Protein 4KX7 (pdb70)

Foldseek 3Di:
DQAEADQDCPDPLVALADDPFKAWAEKEKEKEDPQVVQKIKIKIKTWIFGAAKDQKDKFAADQKDFDDDKWKADLVGDTFAWDGWHAHPVNRMIMTGTPPIDGGDDDPGTMMIMTMIMHGQDLDQAAKHKDWDADPRDIDIKIKHAQPQHRLNHNDTDRRFFQSWYKYKYKYKYFPLKDKDWLADWDDWDDPDVGIIITIGDMGFTGHSRLTMMMIDNFDWDWDAEPVRAIEIETHHPVLHVQQVLLRLLLRQLLNVVCVLLVHDQDHRYAYEYEDQFHADAWALNNRYIYGHQLQRGHDPQFAALVSSLSNNLVSNLSSQCSQQPTQENANGLLQLLSNALRSLQCSLVSSCRSPVPQVSLLCLCVPAQLVVLVVLQALLHWFLRDDDRGLLSSLLSVDSSSHRLSNQVLLLVCVLQPVVLSSQLSSQLSVPQGSGYDHPVSSQVSSCVSRVPNSCQQCCLRGQGTFAWEWEDDDQWWTDTDTRHLALVDDRCPPPDPLRNFGQWFKWKDQPNDIDTDGWDSVPNRTDGDDNPDPHMGICALVSTNYHYDYDLVNLLVLLVCCQVPVVVHDLSSLLRSLSRQLSCCSSVNHFVLSSVSNLVNQLPDQFQSNVSSVLVSLVLVLLLCVVPPQQNLLSLVVVLNRLVNNQVVLDQADDDDSRSLVRNLVSLLSNVVSPPPVSLVVLLVVLVVVLVPDDNGHNSCLLVSLQSNQQPPNDPVSLVVLLVVLVPDPRPSSVLSSLLSNLRHPDPVSVVVVLVCLVPCVRAPPSCSLVSLLSNCVHPVSVVVSVVSCLVCVVVVCVSHNLSRQSNLQSNLSLLSAADPVSLVVLVVSCVVVVSSRSNPSNSVSSSSNNVSNNVSCVPPVVSSSVSSVVVD

Structure (mmCIF, N/CA/C/O backbone):
data_4KX7
#
_entry.id   4KX7
#
_cell.length_a   142.340
_cell.length_b   142.340
_cell.length_c   237.446
_cell.angle_alpha   90.00
_cell.angle_beta   90.00
_cell.angle_gamma   120.00
#
_symmetry.space_group_name_H-M   'P 64 2 2'
#
loop_
_entity.id
_entity.type
_entity.pdbx_description
1 polymer 'Glutamyl aminopeptidase'
2 branched 2-acetamido-2-deoxy-beta-D-glucopyranose-(1-4)-2-acetamido-2-deoxy-beta-D-glucopyranose
3 branched 2-acetamido-2-deoxy-beta-D-glucopyranose-(1-4)-2-acetamido-2-deoxy-beta-D-glucopyranose-(1-4)-2-acetamido-2-deoxy-beta-D-glucopyranose
4 non-polymer 'ZINC ION'
5 non-polymer 2-acetamido-2-deoxy-beta-D-glucopyranose
6 water water
#
loop_
_atom_site.group_PDB
_atom_site.id
_atom_site.type_symbol
_atom_site.label_atom_id
_atom_site.label_alt_id
_atom_site.label_comp_id
_atom_site.label_asym_id
_atom_site.label_entity_id
_atom_site.label_seq_id
_atom_site.pdbx_PDB_ins_code
_atom_site.Cartn_x
_atom_site.Cartn_y
_atom_site.Cartn_z
_atom_site.occupancy
_atom_site.B_iso_or_equiv
_atom_site.auth_seq_id
_atom_site.auth_comp_id
_atom_site.auth_asym_id
_atom_site.auth_atom_id
_atom_site.pdbx_PDB_model_num
ATOM 1 N N . ASP A 1 1 ? -24.302 49.347 73.219 1.00 83.96 76 ASP A N 1
ATOM 2 C CA . ASP A 1 1 ? -24.545 49.318 74.692 1.00 88.22 76 ASP A CA 1
ATOM 3 C C . ASP A 1 1 ? -23.305 48.942 75.507 1.00 81.08 76 ASP A C 1
ATOM 4 O O . ASP A 1 1 ? -22.901 49.689 76.397 1.00 86.93 76 ASP A O 1
ATOM 9 N N . ILE A 1 2 ? -22.717 47.787 75.205 1.00 74.24 77 ILE A N 1
ATOM 10 C CA . ILE A 1 2 ? -21.542 47.292 75.931 1.00 77.56 77 ILE A CA 1
ATOM 11 C C . ILE A 1 2 ? -20.255 48.030 75.536 1.00 82.60 77 ILE A C 1
ATOM 12 O O . ILE A 1 2 ? -19.471 48.416 76.405 1.00 89.20 77 ILE A O 1
ATOM 17 N N . CYS A 1 3 ? -20.051 48.224 74.233 1.00 79.10 78 CYS A N 1
ATOM 18 C CA . CYS A 1 3 ? -19.033 49.141 73.726 1.00 74.76 78 CYS A CA 1
ATOM 19 C C . CYS A 1 3 ? -19.747 50.259 72.988 1.00 72.63 78 CYS A C 1
ATOM 20 O O . CYS A 1 3 ? -19.820 50.232 71.759 1.00 72.96 78 CYS A O 1
ATOM 23 N N . PRO A 1 4 ? -20.281 51.249 73.731 1.00 75.09 79 PRO A N 1
ATOM 24 C CA . PRO A 1 4 ? -21.053 52.300 73.073 1.00 73.18 79 PRO A CA 1
ATOM 25 C C . PRO A 1 4 ? -20.182 53.116 72.128 1.00 74.83 79 PRO A C 1
ATOM 26 O O . PRO A 1 4 ? -18.968 53.213 72.328 1.00 74.56 79 PRO A O 1
ATOM 30 N N . ALA A 1 5 ? -20.804 53.676 71.096 1.00 74.94 80 ALA A N 1
ATOM 31 C CA . ALA A 1 5 ? -20.124 54.587 70.190 1.00 73.15 80 ALA A CA 1
ATOM 32 C C . ALA A 1 5 ? -19.694 55.836 70.956 1.00 77.88 80 ALA A C 1
ATOM 33 O O . ALA A 1 5 ? -20.446 56.351 71.791 1.00 79.43 80 ALA A O 1
ATOM 35 N N . SER A 1 6 ? -18.472 56.294 70.696 1.00 81.13 81 SER A N 1
ATOM 36 C CA . SER A 1 6 ? -17.976 57.555 71.248 1.00 80.76 81 SER A CA 1
ATOM 37 C C . SER A 1 6 ? -17.274 58.342 70.155 1.00 72.44 81 SER A C 1
ATOM 38 O O . SER A 1 6 ? -16.604 57.763 69.300 1.00 66.34 81 SER A O 1
ATOM 41 N N . GLU A 1 7 ? -17.426 59.660 70.200 1.00 79.47 82 GLU A N 1
ATOM 42 C CA . GLU A 1 7 ? -16.787 60.545 69.232 1.00 77.30 82 GLU A CA 1
ATOM 43 C C . GLU A 1 7 ? -15.433 61.067 69.727 1.00 79.79 82 GLU A C 1
ATOM 44 O O . GLU A 1 7 ? -14.948 62.096 69.250 1.00 77.87 82 GLU A O 1
ATOM 50 N N . ASP A 1 8 ? -14.829 60.358 70.680 1.00 81.98 83 ASP A N 1
ATOM 51 C CA . ASP A 1 8 ? -13.519 60.725 71.209 1.00 88.90 83 ASP A CA 1
ATOM 52 C C . ASP A 1 8 ? -12.446 60.528 70.139 1.00 90.52 83 ASP A C 1
ATOM 53 O O . ASP A 1 8 ? -12.156 59.396 69.738 1.00 87.91 83 ASP A O 1
ATOM 58 N N . GLU A 1 9 ? -11.879 61.641 69.672 1.00 97.41 84 GLU A N 1
ATOM 59 C CA . GLU A 1 9 ? -10.857 61.632 68.618 1.00 99.08 84 GLU A CA 1
ATOM 60 C C . GLU A 1 9 ? -9.426 61.611 69.152 1.00 99.36 84 GLU A C 1
ATOM 61 O O . GLU A 1 9 ? -8.492 61.282 68.417 1.00 99.88 84 GLU A O 1
ATOM 67 N N . SER A 1 10 ? -9.259 61.965 70.423 1.00 98.98 85 SER A N 1
ATOM 68 C CA . SER A 1 10 ? -7.933 62.106 71.024 1.00 91.14 85 SER A CA 1
ATOM 69 C C . SER A 1 10 ? -7.264 60.760 71.318 1.00 87.07 85 SER A C 1
ATOM 70 O O . SER A 1 10 ? -7.078 60.386 72.470 1.00 90.96 85 SER A O 1
ATOM 73 N N . GLY A 1 11 ? -6.915 60.041 70.256 1.00 79.30 86 GLY A N 1
ATOM 74 C CA . GLY A 1 11 ? -6.185 58.779 70.350 1.00 71.84 86 GLY A CA 1
ATOM 75 C C . GLY A 1 11 ? -5.667 58.346 68.989 1.00 68.39 86 GLY A C 1
ATOM 76 O O . GLY A 1 11 ? -6.064 58.900 67.959 1.00 70.16 86 GLY A O 1
ATOM 77 N N . GLN A 1 12 ? -4.786 57.348 68.985 1.00 70.52 87 GLN A N 1
ATOM 78 C CA . GLN A 1 12 ? -4.212 56.804 67.754 1.00 74.20 87 GLN A CA 1
ATOM 79 C C . GLN A 1 12 ? -5.269 56.099 66.897 1.00 72.09 87 GLN A C 1
ATOM 80 O O . GLN A 1 12 ? -5.063 55.865 65.700 1.00 72.20 87 GLN A O 1
ATOM 86 N N . TRP A 1 13 ? -6.403 55.779 67.519 1.00 69.89 88 TRP A N 1
ATOM 87 C CA . TRP A 1 13 ? -7.528 55.154 66.828 1.00 68.50 88 TRP A CA 1
ATOM 88 C C . TRP A 1 13 ? -8.240 56.114 65.862 1.00 67.51 88 TRP A C 1
ATOM 89 O O . TRP A 1 13 ? -9.130 55.699 65.123 1.00 66.89 88 TRP A O 1
ATOM 100 N N . LYS A 1 14 ? -7.859 57.392 65.883 1.00 70.01 89 LYS A N 1
ATOM 101 C CA . LYS A 1 14 ? -8.377 58.365 64.922 1.00 70.27 89 LYS A CA 1
ATOM 102 C C . LYS A 1 14 ? -7.720 58.160 63.560 1.00 70.79 89 LYS A C 1
ATOM 103 O O . LYS A 1 14 ? -8.213 58.650 62.547 1.00 70.28 89 LYS A O 1
ATOM 109 N N . ASN A 1 15 ? -6.590 57.455 63.557 1.00 70.34 90 ASN A N 1
ATOM 110 C CA . ASN A 1 15 ? -5.859 57.159 62.336 1.00 64.67 90 ASN A CA 1
ATOM 111 C C . ASN A 1 15 ? -6.543 56.052 61.575 1.00 63.37 90 ASN A C 1
ATOM 112 O O . ASN A 1 15 ? -6.961 55.051 62.159 1.00 62.72 90 ASN A O 1
ATOM 117 N N . PHE A 1 16 ? -6.635 56.250 60.265 1.00 62.09 91 PHE A N 1
ATOM 118 C CA . PHE A 1 16 ? -7.199 55.286 59.340 1.00 58.81 91 PHE A CA 1
ATOM 119 C C . PHE A 1 16 ? -6.410 53.976 59.360 1.00 60.04 91 PHE A C 1
ATOM 120 O O . PHE A 1 16 ? -6.988 52.894 59.375 1.00 62.77 91 PHE A O 1
ATOM 128 N N . ARG A 1 17 ? -5.089 54.077 59.377 1.00 61.05 92 ARG A N 1
ATOM 129 C CA . ARG A 1 17 ? -4.249 52.891 59.414 1.00 63.21 92 ARG A CA 1
ATOM 130 C C . ARG A 1 17 ? -4.067 52.409 60.842 1.00 65.26 92 ARG A C 1
ATOM 131 O O . ARG A 1 17 ? -3.963 53.221 61.766 1.00 71.88 92 ARG A O 1
ATOM 139 N N . LEU A 1 18 ? -4.029 51.086 61.012 1.00 66.45 93 LEU A N 1
ATOM 140 C CA . LEU A 1 18 ? -3.681 50.461 62.287 1.00 69.32 93 LEU A CA 1
ATOM 141 C C . LEU A 1 18 ? -2.262 50.884 62.667 1.00 73.04 93 LEU A C 1
ATOM 142 O O . LEU A 1 18 ? -1.455 51.188 61.779 1.00 72.69 93 LEU A O 1
ATOM 147 N N . PRO A 1 19 ? -1.950 50.913 63.977 1.00 76.60 94 PRO A N 1
ATOM 148 C CA . PRO A 1 19 ? -0.592 51.229 64.411 1.00 79.29 94 PRO A CA 1
ATOM 149 C C . PRO A 1 19 ? 0.404 50.115 64.093 1.00 81.37 94 PRO A C 1
ATOM 150 O O . PRO A 1 19 ? 0.027 48.944 63.976 1.00 85.43 94 PRO A O 1
ATOM 154 N N . ASP A 1 20 ? 1.667 50.507 63.969 1.00 83.07 95 ASP A N 1
ATOM 155 C CA . ASP A 1 20 ? 2.773 49.619 63.632 1.00 87.41 95 ASP A CA 1
ATOM 156 C C . ASP A 1 20 ? 3.146 48.664 64.777 1.00 82.65 95 ASP A C 1
ATOM 157 O O . ASP A 1 20 ? 3.643 47.556 64.539 1.00 78.24 95 ASP A O 1
ATOM 162 N N . PHE A 1 21 ? 2.899 49.098 66.012 1.00 81.88 96 PHE A N 1
ATOM 163 C CA . PHE A 1 21 ? 3.413 48.407 67.203 1.00 82.10 96 PHE A CA 1
ATOM 164 C C . PHE A 1 21 ? 2.534 47.273 67.766 1.00 80.11 96 PHE A C 1
ATOM 165 O O . PHE A 1 21 ? 2.968 46.513 68.659 1.00 76.80 96 PHE A O 1
ATOM 173 N N . VAL A 1 22 ? 1.329 47.133 67.217 1.00 79.16 97 VAL A N 1
ATOM 174 C CA . VAL A 1 22 ? 0.445 46.031 67.575 1.00 79.51 97 VAL A CA 1
ATOM 175 C C . VAL A 1 22 ? 0.372 45.039 66.421 1.00 81.31 97 VAL A C 1
ATOM 176 O O . VAL A 1 22 ? -0.059 45.375 65.318 1.00 82.09 97 VAL A O 1
ATOM 180 N N . ASN A 1 23 ? 0.799 43.816 66.693 1.00 81.58 98 ASN A N 1
ATOM 181 C CA . ASN A 1 23 ? 0.817 42.763 65.698 1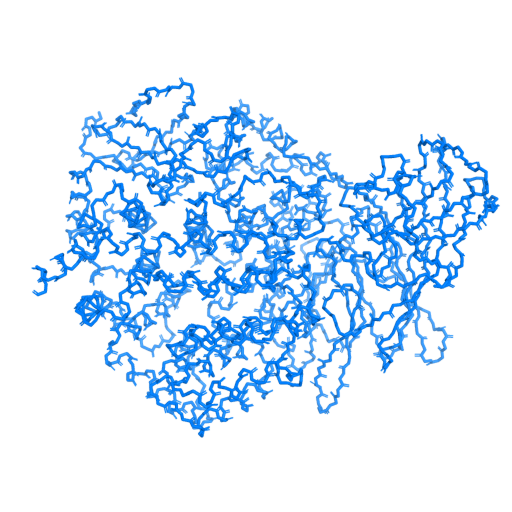.00 82.27 98 ASN A CA 1
ATOM 182 C C . ASN A 1 23 ? 0.177 41.499 66.234 1.00 80.82 98 ASN A C 1
ATOM 183 O O . ASN A 1 23 ? 0.464 41.094 67.363 1.00 81.03 98 ASN A O 1
ATOM 188 N N . PRO A 1 24 ? -0.704 40.876 65.416 1.00 75.76 99 PRO A N 1
ATOM 189 C CA . PRO A 1 24 ? -1.293 39.624 65.858 1.00 77.17 99 PRO A CA 1
ATOM 190 C C . PRO A 1 24 ? -0.423 38.456 65.426 1.00 79.88 99 PRO A C 1
ATOM 191 O O . PRO A 1 24 ? 0.364 38.574 64.486 1.00 87.96 99 PRO A O 1
ATOM 195 N N . VAL A 1 25 ? -0.538 37.345 66.139 1.00 81.82 100 VAL A N 1
ATOM 196 C CA . VAL A 1 25 ? 0.239 36.154 65.810 1.00 84.91 100 VAL A CA 1
ATOM 197 C C . VAL A 1 25 ? -0.722 35.011 65.503 1.00 86.29 100 VAL A C 1
ATOM 198 O O . VAL A 1 25 ? -0.589 34.346 64.472 1.00 87.27 100 VAL A O 1
ATOM 202 N N . HIS A 1 26 ? -1.706 34.818 66.381 1.00 89.17 101 HIS A N 1
ATOM 203 C CA . HIS A 1 26 ? -2.645 33.706 66.262 1.00 87.21 101 HIS A CA 1
ATOM 204 C C . HIS A 1 26 ? -4.075 34.075 66.643 1.00 85.98 101 HIS A C 1
ATOM 205 O O . HIS A 1 26 ? -4.313 34.711 67.677 1.00 81.19 101 HIS A O 1
ATOM 212 N N . TYR A 1 27 ? -5.014 33.650 65.797 1.00 81.50 102 TYR A N 1
ATOM 213 C CA . TYR A 1 27 ? -6.440 33.769 66.066 1.00 77.99 102 TYR A CA 1
ATOM 214 C C . TYR A 1 27 ? -7.053 32.421 66.456 1.00 80.42 102 TYR A C 1
ATOM 215 O O . TYR A 1 27 ? -6.924 31.426 65.732 1.00 77.66 102 TYR A O 1
ATOM 224 N N . ASP A 1 28 ? -7.731 32.399 67.592 1.00 82.27 103 ASP A N 1
ATOM 225 C CA . ASP A 1 28 ? -8.552 31.258 67.941 1.00 84.89 103 ASP A CA 1
ATOM 226 C C . ASP A 1 28 ? -9.996 31.703 67.748 1.00 76.68 103 ASP A C 1
ATOM 227 O O . ASP A 1 28 ? -10.539 32.441 68.572 1.00 77.49 103 ASP A O 1
ATOM 232 N N . LEU A 1 29 ? -10.592 31.273 66.634 1.00 74.97 104 LEU A N 1
ATOM 233 C CA . LEU A 1 29 ? -11.921 31.745 66.215 1.00 70.91 104 LEU A CA 1
ATOM 234 C C . LEU A 1 29 ? -13.027 30.685 66.269 1.00 71.98 104 LEU A C 1
ATOM 235 O O . LEU A 1 29 ? -12.962 29.659 65.578 1.00 68.74 104 LEU A O 1
ATOM 240 N N . HIS A 1 30 ? -14.055 30.960 67.070 1.00 74.45 105 HIS A N 1
ATOM 241 C CA . HIS A 1 30 ? -15.228 30.090 67.147 1.00 71.05 105 HIS A CA 1
ATOM 242 C C . HIS A 1 30 ? -16.533 30.831 66.843 1.00 68.96 105 HIS A C 1
ATOM 243 O O . HIS A 1 30 ? -16.827 31.863 67.457 1.00 72.12 105 HIS A O 1
ATOM 250 N N . VAL A 1 31 ? -17.310 30.287 65.902 1.00 65.04 106 VAL A N 1
ATOM 251 C CA . VAL A 1 31 ? -18.622 30.846 65.528 1.00 61.39 106 VAL A CA 1
ATOM 252 C C . VAL A 1 31 ? -19.732 29.795 65.619 1.00 57.04 106 VAL A C 1
ATOM 253 O O . VAL A 1 31 ? -19.507 28.612 65.342 1.00 54.44 106 VAL A O 1
ATOM 257 N N . LYS A 1 32 ? -20.926 30.235 66.005 1.00 53.89 107 LYS A N 1
ATOM 258 C CA . LYS A 1 32 ? -22.093 29.360 66.054 1.00 53.49 107 LYS A CA 1
ATOM 259 C C . LYS A 1 32 ? -23.271 30.078 65.396 1.00 51.06 107 LYS A C 1
ATOM 260 O O . LYS A 1 32 ? -23.836 30.998 65.988 1.00 52.38 107 LYS A O 1
ATOM 266 N N . PRO A 1 33 ? -23.614 29.695 64.148 1.00 48.03 108 PRO A N 1
ATOM 267 C CA . PRO A 1 33 ? -24.780 30.293 63.483 1.00 46.81 108 PRO A CA 1
ATOM 268 C C . PRO A 1 33 ? -26.092 29.687 63.948 1.00 46.39 108 PRO A C 1
ATOM 269 O O . PRO A 1 33 ? -26.162 28.485 64.183 1.00 49.82 108 PRO A O 1
ATOM 273 N N . LEU A 1 34 ? -27.112 30.524 64.091 1.00 48.19 109 LEU A N 1
ATOM 274 C CA . LEU A 1 34 ? -28.489 30.058 64.194 1.00 48.02 109 LEU A CA 1
ATOM 275 C C . LEU A 1 34 ? -29.139 30.238 62.818 1.00 45.69 109 LEU A C 1
ATOM 276 O O . LEU A 1 34 ? -29.792 31.255 62.556 1.00 42.92 109 LEU A O 1
ATOM 281 N N . LEU A 1 35 ? -28.951 29.258 61.936 1.00 46.61 110 LEU A N 1
ATOM 282 C CA . LEU A 1 35 ? -29.312 29.426 60.517 1.00 44.52 110 LEU A CA 1
ATOM 283 C C . LEU A 1 35 ? -30.740 29.913 60.306 1.00 45.79 110 LEU A C 1
ATOM 284 O O . LEU A 1 35 ? -30.962 30.890 59.588 1.00 46.87 110 LEU A O 1
ATOM 289 N N A GLU A 1 36 ? -31.700 29.261 60.957 0.50 47.50 111 GLU A N 1
ATOM 290 N N B GLU A 1 36 ? -31.697 29.234 60.937 0.50 48.00 111 GLU A N 1
ATOM 291 C CA A GLU A 1 36 ? -33.112 29.585 60.758 0.50 47.68 111 GLU A CA 1
ATOM 292 C CA B GLU A 1 36 ? -33.114 29.568 60.803 0.50 48.47 111 GLU A CA 1
ATOM 293 C C A GLU A 1 36 ? -33.517 30.923 61.392 0.50 46.67 111 GLU A C 1
ATOM 294 C C B GLU A 1 36 ? -33.389 31.017 61.217 0.50 46.79 111 GLU A C 1
ATOM 295 O O A GLU A 1 36 ? -34.618 31.417 61.151 0.50 52.14 111 GLU A O 1
ATOM 296 O O B GLU A 1 36 ? -34.252 31.682 60.640 0.50 47.58 111 GLU A O 1
ATOM 307 N N . GLU A 1 37 ? -32.622 31.502 62.192 1.00 44.29 112 GLU A N 1
ATOM 308 C CA . GLU A 1 37 ? -32.845 32.824 62.803 1.00 47.53 112 GLU A CA 1
ATOM 309 C C . GLU A 1 37 ? -32.069 33.962 62.125 1.00 43.79 112 GLU A C 1
ATOM 310 O O . GLU A 1 37 ? -32.295 35.135 62.436 1.00 45.85 112 GLU A O 1
ATOM 316 N N . ASP A 1 38 ? -31.160 33.614 61.212 1.00 42.81 113 ASP A N 1
ATOM 317 C CA . ASP A 1 38 ? -30.264 34.582 60.540 1.00 41.42 113 ASP A CA 1
ATOM 318 C C . ASP A 1 38 ? -29.396 35.366 61.517 1.00 44.31 113 ASP A C 1
ATOM 319 O O . ASP A 1 38 ? -29.209 36.573 61.358 1.00 45.24 113 ASP A O 1
ATOM 324 N N . THR A 1 39 ? -28.902 34.686 62.547 1.00 44.75 114 THR A N 1
ATOM 325 C CA . THR A 1 39 ? -27.979 35.286 63.505 1.00 43.54 114 THR A CA 1
ATOM 326 C C . THR A 1 39 ? -26.809 34.340 63.709 1.00 42.77 114 THR A C 1
ATOM 327 O O . THR A 1 39 ? -26.877 33.156 63.346 1.00 42.19 114 THR A O 1
ATOM 331 N N . TYR A 1 40 ? -25.729 34.870 64.274 1.00 44.02 115 TYR A N 1
ATOM 332 C CA . TYR A 1 40 ? -24.639 34.037 64.749 1.00 45.89 115 TYR A CA 1
ATOM 333 C C . TYR A 1 40 ? -24.020 34.711 65.951 1.00 49.87 115 TYR A C 1
ATOM 334 O O . TYR A 1 40 ? -24.218 35.915 66.171 1.00 52.89 115 TYR A O 1
ATOM 343 N N . THR A 1 41 ? -23.312 33.917 66.746 1.00 53.58 116 THR A N 1
ATOM 344 C CA . THR A 1 41 ? -22.499 34.417 67.844 1.00 55.85 116 THR A CA 1
ATOM 345 C C . THR A 1 41 ? -21.111 33.827 67.657 1.00 58.57 116 THR A C 1
ATOM 346 O O . THR A 1 41 ? -20.912 32.949 66.800 1.00 58.34 116 THR A O 1
ATOM 350 N N . GLY A 1 42 ? -20.159 34.310 68.452 1.00 59.42 117 GLY A N 1
ATOM 351 C CA . GLY A 1 42 ? -18.800 33.788 68.420 1.00 60.49 117 GLY A CA 1
ATOM 352 C C . GLY A 1 42 ? -17.881 34.422 69.442 1.00 61.22 117 GLY A C 1
ATOM 353 O O . GLY A 1 42 ? -18.174 35.491 69.986 1.00 60.02 117 GLY A O 1
ATOM 354 N N . THR A 1 43 ? -16.772 33.742 69.709 1.00 62.84 118 THR A N 1
ATOM 355 C CA . THR A 1 43 ? -15.700 34.281 70.532 1.00 68.53 118 THR A CA 1
ATOM 356 C C . THR A 1 43 ? -14.405 34.189 69.744 1.00 69.90 118 THR A C 1
ATOM 357 O O . THR A 1 43 ? -14.164 33.194 69.045 1.00 70.34 118 THR A O 1
ATOM 361 N N . VAL A 1 44 ? -13.577 35.224 69.855 1.00 69.26 119 VAL A N 1
ATOM 362 C CA . VAL A 1 44 ? -12.256 35.216 69.232 1.00 69.85 119 VAL A CA 1
ATOM 363 C C . VAL A 1 44 ? -11.169 35.542 70.260 1.00 71.63 119 VAL A C 1
ATOM 364 O O . VAL A 1 44 ? -11.286 36.507 71.022 1.00 72.50 119 VAL A O 1
ATOM 368 N N . SER A 1 45 ? -10.137 34.701 70.292 1.00 74.61 120 SER A N 1
ATOM 369 C CA . SER A 1 45 ? -8.957 34.921 71.121 1.00 78.08 120 SER A CA 1
ATOM 370 C C . SER A 1 45 ? -7.770 35.202 70.219 1.00 75.66 120 SER A C 1
ATOM 371 O O . SER A 1 45 ? -7.423 34.375 69.373 1.00 85.67 120 SER A O 1
ATOM 374 N N . ILE A 1 46 ? -7.155 36.370 70.393 1.00 76.66 121 ILE A N 1
ATOM 375 C CA . ILE A 1 46 ? -6.049 36.799 69.530 1.00 77.91 121 ILE A CA 1
ATOM 376 C C . ILE A 1 46 ? -4.758 37.016 70.320 1.00 81.32 121 ILE A C 1
ATOM 377 O O . ILE A 1 46 ? -4.714 37.845 71.238 1.00 79.94 121 ILE A O 1
ATOM 382 N N . SER A 1 47 ? -3.713 36.271 69.960 1.00 86.14 122 SER A N 1
ATOM 383 C CA . SER A 1 47 ? -2.388 36.483 70.541 1.00 89.31 122 SER A CA 1
ATOM 384 C C . SER A 1 47 ? -1.726 37.689 69.868 1.00 89.61 122 SER A C 1
ATOM 385 O O . SER A 1 47 ? -1.677 37.785 68.634 1.00 87.57 122 SER A O 1
ATOM 388 N N . ILE A 1 48 ? -1.241 38.611 70.699 1.00 87.90 123 ILE A N 1
ATOM 389 C CA . ILE A 1 48 ? -0.829 39.937 70.250 1.00 93.08 123 ILE A CA 1
ATOM 390 C C . ILE A 1 48 ? 0.605 40.276 70.663 1.00 96.79 123 ILE A C 1
ATOM 391 O O . ILE A 1 48 ? 0.951 40.228 71.847 1.00 102.34 123 ILE A O 1
ATOM 396 N N . ASN A 1 49 ? 1.427 40.615 69.671 1.00 98.12 124 ASN A N 1
ATOM 397 C CA . ASN A 1 49 ? 2.771 41.144 69.896 1.00 100.17 124 ASN A CA 1
ATOM 398 C C . ASN A 1 49 ? 2.741 42.675 69.980 1.00 101.17 124 ASN A C 1
ATOM 399 O O . ASN A 1 49 ? 2.506 43.370 68.977 1.00 105.58 124 ASN A O 1
ATOM 404 N N . LEU A 1 50 ? 2.970 43.186 71.189 1.00 97.96 125 LEU A N 1
ATOM 405 C CA . LEU A 1 50 ? 2.961 44.622 71.459 1.00 99.16 125 LEU A CA 1
ATOM 406 C C . LEU A 1 50 ? 4.392 45.158 71.453 1.00 101.89 125 LEU A C 1
ATOM 407 O O . LEU A 1 50 ? 5.293 44.540 72.025 1.00 111.99 125 LEU A O 1
ATOM 412 N N . SER A 1 51 ? 4.594 46.304 70.804 1.00 99.19 126 SER A N 1
ATOM 413 C CA . SER A 1 51 ? 5.935 46.869 70.627 1.00 98.66 126 SER A CA 1
ATOM 414 C C . SER A 1 51 ? 6.131 48.235 71.278 1.00 95.35 126 SER A C 1
ATOM 415 O O . SER A 1 51 ? 7.244 48.749 71.297 1.00 95.79 126 SER A O 1
ATOM 418 N N . ALA A 1 52 ? 5.060 48.823 71.800 1.00 94.80 127 ALA A N 1
ATOM 419 C CA . ALA A 1 52 ? 5.130 50.161 72.384 1.00 98.17 127 ALA A CA 1
ATOM 420 C C . ALA A 1 52 ? 4.093 50.347 73.487 1.00 103.33 127 ALA A C 1
ATOM 421 O O . ALA A 1 52 ? 2.974 49.847 73.370 1.00 104.03 127 ALA A O 1
ATOM 423 N N . PRO A 1 53 ? 4.461 51.075 74.560 1.00 107.58 128 PRO A N 1
ATOM 424 C CA . PRO A 1 53 ? 3.520 51.365 75.643 1.00 112.50 128 PRO A CA 1
ATOM 425 C C . PRO A 1 53 ? 2.232 52.011 75.134 1.00 104.65 128 PRO A C 1
ATOM 426 O O . PRO A 1 53 ? 2.269 52.996 74.393 1.00 104.85 128 PRO A O 1
ATOM 430 N N . THR A 1 54 ? 1.103 51.433 75.520 1.00 104.90 129 THR A N 1
ATOM 431 C CA . THR A 1 54 ? -0.201 51.930 75.104 1.00 101.70 129 THR A CA 1
ATOM 432 C C . THR A 1 54 ? -1.233 51.639 76.185 1.00 93.95 129 THR A C 1
ATOM 433 O O . THR A 1 54 ? -1.184 50.594 76.840 1.00 100.41 129 THR A O 1
ATOM 437 N N . ARG A 1 55 ? -2.146 52.582 76.383 1.00 93.25 130 ARG A N 1
ATOM 438 C CA . ARG A 1 55 ? -3.264 52.366 77.278 1.00 90.47 130 ARG A CA 1
ATOM 439 C C . ARG A 1 55 ? -4.481 51.823 76.514 1.00 89.60 130 ARG A C 1
ATOM 440 O O . ARG A 1 55 ? -5.451 51.378 77.125 1.00 88.03 130 ARG A O 1
ATOM 448 N N . TYR A 1 56 ? -4.417 51.845 75.183 1.00 87.43 131 TYR A N 1
ATOM 449 C CA . TYR A 1 56 ? -5.532 51.379 74.349 1.00 83.52 131 TYR A CA 1
ATOM 450 C C . TYR A 1 56 ? -5.119 50.261 73.389 1.00 83.50 131 TYR A C 1
ATOM 451 O O . TYR A 1 56 ? -3.990 50.244 72.894 1.00 87.22 131 TYR A O 1
ATOM 460 N N . LEU A 1 57 ? -6.038 49.328 73.144 1.00 84.17 132 LEU A N 1
ATOM 461 C CA . LEU A 1 57 ? -5.894 48.330 72.080 1.00 79.18 132 LEU A CA 1
ATOM 462 C C . LEU A 1 57 ? -7.118 48.379 71.171 1.00 77.28 132 LEU A C 1
ATOM 463 O O . LEU A 1 57 ? -8.247 48.274 71.651 1.00 76.73 132 LEU A O 1
ATOM 468 N N . TRP A 1 58 ? -6.898 48.554 69.867 1.00 72.84 133 TRP A N 1
ATOM 469 C CA . TRP A 1 58 ? -8.013 48.664 68.915 1.00 70.13 133 TRP A CA 1
ATOM 470 C C . TRP A 1 58 ? -7.838 47.843 67.642 1.00 69.88 133 TRP A C 1
ATOM 471 O O . TRP A 1 58 ? -6.712 47.589 67.200 1.00 69.18 133 TRP A O 1
ATOM 482 N N . LEU A 1 59 ? -8.973 47.444 67.065 1.00 63.62 134 LEU A N 1
ATOM 483 C CA . LEU A 1 59 ? -9.015 46.634 65.852 1.00 59.08 134 LEU A CA 1
ATOM 484 C C . LEU A 1 59 ? -10.360 46.808 65.133 1.00 58.65 134 LEU A C 1
ATOM 485 O O . LEU A 1 59 ? -11.288 47.425 65.669 1.00 58.45 134 LEU A O 1
ATOM 490 N N . HIS A 1 60 ? -10.456 46.268 63.921 1.00 55.84 135 HIS A N 1
ATOM 491 C CA . HIS A 1 60 ? -11.612 46.521 63.067 1.00 55.55 135 HIS A CA 1
ATOM 492 C C . HIS A 1 60 ? -12.837 45.699 63.461 1.00 55.64 135 HIS A C 1
ATOM 493 O O . HIS A 1 60 ? -12.737 44.512 63.798 1.00 57.50 135 HIS A O 1
ATOM 500 N N . LEU A 1 61 ? -13.981 46.374 63.461 1.00 57.75 136 LEU A N 1
ATOM 501 C CA . LEU A 1 61 ? -15.275 45.755 63.664 1.00 53.36 136 LEU A CA 1
ATOM 502 C C . LEU A 1 61 ? -16.299 46.619 62.942 1.00 53.98 136 LEU A C 1
ATOM 503 O O . LEU A 1 61 ? -16.310 47.835 63.128 1.00 57.20 136 LEU A O 1
ATOM 508 N N . ARG A 1 62 ? -17.141 46.006 62.106 1.00 49.50 137 ARG A N 1
ATOM 509 C CA . ARG A 1 62 ? -18.266 46.719 61.485 1.00 48.63 137 ARG A CA 1
ATOM 510 C C . ARG A 1 62 ? -19.570 45.923 61.554 1.00 51.24 137 ARG A C 1
ATOM 511 O O . ARG A 1 62 ? -19.616 44.754 61.170 1.00 48.88 137 ARG A O 1
ATOM 519 N N . GLU A 1 63 ? -20.616 46.578 62.051 1.00 51.40 138 GLU A N 1
ATOM 520 C CA . GLU A 1 63 ? -21.979 46.026 62.129 1.00 51.54 138 GLU A CA 1
ATOM 521 C C . GLU A 1 63 ? -22.199 44.974 63.215 1.00 48.94 138 GLU A C 1
ATOM 522 O O . GLU A 1 63 ? -23.002 45.182 64.117 1.00 50.93 138 GLU A O 1
ATOM 528 N N . THR A 1 64 ? -21.494 43.852 63.119 1.00 47.79 139 THR A N 1
ATOM 529 C CA . THR A 1 64 ? -21.413 42.880 64.200 1.00 50.43 139 THR A CA 1
ATOM 530 C C . THR A 1 64 ? -21.021 43.604 65.490 1.00 56.08 139 THR A C 1
ATOM 531 O O . THR A 1 64 ? -20.206 44.520 65.450 1.00 51.83 139 THR A O 1
ATOM 535 N N . ARG A 1 65 ? -21.618 43.207 66.619 1.00 57.20 140 ARG A N 1
ATOM 536 C CA . ARG A 1 65 ? -21.391 43.880 67.903 1.00 59.14 140 ARG A CA 1
ATOM 537 C C . ARG A 1 65 ? -20.646 43.007 68.905 1.00 61.50 140 ARG A C 1
ATOM 538 O O . ARG A 1 65 ? -20.749 41.776 68.873 1.00 58.54 140 ARG A O 1
ATOM 546 N N . ILE A 1 66 ? -19.920 43.671 69.805 1.00 60.54 141 ILE A N 1
ATOM 547 C CA . ILE A 1 66 ? -19.328 43.030 70.975 1.00 62.76 141 ILE A CA 1
ATOM 548 C C . ILE A 1 66 ? -20.429 42.805 72.024 1.00 64.01 141 ILE A C 1
ATOM 549 O O . ILE A 1 66 ? -21.256 43.691 72.273 1.00 68.15 141 ILE A O 1
ATOM 554 N N . THR A 1 67 ? -20.454 41.606 72.596 1.00 67.31 142 THR A N 1
ATOM 555 C CA . THR A 1 67 ? -21.498 41.232 73.555 1.00 74.88 142 THR A CA 1
ATOM 556 C C . THR A 1 67 ? -20.965 41.124 74.980 1.00 82.10 142 THR A C 1
ATOM 557 O O . THR A 1 67 ? -21.652 41.513 75.923 1.00 96.57 142 THR A O 1
ATOM 561 N N . ARG A 1 68 ? -19.743 40.601 75.121 1.00 85.21 143 ARG A N 1
ATOM 562 C CA . ARG A 1 68 ? -19.056 40.522 76.415 1.00 84.97 143 ARG A CA 1
ATOM 563 C C . ARG A 1 68 ? -17.880 41.495 76.473 1.00 83.26 143 ARG A C 1
ATOM 564 O O . ARG A 1 68 ? -17.120 41.648 75.507 1.00 71.68 143 ARG A O 1
ATOM 572 N N . LEU A 1 69 ? -17.716 42.136 77.626 1.00 82.04 144 LEU A N 1
ATOM 573 C CA . LEU A 1 69 ? -16.590 43.036 77.803 1.00 82.52 144 LEU A CA 1
ATOM 574 C C . LEU A 1 69 ? -15.322 42.251 77.508 1.00 77.92 144 LEU A C 1
ATOM 575 O O . LEU A 1 69 ? -15.151 41.143 77.999 1.00 82.29 144 LEU A O 1
ATOM 580 N N . PRO A 1 70 ? -14.472 42.791 76.626 1.00 75.76 145 PRO A N 1
ATOM 581 C CA . PRO A 1 70 ? -13.264 42.073 76.221 1.00 77.82 145 PRO A CA 1
ATOM 582 C C . PRO A 1 70 ? -12.353 41.791 77.413 1.00 84.91 145 PRO A C 1
ATOM 583 O O . PRO A 1 70 ? -12.391 42.521 78.398 1.00 86.83 145 PRO A O 1
ATOM 587 N N . GLU A 1 71 ? -11.567 40.723 77.333 1.00 87.80 146 GLU A N 1
ATOM 588 C CA . GLU A 1 71 ? -10.611 40.435 78.388 1.00 98.03 146 GLU A CA 1
ATOM 589 C C . GLU A 1 71 ? -9.193 40.225 77.869 1.00 102.12 146 GLU A C 1
ATOM 590 O O . GLU A 1 71 ? -8.960 39.456 76.933 1.00 114.78 146 GLU A O 1
ATOM 596 N N . LEU A 1 72 ? -8.259 40.945 78.489 1.00 103.24 147 LEU A N 1
ATOM 597 C CA . LEU A 1 72 ? -6.862 40.929 78.089 1.00 99.33 147 LEU A CA 1
ATOM 598 C C . LEU A 1 72 ? -6.001 40.142 79.081 1.00 101.04 147 LEU A C 1
ATOM 599 O O . LEU A 1 72 ? -6.248 40.150 80.292 1.00 102.61 147 LEU A O 1
ATOM 604 N N . LYS A 1 73 ? -4.992 39.468 78.532 1.00 108.77 148 LYS A N 1
ATOM 605 C CA . LYS A 1 73 ? -4.083 38.600 79.270 1.00 112.12 148 LYS A CA 1
ATOM 606 C C . LYS A 1 73 ? -2.671 39.134 79.059 1.00 118.34 148 LYS A C 1
ATOM 607 O O . LYS A 1 73 ? -2.282 39.403 77.917 1.00 113.75 148 LYS A O 1
ATOM 613 N N . ARG A 1 74 ? -1.907 39.293 80.143 1.00 115.44 149 ARG A N 1
ATOM 614 C CA . ARG A 1 74 ? -0.482 39.620 80.029 1.00 119.08 149 ARG A CA 1
ATOM 615 C C . ARG A 1 74 ? 0.273 38.433 79.424 1.00 118.19 149 ARG A C 1
ATOM 616 O O . ARG A 1 74 ? -0.214 37.302 79.493 1.00 117.14 149 ARG A O 1
ATOM 624 N N . PRO A 1 75 ? 1.450 38.684 78.805 1.00 120.98 150 PRO A N 1
ATOM 625 C CA . PRO A 1 75 ? 2.277 37.569 78.328 1.00 121.92 150 PRO A CA 1
ATOM 626 C C . PRO A 1 75 ? 2.633 36.582 79.439 1.00 122.05 150 PRO A C 1
ATOM 627 O O . PRO A 1 75 ? 2.855 35.402 79.161 1.00 128.55 150 PRO A O 1
ATOM 631 N N . SER A 1 76 ? 2.677 37.068 80.679 1.00 125.50 151 SER A N 1
ATOM 632 C CA . SER A 1 76 ? 2.882 36.218 81.852 1.00 125.30 151 SER A CA 1
ATOM 633 C C . SER A 1 76 ? 1.667 35.325 82.100 1.00 125.47 151 SER A C 1
ATOM 634 O O . SER A 1 76 ? 1.812 34.183 82.539 1.00 123.24 151 SER A O 1
ATOM 637 N N . GLY A 1 77 ? 0.476 35.853 81.813 1.00 123.55 152 GLY A N 1
ATOM 638 C CA . GLY A 1 77 ? -0.769 35.101 81.957 1.00 116.33 152 GLY A CA 1
ATOM 639 C C . GLY A 1 77 ? -1.830 35.773 82.813 1.00 112.86 152 GLY A C 1
ATOM 640 O O . GLY A 1 77 ? -2.979 35.332 82.834 1.00 110.87 152 GLY A O 1
ATOM 641 N N . ASP A 1 78 ? -1.447 36.838 83.517 1.00 116.36 153 ASP A N 1
ATOM 642 C CA . ASP A 1 78 ? -2.350 37.544 84.432 1.00 112.89 153 ASP A CA 1
ATOM 643 C C . ASP A 1 78 ? -3.418 38.329 83.680 1.00 111.21 153 ASP A C 1
ATOM 644 O O . ASP A 1 78 ? -3.164 38.846 82.592 1.00 111.97 153 ASP A O 1
ATOM 649 N N . GLN A 1 79 ? -4.605 38.418 84.275 1.00 108.15 154 GLN A N 1
ATOM 650 C CA . GLN A 1 79 ? -5.715 39.177 83.702 1.00 112.21 154 GLN A CA 1
ATOM 651 C C . GLN A 1 79 ? -5.467 40.678 83.806 1.00 112.68 154 GLN A C 1
ATOM 652 O O . GLN A 1 79 ? -5.372 41.224 84.908 1.00 112.47 154 GLN A O 1
ATOM 658 N N . VAL A 1 80 ? -5.357 41.333 82.653 1.00 111.99 155 VAL A N 1
ATOM 659 C CA . VAL A 1 80 ? -5.193 42.783 82.591 1.00 112.17 155 VAL A CA 1
ATOM 660 C C . VAL A 1 80 ? -6.567 43.433 82.770 1.00 116.37 155 VAL A C 1
ATOM 661 O O . VAL A 1 80 ? -7.510 43.116 82.028 1.00 111.01 155 VAL A O 1
ATOM 665 N N . GLN A 1 81 ? -6.683 44.333 83.748 1.00 110.57 156 GLN A N 1
ATOM 666 C CA . GLN A 1 81 ? -7.975 44.952 84.047 1.00 110.28 156 GLN A CA 1
ATOM 667 C C . GLN A 1 81 ? -8.365 46.023 83.030 1.00 102.67 156 GLN A C 1
ATOM 668 O O . GLN A 1 81 ? -7.534 46.830 82.599 1.00 95.04 156 GLN A O 1
ATOM 674 N N . VAL A 1 82 ? -9.643 46.013 82.658 1.00 100.74 157 VAL A N 1
ATOM 675 C CA . VAL A 1 82 ? -10.158 46.850 81.584 1.00 92.91 157 VAL A CA 1
ATOM 676 C C . VAL A 1 82 ? -11.120 47.909 82.131 1.00 93.35 157 VAL A C 1
ATOM 677 O O . VAL A 1 82 ? -12.091 47.580 82.817 1.00 96.68 157 VAL A O 1
ATOM 681 N N . ARG A 1 83 ? -10.839 49.175 81.824 1.00 92.14 158 ARG A N 1
ATOM 682 C CA . ARG A 1 83 ? -11.680 50.298 82.246 1.00 95.61 158 ARG A CA 1
ATOM 683 C C . ARG A 1 83 ? -12.953 50.411 81.401 1.00 96.78 158 ARG A C 1
ATOM 684 O O . ARG A 1 83 ? -14.066 50.388 81.927 1.00 96.34 158 ARG A O 1
ATOM 692 N N . ARG A 1 84 ? -12.768 50.542 80.092 1.00 95.15 159 ARG A N 1
ATOM 693 C CA . ARG A 1 84 ? -13.866 50.734 79.149 1.00 96.77 159 ARG A CA 1
ATOM 694 C C . ARG A 1 84 ? -13.587 49.997 77.857 1.00 94.20 159 ARG A C 1
ATOM 695 O O . ARG A 1 84 ? -12.447 49.629 77.579 1.00 96.96 159 ARG A O 1
ATOM 703 N N . CYS A 1 85 ? -14.645 49.777 77.080 1.00 89.85 160 CYS A N 1
ATOM 704 C CA . CYS A 1 85 ? -14.536 49.586 75.634 1.00 79.07 160 CYS A CA 1
ATOM 705 C C . CYS A 1 85 ? -15.473 50.582 74.968 1.00 76.36 160 CYS A C 1
ATOM 706 O O . CYS A 1 85 ? -16.464 51.005 75.573 1.00 74.49 160 CYS A O 1
ATOM 709 N N . PHE A 1 86 ? -15.139 50.964 73.735 1.00 71.33 161 PHE A N 1
ATOM 710 C CA . PHE A 1 86 ? -15.942 51.890 72.943 1.00 73.75 161 PHE A CA 1
ATOM 711 C C . PHE A 1 86 ? -15.745 51.641 71.452 1.00 70.86 161 PHE A C 1
ATOM 712 O O . PHE A 1 86 ? -14.694 51.152 71.026 1.00 68.55 161 PHE A O 1
ATOM 720 N N . GLU A 1 87 ? -16.769 51.965 70.667 1.00 68.95 162 GLU A N 1
ATOM 721 C CA . GLU A 1 87 ? -16.662 51.887 69.215 1.00 65.84 162 GLU A CA 1
ATOM 722 C C . GLU A 1 87 ? -16.340 53.242 68.632 1.00 61.57 162 GLU A C 1
ATOM 723 O O . GLU A 1 87 ? -16.879 54.260 69.067 1.00 62.67 162 GLU A O 1
ATOM 729 N N . TYR A 1 88 ? -15.457 53.240 67.642 1.00 58.75 163 TYR A N 1
ATOM 730 C CA . TYR A 1 88 ? -15.096 54.457 66.929 1.00 60.29 163 TYR A CA 1
ATOM 731 C C . TYR A 1 88 ? -15.496 54.307 65.458 1.00 56.61 163 TYR A C 1
ATOM 732 O O . TYR A 1 88 ? -14.752 53.726 64.669 1.00 55.38 163 TYR A O 1
ATOM 741 N N . LYS A 1 89 ? -16.676 54.829 65.114 1.00 55.65 164 LYS A N 1
ATOM 742 C CA . LYS A 1 89 ? -17.316 54.580 63.814 1.00 53.99 164 LYS A CA 1
ATOM 743 C C . LYS A 1 89 ? -16.502 55.091 62.633 1.00 53.54 164 LYS A C 1
ATOM 744 O O . LYS A 1 89 ? -16.335 54.383 61.638 1.00 51.70 164 LYS A O 1
ATOM 750 N N . LYS A 1 90 ? -15.995 56.317 62.756 1.00 55.46 165 LYS A N 1
ATOM 751 C CA . LYS A 1 90 ? -15.339 56.997 61.643 1.00 51.86 165 LYS A CA 1
ATOM 752 C C . LYS A 1 90 ? -14.266 56.115 60.998 1.00 52.26 165 LYS A C 1
ATOM 753 O O . LYS A 1 90 ? -14.100 56.139 59.787 1.00 57.83 165 LYS A O 1
ATOM 759 N N . GLN A 1 91 ? -13.576 55.305 61.795 1.00 52.61 166 GLN A N 1
ATOM 760 C CA . GLN A 1 91 ? -12.526 54.438 61.255 1.00 51.70 166 GLN A CA 1
ATOM 761 C C . GLN A 1 91 ? -12.776 52.940 61.488 1.00 50.96 166 GLN A C 1
ATOM 762 O O . GLN A 1 91 ? -11.853 52.125 61.367 1.00 50.15 166 GLN A O 1
ATOM 768 N N . GLU A 1 92 ? -14.027 52.587 61.810 1.00 50.57 167 GLU A N 1
ATOM 769 C CA . GLU A 1 92 ? -14.468 51.184 61.937 1.00 49.82 167 GLU A CA 1
ATOM 770 C C . GLU A 1 92 ? -13.636 50.385 62.960 1.00 50.71 167 GLU A C 1
ATOM 771 O O . GLU A 1 92 ? -13.207 49.247 62.713 1.00 50.37 167 GLU A O 1
ATOM 777 N N . TYR A 1 93 ? -13.420 51.014 64.114 1.00 50.90 168 TYR A N 1
ATOM 778 C CA . TYR A 1 93 ? -12.663 50.425 65.202 1.00 54.07 168 TYR A CA 1
ATOM 779 C C . TYR A 1 93 ? -13.553 50.125 66.395 1.00 55.16 168 TYR A C 1
ATOM 780 O O . TYR A 1 93 ? -14.511 50.857 66.667 1.00 55.79 168 TYR A O 1
ATOM 789 N N . VAL A 1 94 ? -13.228 49.049 67.104 1.00 56.61 169 VAL A N 1
ATOM 790 C CA . VAL A 1 94 ? -13.641 48.905 68.501 1.00 60.28 169 VAL A CA 1
ATOM 791 C C . VAL A 1 94 ? -12.383 49.048 69.358 1.00 64.95 169 VAL A C 1
ATOM 792 O O . VAL A 1 94 ? -11.365 48.409 69.081 1.00 63.45 169 VAL A O 1
ATOM 796 N N . VAL A 1 95 ? -12.452 49.901 70.377 1.00 69.61 170 VAL A N 1
ATOM 797 C CA . VAL A 1 95 ? -11.288 50.197 71.214 1.00 74.53 170 VAL A CA 1
ATOM 798 C C . VAL A 1 95 ? -11.532 49.825 72.681 1.00 78.81 170 VAL A C 1
ATOM 799 O O . VAL A 1 95 ? -12.600 50.090 73.240 1.00 79.69 170 VAL A O 1
ATOM 803 N N . VAL A 1 96 ? -10.536 49.203 73.295 1.00 85.91 171 VAL A N 1
ATOM 804 C CA . VAL A 1 96 ? -10.593 48.911 74.720 1.00 89.39 171 VAL A CA 1
ATOM 805 C C . VAL A 1 96 ? -9.446 49.600 75.468 1.00 90.47 171 VAL A C 1
ATOM 806 O O . VAL A 1 96 ? -8.279 49.444 75.100 1.00 94.84 171 VAL A O 1
ATOM 810 N N . GLU A 1 97 ? -9.781 50.380 76.497 1.00 94.93 172 GLU A N 1
ATOM 811 C CA . GLU A 1 97 ? -8.747 50.990 77.338 1.00 96.18 172 GLU A CA 1
ATOM 812 C C . GLU A 1 97 ? -8.484 50.251 78.649 1.00 101.72 172 GLU A C 1
ATOM 813 O O . GLU A 1 97 ? -9.393 50.046 79.459 1.00 103.85 172 GLU A O 1
ATOM 819 N N . ALA A 1 98 ? -7.227 49.849 78.833 1.00 100.69 173 ALA A N 1
ATOM 820 C CA . ALA A 1 98 ? -6.748 49.264 80.082 1.00 106.15 173 ALA A CA 1
ATOM 821 C C . ALA A 1 98 ? -6.763 50.340 81.155 1.00 103.44 173 ALA A C 1
ATOM 822 O O . ALA A 1 98 ? -6.681 51.535 80.848 1.00 103.00 173 ALA A O 1
ATOM 824 N N . GLU A 1 99 ? -6.887 49.916 82.410 1.00 106.74 174 GLU A N 1
ATOM 825 C CA . GLU A 1 99 ? -6.885 50.851 83.521 1.00 115.21 174 GLU A CA 1
ATOM 826 C C . GLU A 1 99 ? -5.638 51.723 83.542 1.00 115.50 174 GLU A C 1
ATOM 827 O O . GLU A 1 99 ? -5.748 52.937 83.709 1.00 118.46 174 GLU A O 1
ATOM 833 N N . GLU A 1 100 ? -4.467 51.117 83.344 1.00 120.59 175 GLU A N 1
ATOM 834 C CA . GLU A 1 100 ? -3.200 51.850 83.501 1.00 127.28 175 GLU A CA 1
ATOM 835 C C . GLU A 1 100 ? -2.263 51.906 82.280 1.00 123.71 175 GLU A C 1
ATOM 836 O O . GLU A 1 100 ? -1.562 52.906 82.108 1.00 128.60 175 GLU A O 1
ATOM 842 N N . GLU A 1 101 ? -2.253 50.859 81.449 1.00 116.37 176 GLU A N 1
ATOM 843 C CA . GLU A 1 101 ? -1.330 50.742 80.294 1.00 113.39 176 GLU A CA 1
ATOM 844 C C . GLU A 1 101 ? -0.308 49.657 80.572 1.00 110.91 176 GLU A C 1
ATOM 845 O O . GLU A 1 101 ? 0.070 49.451 81.723 1.00 110.62 176 GLU A O 1
ATOM 851 N N . LEU A 1 102 ? 0.141 48.964 79.528 1.00 107.78 177 LEU A N 1
ATOM 852 C CA . LEU A 1 102 ? 1.192 47.964 79.710 1.00 116.90 177 LEU A CA 1
ATOM 853 C C . LEU A 1 102 ? 2.245 47.982 78.596 1.00 111.75 177 LEU A C 1
ATOM 854 O O . LEU A 1 102 ? 2.027 48.546 77.521 1.00 111.72 177 LEU A O 1
ATOM 859 N N . THR A 1 103 ? 3.381 47.351 78.885 1.00 117.34 178 THR A N 1
ATOM 860 C CA . THR A 1 103 ? 4.614 47.458 78.103 1.00 119.02 178 THR A CA 1
ATOM 861 C C . THR A 1 103 ? 4.774 46.335 77.063 1.00 111.53 178 THR A C 1
ATOM 862 O O . THR A 1 103 ? 4.035 45.350 77.100 1.00 106.37 178 THR A O 1
ATOM 866 N N . PRO A 1 104 ? 5.732 46.493 76.120 1.00 113.56 179 PRO A N 1
ATOM 867 C CA . PRO A 1 104 ? 6.026 45.516 75.058 1.00 114.20 179 PRO A CA 1
ATOM 868 C C . PRO A 1 104 ? 6.162 44.040 75.470 1.00 108.57 179 PRO A C 1
ATOM 869 O O . PRO A 1 104 ? 6.452 43.732 76.627 1.00 103.37 179 PRO A O 1
ATOM 873 N N . SER A 1 105 ? 5.932 43.151 74.502 1.00 112.17 180 SER A N 1
ATOM 874 C CA . SER A 1 105 ? 6.149 41.710 74.659 1.00 112.79 180 SER A CA 1
ATOM 875 C C . SER A 1 105 ? 7.541 41.351 74.140 1.00 114.46 180 SER A C 1
ATOM 876 O O . SER A 1 105 ? 7.765 41.235 72.931 1.00 111.16 180 SER A O 1
ATOM 879 N N . SER A 1 106 ? 8.467 41.164 75.075 1.00 119.15 181 SER A N 1
ATOM 880 C CA . SER A 1 106 ? 9.900 41.162 74.775 1.00 116.79 181 SER A CA 1
ATOM 881 C C . SER A 1 106 ? 10.492 39.837 74.279 1.00 120.15 181 SER A C 1
ATOM 882 O O . SER A 1 106 ? 11.502 39.842 73.571 1.00 129.69 181 SER A O 1
ATOM 885 N N . GLY A 1 107 ? 9.877 38.716 74.649 1.00 123.14 182 GLY A N 1
ATOM 886 C CA . GLY A 1 107 ? 10.412 37.400 74.296 1.00 125.88 182 GLY A CA 1
ATOM 887 C C . GLY A 1 107 ? 9.539 36.619 73.333 1.00 125.71 182 GLY A C 1
ATOM 888 O O . GLY A 1 107 ? 9.190 37.111 72.256 1.00 124.01 182 GLY A O 1
ATOM 889 N N . ASP A 1 108 ? 9.204 35.390 73.724 1.00 132.08 183 ASP A N 1
ATOM 890 C CA . ASP A 1 108 ? 8.291 34.531 72.961 1.00 132.99 183 ASP A CA 1
ATOM 891 C C . ASP A 1 108 ? 6.866 34.534 73.541 1.00 131.59 183 ASP A C 1
ATOM 892 O O . ASP A 1 108 ? 5.967 33.875 73.009 1.00 134.26 183 ASP A O 1
ATOM 897 N N . GLY A 1 109 ? 6.671 35.287 74.624 1.00 127.77 184 GLY A N 1
ATOM 898 C CA . GLY A 1 109 ? 5.357 35.458 75.249 1.00 122.99 184 GLY A CA 1
ATOM 899 C C . GLY A 1 109 ? 4.566 36.570 74.584 1.00 121.47 184 GLY A C 1
ATOM 900 O O . GLY A 1 109 ? 5.144 37.542 74.088 1.00 122.80 184 GLY A O 1
ATOM 901 N N . LEU A 1 110 ? 3.242 36.424 74.572 1.00 116.71 185 LEU A N 1
ATOM 902 C CA . LEU A 1 110 ? 2.358 37.355 73.865 1.00 108.34 185 LEU A CA 1
ATOM 903 C C . LEU A 1 110 ? 1.116 37.696 74.689 1.00 99.86 185 LEU A C 1
ATOM 904 O O . LEU A 1 110 ? 0.667 36.890 75.503 1.00 103.71 185 LEU A O 1
ATOM 909 N N . TYR A 1 111 ? 0.567 38.891 74.473 1.00 93.71 186 TYR A N 1
ATOM 910 C CA . TYR A 1 111 ? -0.731 39.266 75.039 1.00 97.63 186 TYR A CA 1
ATOM 911 C C . TYR A 1 111 ? -1.833 38.414 74.417 1.00 95.22 186 TYR A C 1
ATOM 912 O O . TYR A 1 111 ? -1.683 37.933 73.295 1.00 97.94 186 TYR A O 1
ATOM 921 N N . LEU A 1 112 ? -2.934 38.223 75.138 1.00 92.37 187 LEU A N 1
ATOM 922 C CA . LEU A 1 112 ? -4.083 37.510 74.575 1.00 88.44 187 LEU A CA 1
ATOM 923 C C . LEU A 1 112 ? -5.373 38.295 74.810 1.00 82.16 187 LEU A C 1
ATOM 924 O O . LEU A 1 112 ? -5.770 38.536 75.956 1.00 83.54 187 LEU A O 1
ATOM 929 N N . LEU A 1 113 ? -5.997 38.714 73.710 1.00 78.83 188 LEU A N 1
ATOM 930 C CA . LEU A 1 113 ? -7.251 39.458 73.751 1.00 78.01 188 LEU A CA 1
ATOM 931 C C . LEU A 1 113 ? -8.401 38.591 73.253 1.00 77.84 188 LEU A C 1
ATOM 932 O O . LEU A 1 113 ? -8.368 38.066 72.134 1.00 78.58 188 LEU A O 1
ATOM 937 N N . THR A 1 114 ? -9.419 38.444 74.091 1.00 82.54 189 THR A N 1
ATOM 938 C CA . THR A 1 114 ? -10.598 37.687 73.708 1.00 77.11 189 THR A CA 1
ATOM 939 C C . THR A 1 114 ? -11.844 38.553 73.807 1.00 76.08 189 THR A C 1
ATOM 940 O O . THR A 1 114 ? -12.005 39.331 74.755 1.00 74.72 189 THR A O 1
ATOM 944 N N . MET A 1 115 ? -12.726 38.407 72.824 1.00 75.48 190 MET A N 1
ATOM 945 C CA . MET A 1 115 ? -13.972 39.150 72.814 1.00 72.73 190 MET A CA 1
ATOM 946 C C . MET A 1 115 ? -15.126 38.285 72.297 1.00 72.05 190 MET A C 1
ATOM 947 O O . MET A 1 115 ? -14.949 37.423 71.425 1.00 68.42 190 MET A O 1
ATOM 952 N N . GLU A 1 116 ? -16.298 38.490 72.884 1.00 72.35 191 GLU A N 1
ATOM 953 C CA . GLU A 1 116 ? -17.500 37.803 72.449 1.00 69.29 191 GLU A CA 1
ATOM 954 C C . GLU A 1 116 ? -18.303 38.747 71.573 1.00 63.92 191 GLU A C 1
ATOM 955 O O . GLU A 1 116 ? -18.406 39.949 71.856 1.00 62.59 191 GLU A O 1
ATOM 961 N N . PHE A 1 117 ? -18.871 38.198 70.506 1.00 60.49 192 PHE A N 1
ATOM 962 C CA . PHE A 1 117 ? -19.557 39.012 69.516 1.00 59.25 192 PHE A CA 1
ATOM 963 C C . PHE A 1 117 ? -20.784 38.312 68.942 1.00 59.49 192 PHE A C 1
ATOM 964 O O . PHE A 1 117 ? -20.905 37.083 69.036 1.00 55.67 192 PHE A O 1
ATOM 972 N N . ALA A 1 118 ? -21.684 39.113 68.362 1.00 59.46 193 ALA A N 1
ATOM 973 C CA . ALA A 1 118 ? -22.899 38.625 67.722 1.00 57.33 193 ALA A CA 1
ATOM 974 C C . ALA A 1 118 ? -23.197 39.430 66.451 1.00 56.10 193 ALA A C 1
ATOM 975 O O . ALA A 1 118 ? -23.076 40.665 66.431 1.00 53.14 193 ALA A O 1
ATOM 977 N N . GLY A 1 119 ? -23.588 38.721 65.395 1.00 53.09 194 GLY A N 1
ATOM 978 C CA . GLY A 1 119 ? -23.875 39.355 64.122 1.00 52.92 194 GLY A CA 1
ATOM 979 C C . GLY A 1 119 ? -25.085 38.791 63.407 1.00 52.81 194 GLY A C 1
ATOM 980 O O . GLY A 1 119 ? -25.744 37.863 63.906 1.00 54.03 194 GLY A O 1
ATOM 981 N N . TRP A 1 120 ? -25.361 39.360 62.232 1.00 50.95 195 TRP A N 1
ATOM 982 C CA . TRP A 1 120 ? -26.495 38.981 61.405 1.00 47.45 195 TRP A CA 1
ATOM 983 C C . TRP A 1 120 ? -26.063 38.230 60.138 1.00 47.72 195 TRP A C 1
ATOM 984 O O . TRP A 1 120 ? -25.014 38.534 59.550 1.00 46.17 195 TRP A O 1
ATOM 995 N N . LEU A 1 121 ? -26.880 37.257 59.726 1.00 41.09 196 LEU A N 1
ATOM 996 C CA . LEU A 1 121 ? -26.644 36.487 58.499 1.00 39.80 196 LEU A CA 1
ATOM 997 C C . LEU A 1 121 ? -27.481 36.976 57.303 1.00 38.96 196 LEU A C 1
ATOM 998 O O . LEU A 1 121 ? -27.376 36.434 56.201 1.00 37.42 196 LEU A O 1
ATOM 1003 N N . ASN A 1 122 ? -28.303 37.998 57.525 1.00 40.75 197 ASN A N 1
ATOM 1004 C CA . ASN A 1 122 ? -29.304 38.428 56.545 1.00 42.19 197 ASN A CA 1
ATOM 1005 C C . ASN A 1 122 ? -29.017 39.780 55.926 1.00 40.09 197 ASN A C 1
ATOM 1006 O O . ASN A 1 122 ? -28.253 40.571 56.475 1.00 45.14 197 ASN A O 1
ATOM 1011 N N . GLY A 1 123 ? -29.664 40.035 54.793 1.00 37.64 198 GLY A N 1
ATOM 1012 C CA . GLY A 1 123 ? -29.601 41.323 54.102 1.00 39.04 198 GLY A CA 1
ATOM 1013 C C . GLY A 1 123 ? -28.242 41.739 53.566 1.00 36.91 198 GLY A C 1
ATOM 1014 O O . GLY A 1 123 ? -27.980 42.937 53.404 1.00 38.95 198 GLY A O 1
ATOM 1015 N N . SER A 1 124 ? -27.376 40.770 53.279 1.00 34.60 199 SER A N 1
ATOM 1016 C CA . SER A 1 124 ? -26.008 41.094 52.843 1.00 36.28 199 SER A CA 1
ATOM 1017 C C . SER A 1 124 ? -25.290 39.950 52.141 1.00 37.27 199 SER A C 1
ATOM 1018 O O . SER A 1 124 ? -25.554 38.780 52.414 1.00 40.31 199 SER A O 1
ATOM 1021 N N . LEU A 1 125 ? -24.371 40.298 51.245 1.00 36.87 200 LEU A N 1
ATOM 1022 C CA . LEU A 1 125 ? -23.538 39.300 50.577 1.00 36.38 200 LEU A CA 1
ATOM 1023 C C . LEU A 1 125 ? -22.065 39.364 51.035 1.00 36.55 200 LEU A C 1
ATOM 1024 O O . LEU A 1 125 ? -21.183 38.736 50.449 1.00 37.50 200 LEU A O 1
ATOM 1029 N N . VAL A 1 126 ? -21.809 40.121 52.099 1.00 35.68 201 VAL A N 1
ATOM 1030 C CA . VAL A 1 126 ? -20.460 40.248 52.657 1.00 37.80 201 VAL A CA 1
ATOM 1031 C C . VAL A 1 126 ? -20.441 39.876 54.131 1.00 37.93 201 VAL A C 1
ATOM 1032 O O . VAL A 1 126 ? -21.486 39.829 54.784 1.00 40.13 201 VAL A O 1
ATOM 1036 N N . GLY A 1 127 ? -19.240 39.649 54.660 1.00 39.24 202 GLY A N 1
ATOM 1037 C CA . GLY A 1 127 ? -19.096 39.127 56.006 1.00 38.81 202 GLY A CA 1
ATOM 1038 C C . GLY A 1 127 ? -19.538 37.683 55.981 1.00 40.54 202 GLY A C 1
ATOM 1039 O O . GLY A 1 127 ? -19.242 36.955 55.035 1.00 40.12 202 GLY A O 1
ATOM 1040 N N . PHE A 1 128 ? -20.263 37.288 57.021 1.00 41.85 203 PHE A N 1
ATOM 1041 C CA . PHE A 1 128 ? -20.768 35.935 57.196 1.00 40.71 203 PHE A CA 1
ATOM 1042 C C . PHE A 1 128 ? -22.277 35.999 56.973 1.00 40.23 203 PHE A C 1
ATOM 1043 O O . PHE A 1 128 ? -22.979 36.730 57.677 1.00 41.70 203 PHE A O 1
ATOM 1051 N N . TYR A 1 129 ? -22.771 35.257 55.983 1.00 36.88 204 TYR A N 1
ATOM 1052 C CA . TYR A 1 129 ? -24.179 35.343 55.595 1.00 35.35 204 TYR A CA 1
ATOM 1053 C C . TYR A 1 129 ? -24.759 33.997 55.193 1.00 34.43 204 TYR A C 1
ATOM 1054 O O . TYR A 1 129 ? -24.024 33.038 54.946 1.00 37.15 204 TYR A O 1
ATOM 1063 N N . ARG A 1 130 ? -26.088 33.952 55.130 1.00 33.26 205 ARG A N 1
ATOM 1064 C CA . ARG A 1 130 ? -26.833 32.759 54.759 1.00 33.44 205 ARG A CA 1
ATOM 1065 C C . ARG A 1 130 ? -27.641 33.076 53.513 1.00 33.10 205 ARG A C 1
ATOM 1066 O O . ARG A 1 130 ? -28.173 34.181 53.371 1.00 33.49 205 ARG A O 1
ATOM 1074 N N . THR A 1 131 ? -27.716 32.108 52.606 1.00 31.93 206 THR A N 1
ATOM 1075 C CA . THR A 1 131 ? -28.594 32.206 51.445 1.00 32.25 206 THR A CA 1
ATOM 1076 C C . THR A 1 131 ? -29.283 30.860 51.240 1.00 31.90 206 THR A C 1
ATOM 1077 O O . THR A 1 131 ? -28.936 29.874 51.906 1.00 33.66 206 THR A O 1
ATOM 1081 N N . THR A 1 132 ? -30.276 30.816 50.359 1.00 30.33 207 THR A N 1
ATOM 1082 C CA . THR A 1 132 ? -31.055 29.592 50.193 1.00 33.36 207 THR A CA 1
ATOM 1083 C C . THR A 1 132 ? -31.109 29.075 48.764 1.00 33.21 207 THR A C 1
ATOM 1084 O O . THR A 1 132 ? -30.757 29.774 47.805 1.00 33.54 207 THR A O 1
ATOM 1088 N N . TYR A 1 133 ? -31.556 27.833 48.638 1.00 33.14 208 TYR A N 1
ATOM 1089 C CA . TYR A 1 133 ? -31.815 27.230 47.342 1.00 32.47 208 TYR A CA 1
ATOM 1090 C C . TYR A 1 133 ? -32.843 26.140 47.544 1.00 32.48 208 TYR A C 1
ATOM 1091 O O . TYR A 1 133 ? -33.144 25.782 48.676 1.00 33.80 208 TYR A O 1
ATOM 1100 N N . THR A 1 134 ? -33.380 25.620 46.445 1.00 33.84 209 THR A N 1
ATOM 1101 C CA . THR A 1 134 ? -34.433 24.616 46.503 1.00 32.71 209 THR A CA 1
ATOM 1102 C C . THR A 1 134 ? -33.902 23.276 46.022 1.00 32.92 209 THR A C 1
ATOM 1103 O O . THR A 1 134 ? -33.230 23.194 44.995 1.00 37.32 209 THR A O 1
ATOM 1107 N N . GLU A 1 135 ? -34.188 22.233 46.788 1.00 30.48 210 GLU A N 1
ATOM 1108 C CA . GLU A 1 135 ? -33.772 20.887 46.437 1.00 33.77 210 GLU A CA 1
ATOM 1109 C C . GLU A 1 135 ? -34.939 19.945 46.688 1.00 33.80 210 GLU A C 1
ATOM 1110 O O . GLU A 1 135 ? -35.452 19.873 47.806 1.00 35.41 210 GLU A O 1
ATOM 1116 N N . ASN A 1 136 ? -35.364 19.237 45.646 1.00 33.90 211 ASN A N 1
ATOM 1117 C CA . ASN A 1 136 ? -36.542 18.371 45.723 1.00 35.08 211 ASN A CA 1
ATOM 1118 C C . ASN A 1 136 ? -37.743 19.030 46.404 1.00 33.51 211 ASN A C 1
ATOM 1119 O O . ASN A 1 136 ? -38.480 18.376 47.146 1.00 35.82 211 ASN A O 1
ATOM 1124 N N . GLY A 1 137 ? -37.917 20.327 46.152 1.00 31.56 212 GLY A N 1
ATOM 1125 C CA . GLY A 1 137 ? -39.066 21.072 46.644 1.00 33.75 212 GLY A CA 1
ATOM 1126 C C . GLY A 1 137 ? -38.875 21.699 48.012 1.00 34.67 212 GLY A C 1
ATOM 1127 O O . GLY A 1 137 ? -39.713 22.471 48.458 1.00 38.19 212 GLY A O 1
ATOM 1128 N N . ARG A 1 138 ? -37.775 21.368 48.681 1.00 37.00 213 ARG A N 1
ATOM 1129 C CA . ARG A 1 138 ? -37.496 21.889 50.014 1.00 37.89 213 ARG A CA 1
ATOM 1130 C C . ARG A 1 138 ? -36.538 23.075 49.949 1.00 35.21 213 ARG A C 1
ATOM 1131 O O . ARG A 1 138 ? -35.611 23.094 49.132 1.00 33.59 213 ARG A O 1
ATOM 1139 N N . VAL A 1 139 ? -36.753 24.057 50.815 1.00 32.12 214 VAL A N 1
ATOM 1140 C CA . VAL A 1 139 ? -35.833 25.180 50.907 1.00 34.25 214 VAL A CA 1
ATOM 1141 C C . VAL A 1 139 ? -34.650 24.793 51.794 1.00 36.30 214 VAL A C 1
ATOM 1142 O O . VAL A 1 139 ? -34.829 24.416 52.949 1.00 39.25 214 VAL A O 1
ATOM 1146 N N . LYS A 1 140 ? -33.447 24.880 51.240 1.00 34.82 215 LYS A N 1
ATOM 1147 C CA . LYS A 1 140 ? -32.247 24.533 51.966 1.00 35.38 215 LYS A CA 1
ATOM 1148 C C . LYS A 1 140 ? -31.394 25.764 52.193 1.00 35.59 215 LYS A C 1
ATOM 1149 O O . LYS A 1 140 ? -31.540 26.767 51.487 1.00 35.28 215 LYS A O 1
ATOM 1155 N N . SER A 1 141 ? -30.518 25.691 53.186 1.00 36.97 216 SER A N 1
ATOM 1156 C CA . SER A 1 141 ? -29.662 26.813 53.563 1.00 37.73 216 SER A CA 1
ATOM 1157 C C . SER A 1 141 ? -28.186 26.507 53.378 1.00 39.14 216 SER A C 1
ATOM 1158 O O . SER A 1 141 ? -27.755 25.361 53.479 1.00 38.92 216 SER A O 1
ATOM 1161 N N . ILE A 1 142 ? -27.422 27.553 53.099 1.00 37.76 217 ILE A N 1
ATOM 1162 C CA . ILE A 1 142 ? -25.968 27.492 53.114 1.00 37.80 217 ILE A CA 1
ATOM 1163 C C . ILE A 1 142 ? -25.463 28.827 53.626 1.00 37.04 217 ILE A C 1
ATOM 1164 O O . ILE A 1 142 ? -26.006 29.880 53.276 1.00 34.61 217 ILE A O 1
ATOM 1169 N N . ALA A 1 143 ? -24.447 28.775 54.477 1.00 37.36 218 ALA A N 1
ATOM 1170 C CA . ALA A 1 143 ? -23.860 29.971 55.044 1.00 39.37 218 ALA A CA 1
ATOM 1171 C C . ALA A 1 143 ? -22.409 29.998 54.650 1.00 39.39 218 ALA A C 1
ATOM 1172 O O . ALA A 1 143 ? -21.770 28.956 54.588 1.00 40.21 218 ALA A O 1
ATOM 1174 N N . ALA A 1 144 ? -21.904 31.187 54.351 1.00 38.13 219 ALA A N 1
ATOM 1175 C CA . ALA A 1 144 ? -20.525 31.340 53.930 1.00 36.89 219 ALA A CA 1
ATOM 1176 C C . ALA A 1 144 ? -20.036 32.752 54.207 1.00 38.95 219 ALA A C 1
ATOM 1177 O O . ALA A 1 144 ? -20.816 33.621 54.577 1.00 36.94 219 ALA A O 1
ATOM 1179 N N . THR A 1 145 ? -18.737 32.961 54.040 1.00 42.09 220 THR A N 1
ATOM 1180 C CA . THR A 1 145 ? -18.129 34.274 54.235 1.00 42.54 220 THR A CA 1
ATOM 1181 C C . THR A 1 145 ? -17.573 34.869 52.936 1.00 41.26 220 THR A C 1
ATOM 1182 O O . THR A 1 145 ? -17.198 34.144 52.015 1.00 44.54 220 THR A O 1
ATOM 1186 N N . ASP A 1 146 ? -17.520 36.197 52.881 1.00 38.44 221 ASP A N 1
ATOM 1187 C CA . ASP A 1 146 ? -16.814 36.908 51.825 1.00 41.75 221 ASP A CA 1
ATOM 1188 C C . ASP A 1 146 ? -16.248 38.204 52.408 1.00 41.68 221 ASP A C 1
ATOM 1189 O O . ASP A 1 146 ? -17.004 39.054 52.903 1.00 41.07 221 ASP A O 1
ATOM 1194 N N . HIS A 1 147 ? -14.924 38.360 52.342 1.00 42.90 222 HIS A N 1
ATOM 1195 C CA . HIS A 1 147 ? -14.244 39.422 53.079 1.00 42.69 222 HIS A CA 1
ATOM 1196 C C . HIS A 1 147 ? -13.532 40.505 52.268 1.00 45.05 222 HIS A C 1
ATOM 1197 O O . HIS A 1 147 ? -13.429 41.641 52.735 1.00 47.06 222 HIS A O 1
ATOM 1204 N N . GLU A 1 148 ? -13.041 40.182 51.072 1.00 45.47 223 GLU A N 1
ATOM 1205 C CA . GLU A 1 148 ? -12.159 41.113 50.350 1.00 42.74 223 GLU A CA 1
ATOM 1206 C C . GLU A 1 148 ? -12.901 42.335 49.804 1.00 41.84 223 GLU A C 1
ATOM 1207 O O . GLU A 1 148 ? -13.902 42.187 49.110 1.00 43.43 223 GLU A O 1
ATOM 1213 N N . PRO A 1 149 ? -12.399 43.551 50.092 1.00 44.52 224 PRO A N 1
ATOM 1214 C CA . PRO A 1 149 ? -11.187 43.848 50.864 1.00 44.82 224 PRO A CA 1
ATOM 1215 C C . PRO A 1 149 ? -11.361 44.072 52.370 1.00 46.01 224 PRO A C 1
ATOM 1216 O O . PRO A 1 149 ? -10.529 43.607 53.141 1.00 51.02 224 PRO A O 1
ATOM 1220 N N . THR A 1 150 ? -12.405 44.778 52.792 1.00 44.48 225 THR A N 1
ATOM 1221 C CA . THR A 1 150 ? -12.519 45.169 54.202 1.00 45.46 225 THR A CA 1
ATOM 1222 C C . THR A 1 150 ? -13.786 44.635 54.899 1.00 45.15 225 THR A C 1
ATOM 1223 O O . THR A 1 150 ? -14.446 45.362 55.647 1.00 43.98 225 THR A O 1
ATOM 1227 N N . ASP A 1 151 ? -14.115 43.365 54.663 1.00 47.06 226 ASP A N 1
ATOM 1228 C CA . ASP A 1 151 ? -15.331 42.769 55.235 1.00 44.21 226 ASP A CA 1
ATOM 1229 C C . ASP A 1 151 ? -15.100 41.632 56.253 1.00 45.73 226 ASP A C 1
ATOM 1230 O O . ASP A 1 151 ? -16.063 41.116 56.837 1.00 46.81 226 ASP A O 1
ATOM 1235 N N . ALA A 1 152 ? -13.843 41.249 56.485 1.00 46.75 227 ALA A N 1
ATOM 1236 C CA . ALA A 1 152 ? -13.537 40.303 57.570 1.00 49.58 227 ALA A CA 1
ATOM 1237 C C . ALA A 1 152 ? -14.011 40.890 58.889 1.00 48.80 227 ALA A C 1
ATOM 1238 O O . ALA A 1 152 ? -14.554 40.185 59.741 1.00 50.48 227 ALA A O 1
ATOM 1240 N N . ARG A 1 153 ? -13.815 42.198 59.028 1.00 49.42 228 ARG A N 1
ATOM 1241 C CA . ARG A 1 153 ? -14.240 42.958 60.203 1.00 47.20 228 ARG A CA 1
ATOM 1242 C C . ARG A 1 153 ? -15.757 42.922 60.462 1.00 47.67 228 ARG A C 1
ATOM 1243 O O . ARG A 1 153 ? -16.198 43.311 61.542 1.00 44.24 228 ARG A O 1
ATOM 1251 N N . LYS A 1 154 ? -16.548 42.499 59.466 1.00 47.56 229 LYS A N 1
ATOM 1252 C CA . LYS A 1 154 ? -17.991 42.280 59.657 1.00 45.65 229 LYS A CA 1
ATOM 1253 C C . LYS A 1 154 ? -18.252 40.885 60.205 1.00 44.66 229 LYS A C 1
ATOM 1254 O O . LYS A 1 154 ? -19.133 40.698 61.041 1.00 47.85 229 LYS A O 1
ATOM 1260 N N . SER A 1 155 ? -17.493 39.903 59.731 1.00 44.60 230 SER A N 1
ATOM 1261 C CA . SER A 1 155 ? -17.629 38.536 60.220 1.00 48.05 230 SER A CA 1
ATOM 1262 C C . SER A 1 155 ? -17.230 38.430 61.695 1.00 49.86 230 SER A C 1
ATOM 1263 O O . SER A 1 155 ? -17.987 37.899 62.511 1.00 50.59 230 SER A O 1
ATOM 1266 N N . PHE A 1 156 ? -16.044 38.944 62.027 1.00 50.00 231 PHE A N 1
ATOM 1267 C CA . PHE A 1 156 ? -15.509 38.871 63.384 1.00 53.35 231 PHE A CA 1
ATOM 1268 C C . PHE A 1 156 ? -14.508 40.005 63.639 1.00 56.03 231 PHE A C 1
ATOM 1269 O O . PHE A 1 156 ? -13.910 40.528 62.695 1.00 55.02 231 PHE A O 1
ATOM 1277 N N . PRO A 1 157 ? -14.322 40.396 64.913 1.00 57.34 232 PRO A N 1
ATOM 1278 C CA . PRO A 1 157 ? -13.345 41.454 65.188 1.00 56.57 232 PRO A CA 1
ATOM 1279 C C . PRO A 1 157 ? -11.940 40.989 64.801 1.00 56.73 232 PRO A C 1
ATOM 1280 O O . PRO A 1 157 ? -11.546 39.879 65.165 1.00 59.05 232 PRO A O 1
ATOM 1284 N N . CYS A 1 158 ? -11.210 41.804 64.037 1.00 58.08 233 CYS A N 1
ATOM 1285 C CA . CYS A 1 158 ? -9.859 41.430 63.601 1.00 58.89 233 CYS A CA 1
ATOM 1286 C C . CYS A 1 158 ? -8.988 42.628 63.191 1.00 59.01 233 CYS A C 1
ATOM 1287 O O . CYS A 1 158 ? -9.479 43.749 63.022 1.00 55.90 233 CYS A O 1
ATOM 1290 N N . PHE A 1 159 ? -7.689 42.377 63.046 1.00 61.53 234 PHE A N 1
ATOM 1291 C CA . PHE A 1 159 ? -6.761 43.376 62.524 1.00 62.71 234 PHE A CA 1
ATOM 1292 C C . PHE A 1 159 ? -6.809 43.316 61.000 1.00 59.07 234 PHE A C 1
ATOM 1293 O O . PHE A 1 159 ? -5.981 42.668 60.355 1.00 65.24 234 PHE A O 1
ATOM 1301 N N . ASP A 1 160 ? -7.793 44.010 60.435 1.00 54.31 235 ASP A N 1
ATOM 1302 C CA . ASP A 1 160 ? -8.256 43.760 59.079 1.00 56.18 235 ASP A CA 1
ATOM 1303 C C . ASP A 1 160 ? -7.462 44.534 58.005 1.00 56.43 235 ASP A C 1
ATOM 1304 O O . ASP A 1 160 ? -8.032 45.259 57.176 1.00 56.01 235 ASP A O 1
ATOM 1309 N N . GLU A 1 161 ? -6.141 44.370 58.037 1.00 58.30 236 GLU A N 1
ATOM 1310 C CA . GLU A 1 161 ? -5.256 44.878 56.988 1.00 57.87 236 GLU A CA 1
ATOM 1311 C C . GLU A 1 161 ? -4.438 43.712 56.444 1.00 59.24 236 GLU A C 1
ATOM 1312 O O . GLU A 1 161 ? -4.039 42.837 57.208 1.00 65.56 236 GLU A O 1
ATOM 1318 N N . PRO A 1 162 ? -4.187 43.694 55.125 1.00 59.38 237 PRO A N 1
ATOM 1319 C CA . PRO A 1 162 ? -3.504 42.590 54.437 1.00 59.27 237 PRO A CA 1
ATOM 1320 C C . PRO A 1 162 ? -2.104 42.252 54.953 1.00 65.55 237 PRO A C 1
ATOM 1321 O O . PRO A 1 162 ? -1.674 41.097 54.824 1.00 68.54 237 PRO A O 1
ATOM 1325 N N . ASN A 1 163 ? -1.392 43.232 55.515 1.00 70.06 238 ASN A N 1
ATOM 1326 C CA . ASN A 1 163 ? -0.069 42.948 56.068 1.00 69.26 238 ASN A CA 1
ATOM 1327 C C . ASN A 1 163 ? -0.082 42.396 57.493 1.00 71.66 238 ASN A C 1
ATOM 1328 O O . ASN A 1 163 ? 0.931 41.917 57.955 1.00 76.99 238 ASN A O 1
ATOM 1333 N N . LYS A 1 164 ? -1.230 42.436 58.170 1.00 72.63 239 LYS A N 1
ATOM 1334 C CA . LYS A 1 164 ? -1.325 41.896 59.533 1.00 71.19 239 LYS A CA 1
ATOM 1335 C C . LYS A 1 164 ? -1.564 40.383 59.528 1.00 68.41 239 LYS A C 1
ATOM 1336 O O . LYS A 1 164 ? -2.497 39.890 60.160 1.00 70.48 239 LYS A O 1
ATOM 1342 N N . LYS A 1 165 ? -0.706 39.655 58.813 1.00 68.26 240 LYS A N 1
ATOM 1343 C CA . LYS A 1 165 ? -0.818 38.205 58.700 1.00 71.32 240 LYS A CA 1
ATOM 1344 C C . LYS A 1 165 ? -0.695 37.530 60.056 1.00 76.65 240 LYS A C 1
ATOM 1345 O O . LYS A 1 165 ? 0.165 37.875 60.872 1.00 84.12 240 LYS A O 1
ATOM 1351 N N . ALA A 1 166 ? -1.581 36.573 60.286 1.00 79.94 241 ALA A N 1
ATOM 1352 C CA . ALA A 1 166 ? -1.584 35.783 61.501 1.00 79.99 241 ALA A CA 1
ATOM 1353 C C . ALA A 1 166 ? -2.000 34.364 61.154 1.00 80.75 241 ALA A C 1
ATOM 1354 O O . ALA A 1 166 ? -2.448 34.085 60.042 1.00 78.67 241 ALA A O 1
ATOM 1356 N N . THR A 1 167 ? -1.837 33.467 62.113 1.00 83.80 242 THR A N 1
ATOM 1357 C CA . THR A 1 167 ? -2.210 32.073 61.929 1.00 83.55 242 THR A CA 1
ATOM 1358 C C . THR A 1 167 ? -3.631 31.850 62.495 1.00 80.97 242 THR A C 1
ATOM 1359 O O . THR A 1 167 ? -4.084 32.600 63.371 1.00 84.00 242 THR A O 1
ATOM 1363 N N . TYR A 1 168 ? -4.340 30.852 61.969 1.00 79.22 243 TYR A N 1
ATOM 1364 C CA . TYR A 1 168 ? -5.757 30.664 62.301 1.00 73.57 243 TYR A CA 1
ATOM 1365 C C . TYR A 1 168 ? -6.119 29.243 62.667 1.00 73.57 243 TYR A C 1
ATOM 1366 O O . TYR A 1 168 ? -5.845 28.310 61.908 1.00 77.06 243 TYR A O 1
ATOM 1375 N N . THR A 1 169 ? -6.742 29.092 63.833 1.00 74.54 244 THR A N 1
ATOM 1376 C CA . THR A 1 169 ? -7.419 27.847 64.183 1.00 79.14 244 THR A CA 1
ATOM 1377 C C . THR A 1 169 ? -8.908 28.116 64.374 1.00 75.25 244 THR A C 1
ATOM 1378 O O . THR A 1 169 ? -9.324 28.743 65.359 1.00 73.73 244 THR A O 1
ATOM 1382 N N . ILE A 1 170 ? -9.694 27.639 63.408 1.00 71.57 245 ILE A N 1
ATOM 1383 C CA . ILE A 1 170 ? -11.124 27.919 63.332 1.00 69.01 245 ILE A CA 1
ATOM 1384 C C . ILE A 1 170 ? -11.951 26.710 63.791 1.00 70.43 245 ILE A C 1
ATOM 1385 O O . ILE A 1 170 ? -11.624 25.561 63.470 1.00 73.45 245 ILE A O 1
ATOM 1390 N N . SER A 1 171 ? -12.999 26.983 64.567 1.00 65.83 246 SER A N 1
ATOM 1391 C CA . SER A 1 171 ? -14.007 25.981 64.902 1.00 67.69 246 SER A CA 1
ATOM 1392 C C . SER A 1 171 ? -15.421 26.540 64.691 1.00 65.57 246 SER A C 1
ATOM 1393 O O . SER A 1 171 ? -15.667 27.737 64.869 1.00 64.27 246 SER A O 1
ATOM 1396 N N . ILE A 1 172 ? -16.343 25.669 64.293 1.00 64.16 247 ILE A N 1
ATOM 1397 C CA . ILE A 1 172 ? -17.732 26.065 64.065 1.00 59.81 247 ILE A CA 1
ATOM 1398 C C . ILE A 1 172 ? -18.676 25.079 64.741 1.00 59.71 247 ILE A C 1
ATOM 1399 O O . ILE A 1 172 ? -18.512 23.866 64.604 1.00 60.12 247 ILE A O 1
ATOM 1404 N N . THR A 1 173 ? -19.650 25.613 65.475 1.00 57.62 248 THR A N 1
ATOM 1405 C CA . THR A 1 173 ? -20.739 24.818 66.043 1.00 58.58 248 THR A CA 1
ATOM 1406 C C . THR A 1 173 ? -21.997 24.992 65.181 1.00 55.58 248 THR A C 1
ATOM 1407 O O . THR A 1 173 ? -22.577 26.083 65.110 1.00 55.74 248 THR A O 1
ATOM 1411 N N . HIS A 1 174 ? -22.389 23.901 64.518 1.00 53.70 249 HIS A N 1
ATOM 1412 C CA . HIS A 1 174 ? -23.461 23.894 63.511 1.00 52.77 249 HIS A CA 1
ATOM 1413 C C . HIS A 1 174 ? -24.412 22.724 63.769 1.00 53.30 249 HIS A C 1
ATOM 1414 O O . HIS A 1 174 ? -24.043 21.786 64.480 1.00 56.97 249 HIS A O 1
ATOM 1421 N N . PRO A 1 175 ? -25.643 22.764 63.206 1.00 52.13 250 PRO A N 1
ATOM 1422 C CA . PRO A 1 175 ? -26.481 21.562 63.332 1.00 50.09 250 PRO A CA 1
ATOM 1423 C C . PRO A 1 175 ? -25.830 20.379 62.607 1.00 51.89 250 PRO A C 1
ATOM 1424 O O . PRO A 1 175 ? -25.144 20.574 61.595 1.00 55.79 250 PRO A O 1
ATOM 1428 N N . LYS A 1 176 ? -26.024 19.173 63.133 1.00 51.70 251 LYS A N 1
ATOM 1429 C CA . LYS A 1 176 ? -25.347 17.978 62.621 1.00 55.40 251 LYS A CA 1
ATOM 1430 C C . LYS A 1 176 ? -25.699 17.585 61.171 1.00 55.20 251 LYS A C 1
ATOM 1431 O O . LYS A 1 176 ? -24.892 16.931 60.502 1.00 60.48 251 LYS A O 1
ATOM 1437 N N . GLU A 1 177 ? -26.881 17.980 60.685 1.00 53.51 252 GLU A N 1
ATOM 1438 C CA . GLU A 1 177 ? -27.269 17.715 59.291 1.00 55.34 252 GLU A CA 1
ATOM 1439 C C . GLU A 1 177 ? -26.359 18.455 58.310 1.00 54.55 252 GLU A C 1
ATOM 1440 O O . GLU A 1 177 ? -26.413 18.193 57.106 1.00 52.85 252 GLU A O 1
ATOM 1446 N N . TYR A 1 178 ? -25.556 19.391 58.820 1.00 53.79 253 TYR A N 1
ATOM 1447 C CA . TYR A 1 178 ? -24.666 20.204 57.982 1.00 50.79 253 TYR A CA 1
ATOM 1448 C C . TYR A 1 178 ? -23.211 19.763 58.061 1.00 55.22 253 TYR A C 1
ATOM 1449 O O . TYR A 1 178 ? -22.763 19.254 59.081 1.00 58.35 253 TYR A O 1
ATOM 1458 N N . GLY A 1 179 ? -22.480 19.963 56.969 1.00 57.53 254 GLY A N 1
ATOM 1459 C CA . GLY A 1 179 ? -21.029 19.862 56.992 1.00 56.90 254 GLY A CA 1
ATOM 1460 C C . GLY A 1 179 ? -20.462 21.252 57.198 1.00 56.62 254 GLY A C 1
ATOM 1461 O O . GLY A 1 179 ? -21.152 22.250 56.972 1.00 56.08 254 GLY A O 1
ATOM 1462 N N . ALA A 1 180 ? -19.211 21.318 57.640 1.00 56.54 255 ALA A N 1
ATOM 1463 C CA . ALA A 1 180 ? -18.502 22.584 57.786 1.00 56.23 255 ALA A CA 1
ATOM 1464 C C . ALA A 1 180 ? -17.175 22.557 57.032 1.00 57.31 255 ALA A C 1
ATOM 1465 O O . ALA A 1 180 ? -16.389 21.597 57.150 1.00 57.70 255 ALA A O 1
ATOM 1467 N N . LEU A 1 181 ? -16.948 23.622 56.264 1.00 55.45 256 LEU A N 1
ATOM 1468 C CA . LEU A 1 181 ? -15.725 23.814 55.497 1.00 60.29 256 LEU A CA 1
ATOM 1469 C C . LEU A 1 181 ? -14.967 25.057 55.956 1.00 60.82 256 LEU A C 1
ATOM 1470 O O . LEU A 1 181 ? -15.567 26.024 56.439 1.00 59.31 256 LEU A O 1
ATOM 1475 N N . SER A 1 182 ? -13.646 25.020 55.799 1.00 58.63 257 SER A N 1
ATOM 1476 C CA . SER A 1 182 ? -12.814 26.202 55.973 1.00 58.98 257 SER A CA 1
ATOM 1477 C C . SER A 1 182 ? -11.551 26.114 55.117 1.00 60.35 257 SER A C 1
ATOM 1478 O O . SER A 1 182 ? -11.419 25.218 54.274 1.00 57.91 257 SER A O 1
ATOM 1481 N N . ASN A 1 183 ? -10.633 27.052 55.337 1.00 59.90 258 ASN A N 1
ATOM 1482 C CA . ASN A 1 183 ? -9.348 27.077 54.647 1.00 62.34 258 ASN A CA 1
ATOM 1483 C C . ASN A 1 183 ? -8.584 25.756 54.764 1.00 66.96 258 ASN A C 1
ATOM 1484 O O . ASN A 1 183 ? -8.014 25.276 53.785 1.00 66.72 258 ASN A O 1
ATOM 1489 N N . MET A 1 184 ? -8.595 25.171 55.961 1.00 70.70 259 MET A N 1
ATOM 1490 C CA . MET A 1 184 ? -7.796 23.980 56.265 1.00 78.54 259 MET A CA 1
ATOM 1491 C C . MET A 1 184 ? -8.658 22.719 56.353 1.00 77.81 259 MET A C 1
ATOM 1492 O O . MET A 1 184 ? -9.882 22.827 56.453 1.00 80.07 259 MET A O 1
ATOM 1497 N N . PRO A 1 185 ? -8.030 21.518 56.311 1.00 79.47 260 PRO A N 1
ATOM 1498 C CA . PRO A 1 185 ? -8.796 20.286 56.521 1.00 78.51 260 PRO A CA 1
ATOM 1499 C C . PRO A 1 185 ? -9.458 20.275 57.893 1.00 78.80 260 PRO A C 1
ATOM 1500 O O . PRO A 1 185 ? -9.084 21.068 58.764 1.00 80.79 260 PRO A O 1
ATOM 1504 N N . VAL A 1 186 ? -10.441 19.393 58.068 1.00 75.54 261 VAL A N 1
ATOM 1505 C CA . VAL A 1 186 ? -11.039 19.138 59.372 1.00 73.05 261 VAL A CA 1
ATOM 1506 C C . VAL A 1 186 ? -10.013 18.439 60.269 1.00 78.27 261 VAL A C 1
ATOM 1507 O O . VAL A 1 186 ? -9.374 17.464 59.854 1.00 77.46 261 VAL A O 1
ATOM 1511 N N . ALA A 1 187 ? -9.849 18.947 61.490 1.00 84.22 262 ALA A N 1
ATOM 1512 C CA . ALA A 1 187 ? -9.012 18.290 62.489 1.00 85.99 262 ALA A CA 1
ATOM 1513 C C . ALA A 1 187 ? -9.837 17.332 63.345 1.00 88.85 262 ALA A C 1
ATOM 1514 O O . ALA A 1 187 ? -9.514 16.146 63.430 1.00 95.06 262 ALA A O 1
ATOM 1516 N N . LYS A 1 188 ? -10.899 17.846 63.971 1.00 88.47 263 LYS A N 1
ATOM 1517 C CA . LYS A 1 188 ? -11.790 17.019 64.794 1.00 88.27 263 LYS A CA 1
ATOM 1518 C C . LYS A 1 188 ? -13.247 17.493 64.827 1.00 87.25 263 LYS A C 1
ATOM 1519 O O . LYS A 1 188 ? -13.539 18.692 64.729 1.00 87.97 263 LYS A O 1
ATOM 1525 N N . GLU A 1 189 ? -14.149 16.524 64.957 1.00 86.27 264 GLU A N 1
ATOM 1526 C CA . GLU A 1 189 ? -15.584 16.768 65.073 1.00 86.96 264 GLU A CA 1
ATOM 1527 C C . GLU A 1 189 ? -16.093 16.148 66.368 1.00 87.48 264 GLU A C 1
ATOM 1528 O O . GLU A 1 189 ? -15.808 14.983 66.657 1.00 92.17 264 GLU A O 1
ATOM 1534 N N . GLU A 1 190 ? -16.841 16.927 67.145 1.00 84.38 265 GLU A N 1
ATOM 1535 C CA . GLU A 1 190 ? -17.368 16.462 68.431 1.00 88.00 265 GLU A CA 1
ATOM 1536 C C . GLU A 1 190 ? -18.823 16.890 68.635 1.00 86.13 265 GLU A C 1
ATOM 1537 O O . GLU A 1 190 ? -19.187 18.032 68.342 1.00 84.54 265 GLU A O 1
ATOM 1543 N N . SER A 1 191 ? -19.647 15.962 69.124 1.00 80.86 266 SER A N 1
ATOM 1544 C CA . SER A 1 191 ? -21.068 16.220 69.359 1.00 78.94 266 SER A CA 1
ATOM 1545 C C . SER A 1 191 ? -21.240 17.137 70.559 1.00 78.95 266 SER A C 1
ATOM 1546 O O . SER A 1 191 ? -20.801 16.802 71.662 1.00 82.64 266 SER A O 1
ATOM 1549 N N . VAL A 1 192 ? -21.867 18.290 70.349 1.00 74.27 267 VAL A N 1
ATOM 1550 C CA . VAL A 1 192 ? -22.211 19.182 71.455 1.00 77.59 267 VAL A CA 1
ATOM 1551 C C . VAL A 1 192 ? -23.476 18.634 72.116 1.00 81.00 267 VAL A C 1
ATOM 1552 O O . VAL A 1 192 ? -23.459 18.237 73.275 1.00 82.92 267 VAL A O 1
ATOM 1556 N N . ASP A 1 193 ? -24.565 18.622 71.355 1.00 85.17 268 ASP A N 1
ATOM 1557 C CA . ASP A 1 193 ? -25.803 17.952 71.725 1.00 86.27 268 ASP A CA 1
ATOM 1558 C C . ASP A 1 193 ? -25.915 16.707 70.859 1.00 85.36 268 ASP A C 1
ATOM 1559 O O . ASP A 1 193 ? -24.969 16.347 70.148 1.00 85.31 268 ASP A O 1
ATOM 1564 N N . ASP A 1 194 ? -27.074 16.059 70.903 1.00 73.30 269 ASP A N 1
ATOM 1565 C CA . ASP A 1 194 ? -27.423 15.104 69.861 1.00 77.14 269 ASP A CA 1
ATOM 1566 C C . ASP A 1 194 ? -27.930 15.828 68.598 1.00 70.43 269 ASP A C 1
ATOM 1567 O O . ASP A 1 194 ? -28.247 15.186 67.602 1.00 71.64 269 ASP A O 1
ATOM 1572 N N . LYS A 1 195 ? -27.988 17.161 68.652 1.00 65.64 270 LYS A N 1
ATOM 1573 C CA . LYS A 1 195 ? -28.413 17.986 67.521 1.00 64.79 270 LYS A CA 1
ATOM 1574 C C . LYS A 1 195 ? -27.280 18.803 66.900 1.00 65.94 270 LYS A C 1
ATOM 1575 O O . LYS A 1 195 ? -27.340 19.142 65.708 1.00 66.99 270 LYS A O 1
ATOM 1581 N N . TRP A 1 196 ? -26.266 19.128 67.702 1.00 64.65 271 TRP A N 1
ATOM 1582 C CA . TRP A 1 196 ? -25.188 20.023 67.265 1.00 65.51 271 TRP A CA 1
ATOM 1583 C C . TRP A 1 196 ? -23.813 19.354 67.212 1.00 69.97 271 TRP A C 1
ATOM 1584 O O . TRP A 1 196 ? -23.512 18.444 68.001 1.00 69.40 271 TRP A O 1
ATOM 1595 N N . THR A 1 197 ? -22.986 19.830 66.278 1.00 67.91 272 THR A N 1
ATOM 1596 C CA . THR A 1 197 ? -21.613 19.355 66.095 1.00 69.39 272 THR A CA 1
ATOM 1597 C C . THR A 1 197 ? -20.638 20.531 66.162 1.00 68.95 272 THR A C 1
ATOM 1598 O O . THR A 1 197 ? -20.947 21.618 65.678 1.00 67.42 272 THR A O 1
ATOM 1602 N N . ARG A 1 198 ? -19.476 20.308 66.777 1.00 71.27 273 ARG A N 1
ATOM 1603 C CA . ARG A 1 198 ? -18.385 21.283 66.769 1.00 73.85 273 ARG A CA 1
ATOM 1604 C C . ARG A 1 198 ? -17.273 20.790 65.850 1.00 74.20 273 ARG A C 1
ATOM 1605 O O . ARG A 1 198 ? -16.611 19.788 66.136 1.00 78.29 273 ARG A O 1
ATOM 1613 N N . THR A 1 199 ? -17.088 21.500 64.740 1.00 72.72 274 THR A N 1
ATOM 1614 C CA . THR A 1 199 ? -16.086 21.151 63.741 1.00 73.27 274 THR A CA 1
ATOM 1615 C C . THR A 1 199 ? -14.868 22.054 63.923 1.00 72.52 274 THR A C 1
ATOM 1616 O O . THR A 1 199 ? -14.963 23.265 63.765 1.00 74.04 274 THR A O 1
ATOM 1620 N N . THR A 1 200 ? -13.735 21.458 64.286 1.00 76.87 275 THR A N 1
ATOM 1621 C CA . THR A 1 200 ? -12.485 22.198 64.468 1.00 75.31 275 THR A CA 1
ATOM 1622 C C . THR A 1 200 ? -11.527 21.891 63.318 1.00 71.38 275 THR A C 1
ATOM 1623 O O . THR A 1 200 ? -11.303 20.729 62.980 1.00 75.48 275 THR A O 1
ATOM 1627 N N . PHE A 1 201 ? -10.966 22.936 62.718 1.00 70.28 276 PHE A N 1
ATOM 1628 C CA . PHE A 1 201 ? -10.039 22.780 61.594 1.00 71.37 276 PHE A CA 1
ATOM 1629 C C . PHE A 1 201 ? -8.595 22.893 62.068 1.00 73.74 276 PHE A C 1
ATOM 1630 O O . PHE A 1 201 ? -8.335 23.524 63.084 1.00 73.68 276 PHE A O 1
ATOM 1638 N N . GLU A 1 202 ? -7.657 22.280 61.350 1.00 75.79 277 GLU A N 1
ATOM 1639 C CA . GLU A 1 202 ? -6.250 22.362 61.763 1.00 80.85 277 GLU A CA 1
ATOM 1640 C C . GLU A 1 202 ? -5.649 23.749 61.559 1.00 81.22 277 GLU A C 1
ATOM 1641 O O . GLU A 1 202 ? -6.148 24.529 60.745 1.00 78.62 277 GLU A O 1
ATOM 1647 N N . LYS A 1 203 ? -4.600 24.058 62.326 1.00 83.06 278 LYS A N 1
ATOM 1648 C CA . LYS A 1 203 ? -3.981 25.388 62.323 1.00 86.30 278 LYS A CA 1
ATOM 1649 C C . LYS A 1 203 ? -3.648 25.833 60.901 1.00 83.59 278 LYS A C 1
ATOM 1650 O O . LYS A 1 203 ? -3.237 25.021 60.069 1.00 83.93 278 LYS A O 1
ATOM 1656 N N . SER A 1 204 ? -3.868 27.111 60.608 1.00 81.10 279 SER A N 1
ATOM 1657 C CA . SER A 1 204 ? -3.520 27.640 59.296 1.00 81.13 279 SER A CA 1
ATOM 1658 C C . SER A 1 204 ? -2.054 28.045 59.257 1.00 81.73 279 SER A C 1
ATOM 1659 O O . SER A 1 204 ? -1.402 28.166 60.292 1.00 87.04 279 SER A O 1
ATOM 1662 N N . VAL A 1 205 ? -1.539 28.223 58.047 1.00 85.14 280 VAL A N 1
ATOM 1663 C CA . VAL A 1 205 ? -0.296 28.940 57.841 1.00 84.64 280 VAL A CA 1
ATOM 1664 C C . VAL A 1 205 ? -0.596 30.427 58.088 1.00 83.40 280 VAL A C 1
ATOM 1665 O O . VAL A 1 205 ? -1.769 30.820 58.120 1.00 78.81 280 VAL A O 1
ATOM 1669 N N . PRO A 1 206 ? 0.447 31.256 58.301 1.00 82.95 281 PRO A N 1
ATOM 1670 C CA . PRO A 1 206 ? 0.189 32.696 58.378 1.00 78.68 281 PRO A CA 1
ATOM 1671 C C . PRO A 1 206 ? -0.536 33.207 57.122 1.00 73.66 281 PRO A C 1
ATOM 1672 O O . PRO A 1 206 ? -0.137 32.869 56.004 1.00 78.54 281 PRO A O 1
ATOM 1676 N N . MET A 1 207 ? -1.605 33.985 57.311 1.00 71.36 282 MET A N 1
ATOM 1677 C CA . MET A 1 207 ? -2.410 34.498 56.190 1.00 68.84 282 MET A CA 1
ATOM 1678 C C . MET A 1 207 ? -3.158 35.784 56.545 1.00 68.45 282 MET A C 1
ATOM 1679 O O . MET A 1 207 ? -3.326 36.107 57.724 1.00 73.24 282 MET A O 1
ATOM 1684 N N . SER A 1 208 ? -3.616 36.499 55.518 1.00 64.75 283 SER A N 1
ATOM 1685 C CA . SER A 1 208 ? -4.353 37.750 55.694 1.00 67.53 283 SER A CA 1
ATOM 1686 C C . SER A 1 208 ? -5.820 37.514 56.053 1.00 64.95 283 SER A C 1
ATOM 1687 O O . SER A 1 208 ? -6.418 36.513 55.644 1.00 66.53 283 SER A O 1
ATOM 1690 N N . THR A 1 209 ? -6.400 38.451 56.803 1.00 60.33 284 THR A N 1
ATOM 1691 C CA . THR A 1 209 ? -7.797 38.359 57.222 1.00 58.05 284 THR A CA 1
ATOM 1692 C C . THR A 1 209 ? -8.762 38.210 56.039 1.00 55.21 284 THR A C 1
ATOM 1693 O O . THR A 1 209 ? -9.701 37.426 56.104 1.00 56.73 284 THR A O 1
ATOM 1697 N N . TYR A 1 210 ? -8.526 38.940 54.955 1.00 52.51 285 TYR A N 1
ATOM 1698 C CA . TYR A 1 210 ? -9.432 38.885 53.803 1.00 53.38 285 TYR A CA 1
ATOM 1699 C C . TYR A 1 210 ? -9.511 37.487 53.160 1.00 53.38 285 TYR A C 1
ATOM 1700 O O . TYR A 1 210 ? -10.457 37.193 52.425 1.00 53.86 285 TYR A O 1
ATOM 1709 N N . LEU A 1 211 ? -8.536 36.628 53.460 1.00 53.08 286 LEU A N 1
ATOM 1710 C CA . LEU A 1 211 ? -8.519 35.261 52.925 1.00 55.11 286 LEU A CA 1
ATOM 1711 C C . LEU A 1 211 ? -9.213 34.227 53.817 1.00 55.35 286 LEU A C 1
ATOM 1712 O O . LEU A 1 211 ? -9.487 33.108 53.377 1.00 57.10 286 LEU A O 1
ATOM 1717 N N . VAL A 1 212 ? -9.491 34.596 55.063 1.00 56.47 287 VAL A N 1
ATOM 1718 C CA . VAL A 1 212 ? -10.169 33.700 56.012 1.00 56.25 287 VAL A CA 1
ATOM 1719 C C . VAL A 1 212 ? -11.591 33.380 55.554 1.00 54.78 287 VAL A C 1
ATOM 1720 O O . VAL A 1 212 ? -12.372 34.287 55.257 1.00 51.15 287 VAL A O 1
ATOM 1724 N N . CYS A 1 213 ? -11.912 32.088 55.492 1.00 54.96 288 CYS A N 1
ATOM 1725 C CA . CYS A 1 213 ? -13.208 31.638 54.990 1.00 54.05 288 CYS A CA 1
ATOM 1726 C C . CYS A 1 213 ? -13.726 30.413 55.720 1.00 52.55 288 CYS A C 1
ATOM 1727 O O . CYS A 1 213 ? -12.962 29.502 56.044 1.00 54.81 288 CYS A O 1
ATOM 1730 N N . PHE A 1 214 ? -15.032 30.403 55.963 1.00 51.33 289 PHE A N 1
ATOM 1731 C CA . PHE A 1 214 ? -15.728 29.212 56.448 1.00 49.25 289 PHE A CA 1
ATOM 1732 C C . PHE A 1 214 ? -17.119 29.126 55.832 1.00 48.57 289 PHE A C 1
ATOM 1733 O O . PHE A 1 214 ? -17.672 30.136 55.367 1.00 44.54 289 PHE A O 1
ATOM 1741 N N . ALA A 1 215 ? -17.661 27.911 55.797 1.00 50.14 290 ALA A N 1
ATOM 1742 C CA . ALA A 1 215 ? -18.986 27.669 55.222 1.00 49.21 290 ALA A CA 1
ATOM 1743 C C . ALA A 1 215 ? -19.701 26.516 55.910 1.00 49.26 290 ALA A C 1
ATOM 1744 O O . ALA A 1 215 ? -19.073 25.560 56.347 1.00 52.02 290 ALA A O 1
ATOM 1746 N N . VAL A 1 216 ? -21.023 26.616 55.980 1.00 49.27 291 VAL A N 1
ATOM 1747 C CA . VAL A 1 216 ? -21.863 25.562 56.517 1.00 49.50 291 VAL A CA 1
ATOM 1748 C C . VAL A 1 216 ? -22.817 25.168 55.396 1.00 47.47 291 VAL A C 1
ATOM 1749 O O . VAL A 1 216 ? -23.557 26.009 54.890 1.00 47.86 291 VAL A O 1
ATOM 1753 N N . HIS A 1 217 ? -22.787 23.898 54.996 1.00 48.98 292 HIS A N 1
ATOM 1754 C CA . HIS A 1 217 ? -23.441 23.482 53.753 1.00 45.97 292 HIS A CA 1
ATOM 1755 C C . HIS A 1 217 ? -23.948 22.049 53.793 1.00 47.19 292 HIS A C 1
ATOM 1756 O O . HIS A 1 217 ? -23.527 21.250 54.632 1.00 51.60 292 HIS A O 1
ATOM 1763 N N . GLN A 1 218 ? -24.820 21.728 52.842 1.00 44.14 293 GLN A N 1
ATOM 1764 C CA . GLN A 1 218 ? -25.275 20.362 52.597 1.00 45.90 293 GLN A CA 1
ATOM 1765 C C . GLN A 1 218 ? -25.046 19.952 51.133 1.00 45.65 293 GLN A C 1
ATOM 1766 O O . GLN A 1 218 ? -25.886 19.275 50.536 1.00 46.99 293 GLN A O 1
ATOM 1772 N N . PHE A 1 219 ? -23.905 20.358 50.571 1.00 43.94 294 PHE A N 1
ATOM 1773 C CA . PHE A 1 219 ? -23.556 20.098 49.165 1.00 43.07 294 PHE A CA 1
ATOM 1774 C C . PHE A 1 219 ? -22.932 18.720 48.955 1.00 44.55 294 PHE A C 1
ATOM 1775 O O . PHE A 1 219 ? -22.265 18.197 49.835 1.00 45.28 294 PHE A O 1
ATOM 1783 N N . ASP A 1 220 ? -23.161 18.146 47.777 1.00 46.51 295 ASP A N 1
ATOM 1784 C CA . ASP A 1 220 ? -22.451 16.955 47.319 1.00 48.96 295 ASP A CA 1
ATOM 1785 C C . ASP A 1 220 ? -21.061 17.399 46.836 1.00 50.94 295 ASP A C 1
ATOM 1786 O O . ASP A 1 220 ? -20.718 18.577 46.940 1.00 53.04 295 ASP A O 1
ATOM 1791 N N . SER A 1 221 ? -20.256 16.472 46.323 1.00 54.41 296 SER A N 1
ATOM 1792 C CA . SER A 1 221 ? -18.917 16.822 45.842 1.00 54.94 296 SER A CA 1
ATOM 1793 C C . SER A 1 221 ? -18.438 15.986 44.659 1.00 57.18 296 SER A C 1
ATOM 1794 O O . SER A 1 221 ? -18.837 14.836 44.482 1.00 57.90 296 SER A O 1
ATOM 1797 N N . VAL A 1 222 ? -17.575 16.600 43.858 1.00 59.38 297 VAL A N 1
ATOM 1798 C CA . VAL A 1 222 ? -16.881 15.953 42.753 1.00 60.58 297 VAL A CA 1
ATOM 1799 C C . VAL A 1 222 ? -15.406 16.084 43.104 1.00 60.23 297 VAL A C 1
ATOM 1800 O O . VAL A 1 222 ? -14.952 17.166 43.476 1.00 60.11 297 VAL A O 1
ATOM 1804 N N . LYS A 1 223 ? -14.672 14.978 42.996 1.00 64.78 298 LYS A N 1
ATOM 1805 C CA . LYS A 1 223 ? -13.341 14.865 43.593 1.00 66.03 298 LYS A CA 1
ATOM 1806 C C . LYS A 1 223 ? -12.243 14.644 42.558 1.00 68.91 298 LYS A C 1
ATOM 1807 O O . LYS A 1 223 ? -12.459 13.989 41.536 1.00 68.92 298 LYS A O 1
ATOM 1813 N N . ARG A 1 224 ? -11.067 15.202 42.835 1.00 70.40 299 ARG A N 1
ATOM 1814 C CA . ARG A 1 224 ? -9.861 14.923 42.055 1.00 69.86 299 ARG A CA 1
ATOM 1815 C C . ARG A 1 224 ? -8.607 14.949 42.916 1.00 71.20 299 ARG A C 1
ATOM 1816 O O . ARG A 1 224 ? -8.619 15.494 44.020 1.00 70.26 299 ARG A O 1
ATOM 1824 N N . ILE A 1 225 ? -7.536 14.338 42.413 1.00 71.15 300 ILE A N 1
ATOM 1825 C CA . ILE A 1 225 ? -6.277 14.274 43.149 1.00 76.09 300 ILE A CA 1
ATOM 1826 C C . ILE A 1 225 ? -5.151 14.881 42.310 1.00 75.82 300 ILE A C 1
ATOM 1827 O O . ILE A 1 225 ? -4.928 14.482 41.165 1.00 80.86 300 ILE A O 1
ATOM 1832 N N . SER A 1 226 ? -4.455 15.856 42.889 1.00 73.77 301 SER A N 1
ATOM 1833 C CA . SER A 1 226 ? -3.331 16.509 42.228 1.00 78.95 301 SER A CA 1
ATOM 1834 C C . SER A 1 226 ? -2.173 15.534 42.043 1.00 81.41 301 SER A C 1
ATOM 1835 O O . SER A 1 226 ? -2.186 14.436 42.600 1.00 79.79 301 SER A O 1
ATOM 1838 N N . ASN A 1 227 ? -1.177 15.933 41.254 1.00 86.27 302 ASN A N 1
ATOM 1839 C CA . ASN A 1 227 ? 0.070 15.173 41.156 1.00 89.50 302 ASN A CA 1
ATOM 1840 C C . ASN A 1 227 ? 0.779 15.112 42.513 1.00 88.70 302 ASN A C 1
ATOM 1841 O O . ASN A 1 227 ? 1.482 14.144 42.812 1.00 92.28 302 ASN A O 1
ATOM 1846 N N . SER A 1 228 ? 0.562 16.144 43.332 1.00 89.07 303 SER A N 1
ATOM 1847 C CA . SER A 1 228 ? 1.087 16.217 44.696 1.00 85.99 303 SER A CA 1
ATOM 1848 C C . SER A 1 228 ? 0.492 15.136 45.606 1.00 86.00 303 SER A C 1
ATOM 1849 O O . SER A 1 228 ? 1.042 14.849 46.667 1.00 88.33 303 SER A O 1
ATOM 1852 N N . GLY A 1 229 ? -0.634 14.557 45.196 1.00 83.51 304 GLY A N 1
ATOM 1853 C CA . GLY A 1 229 ? -1.362 13.595 46.026 1.00 87.43 304 GLY A CA 1
ATOM 1854 C C . GLY A 1 229 ? -2.388 14.246 46.943 1.00 85.80 304 GLY A C 1
ATOM 1855 O O . GLY A 1 229 ? -2.923 13.602 47.847 1.00 83.47 304 GLY A O 1
ATOM 1856 N N . LYS A 1 230 ? -2.669 15.523 46.701 1.00 81.67 305 LYS A N 1
ATOM 1857 C CA . LYS A 1 230 ? -3.578 16.299 47.538 1.00 78.44 305 LYS A CA 1
ATOM 1858 C C . LYS A 1 230 ? -4.979 16.360 46.924 1.00 75.23 305 LYS A C 1
ATOM 1859 O O . LYS A 1 230 ? -5.114 16.516 45.705 1.00 73.15 305 LYS A O 1
ATOM 1865 N N . PRO A 1 231 ? -6.029 16.223 47.765 1.00 75.79 306 PRO A N 1
ATOM 1866 C CA . PRO A 1 231 ? -7.403 16.231 47.248 1.00 72.03 306 PRO A CA 1
ATOM 1867 C C . PRO A 1 231 ? -7.872 17.613 46.787 1.00 69.00 306 PRO A C 1
ATOM 1868 O O . PRO A 1 231 ? -7.784 18.590 47.538 1.00 73.23 306 PRO A O 1
ATOM 1872 N N . LEU A 1 232 ? -8.343 17.679 45.545 1.00 66.55 307 LEU A N 1
ATOM 1873 C CA . LEU A 1 232 ? -8.973 18.877 44.999 1.00 64.27 307 LEU A CA 1
ATOM 1874 C C . LEU A 1 232 ? -10.436 18.535 44.763 1.00 62.63 307 LEU A C 1
ATOM 1875 O O . LEU A 1 232 ? -10.761 17.719 43.891 1.00 66.61 307 LEU A O 1
ATOM 1880 N N . THR A 1 233 ? -11.317 19.127 45.566 1.00 57.57 308 THR A N 1
ATOM 1881 C CA . THR A 1 233 ? -12.734 18.823 45.455 1.00 59.35 308 THR A CA 1
ATOM 1882 C C . THR A 1 233 ? -13.591 20.067 45.211 1.00 58.99 308 THR A C 1
ATOM 1883 O O . THR A 1 233 ? -13.327 21.160 45.727 1.00 55.8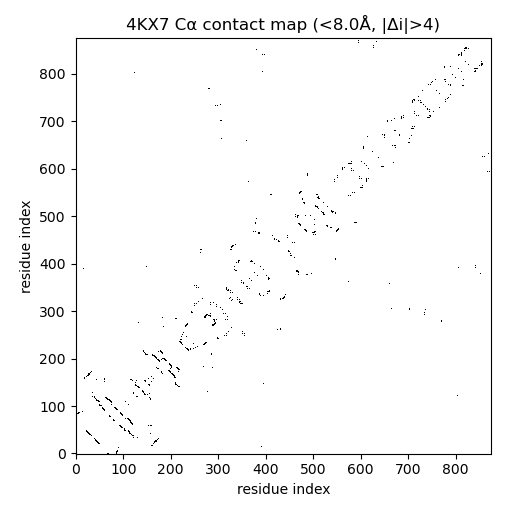5 308 THR A O 1
ATOM 1887 N N . ILE A 1 234 ? -14.616 19.878 44.394 1.00 55.44 309 ILE A N 1
ATOM 1888 C CA . ILE A 1 234 ? -15.559 20.925 44.102 1.00 50.90 309 ILE A CA 1
ATOM 1889 C C . ILE A 1 234 ? -16.901 20.544 44.713 1.00 51.31 309 ILE A C 1
ATOM 1890 O O . ILE A 1 234 ? -17.462 19.489 44.400 1.00 52.94 309 ILE A O 1
ATOM 1895 N N . TYR A 1 235 ? -17.378 21.386 45.627 1.00 47.65 310 TYR A N 1
ATOM 1896 C CA . TYR A 1 235 ? -18.661 21.171 46.284 1.00 48.73 310 TYR A CA 1
ATOM 1897 C C . TYR A 1 235 ? -19.753 21.808 45.444 1.00 45.90 310 TYR A C 1
ATOM 1898 O O . TYR A 1 235 ? -19.560 22.897 44.905 1.00 46.63 310 TYR A O 1
ATOM 1907 N N . VAL A 1 236 ? -20.886 21.114 45.334 1.00 46.20 311 VAL A N 1
ATOM 1908 C CA . VAL A 1 236 ? -21.936 21.441 44.365 1.00 43.02 311 VAL A CA 1
ATOM 1909 C C . VAL A 1 236 ? -23.271 20.823 44.810 1.00 42.29 311 VAL A C 1
ATOM 1910 O O . VAL A 1 236 ? -23.286 19.709 45.352 1.00 45.00 311 VAL A O 1
ATOM 1914 N N . GLN A 1 237 ? -24.381 21.534 44.577 1.00 38.01 312 GLN A N 1
ATOM 1915 C CA . GLN A 1 237 ? -25.710 20.988 44.864 1.00 35.33 312 GLN A CA 1
ATOM 1916 C C . GLN A 1 237 ? -25.877 19.656 44.154 1.00 36.99 312 GLN A C 1
ATOM 1917 O O . GLN A 1 237 ? -25.451 19.517 43.004 1.00 39.11 312 GLN A O 1
ATOM 1923 N N . PRO A 1 238 ? -26.481 18.667 44.834 1.00 38.44 313 PRO A N 1
ATOM 1924 C CA . PRO A 1 238 ? -26.717 17.365 44.209 1.00 39.42 313 PRO A CA 1
ATOM 1925 C C . PRO A 1 238 ? -27.345 17.439 42.805 1.00 40.48 313 PRO A C 1
ATOM 1926 O O . PRO A 1 238 ? -26.856 16.768 41.885 1.00 43.13 313 PRO A O 1
ATOM 1930 N N . GLU A 1 239 ? -28.386 18.250 42.626 1.00 36.86 314 GLU A N 1
ATOM 1931 C CA . GLU A 1 239 ? -29.053 18.306 41.324 1.00 38.17 314 GLU A CA 1
ATOM 1932 C C . GLU A 1 239 ? -28.175 18.932 40.235 1.00 37.19 314 GLU A C 1
ATOM 1933 O O . GLU A 1 239 ? -28.419 18.726 39.047 1.00 39.46 314 GLU A O 1
ATOM 1939 N N . GLN A 1 240 ? -27.148 19.672 40.652 1.00 36.83 315 GLN A N 1
ATOM 1940 C CA . GLN A 1 240 ? -26.200 20.300 39.730 1.00 37.40 315 GLN A CA 1
ATOM 1941 C C . GLN A 1 240 ? -24.869 19.546 39.656 1.00 40.17 315 GLN A C 1
ATOM 1942 O O . GLN A 1 240 ? -23.902 20.052 39.087 1.00 41.91 315 GLN A O 1
ATOM 1948 N N . LYS A 1 241 ? -24.806 18.345 40.227 1.00 43.75 316 LYS A N 1
ATOM 1949 C CA . LYS A 1 241 ? -23.514 17.662 40.411 1.00 43.46 316 LYS A CA 1
ATOM 1950 C C . LYS A 1 241 ? -22.770 17.442 39.091 1.00 45.64 316 LYS A C 1
ATOM 1951 O O . LYS A 1 241 ? -21.553 17.617 39.026 1.00 46.28 316 LYS A O 1
ATOM 1957 N N . HIS A 1 242 ? -23.510 17.075 38.048 1.00 46.55 317 HIS A N 1
ATOM 1958 C CA . HIS A 1 242 ? -22.936 16.831 36.724 1.00 49.72 317 HIS A CA 1
ATOM 1959 C C . HIS A 1 242 ? -22.241 18.053 36.117 1.00 50.04 317 HIS A C 1
ATOM 1960 O O . HIS A 1 242 ? -21.358 17.904 35.276 1.00 53.63 317 HIS A O 1
ATOM 1967 N N . THR A 1 243 ? -22.624 19.250 36.552 1.00 45.24 318 THR A N 1
ATOM 1968 C CA . THR A 1 243 ? -22.064 20.485 35.996 1.00 43.51 318 THR A CA 1
ATOM 1969 C C . THR A 1 243 ? -20.756 20.908 36.669 1.00 45.01 318 THR A C 1
ATOM 1970 O O . THR A 1 243 ? -20.190 21.949 36.338 1.00 48.14 318 THR A O 1
ATOM 1974 N N . ALA A 1 244 ? -20.275 20.099 37.607 1.00 45.89 319 ALA A N 1
ATOM 1975 C CA . ALA A 1 244 ? -19.019 20.388 38.301 1.00 47.63 319 ALA A CA 1
ATOM 1976 C C . ALA A 1 244 ? -17.820 19.689 37.651 1.00 49.52 319 ALA A C 1
ATOM 1977 O O . ALA A 1 244 ? -16.667 19.971 37.998 1.00 56.10 319 ALA A O 1
ATOM 1979 N N . GLU A 1 245 ? -18.102 18.791 36.707 1.00 48.88 320 GLU A N 1
ATOM 1980 C CA . GLU A 1 245 ? -17.079 17.973 36.049 1.00 50.59 320 GLU A CA 1
ATOM 1981 C C . GLU A 1 245 ? -15.985 18.793 35.365 1.00 52.49 320 GLU A C 1
ATOM 1982 O O . GLU A 1 245 ? -14.801 18.563 35.606 1.00 56.19 320 GLU A O 1
ATOM 1988 N N . TYR A 1 246 ? -16.379 19.745 34.521 1.00 50.35 321 TYR A N 1
ATOM 1989 C CA . TYR A 1 246 ? -15.410 20.535 33.764 1.00 54.54 321 TYR A CA 1
ATOM 1990 C C . TYR A 1 246 ? -14.499 21.340 34.685 1.00 54.90 321 TYR A C 1
ATOM 1991 O O . TYR A 1 246 ? -13.283 21.338 34.509 1.00 57.69 321 TYR A O 1
ATOM 2000 N N . ALA A 1 247 ? -15.087 22.011 35.670 1.00 54.56 322 ALA A N 1
ATOM 2001 C CA . ALA A 1 247 ? -14.313 22.775 36.646 1.00 52.46 322 ALA A CA 1
ATOM 2002 C C . ALA A 1 247 ? -13.307 21.876 37.356 1.00 55.77 322 ALA A C 1
ATOM 2003 O O . ALA A 1 247 ? -12.175 22.294 37.629 1.00 55.82 322 ALA A O 1
ATOM 2005 N N . ALA A 1 248 ? -13.726 20.641 37.641 1.00 56.03 323 ALA A N 1
ATOM 2006 C CA . ALA A 1 248 ? -12.881 19.672 38.329 1.00 57.88 323 ALA A CA 1
ATOM 2007 C C . ALA A 1 248 ? -11.674 19.327 37.468 1.00 60.70 323 ALA A C 1
ATOM 2008 O O . ALA A 1 248 ? -10.540 19.279 37.956 1.00 62.76 323 ALA A O 1
ATOM 2010 N N . ASN A 1 249 ? -11.930 19.108 36.183 1.00 61.95 324 ASN A N 1
ATOM 2011 C CA . ASN A 1 249 ? -10.877 18.854 35.216 1.00 64.45 324 ASN A CA 1
ATOM 2012 C C . ASN A 1 249 ? -9.866 19.986 35.152 1.00 63.47 324 ASN A C 1
ATOM 2013 O O . ASN A 1 249 ? -8.675 19.752 35.318 1.00 69.60 324 ASN A O 1
ATOM 2018 N N . ILE A 1 250 ? -10.349 21.210 34.934 1.00 61.04 325 ILE A N 1
ATOM 2019 C CA . ILE A 1 250 ? -9.473 22.379 34.812 1.00 61.04 325 ILE A CA 1
ATOM 2020 C C . ILE A 1 250 ? -8.688 22.647 36.099 1.00 61.61 325 ILE A C 1
ATOM 2021 O O . ILE A 1 250 ? -7.512 23.001 36.033 1.00 65.47 325 ILE A O 1
ATOM 2026 N N . THR A 1 251 ? -9.331 22.469 37.255 1.00 58.58 326 THR A N 1
ATOM 2027 C CA . THR A 1 251 ? -8.656 22.657 38.544 1.00 60.44 326 THR A CA 1
ATOM 2028 C C . THR A 1 251 ? -7.420 21.760 38.619 1.00 63.77 326 THR A C 1
ATOM 2029 O O . THR A 1 251 ? -6.319 22.241 38.881 1.00 65.49 326 THR A O 1
ATOM 2033 N N . LYS A 1 252 ? -7.621 20.468 38.366 1.00 62.63 327 LYS A N 1
ATOM 2034 C CA . LYS A 1 252 ? -6.543 19.487 38.282 1.00 67.83 327 LYS A CA 1
ATOM 2035 C C . LYS A 1 252 ? -5.412 19.954 37.353 1.00 70.04 327 LYS A C 1
ATOM 2036 O O . LYS A 1 252 ? -4.273 20.136 37.789 1.00 74.98 327 LYS A O 1
ATOM 2042 N N . SER A 1 253 ? -5.750 20.171 36.084 1.00 69.15 328 SER A N 1
ATOM 2043 C CA . SER A 1 253 ? -4.786 20.517 35.053 1.00 70.41 328 SER A CA 1
ATOM 2044 C C . SER A 1 253 ? -4.000 21.783 35.380 1.00 70.38 328 SER A C 1
ATOM 2045 O O . SER A 1 253 ? -2.783 21.831 35.207 1.00 74.50 328 SER A O 1
ATOM 2048 N N . VAL A 1 254 ? -4.701 22.806 35.854 1.00 68.38 329 VAL A N 1
ATOM 2049 C CA . VAL A 1 254 ? -4.081 24.110 36.092 1.00 64.80 329 VAL A CA 1
ATOM 2050 C C . VAL A 1 254 ? -3.328 24.135 37.428 1.00 65.98 329 VAL A C 1
ATOM 2051 O O . VAL A 1 254 ? -2.294 24.787 37.547 1.00 69.45 329 VAL A O 1
ATOM 2055 N N . PHE A 1 255 ? -3.840 23.411 38.419 1.00 61.98 330 PHE A N 1
ATOM 2056 C CA . PHE A 1 255 ? -3.138 23.220 39.690 1.00 66.53 330 PHE A CA 1
ATOM 2057 C C . PHE A 1 255 ? -1.769 22.564 39.462 1.00 71.87 330 PHE A C 1
ATOM 2058 O O . PHE A 1 255 ? -0.751 23.062 39.955 1.00 75.81 330 PHE A O 1
ATOM 2066 N N . ASP A 1 256 ? -1.756 21.455 38.717 1.00 72.63 331 ASP A N 1
ATOM 2067 C CA . ASP A 1 256 ? -0.519 20.739 38.372 1.00 75.82 331 ASP A CA 1
ATOM 2068 C C . ASP A 1 256 ? 0.445 21.607 37.561 1.00 78.12 331 ASP A C 1
ATOM 2069 O O . ASP A 1 256 ? 1.660 21.558 37.771 1.00 85.61 331 ASP A O 1
ATOM 2074 N N . TYR A 1 257 ? -0.102 22.391 36.632 1.00 76.02 332 TYR A N 1
ATOM 2075 C CA . TYR A 1 257 ? 0.705 23.267 35.788 1.00 77.93 332 TYR A CA 1
ATOM 2076 C C . TYR A 1 257 ? 1.387 24.366 36.601 1.00 82.07 332 TYR A C 1
ATOM 2077 O O . TYR A 1 257 ? 2.601 24.560 36.484 1.00 86.59 332 TYR A O 1
ATOM 2086 N N . PHE A 1 258 ? 0.613 25.073 37.425 1.00 77.52 333 PHE A N 1
ATOM 2087 C CA . PHE A 1 258 ? 1.150 26.198 38.194 1.00 78.34 333 PHE A CA 1
ATOM 2088 C C . PHE A 1 258 ? 2.208 25.793 39.217 1.00 83.49 333 PHE A C 1
ATOM 2089 O O . PHE A 1 258 ? 3.259 26.432 39.312 1.00 84.51 333 PHE A O 1
ATOM 2097 N N . GLU A 1 259 ? 1.933 24.725 39.963 1.00 81.90 334 GLU A N 1
ATOM 2098 C CA . GLU A 1 259 ? 2.848 24.236 40.992 1.00 87.64 334 GLU A CA 1
ATOM 2099 C C . GLU A 1 259 ? 4.252 24.024 40.418 1.00 88.67 334 GLU A C 1
ATOM 2100 O O . GLU A 1 259 ? 5.251 24.404 41.038 1.00 86.90 334 GLU A O 1
ATOM 2106 N N . GLU A 1 260 ? 4.307 23.440 39.222 1.00 90.20 335 GLU A N 1
ATOM 2107 C CA . GLU A 1 260 ? 5.553 23.244 38.494 1.00 90.56 335 GLU A CA 1
ATOM 2108 C C . GLU A 1 260 ? 6.098 24.574 37.962 1.00 86.63 335 GLU A C 1
ATOM 2109 O O . GLU A 1 260 ? 7.263 24.895 38.169 1.00 88.23 335 GLU A O 1
ATOM 2115 N N . TYR A 1 261 ? 5.253 25.344 37.284 1.00 86.09 336 TYR A N 1
ATOM 2116 C CA . TYR A 1 261 ? 5.677 26.623 36.706 1.00 86.48 336 TYR A CA 1
ATOM 2117 C C . TYR A 1 261 ? 6.294 27.589 37.723 1.00 89.19 336 TYR A C 1
ATOM 2118 O O . TYR A 1 261 ? 7.298 28.243 37.429 1.00 96.40 336 TYR A O 1
ATOM 2127 N N . PHE A 1 262 ? 5.691 27.685 38.904 1.00 81.39 337 PHE A N 1
ATOM 2128 C CA . PHE A 1 262 ? 6.177 28.605 39.926 1.00 80.66 337 PHE A CA 1
ATOM 2129 C C . PHE A 1 262 ? 7.276 27.968 40.773 1.00 85.21 337 PHE A C 1
ATOM 2130 O O . PHE A 1 262 ? 7.854 28.617 41.650 1.00 89.95 337 PHE A O 1
ATOM 2138 N N . ALA A 1 263 ? 7.562 26.697 40.486 1.00 87.58 338 ALA A N 1
ATOM 2139 C CA . ALA A 1 263 ? 8.554 25.904 41.217 1.00 91.39 338 ALA A CA 1
ATOM 2140 C C . ALA A 1 263 ? 8.322 25.924 42.732 1.00 92.52 338 ALA A C 1
ATOM 2141 O O . ALA A 1 263 ? 9.275 25.953 43.517 1.00 91.63 338 ALA A O 1
ATOM 2143 N N . MET A 1 264 ? 7.050 25.899 43.133 1.00 95.71 339 MET A N 1
ATOM 2144 C CA . MET A 1 264 ? 6.687 25.979 44.547 1.00 91.70 339 MET A CA 1
ATOM 2145 C C . MET A 1 264 ? 5.432 25.190 44.887 1.00 91.61 339 MET A C 1
ATOM 2146 O O . MET A 1 264 ? 4.414 25.289 44.199 1.00 90.07 339 MET A O 1
ATOM 2151 N N . ASN A 1 265 ? 5.518 24.437 45.978 1.00 87.77 340 ASN A N 1
ATOM 2152 C CA . ASN A 1 265 ? 4.407 23.663 46.510 1.00 90.06 340 ASN A CA 1
ATOM 2153 C C . ASN A 1 265 ? 3.273 24.551 47.013 1.00 85.21 340 ASN A C 1
ATOM 2154 O O . ASN A 1 265 ? 3.504 25.555 47.706 1.00 78.83 340 ASN A O 1
ATOM 2159 N N . TYR A 1 266 ? 2.054 24.166 46.641 1.00 84.12 341 TYR A N 1
ATOM 2160 C CA . TYR A 1 266 ? 0.831 24.706 47.221 1.00 78.14 341 TYR A CA 1
ATOM 2161 C C . TYR A 1 266 ? 0.888 24.469 48.726 1.00 78.24 341 TYR A C 1
ATOM 2162 O O . TYR A 1 266 ? 1.198 23.365 49.182 1.00 81.98 341 TYR A O 1
ATOM 2171 N N . SER A 1 267 ? 0.596 25.511 49.495 1.00 73.43 342 SER A N 1
ATOM 2172 C CA . SER A 1 267 ? 0.959 25.534 50.911 1.00 76.92 342 SER A CA 1
ATOM 2173 C C . SER A 1 267 ? 0.040 24.758 51.854 1.00 78.05 342 SER A C 1
ATOM 2174 O O . SER A 1 267 ? 0.383 24.562 53.021 1.00 80.66 342 SER A O 1
ATOM 2177 N N . LEU A 1 268 ? -1.111 24.311 51.359 1.00 78.49 343 LEU A N 1
ATOM 2178 C CA . LEU A 1 268 ? -2.111 23.664 52.215 1.00 75.49 343 LEU A CA 1
ATOM 2179 C C . LEU A 1 268 ? -2.313 22.187 51.840 1.00 76.46 343 LEU A C 1
ATOM 2180 O O . LEU A 1 268 ? -1.943 21.786 50.733 1.00 79.26 343 LEU A O 1
ATOM 2185 N N . PRO A 1 269 ? -2.876 21.366 52.762 1.00 73.67 344 PRO A N 1
ATOM 2186 C CA . PRO A 1 269 ? -3.058 19.938 52.452 1.00 76.55 344 PRO A CA 1
ATOM 2187 C C . PRO A 1 269 ? -4.200 19.636 51.479 1.00 74.54 344 PRO A C 1
ATOM 2188 O O . PRO A 1 269 ? -4.222 18.564 50.876 1.00 75.61 344 PRO A O 1
ATOM 2192 N N . LYS A 1 270 ? -5.143 20.562 51.332 1.00 70.98 345 LYS A N 1
ATOM 2193 C CA . LYS A 1 270 ? -6.238 20.381 50.381 1.00 68.89 345 LYS A CA 1
ATOM 2194 C C . LYS A 1 270 ? -6.677 21.696 49.752 1.00 68.03 345 LYS A C 1
ATOM 2195 O O . LYS A 1 270 ? -6.329 22.780 50.231 1.00 73.08 345 LYS A O 1
ATOM 2201 N N . LEU A 1 271 ? -7.436 21.587 48.667 1.00 66.68 346 LEU A N 1
ATOM 2202 C CA . LEU A 1 271 ? -8.041 22.741 48.029 1.00 62.00 346 LEU A CA 1
ATOM 2203 C C . LEU A 1 271 ? -9.486 22.413 47.675 1.00 63.08 346 LEU A C 1
ATOM 2204 O O . LEU A 1 271 ? -9.760 21.396 47.022 1.00 62.64 346 LEU A O 1
ATOM 2209 N N . ASP A 1 272 ? -10.396 23.280 48.121 1.00 59.15 347 ASP A N 1
ATOM 2210 C CA . ASP A 1 272 ? -11.826 23.141 47.866 1.00 55.91 347 ASP A CA 1
ATOM 2211 C C . ASP A 1 272 ? -12.337 24.309 47.023 1.00 52.46 347 ASP A C 1
ATOM 2212 O O . ASP A 1 272 ? -11.862 25.435 47.159 1.00 50.03 347 ASP A O 1
ATOM 2217 N N . LYS A 1 273 ? -13.289 24.024 46.140 1.00 52.24 348 LYS A N 1
ATOM 2218 C CA . LYS A 1 273 ? -14.036 25.067 45.435 1.00 50.05 348 LYS A CA 1
ATOM 2219 C C . LYS A 1 273 ? -15.530 24.891 45.704 1.00 48.32 348 LYS A C 1
ATOM 2220 O O . LYS A 1 273 ? -16.018 23.765 45.841 1.00 48.77 348 LYS A O 1
ATOM 2226 N N . ILE A 1 274 ? -16.250 26.005 45.802 1.00 45.30 349 ILE A N 1
ATOM 2227 C CA . ILE A 1 274 ? -17.687 25.956 46.057 1.00 43.38 349 ILE A CA 1
ATOM 2228 C C . ILE A 1 274 ? -18.380 27.198 45.502 1.00 41.37 349 ILE A C 1
ATOM 2229 O O . ILE A 1 274 ? -17.910 28.316 45.694 1.00 42.89 349 ILE A O 1
ATOM 2234 N N . ALA A 1 275 ? -19.492 26.995 44.806 1.00 40.20 350 ALA A N 1
ATOM 2235 C CA . ALA A 1 275 ? -20.288 28.116 44.329 1.00 38.64 350 ALA A CA 1
ATOM 2236 C C . ALA A 1 275 ? -21.422 28.371 45.306 1.00 35.91 350 ALA A C 1
ATOM 2237 O O . ALA A 1 275 ? -22.229 27.486 45.570 1.00 38.10 350 ALA A O 1
ATOM 2239 N N . ILE A 1 276 ? -21.457 29.577 45.865 1.00 35.93 351 ILE A N 1
ATOM 2240 C CA . ILE A 1 276 ? -22.542 29.991 46.764 1.00 35.36 351 ILE A CA 1
ATOM 2241 C C . ILE A 1 276 ? -23.707 30.444 45.874 1.00 32.93 351 ILE A C 1
ATOM 2242 O O . ILE A 1 276 ? -23.478 31.192 44.925 1.00 33.73 351 ILE A O 1
ATOM 2247 N N . PRO A 1 277 ? -24.949 29.985 46.168 1.00 32.12 352 PRO A N 1
ATOM 2248 C CA . PRO A 1 277 ? -26.099 30.260 45.293 1.00 29.70 352 PRO A CA 1
ATOM 2249 C C . PRO A 1 277 ? -26.402 31.741 45.073 1.00 30.56 352 PRO A C 1
ATOM 2250 O O . PRO A 1 277 ? -27.009 32.095 44.062 1.00 32.85 352 PRO A O 1
ATOM 2254 N N . ASP A 1 278 ? -25.992 32.587 46.012 1.00 33.27 353 ASP A N 1
ATOM 2255 C CA . ASP A 1 278 ? -26.064 34.037 45.860 1.00 33.47 353 ASP A CA 1
ATOM 2256 C C . ASP A 1 278 ? -24.707 34.554 46.329 1.00 33.87 353 ASP A C 1
ATOM 2257 O O . ASP A 1 278 ? -24.367 34.413 47.516 1.00 35.89 353 ASP A O 1
ATOM 2262 N N . PHE A 1 279 ? -23.924 35.111 45.401 1.00 33.62 354 PHE A N 1
ATOM 2263 C CA . PHE A 1 279 ? -22.532 35.498 45.691 1.00 33.28 354 PHE A CA 1
ATOM 2264 C C . PHE A 1 279 ? -22.188 36.836 45.025 1.00 31.95 354 PHE A C 1
ATOM 2265 O O . PHE A 1 279 ? -22.385 37.001 43.830 1.00 32.31 354 PHE A O 1
ATOM 2273 N N . GLY A 1 280 ? -21.655 37.771 45.811 1.00 32.96 355 GLY A N 1
ATOM 2274 C CA . GLY A 1 280 ? -21.519 39.170 45.409 1.00 36.18 355 GLY A CA 1
ATOM 2275 C C . GLY A 1 280 ? -20.431 39.575 44.424 1.00 39.15 355 GLY A C 1
ATOM 2276 O O . GLY A 1 280 ? -20.509 40.661 43.850 1.00 47.43 355 GLY A O 1
ATOM 2277 N N . THR A 1 281 ? -19.409 38.738 44.241 1.00 39.52 356 THR A N 1
ATOM 2278 C CA . THR A 1 281 ? -18.407 38.946 43.171 1.00 39.12 356 THR A CA 1
ATOM 2279 C C . THR A 1 281 ? -18.313 37.725 42.255 1.00 37.63 356 THR A C 1
ATOM 2280 O O . THR A 1 281 ? -19.150 36.819 42.321 1.00 40.71 356 THR A O 1
ATOM 2284 N N . GLY A 1 282 ? -17.307 37.701 41.389 1.00 38.03 357 GLY A N 1
ATOM 2285 C CA . GLY A 1 282 ? -17.178 36.608 40.436 1.00 38.67 357 GLY A CA 1
ATOM 2286 C C . GLY A 1 282 ? -16.740 35.343 41.136 1.00 40.80 357 GLY A C 1
ATOM 2287 O O . GLY A 1 282 ? -17.327 34.267 40.947 1.00 41.63 357 GLY A O 1
ATOM 2288 N N . ALA A 1 283 ? -15.708 35.501 41.960 1.00 44.34 358 ALA A N 1
ATOM 2289 C CA . ALA A 1 283 ? -15.090 34.421 42.712 1.00 44.39 358 ALA A CA 1
ATOM 2290 C C . ALA A 1 283 ? -14.112 35.039 43.702 1.00 46.13 358 ALA A C 1
ATOM 2291 O O . ALA A 1 283 ? -13.713 36.195 43.540 1.00 45.21 358 ALA A O 1
ATOM 2293 N N . MET A 1 284 ? -13.729 34.267 44.717 1.00 48.99 359 MET A N 1
ATOM 2294 C CA . MET A 1 284 ? -12.841 34.748 45.770 1.00 50.53 359 MET A CA 1
ATOM 2295 C C . MET A 1 284 ? -11.818 33.682 46.167 1.00 53.73 359 MET A C 1
ATOM 2296 O O . MET A 1 284 ? -12.188 32.559 46.502 1.00 53.70 359 MET A O 1
ATOM 2301 N N . GLU A 1 285 ? -10.539 34.055 46.155 1.00 52.13 360 GLU A N 1
ATOM 2302 C CA . GLU A 1 285 ? -9.433 33.104 46.283 1.00 53.52 360 GLU A CA 1
ATOM 2303 C C . GLU A 1 285 ? -9.116 32.634 47.705 1.00 56.73 360 GLU A C 1
ATOM 2304 O O . GLU A 1 285 ? -7.965 32.286 47.996 1.00 58.70 360 GLU A O 1
ATOM 2310 N N . ASN A 1 286 ? -10.110 32.622 48.589 1.00 53.79 361 ASN A N 1
ATOM 2311 C CA . ASN A 1 286 ? -9.882 32.154 49.955 1.00 56.37 361 ASN A CA 1
ATOM 2312 C C . ASN A 1 286 ? -9.023 30.887 49.923 1.00 58.93 361 ASN A C 1
ATOM 2313 O O . ASN A 1 286 ? -9.386 29.897 49.282 1.00 60.40 361 ASN A O 1
ATOM 2318 N N . TRP A 1 287 ? -7.869 30.953 50.589 1.00 61.07 362 TRP A N 1
ATOM 2319 C CA . TRP A 1 287 ? -6.860 29.890 50.573 1.00 63.24 362 TRP A CA 1
ATOM 2320 C C . TRP A 1 287 ? -7.485 28.548 50.947 1.00 62.19 362 TRP A C 1
ATOM 2321 O O . TRP A 1 287 ? -8.010 28.393 52.048 1.00 65.26 362 TRP A O 1
ATOM 2332 N N . GLY A 1 288 ? -7.452 27.591 50.021 1.00 59.60 363 GLY A N 1
ATOM 2333 C CA . GLY A 1 288 ? -7.999 26.251 50.271 1.00 60.64 363 GLY A CA 1
ATOM 2334 C C . GLY A 1 288 ? -9.510 26.110 50.178 1.00 57.35 363 GLY A C 1
ATOM 2335 O O . GLY A 1 288 ? -10.032 24.998 50.259 1.00 61.06 363 GLY A O 1
ATOM 2336 N N . LEU A 1 289 ? -10.212 27.230 50.012 1.00 53.85 364 LEU A N 1
ATOM 2337 C CA . LEU A 1 289 ? -11.673 27.240 49.925 1.00 50.80 364 LEU A CA 1
ATOM 2338 C C . LEU A 1 289 ? -12.131 28.391 49.025 1.00 49.92 364 LEU A C 1
ATOM 2339 O O . LEU A 1 289 ? -12.568 29.446 49.495 1.00 48.68 364 LEU A O 1
ATOM 2344 N N . ILE A 1 290 ? -12.008 28.180 47.719 1.00 51.68 365 ILE A N 1
ATOM 2345 C CA . ILE A 1 290 ? -12.320 29.219 46.747 1.00 48.51 365 ILE A CA 1
ATOM 2346 C C . ILE A 1 290 ? -13.823 29.227 46.504 1.00 46.76 365 ILE A C 1
ATOM 2347 O O . ILE A 1 290 ? -14.421 28.194 46.184 1.00 46.15 365 ILE A O 1
ATOM 2352 N N . THR A 1 291 ? -14.427 30.397 46.689 1.00 40.77 366 THR A N 1
ATOM 2353 C CA . THR A 1 291 ? -15.864 30.567 46.512 1.00 42.18 366 THR A CA 1
ATOM 2354 C C . THR A 1 291 ? -16.161 31.152 45.130 1.00 42.47 366 THR A C 1
ATOM 2355 O O . THR A 1 291 ? -15.368 31.941 44.596 1.00 41.94 366 THR A O 1
ATOM 2359 N N . TYR A 1 292 ? -17.291 30.745 44.545 1.00 41.25 367 TYR A N 1
ATOM 2360 C CA . TYR A 1 292 ? -17.665 31.153 43.190 1.00 39.36 367 TYR A CA 1
ATOM 2361 C C . TYR A 1 292 ? -19.107 31.609 43.084 1.00 37.50 367 TYR A C 1
ATOM 2362 O O . TYR A 1 292 ? -19.971 31.223 43.879 1.00 36.26 367 TYR A O 1
ATOM 2371 N N . ARG A 1 293 ? -19.349 32.442 42.081 1.00 36.89 368 ARG A N 1
ATOM 2372 C CA . ARG A 1 293 ? -20.671 32.616 41.532 1.00 34.67 368 ARG A CA 1
ATOM 2373 C C . ARG A 1 293 ? -20.875 31.431 40.585 1.00 35.52 368 ARG A C 1
ATOM 2374 O O . ARG A 1 293 ? -19.953 31.063 39.826 1.00 35.50 368 ARG A O 1
ATOM 2382 N N . GLU A 1 294 ? -22.055 30.814 40.633 1.00 31.01 369 GLU A N 1
ATOM 2383 C CA . GLU A 1 294 ? -22.305 29.627 39.813 1.00 31.97 369 GLU A CA 1
ATOM 2384 C C . GLU A 1 294 ? -21.928 29.773 38.321 1.00 33.46 369 GLU A C 1
ATOM 2385 O O . GLU A 1 294 ? -21.377 28.826 37.730 1.00 35.55 369 GLU A O 1
ATOM 2391 N N . THR A 1 295 ? -22.199 30.939 37.719 1.00 31.24 370 THR A N 1
ATOM 2392 C CA . THR A 1 295 ? -21.838 31.165 36.299 1.00 32.89 370 THR A CA 1
ATOM 2393 C C . THR A 1 295 ? -20.340 31.004 35.970 1.00 36.98 370 THR A C 1
ATOM 2394 O O . THR A 1 295 ? -19.981 30.767 34.807 1.00 43.70 370 THR A O 1
ATOM 2398 N N . ASN A 1 296 ? -19.477 31.146 36.976 1.00 35.45 371 ASN A N 1
ATOM 2399 C CA . ASN A 1 296 ? -18.021 31.040 36.781 1.00 36.51 371 ASN A CA 1
ATOM 2400 C C . ASN A 1 296 ? -17.423 29.687 37.161 1.00 38.45 371 ASN A C 1
ATOM 2401 O O . ASN A 1 296 ? -16.211 29.482 37.026 1.00 40.98 371 ASN A O 1
ATOM 2406 N N . LEU A 1 297 ? -18.265 28.770 37.637 1.00 38.56 372 LEU A N 1
ATOM 2407 C CA . LEU A 1 297 ? -17.804 27.461 38.084 1.00 39.48 372 LEU A CA 1
ATOM 2408 C C . LEU A 1 297 ? -18.519 26.311 37.392 1.00 40.53 372 LEU A C 1
ATOM 2409 O O . LEU A 1 297 ? -17.895 25.303 37.060 1.00 44.36 372 LEU A O 1
ATOM 2414 N N . LEU A 1 298 ? -19.823 26.470 37.179 1.00 38.95 373 LEU A N 1
ATOM 2415 C CA . LEU A 1 298 ? -20.684 25.361 36.793 1.00 37.61 373 LEU A CA 1
ATOM 2416 C C . LEU A 1 298 ? -21.065 25.417 35.323 1.00 37.33 373 LEU A C 1
ATOM 2417 O O . LEU A 1 298 ? -21.678 26.378 34.859 1.00 37.67 373 LEU A O 1
ATOM 2422 N N . TYR A 1 299 ? -20.704 24.358 34.605 1.00 41.94 374 TYR A N 1
ATOM 2423 C CA . TYR A 1 299 ? -20.757 24.341 33.153 1.00 40.05 374 TYR A CA 1
ATOM 2424 C C . TYR A 1 299 ? -21.356 23.022 32.672 1.00 39.57 374 TYR A C 1
ATOM 2425 O O . TYR A 1 299 ? -20.962 21.944 33.128 1.00 42.67 374 TYR A O 1
ATOM 2434 N N . ASP A 1 300 ? -22.320 23.118 31.762 1.00 37.99 375 ASP A N 1
ATOM 2435 C CA . ASP A 1 300 ? -22.945 21.941 31.170 1.00 41.61 375 ASP A CA 1
ATOM 2436 C C . ASP A 1 300 ? -22.644 21.875 29.666 1.00 42.32 375 ASP A C 1
ATOM 2437 O O . ASP A 1 300 ? -23.129 22.714 28.901 1.00 42.31 375 ASP A O 1
ATOM 2442 N N . PRO A 1 301 ? -21.863 20.867 29.226 1.00 44.78 376 PRO A N 1
ATOM 2443 C CA . PRO A 1 301 ? -21.522 20.813 27.796 1.00 46.33 376 PRO A CA 1
ATOM 2444 C C . PRO A 1 301 ? -22.762 20.736 26.893 1.00 47.99 376 PRO A C 1
ATOM 2445 O O . PRO A 1 301 ? -22.693 21.096 25.715 1.00 51.63 376 PRO A O 1
ATOM 2449 N N . LYS A 1 302 ? -23.882 20.285 27.454 1.00 46.14 377 LYS A N 1
ATOM 2450 C CA . LYS A 1 302 ? -25.114 20.100 26.693 1.00 46.03 377 LYS A CA 1
ATOM 2451 C C . LYS A 1 302 ? -25.964 21.360 26.622 1.00 43.28 377 LYS A C 1
ATOM 2452 O O . LYS A 1 302 ? -26.883 21.434 25.812 1.00 49.68 377 LYS A O 1
ATOM 2458 N N . GLU A 1 303 ? -25.660 22.345 27.463 1.00 39.52 378 GLU A N 1
ATOM 2459 C CA . GLU A 1 303 ? -26.483 23.552 27.552 1.00 40.28 378 GLU A CA 1
ATOM 2460 C C . GLU A 1 303 ? -25.664 24.837 27.575 1.00 37.84 378 GLU A C 1
ATOM 2461 O O . GLU A 1 303 ? -26.166 25.888 27.195 1.00 39.56 378 GLU A O 1
ATOM 2467 N N . SER A 1 304 ? -24.410 24.752 28.012 1.00 38.82 379 SER A N 1
ATOM 2468 C CA . SER A 1 304 ? -23.550 25.927 28.127 1.00 38.31 379 SER A CA 1
ATOM 2469 C C . SER A 1 304 ? -22.780 26.210 26.834 1.00 39.13 379 SER A C 1
ATOM 2470 O O . SER A 1 304 ? -22.501 25.295 26.057 1.00 46.00 379 SER A O 1
ATOM 2473 N N . ALA A 1 305 ? -22.429 27.476 26.619 1.00 37.81 380 ALA A N 1
ATOM 2474 C CA . ALA A 1 305 ? -21.725 27.899 25.406 1.00 37.69 380 ALA A CA 1
ATOM 2475 C C . ALA A 1 305 ? -20.204 27.808 25.553 1.00 39.67 380 ALA A C 1
ATOM 2476 O O . ALA A 1 305 ? -19.691 27.679 26.670 1.00 41.69 380 ALA A O 1
ATOM 2478 N N . SER A 1 306 ? -19.488 27.872 24.426 1.00 40.16 381 SER A N 1
ATOM 2479 C CA . SER A 1 306 ? -18.022 27.881 24.426 1.00 39.93 381 SER A CA 1
ATOM 2480 C C . SER A 1 306 ? -17.515 29.078 25.221 1.00 39.29 381 SER A C 1
ATOM 2481 O O . SER A 1 306 ? -16.520 28.984 25.940 1.00 46.84 381 SER A O 1
ATOM 2484 N N . SER A 1 307 ? -18.222 30.196 25.090 1.00 36.69 382 SER A N 1
ATOM 2485 C CA . SER A 1 307 ? -17.978 31.391 25.883 1.00 38.58 382 SER A CA 1
ATOM 2486 C C . SER A 1 307 ? -18.018 31.107 27.391 1.00 37.95 382 SER A C 1
ATOM 2487 O O . SER A 1 307 ? -17.162 31.582 28.145 1.00 38.82 382 SER A O 1
ATOM 2490 N N . ASN A 1 308 ? -19.031 30.356 27.817 1.00 35.57 383 ASN A N 1
ATOM 2491 C CA . ASN A 1 308 ? -19.163 29.898 29.198 1.00 36.98 383 ASN A CA 1
ATOM 2492 C C . ASN A 1 308 ? -17.999 28.999 29.627 1.00 38.61 383 ASN A C 1
ATOM 2493 O O . ASN A 1 308 ? -17.466 29.144 30.733 1.00 38.94 383 ASN A O 1
ATOM 2498 N N . GLN A 1 309 ? -17.628 28.063 28.750 1.00 40.54 384 GLN A N 1
ATOM 2499 C CA . GLN A 1 309 ? -16.520 27.136 29.000 1.00 41.91 384 GLN A CA 1
ATOM 2500 C C . GLN A 1 309 ? -15.236 27.902 29.280 1.00 42.05 384 GLN A C 1
ATOM 2501 O O . GLN A 1 309 ? -14.532 27.616 30.251 1.00 43.62 384 GLN A O 1
ATOM 2507 N N . GLN A 1 310 ? -14.951 28.884 28.425 1.00 41.11 385 GLN A N 1
ATOM 2508 C CA . GLN A 1 310 ? -13.744 29.686 28.541 1.00 42.95 385 GLN A CA 1
ATOM 2509 C C . GLN A 1 310 ? -13.762 30.504 29.819 1.00 44.09 385 GLN A C 1
ATOM 2510 O O . GLN A 1 310 ? -12.748 30.612 30.502 1.00 46.49 385 GLN A O 1
ATOM 2516 N N . ARG A 1 311 ? -14.925 31.065 30.140 1.00 44.80 386 ARG A N 1
ATOM 2517 C CA . ARG A 1 311 ? -15.105 31.838 31.361 1.00 43.10 386 ARG A CA 1
ATOM 2518 C C . ARG A 1 311 ? -14.811 30.995 32.601 1.00 42.34 386 ARG A C 1
ATOM 2519 O O . ARG A 1 311 ? -14.083 31.441 33.496 1.00 44.26 386 ARG A O 1
ATOM 2527 N N . VAL A 1 312 ? -15.364 29.779 32.642 1.00 41.02 387 VAL A N 1
ATOM 2528 C CA . VAL A 1 312 ? -15.155 28.853 33.769 1.00 39.17 387 VAL A CA 1
ATOM 2529 C C . VAL A 1 312 ? -13.664 28.543 33.908 1.00 41.24 387 VAL A C 1
ATOM 2530 O O . VAL A 1 312 ? -13.083 28.736 34.978 1.00 46.00 387 VAL A O 1
ATOM 2534 N N . ALA A 1 313 ? -13.046 28.092 32.819 1.00 41.46 388 ALA A N 1
ATOM 2535 C CA . ALA A 1 313 ? -11.627 27.757 32.816 1.00 42.60 388 ALA A CA 1
ATOM 2536 C C . ALA A 1 313 ? -10.735 28.922 33.264 1.00 44.21 388 ALA A C 1
ATOM 2537 O O . ALA A 1 313 ? -9.807 28.727 34.059 1.00 44.41 388 ALA A O 1
ATOM 2539 N N A THR A 1 314 ? -11.042 30.119 32.766 0.50 42.52 389 THR A N 1
ATOM 2540 N N B THR A 1 314 ? -11.012 30.126 32.764 0.50 42.59 389 THR A N 1
ATOM 2541 C CA A THR A 1 314 ? -10.264 31.324 33.050 0.50 41.86 389 THR A CA 1
ATOM 2542 C CA B THR A 1 314 ? -10.199 31.300 33.100 0.50 41.89 389 THR A CA 1
ATOM 2543 C C A THR A 1 314 ? -10.377 31.792 34.504 0.50 42.26 389 THR A C 1
ATOM 2544 C C B THR A 1 314 ? -10.360 31.768 34.544 0.50 42.06 389 THR A C 1
ATOM 2545 O O A THR A 1 314 ? -9.374 32.170 35.108 0.50 46.97 389 THR A O 1
ATOM 2546 O O B THR A 1 314 ? -9.373 32.126 35.184 0.50 46.36 389 THR A O 1
ATOM 2553 N N . VAL A 1 315 ? -11.591 31.769 35.057 1.00 40.64 390 VAL A N 1
ATOM 2554 C CA . VAL A 1 315 ? -11.817 32.184 36.444 1.00 40.40 390 VAL A CA 1
ATOM 2555 C C . VAL A 1 315 ? -11.198 31.148 37.386 1.00 42.67 390 VAL A C 1
ATOM 2556 O O . VAL A 1 315 ? -10.535 31.508 38.360 1.00 46.68 390 VAL A O 1
ATOM 2560 N N . VAL A 1 316 ? -11.371 29.866 37.075 1.00 43.14 391 VAL A N 1
ATOM 2561 C CA . VAL A 1 316 ? -10.709 28.823 37.852 1.00 47.06 391 VAL A CA 1
ATOM 2562 C C . VAL A 1 316 ? -9.190 29.025 37.831 1.00 50.07 391 VAL A C 1
ATOM 2563 O O . VAL A 1 316 ? -8.546 29.009 38.878 1.00 52.57 391 VAL A O 1
ATOM 2567 N N . ALA A 1 317 ? -8.629 29.251 36.645 1.00 51.83 392 ALA A N 1
ATOM 2568 C CA . ALA A 1 317 ? -7.191 29.472 36.520 1.00 54.34 392 ALA A CA 1
ATOM 2569 C C . ALA A 1 317 ? -6.780 30.688 37.344 1.00 53.36 392 ALA A C 1
ATOM 2570 O O . ALA A 1 317 ? -5.806 30.633 38.100 1.00 56.38 392 ALA A O 1
ATOM 2572 N N . HIS A 1 318 ? -7.558 31.763 37.205 1.00 51.03 393 HIS A N 1
ATOM 2573 C CA . HIS A 1 318 ? -7.363 33.020 37.930 1.00 48.58 393 HIS A CA 1
ATOM 2574 C C . HIS A 1 318 ? -7.251 32.771 39.426 1.00 51.32 393 HIS A C 1
ATOM 2575 O O . HIS A 1 318 ? -6.287 33.203 40.062 1.00 52.61 393 HIS A O 1
ATOM 2582 N N . GLU A 1 319 ? -8.245 32.068 39.972 1.00 51.99 394 GLU A N 1
ATOM 2583 C CA . GLU A 1 319 ? -8.320 31.781 41.396 1.00 52.55 394 GLU A CA 1
ATOM 2584 C C . GLU A 1 319 ? -7.149 30.920 41.848 1.00 52.49 394 GLU A C 1
ATOM 2585 O O . GLU A 1 319 ? -6.652 31.073 42.964 1.00 56.28 394 GLU A O 1
ATOM 2591 N N . LEU A 1 320 ? -6.705 30.025 40.971 1.00 55.80 395 LEU A N 1
ATOM 2592 C CA . LEU A 1 320 ? -5.554 29.181 41.267 1.00 57.72 395 LEU A CA 1
ATOM 2593 C C . LEU A 1 320 ? -4.248 29.975 41.321 1.00 60.56 395 LEU A C 1
ATOM 2594 O O . LEU A 1 320 ? -3.388 29.689 42.156 1.00 67.08 395 LEU A O 1
ATOM 2599 N N . VAL A 1 321 ? -4.109 30.988 40.466 1.00 59.85 396 VAL A N 1
ATOM 2600 C CA . VAL A 1 321 ? -2.904 31.835 40.486 1.00 59.87 396 VAL A CA 1
ATOM 2601 C C . VAL A 1 321 ? -2.733 32.469 41.858 1.00 59.51 396 VAL A C 1
ATOM 2602 O O . VAL A 1 321 ? -1.621 32.556 42.380 1.00 60.99 396 VAL A O 1
ATOM 2606 N N . HIS A 1 322 ? -3.848 32.896 42.440 1.00 56.16 397 HIS A N 1
ATOM 2607 C CA . HIS A 1 322 ? -3.835 33.566 43.730 1.00 55.74 397 HIS A CA 1
ATOM 2608 C C . HIS A 1 322 ? -3.285 32.718 44.867 1.00 58.40 397 HIS A C 1
ATOM 2609 O O . HIS A 1 322 ? -2.769 33.264 45.844 1.00 60.05 397 HIS A O 1
ATOM 2616 N N . GLN A 1 323 ? -3.394 31.393 44.745 1.00 60.25 398 GLN A N 1
ATOM 2617 C CA . GLN A 1 323 ? -2.840 30.494 45.760 1.00 63.99 398 GLN A CA 1
ATOM 2618 C C . GLN A 1 323 ? -1.328 30.699 45.869 1.00 66.08 398 GLN A C 1
ATOM 2619 O O . GLN A 1 323 ? -0.731 30.370 46.887 1.00 68.83 398 GLN A O 1
ATOM 2625 N N . TRP A 1 324 ? -0.726 31.261 44.821 1.00 67.94 399 TRP A N 1
ATOM 2626 C CA . TRP A 1 324 ? 0.665 31.712 44.881 1.00 71.09 399 TRP A CA 1
ATOM 2627 C C . TRP A 1 324 ? 0.743 33.239 44.989 1.00 68.79 399 TRP A C 1
ATOM 2628 O O . TRP A 1 324 ? 1.181 33.769 46.010 1.00 70.83 399 TRP A O 1
ATOM 2639 N N . PHE A 1 325 ? 0.299 33.942 43.951 1.00 68.08 400 PHE A N 1
ATOM 2640 C CA . PHE A 1 325 ? 0.335 35.402 43.960 1.00 63.71 400 PHE A CA 1
ATOM 2641 C C . PHE A 1 325 ? -0.910 35.994 44.603 1.00 64.20 400 PHE A C 1
ATOM 2642 O O . PHE A 1 325 ? -1.969 36.089 43.983 1.00 62.99 400 PHE A O 1
ATOM 2650 N N . GLY A 1 326 ? -0.762 36.383 45.863 1.00 60.61 401 GLY A N 1
ATOM 2651 C CA . GLY A 1 326 ? -1.871 36.878 46.655 1.00 62.41 401 GLY A CA 1
ATOM 2652 C C . GLY A 1 326 ? -1.929 36.187 48.001 1.00 63.25 401 GLY A C 1
ATOM 2653 O O . GLY A 1 326 ? -2.026 36.845 49.039 1.00 70.55 401 GLY A O 1
ATOM 2654 N N . ASN A 1 327 ? -1.862 34.858 47.984 1.00 62.61 402 ASN A N 1
ATOM 2655 C CA . ASN A 1 327 ? -2.006 34.069 49.205 1.00 65.46 402 ASN A CA 1
ATOM 2656 C C . ASN A 1 327 ? -0.671 33.796 49.902 1.00 69.30 402 ASN A C 1
ATOM 2657 O O . ASN A 1 327 ? -0.507 34.143 51.074 1.00 71.36 402 ASN A O 1
ATOM 2662 N N . ILE A 1 328 ? 0.272 33.181 49.184 1.00 70.03 403 ILE A N 1
ATOM 2663 C CA . ILE A 1 328 ? 1.627 32.954 49.708 1.00 73.07 403 ILE A CA 1
ATOM 2664 C C . ILE A 1 328 ? 2.351 34.291 49.877 1.00 73.00 403 ILE A C 1
ATOM 2665 O O . ILE A 1 328 ? 2.859 34.597 50.959 1.00 74.98 403 ILE A O 1
ATOM 2670 N N . VAL A 1 329 ? 2.398 35.071 48.797 1.00 68.70 404 VAL A N 1
ATOM 2671 C CA . VAL A 1 329 ? 2.904 36.439 48.836 1.00 69.87 404 VAL A CA 1
ATOM 2672 C C . VAL A 1 329 ? 1.726 37.389 48.630 1.00 69.71 404 VAL A C 1
ATOM 2673 O O . VAL A 1 329 ? 0.973 37.254 47.673 1.00 71.30 404 VAL A O 1
ATOM 2677 N N . THR A 1 330 ? 1.575 38.347 49.535 1.00 66.77 405 THR A N 1
ATOM 2678 C CA . THR A 1 330 ? 0.477 39.297 49.484 1.00 65.76 405 THR A CA 1
ATOM 2679 C C . THR A 1 330 ? 1.066 40.686 49.368 1.00 66.91 405 THR A C 1
ATOM 2680 O O . THR A 1 330 ? 2.156 40.930 49.871 1.00 72.92 405 THR A O 1
ATOM 2684 N N . MET A 1 331 ? 0.359 41.597 48.706 1.00 66.16 406 MET A N 1
ATOM 2685 C CA . MET A 1 331 ? 0.779 42.999 48.709 1.00 65.14 406 MET A CA 1
ATOM 2686 C C . MET A 1 331 ? 0.793 43.512 50.148 1.00 65.09 406 MET A C 1
ATOM 2687 O O . MET A 1 331 ? 0.017 43.044 50.987 1.00 67.09 406 MET A O 1
ATOM 2692 N N . ASP A 1 332 ? 1.697 44.446 50.429 1.00 61.56 407 ASP A N 1
ATOM 2693 C CA . ASP A 1 332 ? 1.812 45.045 51.756 1.00 63.86 407 ASP A CA 1
ATOM 2694 C C . ASP A 1 332 ? 0.619 45.949 52.069 1.00 61.41 407 ASP A C 1
ATOM 2695 O O . ASP A 1 332 ? 0.117 45.963 53.197 1.00 67.54 407 ASP A O 1
ATOM 2700 N N . TRP A 1 333 ? 0.175 46.701 51.067 1.00 58.25 408 TRP A N 1
ATOM 2701 C CA . TRP A 1 333 ? -0.977 47.573 51.212 1.00 56.16 408 TRP A CA 1
ATOM 2702 C C . TRP A 1 333 ? -1.756 47.624 49.893 1.00 53.74 408 TRP A C 1
ATOM 2703 O O . TRP A 1 333 ? -1.194 47.360 48.825 1.00 57.82 408 TRP A O 1
ATOM 2714 N N . TRP A 1 334 ? -3.044 47.957 49.972 1.00 50.13 409 TRP A N 1
ATOM 2715 C CA . TRP A 1 334 ? -3.946 47.934 48.811 1.00 49.78 409 TRP A CA 1
ATOM 2716 C C . TRP A 1 334 ? -3.476 48.749 47.610 1.00 50.64 409 TRP A C 1
ATOM 2717 O O . TRP A 1 334 ? -3.920 48.510 46.484 1.00 51.45 409 TRP A O 1
ATOM 2728 N N . GLU A 1 335 ? -2.579 49.702 47.850 1.00 51.78 410 GLU A N 1
ATOM 2729 C CA . GLU A 1 335 ? -1.966 50.476 46.767 1.00 52.08 410 GLU A CA 1
ATOM 2730 C C . GLU A 1 335 ? -1.241 49.575 45.773 1.00 53.29 410 GLU A C 1
ATOM 2731 O O . GLU A 1 335 ? -1.171 49.891 44.580 1.00 58.00 410 GLU A O 1
ATOM 2737 N N . ASP A 1 336 ? -0.727 48.449 46.268 1.00 53.92 411 ASP A N 1
ATOM 2738 C CA . ASP A 1 336 ? -0.049 47.464 45.430 1.00 54.07 411 ASP A CA 1
ATOM 2739 C C . ASP A 1 336 ? -0.949 46.286 45.031 1.00 53.13 411 ASP A C 1
ATOM 2740 O O . ASP A 1 336 ? -0.451 45.203 44.712 1.00 57.10 411 ASP A O 1
ATOM 2745 N N . LEU A 1 337 ? -2.264 46.508 45.030 1.00 50.42 412 LEU A N 1
ATOM 2746 C CA . LEU A 1 337 ? -3.245 45.464 44.683 1.00 47.64 412 LEU A CA 1
ATOM 2747 C C . LEU A 1 337 ? -2.930 44.725 43.377 1.00 51.25 412 LEU A C 1
ATOM 2748 O O . LEU A 1 337 ? -3.169 43.520 43.280 1.00 53.79 412 LEU A O 1
ATOM 2753 N N . TRP A 1 338 ? -2.399 45.441 42.384 1.00 46.02 413 TRP A N 1
ATOM 2754 C CA . TRP A 1 338 ? -2.018 44.833 41.109 1.00 47.32 413 TRP A CA 1
ATOM 2755 C C . TRP A 1 338 ? -1.041 43.651 41.258 1.00 51.27 413 TRP A C 1
ATOM 2756 O O . TRP A 1 338 ? -0.985 42.784 40.386 1.00 54.46 413 TRP A O 1
ATOM 2767 N N . LEU A 1 339 ? -0.273 43.618 42.348 1.00 53.50 414 LEU A N 1
ATOM 2768 C CA . LEU A 1 339 ? 0.626 42.489 42.619 1.00 56.50 414 LEU A CA 1
ATOM 2769 C C . LEU A 1 339 ? -0.175 41.204 42.813 1.00 56.87 414 LEU A C 1
ATOM 2770 O O . LEU A 1 339 ? 0.327 40.100 42.574 1.00 58.64 414 LEU A O 1
ATOM 2775 N N . ASN A 1 340 ? -1.420 41.361 43.252 1.00 57.91 415 ASN A N 1
ATOM 2776 C CA . ASN A 1 340 ? -2.357 40.250 43.341 1.00 57.35 415 ASN A CA 1
ATOM 2777 C C . ASN A 1 340 ? -3.103 40.111 42.024 1.00 55.61 415 ASN A C 1
ATOM 2778 O O . ASN A 1 340 ? -3.007 39.080 41.356 1.00 55.79 415 ASN A O 1
ATOM 2783 N N . GLU A 1 341 ? -3.817 41.174 41.648 1.00 53.27 416 GLU A N 1
ATOM 2784 C CA . GLU A 1 341 ? -4.808 41.105 40.567 1.00 53.11 416 GLU A CA 1
ATOM 2785 C C . GLU A 1 341 ? -4.238 41.031 39.159 1.00 51.73 416 GLU A C 1
ATOM 2786 O O . GLU A 1 341 ? -4.735 40.264 38.326 1.00 52.82 416 GLU A O 1
ATOM 2792 N N . GLY A 1 342 ? -3.215 41.842 38.895 1.00 50.55 417 GLY A N 1
ATOM 2793 C CA . GLY A 1 342 ? -2.563 41.863 37.589 1.00 51.67 417 GLY A CA 1
ATOM 2794 C C . GLY A 1 342 ? -1.880 40.541 37.303 1.00 53.94 417 GLY A C 1
ATOM 2795 O O . GLY A 1 342 ? -1.933 40.039 36.178 1.00 54.90 417 GLY A O 1
ATOM 2796 N N . PHE A 1 343 ? -1.254 39.973 38.334 1.00 54.92 418 PHE A N 1
ATOM 2797 C CA . PHE A 1 343 ? -0.588 38.677 38.230 1.00 57.72 418 PHE A CA 1
ATOM 2798 C C . PHE A 1 343 ? -1.561 37.543 37.940 1.00 58.96 418 PHE A C 1
ATOM 2799 O O . PHE A 1 343 ? -1.291 36.704 37.079 1.00 63.77 418 PHE A O 1
ATOM 2807 N N . ALA A 1 344 ? -2.690 37.523 38.650 1.00 59.49 419 ALA A N 1
ATOM 2808 C CA . ALA A 1 344 ? -3.745 36.553 38.373 1.00 54.41 419 ALA A CA 1
ATOM 2809 C C . ALA A 1 344 ? -4.325 36.752 36.970 1.00 54.48 419 ALA A C 1
ATOM 2810 O O . ALA A 1 344 ? -4.538 35.781 36.241 1.00 57.24 419 ALA A O 1
ATOM 2812 N N . SER A 1 345 ? -4.547 38.008 36.585 1.00 50.99 420 SER A N 1
ATOM 2813 C CA . SER A 1 345 ? -5.057 38.321 35.245 1.00 53.78 420 SER A CA 1
ATOM 2814 C C . SER A 1 345 ? -4.070 37.947 34.131 1.00 56.36 420 SER A C 1
ATOM 2815 O O . SER A 1 345 ? -4.488 37.686 33.004 1.00 59.41 420 SER A O 1
ATOM 2818 N N . PHE A 1 346 ? -2.773 37.930 34.443 1.00 54.67 421 PHE A N 1
ATOM 2819 C CA . PHE A 1 346 ? -1.760 37.504 33.471 1.00 56.46 421 PHE A CA 1
ATOM 2820 C C . PHE A 1 346 ? -1.655 35.986 33.374 1.00 57.65 421 PHE A C 1
ATOM 2821 O O . PHE A 1 346 ? -1.779 35.420 32.287 1.00 58.62 421 PHE A O 1
ATOM 2829 N N . PHE A 1 347 ? -1.419 35.339 34.513 1.00 56.25 422 PHE A N 1
ATOM 2830 C CA . PHE A 1 347 ? -1.146 33.907 34.553 1.00 59.01 422 PHE A CA 1
ATOM 2831 C C . PHE A 1 347 ? -2.374 33.045 34.259 1.00 59.46 422 PHE A C 1
ATOM 2832 O O . PHE A 1 347 ? -2.234 31.894 33.837 1.00 61.37 422 PHE A O 1
ATOM 2840 N N . GLU A 1 348 ? -3.570 33.600 34.462 1.00 57.26 423 GLU A N 1
ATOM 2841 C CA . GLU A 1 348 ? -4.802 32.888 34.120 1.00 53.63 423 GLU A CA 1
ATOM 2842 C C . GLU A 1 348 ? -4.760 32.403 32.672 1.00 53.60 423 GLU A C 1
ATOM 2843 O O . GLU A 1 348 ? -5.237 31.316 32.369 1.00 58.55 423 GLU A O 1
ATOM 2849 N N . PHE A 1 349 ? -4.160 33.207 31.797 1.00 53.36 424 PHE A N 1
ATOM 2850 C CA . PHE A 1 349 ? -4.031 32.866 30.383 1.00 56.09 424 PHE A CA 1
ATOM 2851 C C . PHE A 1 349 ? -3.043 31.731 30.121 1.00 60.32 424 PHE A C 1
ATOM 2852 O O . PHE A 1 349 ? -3.265 30.902 29.235 1.00 61.47 424 PHE A O 1
ATOM 2860 N N . LEU A 1 350 ? -1.959 31.707 30.891 1.00 58.47 425 LEU A N 1
ATOM 2861 C CA . LEU A 1 350 ? -0.952 30.656 30.805 1.00 60.43 425 LEU A CA 1
ATOM 2862 C C . LEU A 1 350 ? -1.522 29.329 31.306 1.00 63.22 425 LEU A C 1
ATOM 2863 O O . LEU A 1 350 ? -1.272 28.271 30.716 1.00 68.18 425 LEU A O 1
ATOM 2868 N N . GLY A 1 351 ? -2.292 29.398 32.391 1.00 61.84 426 GLY A N 1
ATOM 2869 C CA . GLY A 1 351 ? -2.954 28.230 32.953 1.00 61.93 426 GLY A CA 1
ATOM 2870 C C . GLY A 1 351 ? -3.921 27.602 31.970 1.00 63.84 426 GLY A C 1
ATOM 2871 O O . GLY A 1 351 ? -3.807 26.416 31.656 1.00 65.30 426 GLY A O 1
ATOM 2872 N N . VAL A 1 352 ? -4.865 28.397 31.466 1.00 57.99 427 VAL A N 1
ATOM 2873 C CA . VAL A 1 352 ? -5.885 27.871 30.551 1.00 61.63 427 VAL A CA 1
ATOM 2874 C C . VAL A 1 352 ? -5.295 27.403 29.201 1.00 65.13 427 VAL A C 1
ATOM 2875 O O . VAL A 1 352 ? -5.745 26.400 28.635 1.00 67.40 427 VAL A O 1
ATOM 2879 N N . ASN A 1 353 ? -4.268 28.106 28.716 1.00 61.42 428 ASN A N 1
ATOM 2880 C CA . ASN A 1 353 ? -3.545 27.705 27.507 1.00 66.71 428 ASN A CA 1
ATOM 2881 C C . ASN A 1 353 ? -2.913 26.309 27.629 1.00 71.73 428 ASN A C 1
ATOM 2882 O O . ASN A 1 353 ? -2.783 25.583 26.634 1.00 68.63 428 ASN A O 1
ATOM 2887 N N . HIS A 1 354 ? -2.516 25.948 28.849 1.00 69.98 429 HIS A N 1
ATOM 2888 C CA . HIS A 1 354 ? -2.013 24.609 29.130 1.00 74.32 429 HIS A CA 1
ATOM 2889 C C . HIS A 1 354 ? -3.138 23.574 29.091 1.00 73.30 429 HIS A C 1
ATOM 2890 O O . HIS A 1 354 ? -2.964 22.485 28.540 1.00 78.91 429 HIS A O 1
ATOM 2897 N N . ALA A 1 355 ? -4.287 23.912 29.672 1.00 69.65 430 ALA A N 1
ATOM 2898 C CA . ALA A 1 355 ? -5.407 22.975 29.725 1.00 65.57 430 ALA A CA 1
ATOM 2899 C C . ALA A 1 355 ? -6.071 22.813 28.363 1.00 67.13 430 ALA A C 1
ATOM 2900 O O . ALA A 1 355 ? -6.450 21.701 27.983 1.00 71.82 430 ALA A O 1
ATOM 2902 N N . GLU A 1 356 ? -6.189 23.923 27.633 1.00 63.25 431 GLU A N 1
ATOM 2903 C CA . GLU A 1 356 ? -6.906 23.958 26.360 1.00 63.33 431 GLU A CA 1
ATOM 2904 C C . GLU A 1 356 ? -6.012 24.528 25.258 1.00 67.97 431 GLU A C 1
ATOM 2905 O O . GLU A 1 356 ? -5.872 25.749 25.123 1.00 70.45 431 GLU A O 1
ATOM 2911 N N . THR A 1 357 ? -5.431 23.623 24.469 1.00 71.23 432 THR A N 1
ATOM 2912 C CA . THR A 1 357 ? -4.345 23.925 23.528 1.00 69.11 432 THR A CA 1
ATOM 2913 C C . THR A 1 357 ? -4.733 24.785 22.330 1.00 67.27 432 THR A C 1
ATOM 2914 O O . THR A 1 357 ? -3.974 25.675 21.947 1.00 76.13 432 THR A O 1
ATOM 2918 N N . ASP A 1 358 ? -5.891 24.514 21.731 1.00 66.62 433 ASP A N 1
ATOM 2919 C CA . ASP A 1 358 ? -6.300 25.238 20.521 1.00 68.10 433 ASP A CA 1
ATOM 2920 C C . ASP A 1 358 ? -7.248 26.421 20.786 1.00 66.53 433 ASP A C 1
ATOM 2921 O O . ASP A 1 358 ? -8.106 26.753 19.960 1.00 71.67 433 ASP A O 1
ATOM 2926 N N . TRP A 1 359 ? -7.079 27.064 21.936 1.00 61.19 434 TRP A N 1
ATOM 2927 C CA . TRP A 1 359 ? -7.935 28.193 22.298 1.00 60.01 434 TRP A CA 1
ATOM 2928 C C . TRP A 1 359 ? -7.303 29.537 21.944 1.00 58.04 434 TRP A C 1
ATOM 2929 O O . TRP A 1 359 ? -7.969 30.569 22.015 1.00 59.47 434 TRP A O 1
ATOM 2940 N N . GLN A 1 360 ? -6.026 29.511 21.552 1.00 61.48 435 GLN A N 1
ATOM 2941 C CA . GLN A 1 360 ? -5.272 30.722 21.197 1.00 60.72 435 GLN A CA 1
ATOM 2942 C C . GLN A 1 360 ? -5.317 31.755 22.323 1.00 59.25 435 GLN A C 1
ATOM 2943 O O . GLN A 1 360 ? -5.422 32.960 22.079 1.00 63.12 435 GLN A O 1
ATOM 2949 N N . MET A 1 361 ? -5.236 31.271 23.560 1.00 60.53 436 MET A N 1
ATOM 2950 C CA . MET A 1 361 ? -5.446 32.102 24.746 1.00 58.18 436 MET A CA 1
ATOM 2951 C C . MET A 1 361 ? -4.495 33.283 24.824 1.00 59.36 436 MET A C 1
ATOM 2952 O O . MET A 1 361 ? -4.906 34.383 25.187 1.00 63.73 436 MET A O 1
ATOM 2957 N N . ARG A 1 362 ? -3.233 33.060 24.472 1.00 61.23 437 ARG A N 1
ATOM 2958 C CA . ARG A 1 362 ? -2.232 34.123 24.484 1.00 63.29 437 ARG A CA 1
ATOM 2959 C C . ARG A 1 362 ? -2.660 35.306 23.636 1.00 59.39 437 ARG A C 1
ATOM 2960 O O . ARG A 1 362 ? -2.580 36.448 24.084 1.00 61.67 437 ARG A O 1
ATOM 2968 N N . ASP A 1 363 ? -3.128 35.027 22.421 1.00 60.85 438 ASP A N 1
ATOM 2969 C CA . ASP A 1 363 ? -3.667 36.064 21.548 1.00 59.76 438 ASP A CA 1
ATOM 2970 C C . ASP A 1 363 ? -4.939 36.693 22.126 1.00 57.44 438 ASP A C 1
ATOM 2971 O O . ASP A 1 363 ? -5.156 37.904 22.004 1.00 55.94 438 ASP A O 1
ATOM 2976 N N . GLN A 1 364 ? -5.773 35.879 22.765 1.00 57.23 439 GLN A N 1
ATOM 2977 C CA . GLN A 1 364 ? -7.020 36.384 23.352 1.00 52.43 439 GLN A CA 1
ATOM 2978 C C . GLN A 1 364 ? -6.807 37.402 24.482 1.00 53.12 439 GLN A C 1
ATOM 2979 O O . GLN A 1 364 ? -7.739 38.131 24.833 1.00 56.23 439 GLN A O 1
ATOM 2985 N N . MET A 1 365 ? -5.591 37.460 25.033 1.00 51.89 440 MET A N 1
ATOM 2986 C CA . MET A 1 365 ? -5.215 38.495 26.013 1.00 49.85 440 MET A CA 1
ATOM 2987 C C . MET A 1 365 ? -5.485 39.890 25.461 1.00 48.68 440 MET A C 1
ATOM 2988 O O . MET A 1 365 ? -5.926 40.775 26.197 1.00 47.56 440 MET A O 1
ATOM 2993 N N . LEU A 1 366 ? -5.220 40.072 24.167 1.00 47.65 441 LEU A N 1
ATOM 2994 C CA . LEU A 1 366 ? -5.464 41.344 23.485 1.00 49.11 441 LEU A CA 1
ATOM 2995 C C . LEU A 1 366 ? -6.930 41.732 23.534 1.00 48.01 441 LEU A C 1
ATOM 2996 O O . LEU A 1 366 ? -7.258 42.900 23.752 1.00 51.23 441 LEU A O 1
ATOM 3001 N N . LEU A 1 367 ? -7.803 40.749 23.326 1.00 47.97 442 LEU A N 1
ATOM 3002 C CA . LEU A 1 367 ? -9.245 40.975 23.330 1.00 46.34 442 LEU A CA 1
ATOM 3003 C C . LEU A 1 367 ? -9.802 41.155 24.737 1.00 44.92 442 LEU A C 1
ATOM 3004 O O . LEU A 1 367 ? -10.717 41.949 24.933 1.00 48.33 442 LEU A O 1
ATOM 3009 N N . GLU A 1 368 ? -9.247 40.420 25.703 1.00 45.49 443 GLU A N 1
ATOM 3010 C CA . GLU A 1 368 ? -9.789 40.389 27.064 1.00 45.64 443 GLU A CA 1
ATOM 3011 C C . GLU A 1 368 ? -9.307 41.539 27.939 1.00 45.39 443 GLU A C 1
ATOM 3012 O O . GLU A 1 368 ? -10.094 42.128 28.673 1.00 46.04 443 GLU A O 1
ATOM 3018 N N . ASP A 1 369 ? -8.018 41.856 27.860 1.00 44.95 444 ASP A N 1
ATOM 3019 C CA . ASP A 1 369 ? -7.424 42.833 28.763 1.00 44.68 444 ASP A CA 1
ATOM 3020 C C . ASP A 1 369 ? -6.748 44.012 28.076 1.00 42.17 444 ASP A C 1
ATOM 3021 O O . ASP A 1 369 ? -7.050 45.156 28.397 1.00 46.88 444 ASP A O 1
ATOM 3026 N N . VAL A 1 370 ? -5.844 43.736 27.135 1.00 43.02 445 VAL A N 1
ATOM 3027 C CA . VAL A 1 370 ? -4.967 44.770 26.573 1.00 41.57 445 VAL A CA 1
ATOM 3028 C C . VAL A 1 370 ? -5.728 45.909 25.907 1.00 40.81 445 VAL A C 1
ATOM 3029 O O . VAL A 1 370 ? -5.642 47.055 26.348 1.00 46.16 445 VAL A O 1
ATOM 3033 N N . LEU A 1 371 ? -6.470 45.592 24.851 1.00 41.69 446 LEU A N 1
ATOM 3034 C CA . LEU A 1 371 ? -7.165 46.617 24.074 1.00 40.33 446 LEU A CA 1
ATOM 3035 C C . LEU A 1 371 ? -8.329 47.290 24.832 1.00 38.05 446 LEU A C 1
ATOM 3036 O O . LEU A 1 371 ? -8.463 48.513 24.747 1.00 40.69 446 LEU A O 1
ATOM 3041 N N . PRO A 1 372 ? -9.146 46.516 25.599 1.00 36.44 447 PRO A N 1
ATOM 3042 C CA . PRO A 1 372 ? -10.163 47.195 26.411 1.00 36.61 447 PRO A CA 1
ATOM 3043 C C . PRO A 1 372 ? -9.590 48.199 27.413 1.00 35.73 447 PRO A C 1
ATOM 3044 O O . PRO A 1 372 ? -10.083 49.317 27.477 1.00 39.60 447 PRO A O 1
ATOM 3048 N N . VAL A 1 373 ? -8.556 47.835 28.165 1.00 35.03 448 VAL A N 1
ATOM 3049 C CA . VAL A 1 373 ? -7.981 48.778 29.133 1.00 37.73 448 VAL A CA 1
ATOM 3050 C C . VAL A 1 373 ? -7.200 49.956 28.509 1.00 40.15 448 VAL A C 1
ATOM 3051 O O . VAL A 1 373 ? -6.972 50.971 29.184 1.00 43.69 448 VAL A O 1
ATOM 3055 N N . GLN A 1 374 ? -6.792 49.844 27.242 1.00 39.74 449 GLN A N 1
ATOM 3056 C CA . GLN A 1 374 ? -6.176 51.000 26.573 1.00 40.22 449 GLN A CA 1
ATOM 3057 C C . GLN A 1 374 ? -7.199 52.094 26.312 1.00 40.65 449 GLN A C 1
ATOM 3058 O O . GLN A 1 374 ? -6.853 53.275 26.225 1.00 40.88 449 GLN A O 1
ATOM 3064 N N . GLU A 1 375 ? -8.462 51.693 26.207 1.00 42.54 450 GLU A N 1
ATOM 3065 C CA . GLU A 1 375 ? -9.570 52.638 26.194 1.00 43.09 450 GLU A CA 1
ATOM 3066 C C . GLU A 1 375 ? -9.683 53.331 27.566 1.00 42.45 450 GLU A C 1
ATOM 3067 O O . GLU A 1 375 ? -9.593 54.556 27.649 1.00 42.19 450 GLU A O 1
ATOM 3073 N N . ASP A 1 376 ? -9.851 52.541 28.632 1.00 42.39 451 ASP A N 1
ATOM 3074 C CA . ASP A 1 376 ? -9.930 53.056 30.011 1.00 38.68 451 ASP A CA 1
ATOM 3075 C C . ASP A 1 376 ? -8.802 54.036 30.335 1.00 38.79 451 ASP A C 1
ATOM 3076 O O . ASP A 1 376 ? -9.043 55.129 30.852 1.00 37.59 451 ASP A O 1
ATOM 3081 N N . ASP A 1 377 ? -7.571 53.626 30.030 1.00 40.89 452 ASP A N 1
ATOM 3082 C CA . ASP A 1 377 ? -6.374 54.350 30.463 1.00 40.05 452 ASP A CA 1
ATOM 3083 C C . ASP A 1 377 ? -6.014 55.522 29.535 1.00 38.32 452 ASP A C 1
ATOM 3084 O O . ASP A 1 377 ? -4.935 56.110 29.644 1.00 41.59 452 ASP A O 1
ATOM 3089 N N . SER A 1 378 ? -6.921 55.868 28.630 1.00 35.70 453 SER A N 1
ATOM 3090 C CA . SER A 1 378 ? -6.740 57.066 27.813 1.00 37.56 453 SER A CA 1
ATOM 3091 C C . SER A 1 378 ? -7.648 58.193 28.312 1.00 35.84 453 SER A C 1
ATOM 3092 O O . SER A 1 378 ? -7.785 59.221 27.656 1.00 37.67 453 SER A O 1
ATOM 3095 N N . LEU A 1 379 ? -8.263 57.993 29.478 1.00 34.67 454 LEU A N 1
ATOM 3096 C CA . LEU A 1 379 ? -9.063 59.044 30.105 1.00 33.18 454 LEU A CA 1
ATOM 3097 C C . LEU A 1 379 ? -8.226 59.769 31.148 1.00 34.39 454 LEU A C 1
ATOM 3098 O O . LEU A 1 379 ? -7.333 59.179 31.755 1.00 37.83 454 LEU A O 1
ATOM 3103 N N . MET A 1 380 ? -8.521 61.052 31.338 1.00 32.08 455 MET A N 1
ATOM 3104 C CA . MET A 1 380 ? -7.916 61.861 32.384 1.00 35.93 455 MET A CA 1
ATOM 3105 C C . MET A 1 380 ? -8.277 61.322 33.781 1.00 36.01 455 MET A C 1
ATOM 3106 O O . MET A 1 380 ? -7.520 61.467 34.736 1.00 39.74 455 MET A O 1
ATOM 3111 N N . SER A 1 381 ? -9.435 60.688 33.884 1.00 33.78 456 SER A N 1
ATOM 3112 C CA . SER A 1 381 ? -9.919 60.176 35.146 1.00 33.88 456 SER A CA 1
ATOM 3113 C C . SER A 1 381 ? -9.517 58.715 35.378 1.00 34.95 456 SER A C 1
ATOM 3114 O O . SER A 1 381 ? -10.166 57.999 36.147 1.00 33.09 456 SER A O 1
ATOM 3117 N N . SER A 1 382 ? -8.445 58.275 34.714 1.00 36.44 457 SER A N 1
ATOM 3118 C CA . SER A 1 382 ? -7.822 56.993 35.028 1.00 36.54 457 SER A CA 1
ATOM 3119 C C . SER A 1 382 ? -6.986 57.206 36.286 1.00 35.48 457 SER A C 1
ATOM 3120 O O . SER A 1 382 ? -7.096 58.246 36.930 1.00 34.36 457 SER A O 1
ATOM 3123 N N . HIS A 1 383 ? -6.172 56.224 36.652 1.00 34.05 458 HIS A N 1
ATOM 3124 C CA . HIS A 1 383 ? -5.258 56.373 37.785 1.00 36.80 458 HIS A CA 1
ATOM 3125 C C . HIS A 1 383 ? -4.030 55.485 37.600 1.00 38.33 458 HIS A C 1
ATOM 3126 O O . HIS A 1 383 ? -4.089 54.499 36.861 1.00 39.07 458 HIS A O 1
ATOM 3133 N N . PRO A 1 384 ? -2.910 55.832 38.260 1.00 39.96 459 PRO A N 1
ATOM 3134 C CA . PRO A 1 384 ? -1.724 54.985 38.117 1.00 41.37 459 PRO A CA 1
ATOM 3135 C C . PRO A 1 384 ? -1.949 53.602 38.713 1.00 43.91 459 PRO A C 1
ATOM 3136 O O . PRO A 1 384 ? -2.804 53.427 39.583 1.00 44.93 459 PRO A O 1
ATOM 3140 N N . ILE A 1 385 ? -1.195 52.626 38.224 1.00 47.70 460 ILE A N 1
ATOM 3141 C CA . ILE A 1 385 ? -1.256 51.267 38.743 1.00 49.17 460 ILE A CA 1
ATOM 3142 C C . ILE A 1 385 ? -1.046 51.229 40.263 1.00 50.07 460 ILE A C 1
ATOM 3143 O O . ILE A 1 385 ? -1.816 50.584 40.968 1.00 50.97 460 ILE A O 1
ATOM 3148 N N . ILE A 1 386 ? -0.029 51.935 40.764 1.00 51.07 461 ILE A N 1
ATOM 3149 C CA . ILE A 1 386 ? 0.135 52.119 42.209 1.00 51.64 461 ILE A CA 1
ATOM 3150 C C . ILE A 1 386 ? -0.708 53.310 42.677 1.00 51.38 461 ILE A C 1
ATOM 3151 O O . ILE A 1 386 ? -0.403 54.459 42.342 1.00 53.04 461 ILE A O 1
ATOM 3156 N N . VAL A 1 387 ? -1.754 53.019 43.460 1.00 51.12 462 VAL A N 1
ATOM 3157 C CA . VAL A 1 387 ? -2.838 53.968 43.772 1.00 50.99 462 VAL A CA 1
ATOM 3158 C C . VAL A 1 387 ? -2.944 54.291 45.251 1.00 52.27 462 VAL A C 1
ATOM 3159 O O . VAL A 1 387 ? -3.130 53.397 46.077 1.00 56.44 462 VAL A O 1
ATOM 3163 N N . THR A 1 388 ? -2.891 55.575 45.576 1.00 53.08 463 THR A N 1
ATOM 3164 C CA . THR A 1 388 ? -3.138 56.040 46.940 1.00 54.39 463 THR A CA 1
ATOM 3165 C C . THR A 1 388 ? -4.613 55.824 47.339 1.00 51.25 463 THR A C 1
ATOM 3166 O O . THR A 1 388 ? -5.532 56.326 46.688 1.00 51.49 463 THR A O 1
ATOM 3170 N N . VAL A 1 389 ? -4.828 55.045 48.395 1.00 49.20 464 VAL A N 1
ATOM 3171 C CA . VAL A 1 389 ? -6.180 54.777 48.892 1.00 48.00 464 VAL A CA 1
ATOM 3172 C C . VAL A 1 389 ? -6.247 55.032 50.400 1.00 51.21 464 VAL A C 1
ATOM 3173 O O . VAL A 1 389 ? -5.396 54.549 51.150 1.00 54.30 464 VAL A O 1
ATOM 3177 N N . THR A 1 390 ? -7.244 55.810 50.828 1.00 48.90 465 THR A N 1
ATOM 3178 C CA . THR A 1 390 ? -7.316 56.294 52.217 1.00 50.79 465 THR A CA 1
ATOM 3179 C C . THR A 1 390 ? -8.636 55.996 52.945 1.00 47.34 465 THR A C 1
ATOM 3180 O O . THR A 1 390 ? -8.797 56.388 54.098 1.00 52.08 465 THR A O 1
ATOM 3184 N N . THR A 1 391 ? -9.576 55.330 52.272 1.00 44.21 466 THR A N 1
ATOM 3185 C CA . THR A 1 391 ? -10.854 54.917 52.881 1.00 41.11 466 THR A CA 1
ATOM 3186 C C . THR A 1 391 ? -11.214 53.510 52.394 1.00 42.35 466 THR A C 1
ATOM 3187 O O . THR A 1 391 ? -10.709 53.077 51.353 1.00 45.85 466 THR A O 1
ATOM 3191 N N . PRO A 1 392 ? -12.096 52.789 53.128 1.00 41.89 467 PRO A N 1
ATOM 3192 C CA . PRO A 1 392 ? -12.575 51.510 52.591 1.00 41.08 467 PRO A CA 1
ATOM 3193 C C . PRO A 1 392 ? -13.189 51.635 51.186 1.00 38.69 467 PRO A C 1
ATOM 3194 O O . PRO A 1 392 ? -12.986 50.746 50.361 1.00 40.88 467 PRO A O 1
ATOM 3198 N N . ASP A 1 393 ? -13.913 52.727 50.922 1.00 37.91 468 ASP A N 1
ATOM 3199 C CA . ASP A 1 393 ? -14.528 52.965 49.604 1.00 37.33 468 ASP A CA 1
ATOM 3200 C C . ASP A 1 393 ? -13.480 53.125 48.507 1.00 36.32 468 ASP A C 1
ATOM 3201 O O . ASP A 1 393 ? -13.645 52.596 47.405 1.00 37.32 468 ASP A O 1
ATOM 3206 N N . GLU A 1 394 ? -12.395 53.830 48.818 1.00 35.64 469 GLU A N 1
ATOM 3207 C CA . GLU A 1 394 ? -11.296 53.986 47.865 1.00 36.12 469 GLU A CA 1
ATOM 3208 C C . GLU A 1 394 ? -10.596 52.664 47.593 1.00 37.76 469 GLU A C 1
ATOM 3209 O O . GLU A 1 394 ? -10.243 52.370 46.448 1.00 41.30 469 GLU A O 1
ATOM 3215 N N . ILE A 1 395 ? -10.414 51.871 48.649 1.00 38.22 470 ILE A N 1
ATOM 3216 C CA . ILE A 1 395 ? -9.778 50.566 48.541 1.00 38.82 470 ILE A CA 1
ATOM 3217 C C . ILE A 1 395 ? -10.565 49.685 47.574 1.00 37.97 470 ILE A C 1
ATOM 3218 O O . ILE A 1 395 ? -10.003 49.142 46.624 1.00 42.02 470 ILE A O 1
ATOM 3223 N N . THR A 1 396 ? -11.866 49.551 47.801 1.00 36.94 471 THR A N 1
ATOM 3224 C CA . THR A 1 396 ? -12.663 48.651 46.973 1.00 36.16 471 THR A CA 1
ATOM 3225 C C . THR A 1 396 ? -12.783 49.139 45.531 1.00 35.24 471 THR A C 1
ATOM 3226 O O . THR A 1 396 ? -12.950 48.322 44.619 1.00 36.53 471 THR A O 1
ATOM 3230 N N . SER A 1 397 ? -12.665 50.457 45.331 1.00 36.77 472 SER A N 1
ATOM 3231 C CA . SER A 1 397 ? -12.806 51.067 44.000 1.00 36.99 472 SER A CA 1
ATOM 3232 C C . SER A 1 397 ? -11.721 50.617 43.018 1.00 39.17 472 SER A C 1
ATOM 3233 O O . SER A 1 397 ? -11.968 50.547 41.810 1.00 40.72 472 SER A O 1
ATOM 3236 N N . VAL A 1 398 ? -10.531 50.312 43.539 1.00 39.16 473 VAL A N 1
ATOM 3237 C CA . VAL A 1 398 ? -9.371 50.002 42.699 1.00 39.34 473 VAL A CA 1
ATOM 3238 C C . VAL A 1 398 ? -9.305 48.537 42.240 1.00 40.80 473 VAL A C 1
ATOM 3239 O O . VAL A 1 398 ? -8.360 48.131 41.555 1.00 42.29 473 VAL A O 1
ATOM 3243 N N . PHE A 1 399 ? -10.314 47.750 42.605 1.00 39.02 474 PHE A N 1
ATOM 3244 C CA . PHE A 1 399 ? -10.522 46.454 41.972 1.00 39.53 474 PHE A CA 1
ATOM 3245 C C . PHE A 1 399 ? -11.166 46.739 40.615 1.00 38.70 474 PHE A C 1
ATOM 3246 O O . PHE A 1 399 ? -12.374 46.599 40.444 1.00 39.87 474 PHE A O 1
ATOM 3254 N N . ASP A 1 400 ? -10.349 47.160 39.654 1.00 39.14 475 ASP A N 1
ATOM 3255 C CA . ASP A 1 400 ? -10.852 47.717 38.400 1.00 39.43 475 ASP A CA 1
ATOM 3256 C C . ASP A 1 400 ? -9.980 47.339 37.191 1.00 39.58 475 ASP A C 1
ATOM 3257 O O . ASP A 1 400 ? -9.042 46.547 37.313 1.00 43.38 475 ASP A O 1
ATOM 3262 N N . GLY A 1 401 ? -10.286 47.930 36.035 1.00 37.56 476 GLY A N 1
ATOM 3263 C CA . GLY A 1 401 ? -9.570 47.644 34.812 1.00 37.97 476 GLY A CA 1
ATOM 3264 C C . GLY A 1 401 ? -8.081 47.883 34.950 1.00 41.58 476 GLY A C 1
ATOM 3265 O O . GLY A 1 401 ? -7.282 47.155 34.368 1.00 44.03 476 GLY A O 1
ATOM 3266 N N . ILE A 1 402 ? -7.703 48.894 35.730 1.00 42.13 477 ILE A N 1
ATOM 3267 C CA . ILE A 1 402 ? -6.294 49.252 35.875 1.00 39.87 477 ILE A CA 1
ATOM 3268 C C . ILE A 1 402 ? -5.515 48.173 36.629 1.00 40.60 477 ILE A C 1
ATOM 3269 O O . ILE A 1 402 ? -4.489 47.687 36.136 1.00 42.10 477 ILE A O 1
ATOM 3274 N N . SER A 1 403 ? -6.016 47.783 37.801 1.00 40.49 478 SER A N 1
ATOM 3275 C CA . SER A 1 403 ? -5.394 46.722 38.582 1.00 41.89 478 SER A CA 1
ATOM 3276 C C . SER A 1 403 ? -5.343 45.397 37.835 1.00 43.64 478 SER A C 1
ATOM 3277 O O . SER A 1 403 ? -4.311 44.738 37.831 1.00 48.82 478 SER A O 1
ATOM 3280 N N . TYR A 1 404 ? -6.451 45.015 37.205 1.00 43.44 479 TYR A N 1
ATOM 3281 C CA . TYR A 1 404 ? -6.541 43.738 36.488 1.00 44.24 479 TYR A CA 1
ATOM 3282 C C . TYR A 1 404 ? -5.925 43.797 35.084 1.00 44.76 479 TYR A C 1
ATOM 3283 O O . TYR A 1 404 ? -4.934 43.119 34.808 1.00 47.19 479 TYR A O 1
ATOM 3292 N N . SER A 1 405 ? -6.512 44.600 34.201 1.00 42.43 480 SER A N 1
ATOM 3293 C CA . SER A 1 405 ? -6.156 44.542 32.786 1.00 42.22 480 SER A CA 1
ATOM 3294 C C . SER A 1 405 ? -4.832 45.214 32.444 1.00 44.12 480 SER A C 1
ATOM 3295 O O . SER A 1 405 ? -4.006 44.620 31.751 1.00 49.68 480 SER A O 1
ATOM 3298 N N . LYS A 1 406 ? -4.623 46.438 32.929 1.00 44.40 481 LYS A N 1
ATOM 3299 C CA . LYS A 1 406 ? -3.349 47.124 32.705 1.00 44.93 481 LYS A CA 1
ATOM 3300 C C . LYS A 1 406 ? -2.227 46.409 33.453 1.00 46.32 481 LYS A C 1
ATOM 3301 O O . LYS A 1 406 ? -1.112 46.297 32.946 1.00 51.62 481 LYS A O 1
ATOM 3307 N N . GLY A 1 407 ? -2.531 45.921 34.653 1.00 48.54 482 GLY A N 1
ATOM 3308 C CA . GLY A 1 407 ? -1.607 45.059 35.389 1.00 51.76 482 GLY A CA 1
ATOM 3309 C C . GLY A 1 407 ? -1.162 43.895 34.522 1.00 53.81 482 GLY A C 1
ATOM 3310 O O . GLY A 1 407 ? 0.031 43.695 34.307 1.00 55.99 482 GLY A O 1
ATOM 3311 N N . SER A 1 408 ? -2.135 43.147 34.007 1.00 53.72 483 SER A N 1
ATOM 3312 C CA . SER A 1 408 ? -1.887 42.051 33.072 1.00 54.66 483 SER A CA 1
ATOM 3313 C C . SER A 1 408 ? -1.104 42.498 31.828 1.00 54.52 483 SER A C 1
ATOM 3314 O O . SER A 1 408 ? -0.221 41.790 31.347 1.00 56.06 483 SER A O 1
ATOM 3317 N N . SER A 1 409 ? -1.431 43.675 31.311 1.00 52.88 484 SER A N 1
ATOM 3318 C CA . SER A 1 409 ? -0.853 44.131 30.056 1.00 52.50 484 SER A CA 1
ATOM 3319 C C . SER A 1 409 ? 0.611 44.507 30.198 1.00 55.54 484 SER A C 1
ATOM 3320 O O . SER A 1 409 ? 1.425 44.155 29.344 1.00 58.35 484 SER A O 1
ATOM 3323 N N . ILE A 1 410 ? 0.950 45.211 31.275 1.00 53.94 485 ILE A N 1
ATOM 3324 C CA . ILE A 1 410 ? 2.345 45.597 31.483 1.00 57.97 485 ILE A CA 1
ATOM 3325 C C . ILE A 1 410 ? 3.236 44.417 31.886 1.00 60.60 485 ILE A C 1
ATOM 3326 O O . ILE A 1 410 ? 4.445 44.486 31.721 1.00 70.15 485 ILE A O 1
ATOM 3331 N N . LEU A 1 411 ? 2.641 43.337 32.390 1.00 59.38 486 LEU A N 1
ATOM 3332 C CA . LEU A 1 411 ? 3.399 42.101 32.664 1.00 62.54 486 LEU A CA 1
ATOM 3333 C C . LEU A 1 411 ? 3.668 41.343 31.373 1.00 62.89 486 LEU A C 1
ATOM 3334 O O . LEU A 1 411 ? 4.738 40.754 31.193 1.00 68.07 486 LEU A O 1
ATOM 3339 N N . ARG A 1 412 ? 2.673 41.362 30.490 1.00 58.27 487 ARG A N 1
ATOM 3340 C CA . ARG A 1 412 ? 2.771 40.780 29.162 1.00 60.53 487 ARG A CA 1
ATOM 3341 C C . ARG A 1 412 ? 3.904 41.448 28.382 1.00 64.40 487 ARG A C 1
ATOM 3342 O O . ARG A 1 412 ? 4.731 40.763 27.763 1.00 73.37 487 ARG A O 1
ATOM 3350 N N . MET A 1 413 ? 3.946 42.780 28.439 1.00 63.32 488 MET A N 1
ATOM 3351 C CA . MET A 1 413 ? 5.018 43.560 27.817 1.00 63.71 488 MET A CA 1
ATOM 3352 C C . MET A 1 413 ? 6.361 43.273 28.481 1.00 66.38 488 MET A C 1
ATOM 3353 O O . MET A 1 413 ? 7.380 43.141 27.799 1.00 65.24 488 MET A O 1
ATOM 3358 N N . LEU A 1 414 ? 6.349 43.179 29.810 1.00 67.93 489 LEU A N 1
ATOM 3359 C CA . LEU A 1 414 ? 7.559 42.922 30.584 1.00 68.18 489 LEU A CA 1
ATOM 3360 C C . LEU A 1 414 ? 8.155 41.561 30.248 1.00 71.04 489 LEU A C 1
ATOM 3361 O O . LEU A 1 414 ? 9.360 41.457 30.032 1.00 75.78 489 LEU A O 1
ATOM 3366 N N . GLU A 1 415 ? 7.307 40.534 30.189 1.00 70.81 490 GLU A N 1
ATOM 3367 C CA . GLU A 1 415 ? 7.741 39.175 29.853 1.00 71.65 490 GLU A CA 1
ATOM 3368 C C . GLU A 1 415 ? 8.439 39.129 28.490 1.00 73.38 490 GLU A C 1
ATOM 3369 O O . GLU A 1 415 ? 9.552 38.618 28.375 1.00 79.43 490 GLU A O 1
ATOM 3375 N N . ASP A 1 416 ? 7.780 39.673 27.471 1.00 72.19 491 ASP A N 1
ATOM 3376 C CA . ASP A 1 416 ? 8.303 39.673 26.107 1.00 73.23 491 ASP A CA 1
ATOM 3377 C C . ASP A 1 416 ? 9.647 40.388 26.012 1.00 75.29 491 ASP A C 1
ATOM 3378 O O . ASP A 1 416 ? 10.561 39.904 25.350 1.00 80.55 491 ASP A O 1
ATOM 3383 N N . TRP A 1 417 ? 9.755 41.533 26.680 1.00 76.50 492 TRP A N 1
ATOM 3384 C CA . TRP A 1 417 ? 10.980 42.332 26.685 1.00 79.92 492 TRP A CA 1
ATOM 3385 C C . TRP A 1 417 ? 12.114 41.622 27.418 1.00 81.37 492 TRP A C 1
ATOM 3386 O O . TRP A 1 417 ? 13.247 41.571 26.935 1.00 83.41 492 TRP A O 1
ATOM 3397 N N . ILE A 1 418 ? 11.792 41.083 28.588 1.00 84.36 493 ILE A N 1
ATOM 3398 C CA . ILE A 1 418 ? 12.774 40.501 29.496 1.00 85.60 493 ILE A CA 1
ATOM 3399 C C . ILE A 1 418 ? 13.017 39.018 29.191 1.00 88.13 493 ILE A C 1
ATOM 3400 O O . ILE A 1 418 ? 13.931 38.399 29.746 1.00 90.74 493 ILE A O 1
ATOM 3405 N N . LYS A 1 419 ? 12.190 38.474 28.295 1.00 82.75 494 LYS A N 1
ATOM 3406 C CA . LYS A 1 419 ? 12.203 37.064 27.889 1.00 83.81 494 LYS A CA 1
ATOM 3407 C C . LYS A 1 419 ? 11.485 36.157 28.901 1.00 82.37 494 LYS A C 1
ATOM 3408 O O . LYS A 1 419 ? 11.677 36.303 30.109 1.00 81.25 494 LYS A O 1
ATOM 3414 N N . PRO A 1 420 ? 10.633 35.224 28.395 1.00 78.51 495 PRO A N 1
ATOM 3415 C CA . PRO A 1 420 ? 9.806 34.364 29.258 1.00 81.61 495 PRO A CA 1
ATOM 3416 C C . PRO A 1 420 ? 10.585 33.602 30.317 1.00 84.99 495 PRO A C 1
ATOM 3417 O O . PRO A 1 420 ? 10.193 33.606 31.482 1.00 88.63 495 PRO A O 1
ATOM 3421 N N . GLU A 1 421 ? 11.687 32.975 29.910 1.00 88.73 496 GLU A N 1
ATOM 3422 C CA . GLU A 1 421 ? 12.538 32.196 30.813 1.00 94.20 496 GLU A CA 1
ATOM 3423 C C . GLU A 1 421 ? 12.994 33.000 32.033 1.00 90.19 496 GLU A C 1
ATOM 3424 O O . GLU A 1 421 ? 12.927 32.517 33.162 1.00 92.68 496 GLU A O 1
ATOM 3430 N N . ASN A 1 422 ? 13.446 34.227 31.797 1.00 90.79 497 ASN A N 1
ATOM 3431 C CA . ASN A 1 422 ? 13.917 35.093 32.873 1.00 87.49 497 ASN A CA 1
ATOM 3432 C C . ASN A 1 422 ? 12.773 35.619 33.722 1.00 83.76 497 ASN A C 1
ATOM 3433 O O . ASN A 1 422 ? 12.909 35.751 34.940 1.00 90.67 497 ASN A O 1
ATOM 3438 N N . PHE A 1 423 ? 11.649 35.910 33.072 1.00 81.01 498 PHE A N 1
ATOM 3439 C CA . PHE A 1 423 ? 10.436 36.316 33.771 1.00 80.43 498 PHE A CA 1
ATOM 3440 C C . PHE A 1 423 ? 9.995 35.212 34.728 1.00 80.09 498 PHE A C 1
ATOM 3441 O O . PHE A 1 423 ? 9.697 35.477 35.895 1.00 77.56 498 PHE A O 1
ATOM 3449 N N . GLN A 1 424 ? 9.981 33.976 34.226 1.00 79.90 499 GLN A N 1
ATOM 3450 C CA . GLN A 1 424 ? 9.586 32.800 35.004 1.00 80.48 499 GLN A CA 1
ATOM 3451 C C . GLN A 1 424 ? 10.500 32.602 36.210 1.00 85.03 499 GLN A C 1
ATOM 3452 O O . GLN A 1 424 ? 10.023 32.446 37.338 1.00 86.06 499 GLN A O 1
ATOM 3458 N N . LYS A 1 425 ? 11.809 32.621 35.961 1.00 85.49 500 LYS A N 1
ATOM 3459 C CA . LYS A 1 425 ? 12.809 32.498 37.016 1.00 90.93 500 LYS A CA 1
ATOM 3460 C C . LYS A 1 425 ? 12.675 33.611 38.050 1.00 87.75 500 LYS A C 1
ATOM 3461 O O . LYS A 1 425 ? 12.674 33.344 39.250 1.00 93.19 500 LYS A O 1
ATOM 3467 N N . GLY A 1 426 ? 12.531 34.848 37.580 1.00 82.67 501 GLY A N 1
ATOM 3468 C CA . GLY A 1 426 ? 12.352 35.994 38.473 1.00 87.32 501 GLY A CA 1
ATOM 3469 C C . GLY A 1 426 ? 11.110 35.915 39.351 1.00 86.12 501 GLY A C 1
ATOM 3470 O O . GLY A 1 426 ? 11.142 36.315 40.519 1.00 85.54 501 GLY A O 1
ATOM 3471 N N . CYS A 1 427 ? 10.016 35.397 38.790 1.00 85.56 502 CYS A N 1
ATOM 3472 C CA . CYS A 1 427 ? 8.778 35.196 39.546 1.00 84.23 502 CYS A CA 1
ATOM 3473 C C . CYS A 1 427 ? 8.983 34.196 40.680 1.00 84.96 502 CYS A C 1
ATOM 3474 O O . CYS A 1 427 ? 8.502 34.409 41.796 1.00 84.42 502 CYS A O 1
ATOM 3477 N N . GLN A 1 428 ? 9.708 33.119 40.386 1.00 86.66 503 GLN A N 1
ATOM 3478 C CA . GLN A 1 428 ? 9.995 32.066 41.362 1.00 85.10 503 GLN A CA 1
ATOM 3479 C C . GLN A 1 428 ? 10.784 32.595 42.557 1.00 88.47 503 GLN A C 1
ATOM 3480 O O . GLN A 1 428 ? 10.467 32.278 43.708 1.00 85.70 503 GLN A O 1
ATOM 3486 N N . MET A 1 429 ? 11.794 33.416 42.272 1.00 89.01 504 MET A N 1
ATOM 3487 C CA . MET A 1 429 ? 12.663 33.981 43.306 1.00 93.12 504 MET A CA 1
ATOM 3488 C C . MET A 1 429 ? 11.902 34.949 44.220 1.00 89.81 504 MET A C 1
ATOM 3489 O O . MET A 1 429 ? 12.109 34.956 45.436 1.00 93.44 504 MET A O 1
ATOM 3494 N N . TYR A 1 430 ? 11.017 35.746 43.624 1.00 84.06 505 TYR A N 1
ATOM 3495 C CA . TYR A 1 430 ? 10.094 36.616 44.352 1.00 84.20 505 TYR A CA 1
ATOM 3496 C C . TYR A 1 430 ? 9.234 35.791 45.312 1.00 83.77 505 TYR A C 1
ATOM 3497 O O . TYR A 1 430 ? 9.036 36.170 46.471 1.00 80.45 505 TYR A O 1
ATOM 3506 N N . LEU A 1 431 ? 8.753 34.653 44.813 1.00 87.45 506 LEU A N 1
ATOM 3507 C CA . LEU A 1 431 ? 7.877 33.748 45.555 1.00 87.39 506 LEU A CA 1
ATOM 3508 C C . LEU A 1 431 ? 8.632 33.007 46.658 1.00 90.60 506 LEU A C 1
ATOM 3509 O O . LEU A 1 431 ? 8.061 32.698 47.706 1.00 91.98 506 LEU A O 1
ATOM 3514 N N . GLU A 1 432 ? 9.910 32.724 46.410 1.00 94.73 507 GLU A N 1
ATOM 3515 C CA . GLU A 1 432 ? 10.798 32.141 47.417 1.00 100.74 507 GLU A CA 1
ATOM 3516 C C . GLU A 1 432 ? 11.083 33.140 48.536 1.00 95.62 507 GLU A C 1
ATOM 3517 O O . GLU A 1 432 ? 11.038 32.798 49.717 1.00 95.14 507 GLU A O 1
ATOM 3523 N N . LYS A 1 433 ? 11.361 34.379 48.141 1.00 95.30 508 LYS A N 1
ATOM 3524 C CA . LYS A 1 433 ? 11.837 35.416 49.049 1.00 93.60 508 LYS A CA 1
ATOM 3525 C C . LYS A 1 433 ? 10.769 35.885 50.034 1.00 89.02 508 LYS A C 1
ATOM 3526 O O . LYS A 1 433 ? 11.029 35.981 51.233 1.00 92.98 508 LYS A O 1
ATOM 3532 N N . TYR A 1 434 ? 9.571 36.162 49.524 1.00 86.74 509 TYR A N 1
ATOM 3533 C CA . TYR A 1 434 ? 8.515 36.776 50.330 1.00 86.97 509 TYR A CA 1
ATOM 3534 C C . TYR A 1 434 ? 7.411 35.806 50.770 1.00 87.15 509 TYR A C 1
ATOM 3535 O O . TYR A 1 434 ? 6.344 36.233 51.219 1.00 87.70 509 TYR A O 1
ATOM 3544 N N . GLN A 1 435 ? 7.679 34.505 50.659 1.00 84.77 510 GLN A N 1
ATOM 3545 C CA . GLN A 1 435 ? 6.719 33.479 51.069 1.00 85.23 510 GLN A CA 1
ATOM 3546 C C . GLN A 1 435 ? 6.211 33.725 52.492 1.00 86.75 510 GLN A C 1
ATOM 3547 O O . GLN A 1 435 ? 7.005 33.962 53.410 1.00 89.14 510 GLN A O 1
ATOM 3553 N N . PHE A 1 436 ? 4.886 33.685 52.650 1.00 82.91 511 PHE A N 1
ATOM 3554 C CA . PHE A 1 436 ? 4.208 33.944 53.930 1.00 81.68 511 PHE A CA 1
ATOM 3555 C C . PHE A 1 436 ? 4.461 35.343 54.487 1.00 84.17 511 PHE A C 1
ATOM 3556 O O . PHE A 1 436 ? 4.359 35.578 55.695 1.00 83.52 511 PHE A O 1
ATOM 3564 N N . LYS A 1 437 ? 4.787 36.269 53.595 1.00 83.84 512 LYS A N 1
ATOM 3565 C CA . LYS A 1 437 ? 5.020 37.653 53.969 1.00 85.42 512 LYS A CA 1
ATOM 3566 C C . LYS A 1 437 ? 4.386 38.573 52.941 1.00 85.05 512 LYS A C 1
ATOM 3567 O O . LYS A 1 437 ? 3.649 38.123 52.056 1.00 83.45 512 LYS A O 1
ATOM 3573 N N . ASN A 1 438 ? 4.674 39.863 53.071 1.00 84.79 513 ASN A N 1
ATOM 3574 C CA . ASN A 1 438 ? 4.139 40.866 52.172 1.00 77.62 513 ASN A CA 1
ATOM 3575 C C . ASN A 1 438 ? 5.233 41.556 51.372 1.00 77.55 513 ASN A C 1
ATOM 3576 O O . ASN A 1 438 ? 6.366 41.688 51.833 1.00 79.83 513 ASN A O 1
ATOM 3581 N N . ALA A 1 439 ? 4.883 41.986 50.165 1.00 76.09 514 ALA A N 1
ATOM 3582 C CA . ALA A 1 439 ? 5.831 42.644 49.285 1.00 79.24 514 ALA A CA 1
ATOM 3583 C C . ALA A 1 439 ? 5.255 43.953 48.765 1.00 76.69 514 ALA A C 1
ATOM 3584 O O . ALA A 1 439 ? 4.036 44.142 48.767 1.00 70.42 514 ALA A O 1
ATOM 3586 N N . LYS A 1 440 ? 6.148 44.853 48.354 1.00 74.22 515 LYS A N 1
ATOM 3587 C CA . LYS A 1 440 ? 5.789 46.077 47.641 1.00 70.68 515 LYS A CA 1
ATOM 3588 C C . LYS A 1 440 ? 6.171 45.904 46.178 1.00 69.11 515 LYS A C 1
ATOM 3589 O O . LYS A 1 440 ? 6.887 44.968 45.831 1.00 77.57 515 LYS A O 1
ATOM 3595 N N . THR A 1 441 ? 5.703 46.803 45.320 1.00 61.65 516 THR A N 1
ATOM 3596 C CA . THR A 1 441 ? 6.063 46.752 43.907 1.00 66.95 516 THR A CA 1
ATOM 3597 C C . THR A 1 441 ? 7.586 46.799 43.708 1.00 70.69 516 THR A C 1
ATOM 3598 O O . THR A 1 441 ? 8.130 46.016 42.925 1.00 71.20 516 THR A O 1
ATOM 3602 N N . SER A 1 442 ? 8.260 47.698 44.431 1.00 71.84 517 SER A N 1
ATOM 3603 C CA . SER A 1 442 ? 9.730 47.771 44.445 1.00 74.96 517 SER A CA 1
ATOM 3604 C C . SER A 1 442 ? 10.398 46.413 44.658 1.00 74.47 517 SER A C 1
ATOM 3605 O O . SER A 1 442 ? 11.443 46.126 44.080 1.00 75.98 517 SER A O 1
ATOM 3608 N N . ASP A 1 443 ? 9.791 45.582 45.498 1.00 77.49 518 ASP A N 1
ATOM 3609 C CA . ASP A 1 443 ? 10.335 44.257 45.790 1.00 80.16 518 ASP A CA 1
ATOM 3610 C C . ASP A 1 443 ? 10.288 43.340 44.570 1.00 77.45 518 ASP A C 1
ATOM 3611 O O . ASP A 1 443 ? 11.170 42.511 44.380 1.00 85.64 518 ASP A O 1
ATOM 3616 N N . PHE A 1 444 ? 9.264 43.498 43.738 1.00 73.04 519 PHE A N 1
ATOM 3617 C CA . PHE A 1 444 ? 9.123 42.652 42.560 1.00 73.30 519 PHE A CA 1
ATOM 3618 C C . PHE A 1 444 ? 10.101 43.018 41.443 1.00 77.97 519 PHE A C 1
ATOM 3619 O O . PHE A 1 444 ? 10.629 42.130 40.764 1.00 84.26 519 PHE A O 1
ATOM 3627 N N . TRP A 1 445 ? 10.339 44.318 41.252 1.00 74.66 520 TRP A N 1
ATOM 3628 C CA . TRP A 1 445 ? 11.286 44.774 40.239 1.00 73.81 520 TRP A CA 1
ATOM 3629 C C . TRP A 1 445 ? 12.665 44.209 40.540 1.00 75.65 520 TRP A C 1
ATOM 3630 O O . TRP A 1 445 ? 13.293 43.615 39.666 1.00 83.12 520 TRP A O 1
ATOM 3641 N N . ALA A 1 446 ? 13.115 44.385 41.784 1.00 78.15 521 ALA A N 1
ATOM 3642 C CA . ALA A 1 446 ? 14.423 43.895 42.232 1.00 83.48 521 ALA A CA 1
ATOM 3643 C C . ALA A 1 446 ? 14.594 42.399 41.985 1.00 84.53 521 ALA A C 1
ATOM 3644 O O . ALA A 1 446 ? 15.676 41.946 41.613 1.00 86.27 521 ALA A O 1
ATOM 3646 N N . ALA A 1 447 ? 13.518 41.643 42.191 1.00 87.07 522 ALA A N 1
ATOM 3647 C CA . ALA A 1 447 ? 13.522 40.202 41.957 1.00 84.74 522 ALA A CA 1
ATOM 3648 C C . ALA A 1 447 ? 13.814 39.879 40.488 1.00 85.59 522 ALA A C 1
ATOM 3649 O O . ALA A 1 447 ? 14.683 39.061 40.194 1.00 85.89 522 ALA A O 1
ATOM 3651 N N . LEU A 1 448 ? 13.107 40.541 39.574 1.00 83.15 523 LEU A N 1
ATOM 3652 C CA . LEU A 1 448 ? 13.330 40.341 38.141 1.00 86.23 523 LEU A CA 1
ATOM 3653 C C . LEU A 1 448 ? 14.648 40.956 37.668 1.00 90.64 523 LEU A C 1
ATOM 3654 O O . LEU A 1 448 ? 15.240 40.499 36.684 1.00 96.49 523 LEU A O 1
ATOM 3659 N N . GLU A 1 449 ? 15.094 41.992 38.376 1.00 95.74 524 GLU A N 1
ATOM 3660 C CA . GLU A 1 449 ? 16.352 42.667 38.077 1.00 100.11 524 GLU A CA 1
ATOM 3661 C C . GLU A 1 449 ? 17.526 41.742 38.377 1.00 102.32 524 GLU A C 1
ATOM 3662 O O . GLU A 1 449 ? 18.539 41.775 37.688 1.00 110.17 524 GLU A O 1
ATOM 3668 N N . GLU A 1 450 ? 17.376 40.908 39.403 1.00 106.61 525 GLU A N 1
ATOM 3669 C CA . GLU A 1 450 ? 18.346 39.853 39.690 1.00 106.65 525 GLU A CA 1
ATOM 3670 C C . GLU A 1 450 ? 18.361 38.775 38.610 1.00 105.75 525 GLU A C 1
ATOM 3671 O O . GLU A 1 450 ? 19.387 38.151 38.370 1.00 108.16 525 GLU A O 1
ATOM 3677 N N . ALA A 1 451 ? 17.216 38.556 37.968 1.00 99.70 526 ALA A N 1
ATOM 3678 C CA . ALA A 1 451 ? 17.088 37.515 36.950 1.00 99.65 526 ALA A CA 1
ATOM 3679 C C . ALA A 1 451 ? 17.444 37.989 35.536 1.00 101.95 526 ALA A C 1
ATOM 3680 O O . ALA A 1 451 ? 17.574 37.173 34.621 1.00 103.41 526 ALA A O 1
ATOM 3682 N N . SER A 1 452 ? 17.610 39.300 35.363 1.00 104.87 527 SER A N 1
ATOM 3683 C CA . SER A 1 452 ? 17.892 39.868 34.042 1.00 103.58 527 SER A CA 1
ATOM 3684 C C . SER A 1 452 ? 19.068 40.828 33.991 1.00 99.36 527 SER A C 1
ATOM 3685 O O . SER A 1 452 ? 19.724 40.948 32.955 1.00 106.19 527 SER A O 1
ATOM 3688 N N . ARG A 1 453 ? 19.316 41.513 35.107 1.00 106.93 528 ARG A N 1
ATOM 3689 C CA . ARG A 1 453 ? 20.244 42.658 35.183 1.00 107.45 528 ARG A CA 1
ATOM 3690 C C . ARG A 1 453 ? 19.906 43.754 34.169 1.00 106.08 528 ARG A C 1
ATOM 3691 O O . ARG A 1 453 ? 20.662 44.714 34.005 1.00 103.91 528 ARG A O 1
ATOM 3699 N N . LEU A 1 454 ? 18.767 43.589 33.492 1.00 103.59 529 LEU A N 1
ATOM 3700 C CA . LEU A 1 454 ? 18.151 44.653 32.704 1.00 91.41 529 LEU A CA 1
ATOM 3701 C C . LEU A 1 454 ? 17.560 45.654 33.694 1.00 88.13 529 LEU A C 1
ATOM 3702 O O . LEU A 1 454 ? 17.201 45.265 34.811 1.00 98.24 529 LEU A O 1
ATOM 3707 N N . PRO A 1 455 ? 17.470 46.943 33.307 1.00 82.80 530 PRO A N 1
ATOM 3708 C CA . PRO A 1 455 ? 16.959 47.955 34.245 1.00 80.96 530 PRO A CA 1
ATOM 3709 C C . PRO A 1 455 ? 15.434 47.883 34.464 1.00 78.11 530 PRO A C 1
ATOM 3710 O O . PRO A 1 455 ? 14.695 48.756 34.012 1.00 78.43 530 PRO A O 1
ATOM 3714 N N . VAL A 1 456 ? 14.984 46.848 35.171 1.00 74.37 531 VAL A N 1
ATOM 3715 C CA . VAL A 1 456 ? 13.556 46.610 35.400 1.00 71.10 531 VAL A CA 1
ATOM 3716 C C . VAL A 1 456 ? 12.905 47.759 36.164 1.00 68.21 531 VAL A C 1
ATOM 3717 O O . VAL A 1 456 ? 11.882 48.286 35.733 1.00 70.30 531 VAL A O 1
ATOM 3721 N N . LYS A 1 457 ? 13.503 48.154 37.284 1.00 70.47 532 LYS A N 1
ATOM 3722 C CA . LYS A 1 457 ? 12.932 49.211 38.107 1.00 69.12 532 LYS A CA 1
ATOM 3723 C C . LYS A 1 457 ? 12.799 50.503 37.314 1.00 69.39 532 LYS A C 1
ATOM 3724 O O . LYS A 1 457 ? 11.728 51.098 37.284 1.00 69.99 532 LYS A O 1
ATOM 3730 N N . GLU A 1 458 ? 13.880 50.909 36.652 1.00 72.33 533 GLU A N 1
ATOM 3731 C CA . GLU A 1 458 ? 13.924 52.167 35.896 1.00 76.62 533 GLU A CA 1
ATOM 3732 C C . GLU A 1 458 ? 12.877 52.231 34.773 1.00 76.40 533 GLU A C 1
ATOM 3733 O O . GLU A 1 458 ? 12.246 53.272 34.554 1.00 74.04 533 GLU A O 1
ATOM 3739 N N . VAL A 1 459 ? 12.697 51.112 34.078 1.00 71.00 534 VAL A N 1
ATOM 3740 C CA . VAL A 1 459 ? 11.778 51.038 32.948 1.00 67.54 534 VAL A CA 1
ATOM 3741 C C . VAL A 1 459 ? 10.328 50.867 33.393 1.00 67.69 534 VAL A C 1
ATOM 3742 O O . VAL A 1 459 ? 9.429 51.545 32.891 1.00 64.79 534 VAL A O 1
ATOM 3746 N N . MET A 1 460 ? 10.103 49.961 34.336 1.00 67.33 535 MET A N 1
ATOM 3747 C CA . MET A 1 460 ? 8.746 49.619 34.732 1.00 66.71 535 MET A CA 1
ATOM 3748 C C . MET A 1 460 ? 8.086 50.647 35.653 1.00 66.72 535 MET A C 1
ATOM 3749 O O . MET A 1 460 ? 6.864 50.760 35.672 1.00 63.94 535 MET A O 1
ATOM 3754 N N . ASP A 1 461 ? 8.890 51.413 36.390 1.00 68.34 536 ASP A N 1
ATOM 3755 C CA . ASP A 1 461 ? 8.368 52.518 37.204 1.00 67.59 536 ASP A CA 1
ATOM 3756 C C . ASP A 1 461 ? 7.539 53.508 36.384 1.00 65.50 536 ASP A C 1
ATOM 3757 O O . ASP A 1 461 ? 6.557 54.062 36.880 1.00 66.66 536 ASP A O 1
ATOM 3762 N N . THR A 1 462 ? 7.941 53.716 35.133 1.00 60.03 537 THR A N 1
ATOM 3763 C CA . THR A 1 462 ? 7.282 54.675 34.249 1.00 57.52 537 THR A CA 1
ATOM 3764 C C . THR A 1 462 ? 5.886 54.208 33.826 1.00 57.90 537 THR A C 1
ATOM 3765 O O . THR A 1 462 ? 5.029 55.030 33.489 1.00 61.30 537 THR A O 1
ATOM 3769 N N . TRP A 1 463 ? 5.669 52.892 33.862 1.00 56.77 538 TRP A N 1
ATOM 3770 C CA . TRP A 1 463 ? 4.380 52.280 33.515 1.00 54.50 538 TRP A CA 1
ATOM 3771 C C . TRP A 1 463 ? 3.487 52.101 34.733 1.00 55.00 538 TRP A C 1
ATOM 3772 O O . TRP A 1 463 ? 2.328 51.679 34.623 1.00 55.14 538 TRP A O 1
ATOM 3783 N N . THR A 1 464 ? 4.028 52.457 35.891 1.00 55.77 539 THR A N 1
ATOM 3784 C CA . THR A 1 464 ? 3.479 52.003 37.145 1.00 55.76 539 THR A CA 1
ATOM 3785 C C . THR A 1 464 ? 3.142 53.150 38.108 1.00 56.56 539 THR A C 1
ATOM 3786 O O . THR A 1 464 ? 2.173 53.063 38.866 1.00 55.34 539 THR A O 1
ATOM 3790 N N . ARG A 1 465 ? 3.924 54.228 38.051 1.00 53.88 540 ARG A N 1
ATOM 3791 C CA . ARG A 1 465 ? 3.772 55.340 38.990 1.00 54.59 540 ARG A CA 1
ATOM 3792 C C . ARG A 1 465 ? 3.059 56.547 38.391 1.00 53.45 540 ARG A C 1
ATOM 3793 O O . ARG A 1 465 ? 2.898 57.570 39.059 1.00 54.17 540 ARG A O 1
ATOM 3801 N N . GLN A 1 466 ? 2.644 56.429 37.132 1.00 52.44 541 GLN A N 1
ATOM 3802 C CA . GLN A 1 466 ? 1.804 57.436 36.483 1.00 47.25 541 GLN A CA 1
ATOM 3803 C C . GLN A 1 466 ? 0.725 56.728 35.664 1.00 44.34 541 GLN A C 1
ATOM 3804 O O . GLN A 1 466 ? 0.949 55.625 35.155 1.00 48.16 541 GLN A O 1
ATOM 3810 N N . MET A 1 467 ? -0.451 57.340 35.566 1.00 41.24 542 MET A N 1
ATOM 3811 C CA . MET A 1 467 ? -1.510 56.824 34.704 1.00 42.11 542 MET A CA 1
ATOM 3812 C C . MET A 1 467 ? -1.148 57.020 33.226 1.00 41.84 542 MET A C 1
ATOM 3813 O O . MET A 1 467 ? -0.185 57.728 32.898 1.00 44.94 542 MET A O 1
ATOM 3818 N N . GLY A 1 468 ? -1.917 56.388 32.342 1.00 40.44 543 GLY A N 1
ATOM 3819 C CA . GLY A 1 468 ? -1.834 56.678 30.913 1.00 40.76 543 GLY A CA 1
ATOM 3820 C C . GLY A 1 468 ? -0.771 55.903 30.167 1.00 42.44 543 GLY A C 1
ATOM 3821 O O . GLY A 1 468 ? -0.059 55.067 30.744 1.00 46.15 543 GLY A O 1
ATOM 3822 N N . TYR A 1 469 ? -0.668 56.185 28.871 1.00 40.13 544 TYR A N 1
ATOM 3823 C CA . TYR A 1 469 ? 0.281 55.500 28.005 1.00 42.11 544 TYR A CA 1
ATOM 3824 C C . TYR A 1 469 ? 0.597 56.352 26.779 1.00 42.58 544 TYR A C 1
ATOM 3825 O O . TYR A 1 469 ? -0.151 57.280 26.456 1.00 45.61 544 TYR A O 1
ATOM 3834 N N . PRO A 1 470 ? 1.704 56.039 26.084 1.00 44.47 545 PRO A N 1
ATOM 3835 C CA . PRO A 1 470 ? 2.076 56.865 24.942 1.00 44.27 545 PRO A CA 1
ATOM 3836 C C . PRO A 1 470 ? 1.500 56.400 23.605 1.00 44.91 545 PRO A C 1
ATOM 3837 O O . PRO A 1 470 ? 1.105 55.235 23.450 1.00 46.34 545 PRO A O 1
ATOM 3841 N N . VAL A 1 471 ? 1.441 57.331 22.659 1.00 44.61 546 VAL A N 1
ATOM 3842 C CA . VAL A 1 471 ? 1.319 57.000 21.244 1.00 46.42 546 VAL A CA 1
ATOM 3843 C C . VAL A 1 471 ? 2.682 57.271 20.617 1.00 47.22 546 VAL A C 1
ATOM 3844 O O . VAL A 1 471 ? 3.304 58.297 20.901 1.00 49.87 546 VAL A O 1
ATOM 3848 N N . LEU A 1 472 ? 3.159 56.327 19.807 1.00 50.12 547 LEU A N 1
ATOM 3849 C CA . LEU A 1 472 ? 4.387 56.511 19.051 1.00 50.43 547 LEU A CA 1
ATOM 3850 C C . LEU A 1 472 ? 4.066 57.155 17.710 1.00 50.82 547 LEU A C 1
ATOM 3851 O O . LEU A 1 472 ? 3.367 56.572 16.875 1.00 50.34 547 LEU A O 1
ATOM 3856 N N . ASN A 1 473 ? 4.566 58.371 17.520 1.00 47.32 548 ASN A N 1
ATOM 3857 C CA . ASN A 1 473 ? 4.380 59.079 16.270 1.00 49.99 548 ASN A CA 1
ATOM 3858 C C . ASN A 1 473 ? 5.533 58.803 15.319 1.00 53.04 548 ASN A C 1
ATOM 3859 O O . ASN A 1 473 ? 6.695 59.029 15.663 1.00 54.00 548 ASN A O 1
ATOM 3864 N N . VAL A 1 474 ? 5.199 58.297 14.132 1.00 54.02 549 VAL A N 1
ATOM 3865 C CA . VAL A 1 474 ? 6.191 57.915 13.124 1.00 54.05 549 VAL A CA 1
ATOM 3866 C C . VAL A 1 474 ? 6.456 59.070 12.163 1.00 57.02 549 VAL A C 1
ATOM 3867 O O . VAL A 1 474 ? 5.530 59.632 11.586 1.00 60.11 549 VAL A O 1
ATOM 3871 N N . ASN A 1 475 ? 7.725 59.433 12.021 1.00 60.91 550 ASN A N 1
ATOM 3872 C CA . ASN A 1 475 ? 8.162 60.397 11.012 1.00 64.22 550 ASN A CA 1
ATOM 3873 C C . ASN A 1 475 ? 9.251 59.734 10.168 1.00 68.34 550 ASN A C 1
ATOM 3874 O O . ASN A 1 475 ? 10.193 59.160 10.712 1.00 68.77 550 ASN A O 1
ATOM 3879 N N . GLY A 1 476 ? 9.118 59.807 8.846 1.00 73.53 551 GLY A N 1
ATOM 3880 C CA . GLY A 1 476 ? 9.910 58.961 7.943 1.00 75.04 551 GLY A CA 1
ATOM 3881 C C . GLY A 1 476 ? 9.335 57.571 8.110 1.00 81.74 551 GLY A C 1
ATOM 3882 O O . GLY A 1 476 ? 8.155 57.409 8.446 1.00 86.56 551 GLY A O 1
ATOM 3883 N N . VAL A 1 477 ? 10.145 56.549 7.913 1.00 84.71 552 VAL A N 1
ATOM 3884 C CA . VAL A 1 477 ? 9.634 55.215 8.172 1.00 80.77 552 VAL A CA 1
ATOM 3885 C C . VAL A 1 477 ? 10.042 54.732 9.566 1.00 71.15 552 VAL A C 1
ATOM 3886 O O . VAL A 1 477 ? 9.436 53.807 10.105 1.00 74.91 552 VAL A O 1
ATOM 3890 N N . LYS A 1 478 ? 11.053 55.370 10.153 1.00 78.00 553 LYS A N 1
ATOM 3891 C CA . LYS A 1 478 ? 11.687 54.827 11.358 1.00 82.49 553 LYS A CA 1
ATOM 3892 C C . LYS A 1 478 ? 12.118 55.807 12.451 1.00 80.17 553 LYS A C 1
ATOM 3893 O O . LYS A 1 478 ? 12.722 55.395 13.445 1.00 90.00 553 LYS A O 1
ATOM 3899 N N . ASN A 1 479 ? 11.824 57.093 12.282 1.00 73.25 554 ASN A N 1
ATOM 3900 C CA . ASN A 1 479 ? 11.948 58.004 13.415 1.00 73.91 554 ASN A CA 1
ATOM 3901 C C . ASN A 1 479 ? 10.657 57.944 14.204 1.00 66.20 554 ASN A C 1
ATOM 3902 O O . ASN A 1 479 ? 9.574 58.143 13.657 1.00 67.71 554 ASN A O 1
ATOM 3907 N N . ILE A 1 480 ? 10.775 57.647 15.488 1.00 61.99 555 ILE A N 1
ATOM 3908 C CA . ILE A 1 480 ? 9.621 57.670 16.376 1.00 60.59 555 ILE A CA 1
ATOM 3909 C C . ILE A 1 480 ? 9.822 58.675 17.497 1.00 61.26 555 ILE A C 1
ATOM 3910 O O . ILE A 1 480 ? 10.934 58.859 17.996 1.00 65.61 555 ILE A O 1
ATOM 3915 N N . THR A 1 481 ? 8.737 59.351 17.857 1.00 58.65 556 THR A N 1
ATOM 3916 C CA . THR A 1 481 ? 8.688 60.173 19.059 1.00 59.46 556 THR A CA 1
ATOM 3917 C C . THR A 1 481 ? 7.516 59.687 19.902 1.00 56.03 556 THR A C 1
ATOM 3918 O O . THR A 1 481 ? 6.580 59.072 19.378 1.00 50.36 556 THR A O 1
ATOM 3922 N N . GLN A 1 482 ? 7.573 59.949 21.205 1.00 56.58 557 GLN A N 1
ATOM 3923 C CA . GLN A 1 482 ? 6.486 59.566 22.104 1.00 55.20 557 GLN A CA 1
ATOM 3924 C C . GLN A 1 482 ? 5.688 60.772 22.590 1.00 51.14 557 GLN A C 1
ATOM 3925 O O . GLN A 1 482 ? 6.237 61.854 22.811 1.00 56.54 557 GLN A O 1
ATOM 3931 N N . LYS A 1 483 ? 4.384 60.574 22.737 1.00 47.91 558 LYS A N 1
ATOM 3932 C CA . LYS A 1 483 ? 3.500 61.586 23.293 1.00 49.03 558 LYS A CA 1
ATOM 3933 C C . LYS A 1 483 ? 2.388 60.877 24.049 1.00 48.81 558 LYS A C 1
ATOM 3934 O O . LYS A 1 483 ? 1.917 59.822 23.616 1.00 49.19 558 LYS A O 1
ATOM 3940 N N . ARG A 1 484 ? 1.981 61.441 25.185 1.00 48.70 559 ARG A N 1
ATOM 3941 C CA . ARG A 1 484 ? 0.887 60.868 25.960 1.00 44.56 559 ARG A CA 1
ATOM 3942 C C . ARG A 1 484 ? -0.346 60.769 25.075 1.00 43.92 559 ARG A C 1
ATOM 3943 O O . ARG A 1 484 ? -0.649 61.696 24.321 1.00 45.07 559 ARG A O 1
ATOM 3951 N N . PHE A 1 485 ? -1.046 59.643 25.158 1.00 42.55 560 PHE A N 1
ATOM 3952 C CA . PHE A 1 485 ? -2.266 59.460 24.385 1.00 40.34 560 PHE A CA 1
ATOM 3953 C C . PHE A 1 485 ? -3.495 59.694 25.251 1.00 41.30 560 PHE A C 1
ATOM 3954 O O . PHE A 1 485 ? -3.719 58.981 26.236 1.00 45.29 560 PHE A O 1
ATOM 3962 N N . LEU A 1 486 ? -4.280 60.702 24.880 1.00 39.59 561 LEU A N 1
ATOM 3963 C CA . LEU A 1 486 ? -5.540 61.023 25.559 1.00 40.06 561 LEU A CA 1
ATOM 3964 C C . LEU A 1 486 ? -6.659 61.133 24.539 1.00 41.77 561 LEU A C 1
ATOM 3965 O O . LEU A 1 486 ? -6.494 61.738 23.471 1.00 43.40 561 LEU A O 1
ATOM 3970 N N . LEU A 1 487 ? -7.798 60.544 24.878 1.00 37.39 562 LEU A N 1
ATOM 3971 C CA . LEU A 1 487 ? -8.947 60.524 23.989 1.00 39.06 562 LEU A CA 1
ATOM 3972 C C . LEU A 1 487 ? -9.507 61.938 23.790 1.00 39.41 562 LEU A C 1
ATOM 3973 O O . LEU A 1 487 ? -9.988 62.276 22.708 1.00 40.93 562 LEU A O 1
ATOM 3978 N N . ASP A 1 488 ? -9.419 62.757 24.835 1.00 37.56 563 ASP A N 1
ATOM 3979 C CA . ASP A 1 488 ? -9.859 64.146 24.803 1.00 39.56 563 ASP A CA 1
ATOM 3980 C C . ASP A 1 488 ? -8.712 65.072 24.370 1.00 41.24 563 ASP A C 1
ATOM 3981 O O . ASP A 1 488 ? -7.770 65.281 25.141 1.00 40.07 563 ASP A O 1
ATOM 3986 N N . PRO A 1 489 ? -8.790 65.644 23.146 1.00 43.72 564 PRO A N 1
ATOM 3987 C CA . PRO A 1 489 ? -7.720 66.530 22.678 1.00 44.16 564 PRO A CA 1
ATOM 3988 C C . PRO A 1 489 ? -7.645 67.847 23.453 1.00 44.62 564 PRO A C 1
ATOM 3989 O O . PRO A 1 489 ? -6.610 68.510 23.430 1.00 52.68 564 PRO A O 1
ATOM 3993 N N . ARG A 1 490 ? -8.727 68.221 24.133 1.00 45.07 565 ARG A N 1
ATOM 3994 C CA . ARG A 1 490 ? -8.741 69.469 24.909 1.00 48.44 565 ARG A CA 1
ATOM 3995 C C . ARG A 1 490 ? -8.065 69.303 26.266 1.00 45.03 565 ARG A C 1
ATOM 3996 O O . ARG A 1 490 ? -7.645 70.294 26.863 1.00 49.99 565 ARG A O 1
ATOM 4004 N N . ALA A 1 491 ? -7.957 68.060 26.748 1.00 42.54 566 ALA A N 1
ATOM 4005 C CA . ALA A 1 491 ? -7.393 67.785 28.077 1.00 41.57 566 ALA A CA 1
ATOM 4006 C C . ALA A 1 491 ? -5.940 68.219 28.184 1.00 43.55 566 ALA A C 1
ATOM 4007 O O . ALA A 1 491 ? -5.191 68.108 27.223 1.00 45.03 566 ALA A O 1
ATOM 4009 N N . ASN A 1 492 ? -5.561 68.711 29.362 1.00 46.98 567 ASN A N 1
ATOM 4010 C CA . ASN A 1 492 ? -4.190 69.117 29.651 1.00 46.26 567 ASN A CA 1
ATOM 4011 C C . ASN A 1 492 ? -3.323 67.881 29.845 1.00 44.06 567 ASN A C 1
ATOM 4012 O O . ASN A 1 492 ? -3.507 67.153 30.817 1.00 47.36 567 ASN A O 1
ATOM 4017 N N . PRO A 1 493 ? -2.366 67.645 28.925 1.00 46.80 568 PRO A N 1
ATOM 4018 C CA . PRO A 1 493 ? -1.590 66.395 28.916 1.00 48.73 568 PRO A CA 1
ATOM 4019 C C . PRO A 1 493 ? -0.638 66.232 30.106 1.00 45.91 568 PRO A C 1
ATOM 4020 O O . PRO A 1 493 ? -0.142 65.130 30.348 1.00 46.28 568 PRO A O 1
ATOM 4024 N N . SER A 1 494 ? -0.381 67.314 30.834 1.00 47.09 569 SER A N 1
ATOM 4025 C CA . SER A 1 494 ? 0.509 67.256 31.999 1.00 50.10 569 SER A CA 1
ATOM 4026 C C . SER A 1 494 ? -0.208 66.992 33.331 1.00 47.55 569 SER A C 1
ATOM 4027 O O . SER A 1 494 ? 0.446 66.901 34.368 1.00 51.43 569 SER A O 1
ATOM 4030 N N . GLN A 1 495 ? -1.536 66.863 33.299 1.00 46.97 570 GLN A N 1
ATOM 4031 C CA . GLN A 1 495 ? -2.340 66.667 34.521 1.00 45.73 570 GLN A CA 1
ATOM 4032 C C . GLN A 1 495 ? -2.889 65.243 34.656 1.00 45.91 570 GLN A C 1
ATOM 4033 O O . GLN A 1 495 ? -3.128 64.578 33.648 1.00 46.12 570 GLN A O 1
ATOM 4039 N N . PRO A 1 496 ? -3.079 64.759 35.903 1.00 44.63 571 PRO A N 1
ATOM 4040 C CA . PRO A 1 496 ? -2.634 65.363 37.161 1.00 46.42 571 PRO A CA 1
ATOM 4041 C C . PRO A 1 496 ? -1.111 65.280 37.276 1.00 49.90 571 PRO A C 1
ATOM 4042 O O . PRO A 1 496 ? -0.499 64.418 36.642 1.00 54.16 571 PRO A O 1
ATOM 4046 N N . PRO A 1 497 ? -0.495 66.180 38.060 1.00 54.48 572 PRO A N 1
ATOM 4047 C CA . PRO A 1 497 ? 0.972 66.236 38.127 1.00 57.09 572 PRO A CA 1
ATOM 4048 C C . PRO A 1 497 ? 1.650 64.871 38.323 1.00 59.37 572 PRO A C 1
ATOM 4049 O O . PRO A 1 497 ? 1.264 64.096 39.208 1.00 61.32 572 PRO A O 1
ATOM 4053 N N . SER A 1 498 ? 2.634 64.587 37.471 1.00 54.48 573 SER A N 1
ATOM 4054 C CA . SER A 1 498 ? 3.444 63.374 37.568 1.00 58.97 573 SER A CA 1
ATOM 4055 C C . SER A 1 498 ? 4.925 63.721 37.611 1.00 60.56 573 SER A C 1
ATOM 4056 O O . SER A 1 498 ? 5.404 64.506 36.790 1.00 61.22 573 SER A O 1
ATOM 4059 N N . ASP A 1 499 ? 5.642 63.123 38.562 1.00 67.82 574 ASP A N 1
ATOM 4060 C CA . ASP A 1 499 ? 7.091 63.305 38.691 1.00 68.70 574 ASP A CA 1
ATOM 4061 C C . ASP A 1 499 ? 7.825 62.922 37.413 1.00 68.45 574 ASP A C 1
ATOM 4062 O O . ASP A 1 499 ? 8.838 63.535 37.064 1.00 68.56 574 ASP A O 1
ATOM 4067 N N . LEU A 1 500 ? 7.295 61.913 36.724 1.00 64.34 575 LEU A N 1
ATOM 4068 C CA . LEU A 1 500 ? 7.880 61.398 35.488 1.00 62.19 575 LEU A CA 1
ATOM 4069 C C . LEU A 1 500 ? 7.427 62.178 34.248 1.00 61.52 575 LEU A C 1
ATOM 4070 O O . LEU A 1 500 ? 7.937 61.957 33.146 1.00 63.76 575 LEU A O 1
ATOM 4075 N N . GLY A 1 501 ? 6.475 63.089 34.436 1.00 58.47 576 GLY A N 1
ATOM 4076 C CA . GLY A 1 501 ? 6.063 64.023 33.388 1.00 54.34 576 GLY A CA 1
ATOM 4077 C C . GLY A 1 501 ? 5.437 63.394 32.160 1.00 53.44 576 GLY A C 1
ATOM 4078 O O . GLY A 1 501 ? 5.517 63.955 31.074 1.00 58.78 576 GLY A O 1
ATOM 4079 N N . TYR A 1 502 ? 4.811 62.232 32.328 1.00 52.00 577 TYR A N 1
ATOM 4080 C CA . TYR A 1 502 ? 4.160 61.502 31.225 1.00 50.30 577 TYR A CA 1
ATOM 4081 C C . TYR A 1 502 ? 5.079 61.223 30.020 1.00 50.33 577 TYR A C 1
ATOM 4082 O O . TYR A 1 502 ? 4.711 61.455 28.861 1.00 48.10 577 TYR A O 1
ATOM 4091 N N . THR A 1 503 ? 6.289 60.758 30.326 1.00 51.55 578 THR A N 1
ATOM 4092 C CA . THR A 1 503 ? 7.174 60.131 29.348 1.00 52.06 578 THR A CA 1
ATOM 4093 C C . THR A 1 503 ? 7.543 58.748 29.876 1.00 53.55 578 THR A C 1
ATOM 4094 O O . THR A 1 503 ? 7.623 58.543 31.089 1.00 54.53 578 THR A O 1
ATOM 4098 N N . TRP A 1 504 ? 7.768 57.807 28.964 1.00 52.73 579 TRP A N 1
ATOM 4099 C CA . TRP A 1 504 ? 7.959 56.411 29.323 1.00 52.92 579 TRP A CA 1
ATOM 4100 C C . TRP A 1 504 ? 9.249 55.830 28.786 1.00 56.19 579 TRP A C 1
ATOM 4101 O O . TRP A 1 504 ? 9.737 56.227 27.721 1.00 55.83 579 TRP A O 1
ATOM 4112 N N . ASN A 1 505 ? 9.794 54.871 29.525 1.00 57.50 580 ASN A N 1
ATOM 4113 C CA . ASN A 1 505 ? 10.797 53.988 28.961 1.00 60.52 580 ASN A CA 1
ATOM 4114 C C . ASN A 1 505 ? 10.076 52.834 28.266 1.00 59.49 580 ASN A C 1
ATOM 4115 O O . ASN A 1 505 ? 9.526 51.939 28.916 1.00 59.93 580 ASN A O 1
ATOM 4120 N N . ILE A 1 506 ? 10.049 52.889 26.936 1.00 60.37 581 ILE A N 1
ATOM 4121 C CA . ILE A 1 506 ? 9.226 51.976 26.144 1.00 62.41 581 ILE A CA 1
ATOM 4122 C C . ILE A 1 506 ? 10.070 50.883 25.506 1.00 63.85 581 ILE A C 1
ATOM 4123 O O . ILE A 1 506 ? 10.884 51.167 24.626 1.00 69.12 581 ILE A O 1
ATOM 4128 N N . PRO A 1 507 ? 9.888 49.627 25.947 1.00 65.57 582 PRO A N 1
ATOM 4129 C CA . PRO A 1 507 ? 10.512 48.550 25.192 1.00 64.81 582 PRO A CA 1
ATOM 4130 C C . PRO A 1 507 ? 9.816 48.504 23.850 1.00 64.04 582 PRO A C 1
ATOM 4131 O O . PRO A 1 507 ? 8.618 48.227 23.781 1.00 62.03 582 PRO A O 1
ATOM 4135 N N . VAL A 1 508 ? 10.548 48.839 22.799 1.00 62.02 583 VAL A N 1
ATOM 4136 C CA . VAL A 1 508 ? 9.971 48.873 21.468 1.00 65.05 583 VAL A CA 1
ATOM 4137 C C . VAL A 1 508 ? 10.468 47.665 20.686 1.00 68.55 583 VAL A C 1
ATOM 4138 O O . VAL A 1 508 ? 11.666 47.364 20.671 1.00 73.91 583 VAL A O 1
ATOM 4142 N N . LYS A 1 509 ? 9.524 46.956 20.074 1.00 71.39 584 LYS A N 1
ATOM 4143 C CA . LYS A 1 509 ? 9.834 45.863 19.165 1.00 72.26 584 LYS A CA 1
ATOM 4144 C C . LYS A 1 509 ? 9.206 46.159 17.811 1.00 72.52 584 LYS A C 1
ATOM 4145 O O . LYS A 1 509 ? 8.142 46.790 17.733 1.00 67.23 584 LYS A O 1
ATOM 4151 N N . TRP A 1 510 ? 9.880 45.725 16.748 1.00 69.99 585 TRP A N 1
ATOM 4152 C CA . TRP A 1 510 ? 9.376 45.907 15.391 1.00 71.41 585 TRP A CA 1
ATOM 4153 C C . TRP A 1 510 ? 9.827 44.802 14.430 1.00 73.90 585 TRP A C 1
ATOM 4154 O O . TRP A 1 510 ? 10.848 44.148 14.651 1.00 76.19 585 TRP A O 1
ATOM 4165 N N . THR A 1 511 ? 9.049 44.608 13.367 1.00 78.73 586 THR A N 1
ATOM 4166 C CA . THR A 1 511 ? 9.345 43.611 12.344 1.00 81.48 586 THR A CA 1
ATOM 4167 C C . THR A 1 511 ? 9.750 44.277 11.037 1.00 83.98 586 THR A C 1
ATOM 4168 O O . THR A 1 511 ? 8.981 45.044 10.445 1.00 83.63 586 THR A O 1
ATOM 4172 N N . GLU A 1 512 ? 10.980 43.987 10.623 1.00 83.46 587 GLU A N 1
ATOM 4173 C CA . GLU A 1 512 ? 11.496 44.359 9.319 1.00 83.78 587 GLU A CA 1
ATOM 4174 C C . GLU A 1 512 ? 11.527 43.090 8.483 1.00 87.03 587 GLU A C 1
ATOM 4175 O O . GLU A 1 512 ? 12.382 42.226 8.696 1.00 89.20 587 GLU A O 1
ATOM 4181 N N . ASP A 1 513 ? 10.571 42.964 7.565 1.00 90.77 588 ASP A N 1
ATOM 4182 C CA . ASP A 1 513 ? 10.552 41.879 6.576 1.00 97.79 588 ASP A CA 1
ATOM 4183 C C . ASP A 1 513 ? 10.700 40.473 7.180 1.00 97.67 588 ASP A C 1
ATOM 4184 O O . ASP A 1 513 ? 11.598 39.716 6.799 1.00 103.59 588 ASP A O 1
ATOM 4189 N N . ASN A 1 514 ? 9.816 40.136 8.117 1.00 96.46 589 ASN A N 1
ATOM 4190 C CA . ASN A 1 514 ? 9.842 38.840 8.821 1.00 99.62 589 ASN A CA 1
ATOM 4191 C C . ASN A 1 514 ? 10.994 38.652 9.825 1.00 97.50 589 ASN A C 1
ATOM 4192 O O . ASN A 1 514 ? 11.171 37.559 10.368 1.00 105.84 589 ASN A O 1
ATOM 4197 N N . ILE A 1 515 ? 11.773 39.708 10.069 1.00 93.35 590 ILE A N 1
ATOM 4198 C CA . ILE A 1 515 ? 12.826 39.666 11.099 1.00 93.63 590 ILE A CA 1
ATOM 4199 C C . ILE A 1 515 ? 12.562 40.725 12.180 1.00 91.06 590 ILE A C 1
ATOM 4200 O O . ILE A 1 515 ? 12.214 41.869 11.870 1.00 85.23 590 ILE A O 1
ATOM 4205 N N . THR A 1 516 ? 12.734 40.325 13.440 1.00 90.68 591 THR A N 1
ATOM 4206 C CA . THR A 1 516 ? 12.334 41.136 14.594 1.00 83.16 591 THR A CA 1
ATOM 4207 C C . THR A 1 516 ? 13.511 41.763 15.344 1.00 84.99 591 THR A C 1
ATOM 4208 O O . THR A 1 516 ? 14.523 41.110 15.589 1.00 87.44 591 THR A O 1
ATOM 4212 N N . SER A 1 517 ? 13.353 43.033 15.713 1.00 83.08 592 SER A N 1
ATOM 4213 C CA . SER A 1 517 ? 14.368 43.764 16.463 1.00 83.03 592 SER A CA 1
ATOM 4214 C C . SER A 1 517 ? 13.792 44.382 17.747 1.00 83.35 592 SER A C 1
ATOM 4215 O O . SER A 1 517 ? 12.575 44.478 17.908 1.00 82.79 592 SER A O 1
ATOM 4218 N N . SER A 1 518 ? 14.674 44.789 18.658 1.00 84.93 593 SER A N 1
ATOM 4219 C CA . SER A 1 518 ? 14.269 45.297 19.969 1.00 82.32 593 SER A CA 1
ATOM 4220 C C . SER A 1 518 ? 15.114 46.497 20.395 1.00 79.96 593 SER A C 1
ATOM 4221 O O . SER A 1 518 ? 16.337 46.486 20.244 1.00 86.37 593 SER A O 1
ATOM 4224 N N . VAL A 1 519 ? 14.454 47.526 20.922 1.00 70.95 594 VAL A N 1
ATOM 4225 C CA . VAL A 1 519 ? 15.130 48.723 21.440 1.00 73.50 594 VAL A CA 1
ATOM 4226 C C . VAL A 1 519 ? 14.362 49.251 22.644 1.00 69.58 594 VAL A C 1
ATOM 4227 O O . VAL A 1 519 ? 13.133 49.284 22.630 1.00 68.04 594 VAL A O 1
ATOM 4231 N N . LEU A 1 520 ? 15.088 49.649 23.685 1.00 70.71 595 LEU A N 1
ATOM 4232 C CA . LEU A 1 520 ? 14.496 50.396 24.782 1.00 69.25 595 LEU A CA 1
ATOM 4233 C C . LEU A 1 520 ? 14.515 51.890 24.449 1.00 70.28 595 LEU A C 1
ATOM 4234 O O . LEU A 1 520 ? 15.580 52.506 24.360 1.00 74.67 595 LEU A O 1
ATOM 4239 N N . PHE A 1 521 ? 13.333 52.463 24.249 1.00 65.96 596 PHE A N 1
ATOM 4240 C CA . PHE A 1 521 ? 13.189 53.888 23.980 1.00 62.16 596 PHE A CA 1
ATOM 4241 C C . PHE A 1 521 ? 13.245 54.624 25.315 1.00 62.92 596 PHE A C 1
ATOM 4242 O O . PHE A 1 521 ? 12.338 54.500 26.128 1.00 66.96 596 PHE A O 1
ATOM 4250 N N . ASN A 1 522 ? 14.311 55.389 25.529 1.00 64.02 597 ASN A N 1
ATOM 4251 C CA . ASN A 1 522 ? 14.586 56.064 26.803 1.00 71.73 597 ASN A CA 1
ATOM 4252 C C . ASN A 1 522 ? 13.838 57.395 26.967 1.00 73.69 597 ASN A C 1
ATOM 4253 O O . ASN A 1 522 ? 13.764 58.186 26.030 1.00 77.47 597 ASN A O 1
ATOM 4258 N N . ARG A 1 523 ? 13.305 57.632 28.166 1.00 71.25 598 ARG A N 1
ATOM 4259 C CA . ARG A 1 523 ? 12.661 58.902 28.535 1.00 68.42 598 ARG A CA 1
ATOM 4260 C C . ARG A 1 523 ? 13.517 60.111 28.177 1.00 70.54 598 ARG A C 1
ATOM 4261 O O . ARG A 1 523 ? 13.019 61.096 27.631 1.00 75.52 598 ARG A O 1
ATOM 4269 N N . SER A 1 524 ? 14.801 60.029 28.516 1.00 69.19 599 SER A N 1
ATOM 4270 C CA . SER A 1 524 ? 15.740 61.142 28.357 1.00 77.72 599 SER A CA 1
ATOM 4271 C C . SER A 1 524 ? 16.041 61.519 26.899 1.00 79.96 599 SER A C 1
ATOM 4272 O O . SER A 1 524 ? 16.617 62.580 26.637 1.00 89.47 599 SER A O 1
ATOM 4275 N N . GLU A 1 525 ? 15.656 60.654 25.961 1.00 76.27 600 GLU A N 1
ATOM 4276 C CA . GLU A 1 525 ? 15.748 60.959 24.534 1.00 73.12 600 GLU A CA 1
ATOM 4277 C C . GLU A 1 525 ? 14.561 61.827 24.139 1.00 70.15 600 GLU A C 1
ATOM 4278 O O . GLU A 1 525 ? 13.630 61.364 23.467 1.00 72.36 600 GLU A O 1
ATOM 4284 N N . LYS A 1 526 ? 14.612 63.089 24.569 1.00 71.31 601 LYS A N 1
ATOM 4285 C CA . LYS A 1 526 ? 13.506 64.045 24.431 1.00 71.31 601 LYS A CA 1
ATOM 4286 C C . LYS A 1 526 ? 13.070 64.279 22.989 1.00 70.21 601 LYS A C 1
ATOM 4287 O O . LYS A 1 526 ? 11.899 64.561 22.728 1.00 74.27 601 LYS A O 1
ATOM 4293 N N . GLU A 1 527 ? 14.013 64.169 22.060 1.00 70.51 602 GLU A N 1
ATOM 4294 C CA . GLU A 1 527 ? 13.717 64.412 20.655 1.00 71.64 602 GLU A CA 1
ATOM 4295 C C . GLU A 1 527 ? 13.505 63.112 19.875 1.00 69.11 602 GLU A C 1
ATOM 4296 O O . GLU A 1 527 ? 13.538 63.100 18.645 1.00 73.62 602 GLU A O 1
ATOM 4302 N N . GLY A 1 528 ? 13.269 62.025 20.606 1.00 69.16 603 GLY A N 1
ATOM 4303 C CA . GLY A 1 528 ? 12.940 60.733 20.005 1.00 70.49 603 GLY A CA 1
ATOM 4304 C C . GLY A 1 528 ? 14.148 59.918 19.587 1.00 71.47 603 GLY A C 1
ATOM 4305 O O . GLY A 1 528 ? 15.290 60.353 19.744 1.00 70.76 603 GLY A O 1
ATOM 4306 N N . ILE A 1 529 ? 13.885 58.724 19.059 1.00 73.30 604 ILE A N 1
ATOM 4307 C CA . ILE A 1 529 ? 14.936 57.810 18.601 1.00 72.17 604 ILE A CA 1
ATOM 4308 C C . ILE A 1 529 ? 14.689 57.342 17.161 1.00 73.47 604 ILE A C 1
ATOM 4309 O O . ILE A 1 529 ? 13.615 57.565 16.597 1.00 76.84 604 ILE A O 1
ATOM 4314 N N . THR A 1 530 ? 15.698 56.708 16.571 1.00 75.05 605 THR A N 1
ATOM 4315 C CA . THR A 1 530 ? 15.604 56.182 15.211 1.00 78.05 605 THR A CA 1
ATOM 4316 C C . THR A 1 530 ? 15.797 54.658 15.228 1.00 77.71 605 THR A C 1
ATOM 4317 O O . THR A 1 530 ? 16.730 54.149 15.854 1.00 82.90 605 THR A O 1
ATOM 4321 N N . LEU A 1 531 ? 14.893 53.940 14.564 1.00 74.29 606 LEU A N 1
ATOM 4322 C CA . LEU A 1 531 ? 14.884 52.474 14.595 1.00 75.65 606 LEU A CA 1
ATOM 4323 C C . LEU A 1 531 ? 15.872 51.861 13.597 1.00 79.01 606 LEU A C 1
ATOM 4324 O O . LEU A 1 531 ? 15.766 52.073 12.386 1.00 80.42 606 LEU A O 1
ATOM 4329 N N . ASN A 1 532 ? 16.828 51.098 14.122 1.00 81.46 607 ASN A N 1
ATOM 4330 C CA . ASN A 1 532 ? 17.893 50.498 13.315 1.00 82.06 607 ASN A CA 1
ATOM 4331 C C . ASN A 1 532 ? 17.418 49.404 12.364 1.00 76.56 607 ASN A C 1
ATOM 4332 O O . ASN A 1 532 ? 17.624 48.218 12.610 1.00 82.65 607 ASN A O 1
ATOM 4337 N N . SER A 1 537 ? 19.471 46.808 4.564 1.00 109.50 612 SER A N 1
ATOM 4338 C CA . SER A 1 537 ? 18.106 46.719 5.077 1.00 110.55 612 SER A CA 1
ATOM 4339 C C . SER A 1 537 ? 17.100 47.512 4.234 1.00 114.40 612 SER A C 1
ATOM 4340 O O . SER A 1 537 ? 16.015 47.005 3.940 1.00 115.31 612 SER A O 1
ATOM 4343 N N . GLY A 1 538 ? 17.461 48.747 3.865 1.00 113.87 613 GLY A N 1
ATOM 4344 C CA . GLY A 1 538 ? 16.682 49.595 2.940 1.00 109.59 613 GLY A CA 1
ATOM 4345 C C . GLY A 1 538 ? 15.184 49.350 2.863 1.00 108.51 613 GLY A C 1
ATOM 4346 O O . GLY A 1 538 ? 14.681 48.761 1.898 1.00 103.10 613 GLY A O 1
ATOM 4347 N N . ASN A 1 539 ? 14.467 49.803 3.884 1.00 106.60 614 ASN A N 1
ATOM 4348 C CA . ASN A 1 539 ? 13.064 49.437 4.041 1.00 101.66 614 ASN A CA 1
ATOM 4349 C C . ASN A 1 539 ? 12.041 50.370 3.416 1.00 89.39 614 ASN A C 1
ATOM 4350 O O . ASN A 1 539 ? 12.229 51.584 3.360 1.00 90.78 614 ASN A O 1
ATOM 4355 N N . ALA A 1 540 ? 10.954 49.752 2.959 1.00 107.30 615 ALA A N 1
ATOM 4356 C CA . ALA A 1 540 ? 9.775 50.436 2.447 1.00 101.93 615 ALA A CA 1
ATOM 4357 C C . ALA A 1 540 ? 8.577 50.253 3.391 1.00 101.67 615 ALA A C 1
ATOM 4358 O O . ALA A 1 540 ? 7.538 50.892 3.197 1.00 94.85 615 ALA A O 1
ATOM 4360 N N . PHE A 1 541 ? 8.722 49.378 4.395 1.00 103.60 616 PHE A N 1
ATOM 4361 C CA . PHE A 1 541 ? 7.680 49.163 5.419 1.00 102.95 616 PHE A CA 1
ATOM 4362 C C . PHE A 1 541 ? 8.177 48.572 6.749 1.00 90.58 616 PHE A C 1
ATOM 4363 O O . PHE A 1 541 ? 8.803 47.506 6.788 1.00 99.55 616 PHE A O 1
ATOM 4371 N N . LEU A 1 542 ? 7.856 49.273 7.833 1.00 88.09 617 LEU A N 1
ATOM 4372 C CA . LEU A 1 542 ? 8.223 48.871 9.188 1.00 83.08 617 LEU A CA 1
ATOM 4373 C C . LEU A 1 542 ? 6.993 48.557 10.046 1.00 76.72 617 LEU A C 1
ATOM 4374 O O . LEU A 1 542 ? 6.163 49.434 10.284 1.00 76.29 617 LEU A O 1
ATOM 4379 N N . LYS A 1 543 ? 6.885 47.306 10.497 1.00 74.93 618 LYS A N 1
ATOM 4380 C CA . LYS A 1 543 ? 5.790 46.864 11.380 1.00 74.04 618 LYS A CA 1
ATOM 4381 C C . LYS A 1 543 ? 6.129 47.041 12.859 1.00 70.94 618 LYS A C 1
ATOM 4382 O O . LYS A 1 543 ? 6.775 46.175 13.455 1.00 74.14 618 LYS A O 1
ATOM 4388 N N . ILE A 1 544 ? 5.679 48.150 13.450 1.00 62.45 619 ILE A N 1
ATOM 4389 C CA . ILE A 1 544 ? 6.020 48.483 14.836 1.00 63.59 619 ILE A CA 1
ATOM 4390 C C . ILE A 1 544 ? 4.990 47.915 15.810 1.00 63.24 619 ILE A C 1
ATOM 4391 O O . ILE A 1 544 ? 3.784 47.969 15.554 1.00 64.40 619 ILE A O 1
ATOM 4396 N N . ASN A 1 545 ? 5.488 47.378 16.923 1.00 62.67 620 ASN A N 1
ATOM 4397 C CA . ASN A 1 545 ? 4.662 46.751 17.959 1.00 61.64 620 ASN A CA 1
ATOM 4398 C C . ASN A 1 545 ? 3.919 45.499 17.466 1.00 64.69 620 ASN A C 1
ATOM 4399 O O . ASN A 1 545 ? 2.676 45.486 17.426 1.00 68.43 620 ASN A O 1
ATOM 4404 N N . PRO A 1 546 ? 4.675 44.440 17.094 1.00 63.17 621 PRO A N 1
ATOM 4405 C CA . PRO A 1 546 ? 4.030 43.210 16.624 1.00 63.45 621 PRO A CA 1
ATOM 4406 C C . PRO A 1 546 ? 3.129 42.598 17.700 1.00 61.67 621 PRO A C 1
ATOM 4407 O O . PRO A 1 546 ? 3.469 42.639 18.885 1.00 64.26 621 PRO A O 1
ATOM 4411 N N . ASP A 1 547 ? 1.982 42.066 17.276 1.00 61.51 622 ASP A N 1
ATOM 4412 C CA . ASP A 1 547 ? 0.966 41.481 18.172 1.00 61.49 622 ASP A CA 1
ATOM 4413 C C . ASP A 1 547 ? 0.504 42.414 19.294 1.00 59.24 622 ASP A C 1
ATOM 4414 O O . ASP A 1 547 ? -0.047 41.958 20.301 1.00 60.23 622 ASP A O 1
ATOM 4419 N N . HIS A 1 548 ? 0.726 43.716 19.105 1.00 54.40 623 HIS A N 1
ATOM 4420 C CA . HIS A 1 548 ? 0.405 44.743 20.099 1.00 54.50 623 HIS A CA 1
ATOM 4421 C C . HIS A 1 548 ? 0.983 44.368 21.468 1.00 55.27 623 HIS A C 1
ATOM 4422 O O . HIS A 1 548 ? 0.309 44.492 22.496 1.00 59.04 623 HIS A O 1
ATOM 4429 N N . ILE A 1 549 ? 2.233 43.907 21.466 1.00 56.59 624 ILE A N 1
ATOM 4430 C CA . ILE A 1 549 ? 2.865 43.363 22.671 1.00 58.10 624 ILE A CA 1
ATOM 4431 C C . ILE A 1 549 ? 3.206 44.451 23.691 1.00 57.24 624 ILE A C 1
ATOM 4432 O O . ILE A 1 549 ? 3.183 44.208 24.898 1.00 59.64 624 ILE A O 1
ATOM 4437 N N . GLY A 1 550 ? 3.512 45.646 23.193 1.00 54.99 625 GLY A N 1
ATOM 4438 C CA . GLY A 1 550 ? 3.792 46.794 24.044 1.00 53.94 625 GLY A CA 1
ATOM 4439 C C . GLY A 1 550 ? 2.531 47.585 24.321 1.00 52.27 625 GLY A C 1
ATOM 4440 O O . GLY A 1 550 ? 1.645 47.674 23.466 1.00 55.00 625 GLY A O 1
ATOM 4441 N N . PHE A 1 551 ? 2.458 48.169 25.515 1.00 52.12 626 PHE A N 1
ATOM 4442 C CA . PHE A 1 551 ? 1.262 48.872 25.970 1.00 50.60 626 PHE A CA 1
ATOM 4443 C C . PHE A 1 551 ? 1.264 50.320 25.487 1.00 48.09 626 PHE A C 1
ATOM 4444 O O . PHE A 1 551 ? 1.330 51.263 26.281 1.00 47.95 626 PHE A O 1
ATOM 4452 N N . TYR A 1 552 ? 1.194 50.480 24.168 1.00 47.87 627 TYR A N 1
ATOM 4453 C CA . TYR A 1 552 ? 1.208 51.796 23.532 1.00 47.23 627 TYR A CA 1
ATOM 4454 C C . TYR A 1 552 ? 0.531 51.730 22.167 1.00 47.21 627 TYR A C 1
ATOM 4455 O O . TYR A 1 552 ? 0.218 50.642 21.676 1.00 48.70 627 TYR A O 1
ATOM 4464 N N . ARG A 1 553 ? 0.297 52.891 21.563 1.00 45.16 628 ARG A N 1
ATOM 4465 C CA . ARG A 1 553 ? -0.258 52.932 20.216 1.00 44.14 628 ARG A CA 1
ATOM 4466 C C . ARG A 1 553 ? 0.767 53.466 19.218 1.00 46.19 628 ARG A C 1
ATOM 4467 O O . ARG A 1 553 ? 1.667 54.222 19.590 1.00 49.84 628 ARG A O 1
ATOM 4475 N N . VAL A 1 554 ? 0.640 53.050 17.957 1.00 47.57 629 VAL A N 1
ATOM 4476 C CA . VAL A 1 554 ? 1.547 53.491 16.905 1.00 49.52 629 VAL A CA 1
ATOM 4477 C C . VAL A 1 554 ? 0.768 54.290 15.864 1.00 48.72 629 VAL A C 1
ATOM 4478 O O . VAL A 1 554 ? -0.155 53.775 15.225 1.00 50.91 629 VAL A O 1
ATOM 4482 N N . ASN A 1 555 ? 1.137 55.556 15.708 1.00 47.77 630 ASN A N 1
ATOM 4483 C CA . ASN A 1 555 ? 0.541 56.390 14.684 1.00 47.48 630 ASN A CA 1
ATOM 4484 C C . ASN A 1 555 ? 1.521 56.580 13.537 1.00 48.89 630 ASN A C 1
ATOM 4485 O O . ASN A 1 555 ? 2.413 57.437 13.596 1.00 48.43 630 ASN A O 1
ATOM 4490 N N . TYR A 1 556 ? 1.358 55.756 12.503 1.00 51.54 631 TYR A N 1
ATOM 4491 C CA . TYR A 1 556 ? 2.153 55.863 11.280 1.00 52.27 631 TYR A CA 1
ATOM 4492 C C . TYR A 1 556 ? 1.802 57.146 10.543 1.00 53.00 631 TYR A C 1
ATOM 4493 O O . TYR A 1 556 ? 0.779 57.772 10.834 1.00 52.31 631 TYR A O 1
ATOM 4502 N N . GLU A 1 557 ? 2.641 57.536 9.585 1.00 53.51 632 GLU A N 1
ATOM 4503 C CA . GLU A 1 557 ? 2.308 58.645 8.697 1.00 53.97 632 GLU A CA 1
ATOM 4504 C C . GLU A 1 557 ? 1.077 58.264 7.888 1.00 53.68 632 GLU A C 1
ATOM 4505 O O . GLU A 1 557 ? 0.839 57.086 7.643 1.00 54.40 632 GLU A O 1
ATOM 4511 N N . VAL A 1 558 ? 0.281 59.260 7.513 1.00 54.22 633 VAL A N 1
ATOM 4512 C CA . VAL A 1 558 ? -0.967 59.027 6.781 1.00 55.58 633 VAL A CA 1
ATOM 4513 C C . VAL A 1 558 ? -0.737 58.188 5.512 1.00 57.82 633 VAL A C 1
ATOM 4514 O O . VAL A 1 558 ? -1.541 57.300 5.206 1.00 63.36 633 VAL A O 1
ATOM 4518 N N . ALA A 1 559 ? 0.369 58.446 4.807 1.00 58.93 634 ALA A N 1
ATOM 4519 C CA . ALA A 1 559 ? 0.728 57.677 3.601 1.00 61.02 634 ALA A CA 1
ATOM 4520 C C . ALA A 1 559 ? 0.884 56.187 3.905 1.00 60.04 634 ALA A C 1
ATOM 4521 O O . ALA A 1 559 ? 0.372 55.348 3.165 1.00 65.12 634 ALA A O 1
ATOM 4523 N N . THR A 1 560 ? 1.576 55.871 5.001 1.00 57.61 635 THR A N 1
ATOM 4524 C CA . THR A 1 560 ? 1.726 54.495 5.481 1.00 60.89 635 THR A CA 1
ATOM 4525 C C . THR A 1 560 ? 0.354 53.857 5.772 1.00 57.75 635 THR A C 1
ATOM 4526 O O . THR A 1 560 ? 0.077 52.736 5.334 1.00 59.15 635 THR A O 1
ATOM 4530 N N . TRP A 1 561 ? -0.495 54.576 6.507 1.00 54.88 636 TRP A N 1
ATOM 4531 C CA . TRP A 1 561 ? -1.848 54.104 6.816 1.00 50.49 636 TRP A CA 1
ATOM 4532 C C . TRP A 1 561 ? -2.639 53.798 5.546 1.00 53.71 636 TRP A C 1
ATOM 4533 O O . TRP A 1 561 ? -3.324 52.772 5.460 1.00 52.68 636 TRP A O 1
ATOM 4544 N N . ASP A 1 562 ? -2.547 54.715 4.580 1.00 56.88 637 ASP A N 1
ATOM 4545 C CA . ASP A 1 562 ? -3.180 54.564 3.271 1.00 61.55 637 ASP A CA 1
ATOM 4546 C C . ASP A 1 562 ? -2.670 53.317 2.544 1.00 61.01 637 ASP A C 1
ATOM 4547 O O . ASP A 1 562 ? -3.459 52.594 1.941 1.00 58.93 637 ASP A O 1
ATOM 4552 N N . SER A 1 563 ? -1.360 53.073 2.609 1.00 62.78 638 SER A N 1
ATOM 4553 C CA . SER A 1 563 ? -0.754 51.879 2.013 1.00 67.66 638 SER A CA 1
ATOM 4554 C C . SER A 1 563 ? -1.209 50.595 2.718 1.00 66.50 638 SER A C 1
ATOM 4555 O O . SER A 1 563 ? -1.365 49.547 2.076 1.00 69.43 638 SER A O 1
ATOM 4558 N N . ILE A 1 564 ? -1.427 50.685 4.031 1.00 60.08 639 ILE A N 1
ATOM 4559 C CA . ILE A 1 564 ? -1.897 49.548 4.819 1.00 59.08 639 ILE A CA 1
ATOM 4560 C C . ILE A 1 564 ? -3.288 49.119 4.356 1.00 58.76 639 ILE A C 1
ATOM 4561 O O . ILE A 1 564 ? -3.507 47.938 4.086 1.00 60.23 639 ILE A O 1
ATOM 4566 N N . ALA A 1 565 ? -4.209 50.076 4.241 1.00 56.61 640 ALA A N 1
ATOM 4567 C CA . ALA A 1 565 ? -5.564 49.804 3.731 1.00 56.05 640 ALA A CA 1
ATOM 4568 C C . ALA A 1 565 ? -5.551 49.075 2.378 1.00 57.68 640 ALA A C 1
ATOM 4569 O O . ALA A 1 565 ? -6.298 48.115 2.169 1.00 60.16 640 ALA A O 1
ATOM 4571 N N . THR A 1 566 ? -4.691 49.539 1.473 1.00 57.58 641 THR A N 1
ATOM 4572 C CA . THR A 1 566 ? -4.504 48.921 0.162 1.00 62.85 641 THR A CA 1
ATOM 4573 C C . THR A 1 566 ? -3.944 47.500 0.259 1.00 61.74 641 THR A C 1
ATOM 4574 O O . THR A 1 566 ? -4.422 46.592 -0.436 1.00 70.36 641 THR A O 1
ATOM 4578 N N . ALA A 1 567 ? -2.935 47.312 1.112 1.00 61.14 642 ALA A N 1
ATOM 4579 C CA . ALA A 1 567 ? -2.347 45.989 1.324 1.00 59.64 642 ALA A CA 1
ATOM 4580 C C . ALA A 1 567 ? -3.372 45.014 1.916 1.00 58.58 642 ALA A C 1
ATOM 4581 O O . ALA A 1 567 ? -3.342 43.816 1.624 1.00 63.16 642 ALA A O 1
ATOM 4583 N N . LEU A 1 568 ? -4.285 45.530 2.740 1.00 56.48 643 LEU A N 1
ATOM 4584 C CA . LEU A 1 568 ? -5.355 44.703 3.299 1.00 51.64 643 LEU A CA 1
ATOM 4585 C C . LEU A 1 568 ? -6.344 44.279 2.221 1.00 53.23 643 LEU A C 1
ATOM 4586 O O . LEU A 1 568 ? -6.753 43.122 2.182 1.00 54.25 643 LEU A O 1
ATOM 4591 N N . SER A 1 569 ? -6.711 45.209 1.339 1.00 54.81 644 SER A N 1
ATOM 4592 C CA . SER A 1 569 ? -7.647 44.910 0.260 1.00 57.67 644 SER A CA 1
ATOM 4593 C C . SER A 1 569 ? -7.065 43.887 -0.705 1.00 60.53 644 SER A C 1
ATOM 4594 O O . SER A 1 569 ? -7.766 42.971 -1.134 1.00 64.95 644 SER A O 1
ATOM 4597 N N . LEU A 1 570 ? -5.778 44.043 -1.017 1.00 65.16 645 LEU A N 1
ATOM 4598 C CA . LEU A 1 570 ? -5.068 43.143 -1.932 1.00 65.42 645 LEU A CA 1
ATOM 4599 C C . LEU A 1 570 ? -4.808 41.750 -1.349 1.00 68.66 645 LEU A C 1
ATOM 4600 O O . LEU A 1 570 ? -5.042 40.743 -2.021 1.00 68.44 645 LEU A O 1
ATOM 4605 N N . ASN A 1 571 ? -4.317 41.701 -0.109 1.00 68.53 646 ASN A N 1
ATOM 4606 C CA . ASN A 1 571 ? -4.013 40.441 0.578 1.00 69.46 646 ASN A CA 1
ATOM 4607 C C . ASN A 1 571 ? -3.849 40.677 2.076 1.00 65.32 646 ASN A C 1
ATOM 4608 O O . ASN A 1 571 ? -2.737 40.880 2.566 1.00 63.96 646 ASN A O 1
ATOM 4613 N N . HIS A 1 572 ? -4.960 40.651 2.804 1.00 65.22 647 HIS A N 1
ATOM 4614 C CA . HIS A 1 572 ? -4.950 40.977 4.237 1.00 64.59 647 HIS A CA 1
ATOM 4615 C C . HIS A 1 572 ? -4.096 40.013 5.038 1.00 66.28 647 HIS A C 1
ATOM 4616 O O . HIS A 1 572 ? -3.581 40.349 6.111 1.00 69.91 647 HIS A O 1
ATOM 4623 N N . LYS A 1 573 ? -3.954 38.817 4.479 1.00 66.13 648 LYS A N 1
ATOM 4624 C CA . LYS A 1 573 ? -3.138 37.746 5.021 1.00 70.96 648 LYS A CA 1
ATOM 4625 C C . LYS A 1 573 ? -1.668 38.129 5.213 1.00 68.22 648 LYS A C 1
ATOM 4626 O O . LYS A 1 573 ? -0.936 37.470 5.946 1.00 69.64 648 LYS A O 1
ATOM 4632 N N . THR A 1 574 ? -1.252 39.203 4.551 1.00 67.97 649 THR A N 1
ATOM 4633 C CA . THR A 1 574 ? 0.096 39.747 4.678 1.00 70.62 649 THR A CA 1
ATOM 4634 C C . THR A 1 574 ? 0.440 40.075 6.131 1.00 70.78 649 THR A C 1
ATOM 4635 O O . THR A 1 574 ? 1.604 40.010 6.535 1.00 73.79 649 THR A O 1
ATOM 4639 N N . PHE A 1 575 ? -0.586 40.429 6.899 1.00 64.14 650 PHE A N 1
ATOM 4640 C CA . PHE A 1 575 ? -0.461 40.714 8.319 1.00 62.66 650 PHE A CA 1
ATOM 4641 C C . PHE A 1 575 ? -1.045 39.559 9.111 1.00 60.73 650 PHE A C 1
ATOM 4642 O O . PHE A 1 575 ? -1.956 38.885 8.629 1.00 65.06 650 PHE A O 1
ATOM 4650 N N . SER A 1 576 ? -0.526 39.336 10.319 1.00 59.83 651 SER A N 1
ATOM 4651 C CA . SER A 1 576 ? -1.091 38.324 11.213 1.00 59.12 651 SER A CA 1
ATOM 4652 C C . SER A 1 576 ? -2.425 38.834 11.736 1.00 58.81 651 SER A C 1
ATOM 4653 O O . SER A 1 576 ? -2.686 40.042 11.693 1.00 56.17 651 SER A O 1
ATOM 4656 N N . SER A 1 577 ? -3.261 37.916 12.220 1.00 59.70 652 SER A N 1
ATOM 4657 C CA . SER A 1 577 ? -4.582 38.251 12.767 1.00 58.19 652 SER A CA 1
ATOM 4658 C C . SER A 1 577 ? -4.487 39.261 13.894 1.00 55.04 652 SER A C 1
ATOM 4659 O O . SER A 1 577 ? -5.276 40.208 13.958 1.00 53.70 652 SER A O 1
ATOM 4662 N N . ALA A 1 578 ? -3.517 39.048 14.780 1.00 53.63 653 ALA A N 1
ATOM 4663 C CA . ALA A 1 578 ? -3.268 39.952 15.895 1.00 51.14 653 ALA A CA 1
ATOM 4664 C C . ALA A 1 578 ? -2.838 41.342 15.408 1.00 52.04 653 ALA A C 1
ATOM 4665 O O . ALA A 1 578 ? -3.334 42.352 15.911 1.00 55.37 653 ALA A O 1
ATOM 4667 N N . ASP A 1 579 ? -1.937 41.384 14.423 1.00 54.22 654 ASP A N 1
ATOM 4668 C CA . ASP A 1 579 ? -1.480 42.641 13.806 1.00 53.53 654 ASP A CA 1
ATOM 4669 C C . ASP A 1 579 ? -2.635 43.410 13.173 1.00 51.18 654 ASP A C 1
ATOM 4670 O O . ASP A 1 579 ? -2.725 44.629 13.333 1.00 53.09 654 ASP A O 1
ATOM 4675 N N . ARG A 1 580 ? -3.507 42.699 12.453 1.00 50.37 655 ARG A N 1
ATOM 4676 C CA . ARG A 1 580 ? -4.704 43.300 11.852 1.00 51.58 655 ARG A CA 1
ATOM 4677 C C . ARG A 1 580 ? -5.612 43.932 12.923 1.00 50.56 655 ARG A C 1
ATOM 4678 O O . ARG A 1 580 ? -6.040 45.082 12.788 1.00 51.25 655 ARG A O 1
ATOM 4686 N N . ALA A 1 581 ?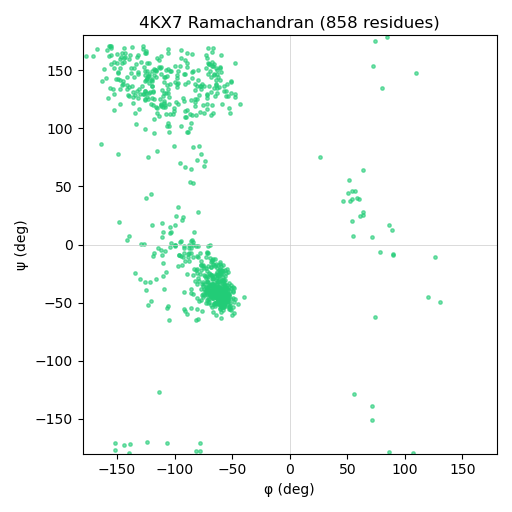 -5.891 43.179 13.984 1.00 47.76 656 ALA A N 1
ATOM 4687 C CA . ALA A 1 581 ? -6.698 43.669 15.093 1.00 45.95 656 ALA A CA 1
ATOM 4688 C C . ALA A 1 581 ? -6.085 44.928 15.701 1.00 47.69 656 ALA A C 1
ATOM 4689 O O . ALA A 1 581 ? -6.787 45.894 15.985 1.00 48.60 656 ALA A O 1
ATOM 4691 N N . SER A 1 582 ? -4.765 44.905 15.867 1.00 48.19 657 SER A N 1
ATOM 4692 C CA . SER A 1 582 ? -4.012 45.991 16.484 1.00 48.73 657 SER A CA 1
ATOM 4693 C C . SER A 1 582 ? -4.018 47.271 15.646 1.00 48.04 657 SER A C 1
ATOM 4694 O O . SER A 1 582 ? -4.224 48.364 16.178 1.00 49.51 657 SER A O 1
ATOM 4697 N N . LEU A 1 583 ? -3.774 47.127 14.345 1.00 50.00 658 LEU A N 1
ATOM 4698 C CA . LEU A 1 583 ? -3.776 48.251 13.408 1.00 50.40 658 LEU A CA 1
ATOM 4699 C C . LEU A 1 583 ? -5.155 48.901 13.359 1.00 50.09 658 LEU A C 1
ATOM 4700 O O . LEU A 1 583 ? -5.266 50.123 13.405 1.00 51.11 658 LEU A O 1
ATOM 4705 N N . ILE A 1 584 ? -6.197 48.074 13.270 1.00 50.66 659 ILE A N 1
ATOM 4706 C CA . ILE A 1 584 ? -7.584 48.542 13.262 1.00 48.19 659 ILE A CA 1
ATOM 4707 C C . ILE A 1 584 ? -7.915 49.237 14.585 1.00 45.79 659 ILE A C 1
ATOM 4708 O O . ILE A 1 584 ? -8.495 50.329 14.598 1.00 46.07 659 ILE A O 1
ATOM 4713 N N . ASP A 1 585 ? -7.510 48.621 15.691 1.00 43.99 660 ASP A N 1
ATOM 4714 C CA . ASP A 1 585 ? -7.780 49.180 17.006 1.00 43.51 660 ASP A CA 1
ATOM 4715 C C . ASP A 1 585 ? -7.137 50.553 17.194 1.00 43.37 660 ASP A C 1
ATOM 4716 O O . ASP A 1 585 ? -7.801 51.506 17.618 1.00 41.35 660 ASP A O 1
ATOM 4721 N N . ASP A 1 586 ? -5.844 50.642 16.887 1.00 45.28 661 ASP A N 1
ATOM 4722 C CA . ASP A 1 586 ? -5.105 51.897 16.992 1.00 44.83 661 ASP A CA 1
ATOM 4723 C C . ASP A 1 586 ? -5.695 52.996 16.129 1.00 46.69 661 ASP A C 1
ATOM 4724 O O . ASP A 1 586 ? -5.889 54.116 16.602 1.00 46.16 661 ASP A O 1
ATOM 4729 N N . ALA A 1 587 ? -5.974 52.666 14.868 1.00 48.61 662 ALA A N 1
ATOM 4730 C CA . ALA A 1 587 ? -6.488 53.632 13.892 1.00 45.84 662 ALA A CA 1
ATOM 4731 C C . ALA A 1 587 ? -7.787 54.261 14.365 1.00 43.10 662 ALA A C 1
ATOM 4732 O O . ALA A 1 587 ? -7.958 55.472 14.248 1.00 46.56 662 ALA A O 1
ATOM 4734 N N . PHE A 1 588 ? -8.693 53.441 14.898 1.00 40.96 663 PHE A N 1
ATOM 4735 C CA . PHE A 1 588 ? -9.978 53.955 15.370 1.00 38.62 663 PHE A CA 1
ATOM 4736 C C . PHE A 1 588 ? -9.868 54.712 16.678 1.00 38.40 663 PHE A C 1
ATOM 4737 O O . PHE A 1 588 ? -10.584 55.685 16.872 1.00 40.03 663 PHE A O 1
ATOM 4745 N N . ALA A 1 589 ? -8.963 54.287 17.557 1.00 37.29 664 ALA A N 1
ATOM 4746 C CA . ALA A 1 589 ? -8.698 55.044 18.783 1.00 38.78 664 ALA A CA 1
ATOM 4747 C C . ALA A 1 589 ? -8.017 56.379 18.467 1.00 37.98 664 ALA A C 1
ATOM 4748 O O . ALA A 1 589 ? -8.303 57.399 19.100 1.00 42.72 664 ALA A O 1
ATOM 4750 N N . LEU A 1 590 ? -7.128 56.365 17.478 1.00 38.23 665 LEU A N 1
ATOM 4751 C CA . LEU A 1 590 ? -6.466 57.582 17.001 1.00 36.36 665 LEU A CA 1
ATOM 4752 C C . LEU A 1 590 ? -7.466 58.550 16.350 1.00 34.86 665 LEU A C 1
ATOM 4753 O O . LEU A 1 590 ? -7.399 59.766 16.565 1.00 36.38 665 LEU A O 1
ATOM 4758 N N . ALA A 1 591 ? -8.394 58.013 15.558 1.00 35.73 666 ALA A N 1
ATOM 4759 C CA . ALA A 1 591 ? -9.444 58.835 14.962 1.00 35.30 666 ALA A CA 1
ATOM 4760 C C . ALA A 1 591 ? -10.351 59.416 16.051 1.00 34.81 666 ALA A C 1
ATOM 4761 O O . ALA A 1 591 ? -10.749 60.583 15.993 1.00 37.08 666 ALA A O 1
ATOM 4763 N N . ARG A 1 592 ? -10.650 58.602 17.058 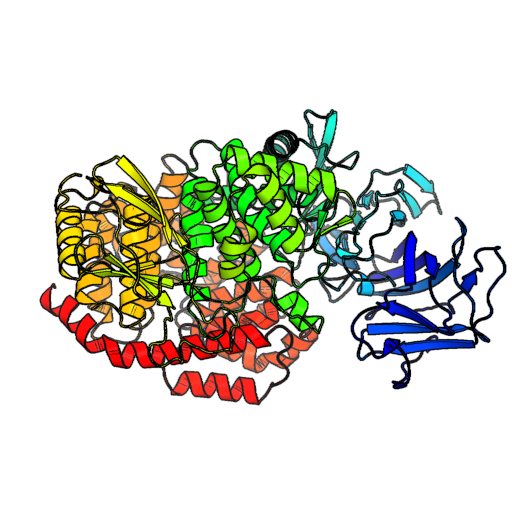1.00 33.99 667 ARG A N 1
ATOM 4764 C CA . ARG A 1 592 ? -11.478 59.032 18.168 1.00 34.62 667 ARG A CA 1
ATOM 4765 C C . ARG A 1 592 ? -10.814 60.188 18.923 1.00 36.03 667 ARG A C 1
ATOM 4766 O O . ARG A 1 592 ? -11.486 61.109 19.366 1.00 39.08 667 ARG A O 1
ATOM 4774 N N . ALA A 1 593 ? -9.487 60.128 19.035 1.00 38.99 668 ALA A N 1
ATOM 4775 C CA . ALA A 1 593 ? -8.690 61.121 19.759 1.00 39.07 668 ALA A CA 1
ATOM 4776 C C . ALA A 1 593 ? -8.321 62.364 18.923 1.00 41.48 668 ALA A C 1
ATOM 4777 O O . ALA A 1 593 ? -7.597 63.252 19.406 1.00 41.02 668 ALA A O 1
ATOM 4779 N N . GLN A 1 594 ? -8.825 62.425 17.687 1.00 40.28 669 GLN A N 1
ATOM 4780 C CA . GLN A 1 594 ? -8.489 63.496 16.731 1.00 41.32 669 GLN A CA 1
ATOM 4781 C C . GLN A 1 594 ? -6.998 63.556 16.421 1.00 42.93 669 GLN A C 1
ATOM 4782 O O . GLN A 1 594 ? -6.420 64.643 16.311 1.00 45.08 669 GLN A O 1
ATOM 4788 N N . LEU A 1 595 ? -6.380 62.387 16.294 1.00 41.42 670 LEU A N 1
ATOM 4789 C CA . LEU A 1 595 ? -4.968 62.293 15.955 1.00 42.31 670 LEU A CA 1
ATOM 4790 C C . LEU A 1 595 ? -4.789 61.699 14.556 1.00 43.29 670 LEU A C 1
ATOM 4791 O O . LEU A 1 595 ? -3.672 61.625 14.040 1.00 42.98 670 LEU A O 1
ATOM 4796 N N . LEU A 1 596 ? -5.905 61.288 13.953 1.00 39.83 671 LEU A N 1
ATOM 4797 C CA . LEU A 1 596 ? -5.919 60.669 12.623 1.00 41.75 671 LEU A CA 1
ATOM 4798 C C . LEU A 1 596 ? -7.290 60.866 12.001 1.00 41.91 671 LEU A C 1
ATOM 4799 O O . LEU A 1 596 ? -8.310 60.673 12.659 1.00 43.51 671 LEU A O 1
ATOM 4804 N N . ASP A 1 597 ? -7.309 61.256 10.734 1.00 43.93 672 ASP A N 1
ATOM 4805 C CA . ASP A 1 597 ? -8.555 61.518 10.037 1.00 46.40 672 ASP A CA 1
ATOM 4806 C C . ASP A 1 597 ? -9.368 60.236 9.949 1.00 45.66 672 ASP A C 1
ATOM 4807 O O . ASP A 1 597 ? -8.826 59.175 9.645 1.00 46.61 672 ASP A O 1
ATOM 4812 N N . TYR A 1 598 ? -10.664 60.343 10.245 1.00 45.10 673 TYR A N 1
ATOM 4813 C CA . TYR A 1 598 ? -11.573 59.200 10.216 1.00 42.42 673 TYR A CA 1
ATOM 4814 C C . TYR A 1 598 ? -11.629 58.457 8.884 1.00 44.37 673 TYR A C 1
ATOM 4815 O O . TYR A 1 598 ? -11.783 57.240 8.875 1.00 44.95 673 TYR A O 1
ATOM 4824 N N . LYS A 1 599 ? -11.495 59.187 7.773 1.00 47.81 674 LYS A N 1
ATOM 4825 C CA . LYS A 1 599 ? -11.473 58.581 6.433 1.00 49.94 674 LYS A CA 1
ATOM 4826 C C . LYS A 1 599 ? -10.361 57.535 6.351 1.00 50.29 674 LYS A C 1
ATOM 4827 O O . LYS A 1 599 ? -10.544 56.475 5.754 1.00 55.59 674 LYS A O 1
ATOM 4833 N N . VAL A 1 600 ? -9.217 57.840 6.964 1.00 50.57 675 VAL A N 1
ATOM 4834 C CA . VAL A 1 600 ? -8.068 56.929 6.999 1.00 51.78 675 VAL A CA 1
ATOM 4835 C C . VAL A 1 600 ? -8.374 55.668 7.816 1.00 48.89 675 VAL A C 1
ATOM 4836 O O . VAL A 1 600 ? -8.029 54.561 7.401 1.00 50.32 675 VAL A O 1
ATOM 4840 N N . ALA A 1 601 ? -9.021 55.845 8.971 1.00 47.97 676 ALA A N 1
ATOM 4841 C CA . ALA A 1 601 ? -9.464 54.723 9.798 1.00 48.13 676 ALA A CA 1
ATOM 4842 C C . ALA A 1 601 ? -10.487 53.860 9.063 1.00 48.28 676 ALA A C 1
ATOM 4843 O O . ALA A 1 601 ? -10.333 52.639 8.989 1.00 49.52 676 ALA A O 1
ATOM 4845 N N . LEU A 1 602 ? -11.525 54.498 8.519 1.00 44.71 677 LEU A N 1
ATOM 4846 C CA . LEU A 1 602 ? -12.604 53.779 7.845 1.00 45.07 677 LEU A CA 1
ATOM 4847 C C . LEU A 1 602 ? -12.100 53.022 6.614 1.00 47.92 677 LEU A C 1
ATOM 4848 O O . LEU A 1 602 ? -12.625 51.952 6.274 1.00 49.31 677 LEU A O 1
ATOM 4853 N N . ASN A 1 603 ? -11.085 53.583 5.954 1.00 49.26 678 ASN A N 1
ATOM 4854 C CA . ASN A 1 603 ? -10.452 52.932 4.806 1.00 53.63 678 ASN A CA 1
ATOM 4855 C C . ASN A 1 603 ? -9.915 51.537 5.148 1.00 51.40 678 ASN A C 1
ATOM 4856 O O . ASN A 1 603 ? -9.926 50.648 4.304 1.00 54.72 678 ASN A O 1
ATOM 4861 N N . LEU A 1 604 ? -9.494 51.339 6.397 1.00 48.70 679 LEU A N 1
ATOM 4862 C CA . LEU A 1 604 ? -9.013 50.029 6.855 1.00 48.31 679 LEU A CA 1
ATOM 4863 C C . LEU A 1 604 ? -10.094 48.949 6.919 1.00 48.67 679 LEU A C 1
ATOM 4864 O O . LEU A 1 604 ? -9.770 47.766 7.033 1.00 53.61 679 LEU A O 1
ATOM 4869 N N . THR A 1 605 ? -11.366 49.340 6.850 1.00 45.77 680 THR A N 1
ATOM 4870 C CA . THR A 1 605 ? -12.474 48.366 6.979 1.00 44.74 680 THR A CA 1
ATOM 4871 C C . THR A 1 605 ? -12.942 47.812 5.632 1.00 47.03 680 THR A C 1
ATOM 4872 O O . THR A 1 605 ? -13.757 46.888 5.578 1.00 49.71 680 THR A O 1
ATOM 4876 N N . LYS A 1 606 ? -12.415 48.383 4.554 1.00 50.11 681 LYS A N 1
ATOM 4877 C CA . LYS A 1 606 ? -12.848 48.058 3.193 1.00 50.90 681 LYS A CA 1
ATOM 4878 C C . LYS A 1 606 ? -12.619 46.608 2.787 1.00 51.65 681 LYS A C 1
ATOM 4879 O O . LYS A 1 606 ? -13.390 46.062 2.002 1.00 54.05 681 LYS A O 1
ATOM 4885 N N . TYR A 1 607 ? -11.569 45.990 3.321 1.00 53.19 682 TYR A N 1
ATOM 4886 C CA . TYR A 1 607 ? -11.205 44.621 2.949 1.00 56.35 682 TYR A CA 1
ATOM 4887 C C . TYR A 1 607 ? -12.102 43.565 3.600 1.00 55.62 682 TYR A C 1
ATOM 4888 O O . TYR A 1 607 ? -12.095 42.404 3.183 1.00 60.01 682 TYR A O 1
ATOM 4897 N N . LEU A 1 608 ? -12.875 43.970 4.607 1.00 53.50 683 LEU A N 1
ATOM 4898 C CA . LEU A 1 608 ? -13.491 43.025 5.562 1.00 52.47 683 LEU A CA 1
ATOM 4899 C C . LEU A 1 608 ? -14.326 41.871 5.001 1.00 55.12 683 LEU A C 1
ATOM 4900 O O . LEU A 1 608 ? -14.458 40.848 5.671 1.00 58.81 683 LEU A O 1
ATOM 4905 N N . LYS A 1 609 ? -14.870 42.003 3.790 1.00 57.11 684 LYS A N 1
ATOM 4906 C CA . LYS A 1 609 ? -15.644 40.901 3.190 1.00 57.71 684 LYS A CA 1
ATOM 4907 C C . LYS A 1 609 ? -14.833 39.615 3.118 1.00 59.19 684 LYS A C 1
ATOM 4908 O O . LYS A 1 609 ? -15.397 38.525 3.038 1.00 64.34 684 LYS A O 1
ATOM 4914 N N . ARG A 1 610 ? -13.511 39.762 3.157 1.00 58.27 685 ARG A N 1
ATOM 4915 C CA . ARG A 1 610 ? -12.581 38.640 3.107 1.00 61.63 685 ARG A CA 1
ATOM 4916 C C . ARG A 1 610 ? -11.956 38.311 4.468 1.00 58.81 685 ARG A C 1
ATOM 4917 O O . ARG A 1 610 ? -11.197 37.357 4.585 1.00 63.09 685 ARG A O 1
ATOM 4925 N N . GLU A 1 611 ? -12.285 39.090 5.498 1.00 56.92 686 GLU A N 1
ATOM 4926 C CA . GLU A 1 611 ? -11.806 38.814 6.855 1.00 57.97 686 GLU A CA 1
ATOM 4927 C C . GLU A 1 611 ? -12.502 37.582 7.436 1.00 59.94 686 GLU A C 1
ATOM 4928 O O . GLU A 1 611 ? -13.730 37.491 7.403 1.00 60.65 686 GLU A O 1
ATOM 4934 N N . GLU A 1 612 ? -11.706 36.650 7.965 1.00 61.21 687 GLU A N 1
ATOM 4935 C CA . GLU A 1 612 ? -12.212 35.380 8.499 1.00 59.45 687 GLU A CA 1
ATOM 4936 C C . GLU A 1 612 ? -11.720 35.064 9.916 1.00 57.75 687 GLU A C 1
ATOM 4937 O O . GLU A 1 612 ? -12.062 34.023 10.468 1.00 61.66 687 GLU A O 1
ATOM 4943 N N . ASN A 1 613 ? -10.916 35.945 10.502 1.00 54.29 688 ASN A N 1
ATOM 4944 C CA . ASN A 1 613 ? -10.307 35.658 11.799 1.00 55.63 688 ASN A CA 1
ATOM 4945 C C . ASN A 1 613 ? -10.968 36.372 12.977 1.00 52.47 688 ASN A C 1
ATOM 4946 O O . ASN A 1 613 ? -11.484 37.485 12.839 1.00 57.38 688 ASN A O 1
ATOM 4951 N N . PHE A 1 614 ? -10.922 35.716 14.134 1.00 52.45 689 PHE A N 1
ATOM 4952 C CA . PHE A 1 614 ? -11.595 36.158 15.350 1.00 48.90 689 PHE A CA 1
ATOM 4953 C C . PHE A 1 614 ? -11.138 37.520 15.858 1.00 47.99 689 PHE A C 1
ATOM 4954 O O . PHE A 1 614 ? -11.960 38.419 16.053 1.00 47.65 689 PHE A O 1
ATOM 4962 N N . LEU A 1 615 ? -9.832 37.664 16.069 1.00 47.62 690 LEU A N 1
ATOM 4963 C CA . LEU A 1 615 ? -9.272 38.881 16.654 1.00 49.68 690 LEU A CA 1
ATOM 4964 C C . LEU A 1 615 ? -9.598 40.160 15.878 1.00 49.64 690 LEU A C 1
ATOM 4965 O O . LEU A 1 615 ? -10.073 41.124 16.484 1.00 55.60 690 LEU A O 1
ATOM 4970 N N . PRO A 1 616 ? -9.348 40.187 14.550 1.00 48.34 691 PRO A N 1
ATOM 4971 C CA . PRO A 1 616 ? -9.749 41.399 13.833 1.00 46.84 691 PRO A CA 1
ATOM 4972 C C . PRO A 1 616 ? -11.255 41.703 13.891 1.00 47.88 691 PRO A C 1
ATOM 4973 O O . PRO A 1 616 ? -11.624 42.864 14.082 1.00 49.71 691 PRO A O 1
ATOM 4977 N N . TRP A 1 617 ? -12.110 40.689 13.742 1.00 46.14 692 TRP A N 1
ATOM 4978 C CA . TRP A 1 617 ? -13.554 40.921 13.787 1.00 45.13 692 TRP A CA 1
ATOM 4979 C C . TRP A 1 617 ? -14.003 41.505 15.114 1.00 43.70 692 TRP A C 1
ATOM 4980 O O . TRP A 1 617 ? -14.824 42.423 15.140 1.00 46.27 692 TRP A O 1
ATOM 4991 N N . GLN A 1 618 ? -13.442 40.999 16.207 1.00 43.85 693 GLN A N 1
ATOM 4992 C CA . GLN A 1 618 ? -13.788 41.497 17.535 1.00 42.94 693 GLN A CA 1
ATOM 4993 C C . GLN A 1 618 ? -13.489 42.980 17.695 1.00 43.39 693 GLN A C 1
ATOM 4994 O O . GLN A 1 618 ? -14.344 43.738 18.163 1.00 43.92 693 GLN A O 1
ATOM 5000 N N . ARG A 1 619 ? -12.290 43.397 17.293 1.00 43.65 694 ARG A N 1
ATOM 5001 C CA . ARG A 1 619 ? -11.892 44.800 17.442 1.00 42.40 694 ARG A CA 1
ATOM 5002 C C . ARG A 1 619 ? -12.566 45.737 16.427 1.00 43.80 694 ARG A C 1
ATOM 5003 O O . ARG A 1 619 ? -12.742 46.929 16.698 1.00 42.28 694 ARG A O 1
ATOM 5011 N N . VAL A 1 620 ? -12.951 45.193 15.273 1.00 44.25 695 VAL A N 1
ATOM 5012 C CA . VAL A 1 620 ? -13.806 45.909 14.318 1.00 43.20 695 VAL A CA 1
ATOM 5013 C C . VAL A 1 620 ? -15.180 46.151 14.952 1.00 41.59 695 VAL A C 1
ATOM 5014 O O . VAL A 1 620 ? -15.661 47.284 15.001 1.00 43.47 695 VAL A O 1
ATOM 5018 N N . ILE A 1 621 ? -15.793 45.080 15.449 1.00 40.66 696 ILE A N 1
ATOM 5019 C CA . ILE A 1 621 ? -17.101 45.161 16.106 1.00 38.50 696 ILE A CA 1
ATOM 5020 C C . ILE A 1 621 ? -17.072 46.139 17.281 1.00 36.90 696 ILE A C 1
ATOM 5021 O O . ILE A 1 621 ? -18.007 46.920 17.459 1.00 41.47 696 ILE A O 1
ATOM 5026 N N . SER A 1 622 ? -15.990 46.131 18.052 1.00 34.95 697 SER A N 1
ATOM 5027 C CA . SER A 1 622 ? -15.846 47.089 19.142 1.00 36.07 697 SER A CA 1
ATOM 5028 C C . SER A 1 622 ? -15.861 48.544 18.649 1.00 36.77 697 SER A C 1
ATOM 5029 O O . SER A 1 622 ? -16.609 49.376 19.188 1.00 38.22 697 SER A O 1
ATOM 5032 N N . ALA A 1 623 ? -15.041 48.843 17.632 1.00 37.88 698 ALA A N 1
ATOM 5033 C CA . ALA A 1 623 ? -14.940 50.200 17.079 1.00 37.88 698 ALA A CA 1
ATOM 5034 C C . ALA A 1 623 ? -16.253 50.655 16.451 1.00 35.91 698 ALA A C 1
ATOM 5035 O O . ALA A 1 623 ? -16.656 51.806 16.618 1.00 39.46 698 ALA A O 1
ATOM 5037 N N . VAL A 1 624 ? -16.923 49.747 15.746 1.00 35.77 699 VAL A N 1
ATOM 5038 C CA . VAL A 1 624 ? -18.178 50.070 15.065 1.00 40.09 699 VAL A CA 1
ATOM 5039 C C . VAL A 1 624 ? -19.331 50.273 16.046 1.00 40.13 699 VAL A C 1
ATOM 5040 O O . VAL A 1 624 ? -20.181 51.154 15.854 1.00 44.21 699 VAL A O 1
ATOM 5044 N N . THR A 1 625 ? -19.350 49.458 17.095 1.00 37.25 700 THR A N 1
ATOM 5045 C CA . THR A 1 625 ? -20.352 49.562 18.142 1.00 34.69 700 THR A CA 1
ATOM 5046 C C . THR A 1 625 ? -20.364 50.973 18.718 1.00 34.36 700 THR A C 1
ATOM 5047 O O . THR A 1 625 ? -21.432 51.572 18.845 1.00 36.45 700 THR A O 1
ATOM 5051 N N . TYR A 1 626 ? -19.188 51.519 19.028 1.00 33.45 701 TYR A N 1
ATOM 5052 C CA . TYR A 1 626 ? -19.132 52.896 19.513 1.00 34.08 701 TYR A CA 1
ATOM 5053 C C . TYR A 1 626 ? -19.733 53.893 18.503 1.00 34.89 701 TYR A C 1
ATOM 5054 O O . TYR A 1 626 ? -20.628 54.673 18.840 1.00 36.61 701 TYR A O 1
ATOM 5063 N N . ILE A 1 627 ? -19.239 53.854 17.269 1.00 35.66 702 ILE A N 1
ATOM 5064 C CA . ILE A 1 627 ? -19.641 54.809 16.226 1.00 35.49 702 ILE A CA 1
ATOM 5065 C C . ILE A 1 627 ? -21.141 54.726 15.933 1.00 34.03 702 ILE A C 1
ATOM 5066 O O . ILE A 1 627 ? -21.818 55.745 15.850 1.00 36.31 702 ILE A O 1
ATOM 5071 N N . ILE A 1 628 ? -21.645 53.504 15.790 1.00 36.94 703 ILE A N 1
ATOM 5072 C CA . ILE A 1 628 ? -23.077 53.229 15.602 1.00 39.84 703 ILE A CA 1
ATOM 5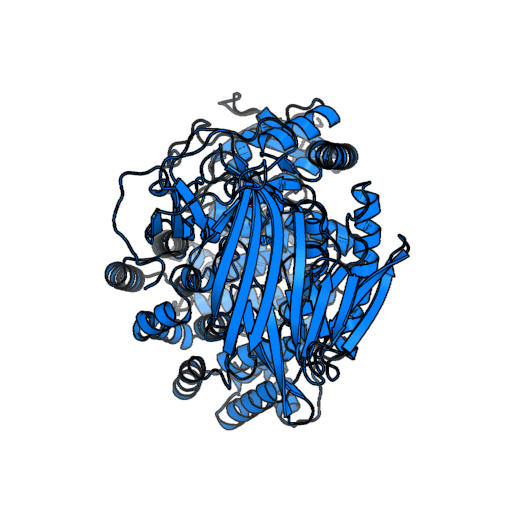073 C C . ILE A 1 628 ? -23.920 53.781 16.766 1.00 36.70 703 ILE A C 1
ATOM 5074 O O . ILE A 1 628 ? -24.986 54.376 16.548 1.00 37.96 703 ILE A O 1
ATOM 5079 N N A SER A 1 629 ? -23.436 53.598 17.992 0.50 35.83 704 SER A N 1
ATOM 5080 N N B SER A 1 629 ? -23.425 53.587 17.989 0.50 36.07 704 SER A N 1
ATOM 5081 C CA A SER A 1 629 ? -24.159 54.068 19.168 0.50 34.27 704 SER A CA 1
ATOM 5082 C CA B SER A 1 629 ? -24.101 54.063 19.192 0.50 34.41 704 SER A CA 1
ATOM 5083 C C A SER A 1 629 ? -24.238 55.594 19.198 0.50 32.80 704 SER A C 1
ATOM 5084 C C B SER A 1 629 ? -24.231 55.582 19.190 0.50 33.01 704 SER A C 1
ATOM 5085 O O A SER A 1 629 ? -25.237 56.153 19.639 0.50 32.22 704 SER A O 1
ATOM 5086 O O B SER A 1 629 ? -25.255 56.122 19.600 0.50 32.70 704 SER A O 1
ATOM 5091 N N . MET A 1 630 ? -23.195 56.261 18.707 1.00 33.20 705 MET A N 1
ATOM 5092 C CA . MET A 1 630 ? -23.195 57.721 18.635 1.00 33.58 705 MET A CA 1
ATOM 5093 C C . MET A 1 630 ? -24.189 58.293 17.611 1.00 34.47 705 MET A C 1
ATOM 5094 O O . MET A 1 630 ? -24.642 59.429 17.754 1.00 38.44 705 MET A O 1
ATOM 5099 N N . PHE A 1 631 ? -24.546 57.496 16.603 1.00 35.98 706 PHE A N 1
ATOM 5100 C CA . PHE A 1 631 ? -25.442 57.953 15.537 1.00 40.19 706 PHE A CA 1
ATOM 5101 C C . PHE A 1 631 ? -26.815 57.279 15.571 1.00 39.30 706 PHE A C 1
ATOM 5102 O O . PHE A 1 631 ? -27.636 57.454 14.664 1.00 42.60 706 PHE A O 1
ATOM 5110 N N . GLU A 1 632 ? -27.042 56.505 16.620 1.00 42.11 707 GLU A N 1
ATOM 5111 C CA . GLU A 1 632 ? -28.291 55.788 16.851 1.00 50.29 707 GLU A CA 1
ATOM 5112 C C . GLU A 1 632 ? -29.546 56.585 16.485 1.00 52.65 707 GLU A C 1
ATOM 5113 O O . GLU A 1 632 ? -30.447 56.052 15.840 1.00 61.80 707 GLU A O 1
ATOM 5119 N N . ASP A 1 633 ? -29.602 57.853 16.882 1.00 56.60 708 ASP A N 1
ATOM 5120 C CA . ASP A 1 633 ? -30.774 58.683 16.594 1.00 67.57 708 ASP A CA 1
ATOM 5121 C C . ASP A 1 633 ? -30.644 59.531 15.323 1.00 66.76 708 ASP A C 1
ATOM 5122 O O . ASP A 1 633 ? -31.547 60.305 14.989 1.00 77.51 708 ASP A O 1
ATOM 5127 N N . ASP A 1 634 ? -29.532 59.376 14.611 1.00 54.47 709 ASP A N 1
ATOM 5128 C CA . ASP A 1 634 ? -29.286 60.135 13.391 1.00 52.69 709 ASP A CA 1
ATOM 5129 C C . ASP A 1 634 ? -29.865 59.399 12.181 1.00 53.23 709 ASP A C 1
ATOM 5130 O O . ASP A 1 634 ? -29.225 58.495 11.621 1.00 49.89 709 ASP A O 1
ATOM 5135 N N . LYS A 1 635 ? -31.073 59.801 11.780 1.00 55.02 710 LYS A N 1
ATOM 5136 C CA . LYS A 1 635 ? -31.782 59.179 10.657 1.00 64.09 710 LYS A CA 1
ATOM 5137 C C . LYS A 1 635 ? -31.017 59.257 9.342 1.00 61.76 710 LYS A C 1
ATOM 5138 O O . LYS A 1 635 ? -31.317 58.519 8.401 1.00 65.22 710 LYS A O 1
ATOM 5144 N N . GLU A 1 636 ? -30.042 60.159 9.279 1.00 59.56 711 GLU A N 1
ATOM 5145 C CA . GLU A 1 636 ? -29.253 60.347 8.070 1.00 62.19 711 GLU A CA 1
ATOM 5146 C C . GLU A 1 636 ? -28.077 59.378 8.027 1.00 56.71 711 GLU A C 1
ATOM 5147 O O . GLU A 1 636 ? -27.929 58.622 7.063 1.00 61.50 711 GLU A O 1
ATOM 5153 N N . LEU A 1 637 ? -27.257 59.393 9.074 1.00 47.33 712 LEU A N 1
ATOM 5154 C CA . LEU A 1 637 ? -26.045 58.577 9.119 1.00 50.66 712 LEU A CA 1
ATOM 5155 C C . LEU A 1 637 ? -26.292 57.099 9.382 1.00 51.46 712 LEU A C 1
ATOM 5156 O O . LEU A 1 637 ? -25.662 56.241 8.760 1.00 55.23 712 LEU A O 1
ATOM 5161 N N . TYR A 1 638 ? -27.192 56.809 10.317 1.00 49.60 713 TYR A N 1
ATOM 5162 C CA . TYR A 1 638 ? -27.372 55.448 10.803 1.00 44.54 713 TYR A CA 1
ATOM 5163 C C . TYR A 1 638 ? -27.612 54.395 9.719 1.00 45.45 713 TYR A C 1
ATOM 5164 O O . TYR A 1 638 ? -26.892 53.391 9.695 1.00 46.47 713 TYR A O 1
ATOM 5173 N N . PRO A 1 639 ? -28.617 54.602 8.832 1.00 47.61 714 PRO A N 1
ATOM 5174 C CA . PRO A 1 639 ? -28.906 53.575 7.820 1.00 48.62 714 PRO A CA 1
ATOM 5175 C C . PRO A 1 639 ? -27.702 53.284 6.926 1.00 49.71 714 PRO A C 1
ATOM 5176 O O . PRO A 1 639 ? -27.522 52.144 6.488 1.00 54.60 714 PRO A O 1
ATOM 5180 N N . MET A 1 640 ? -26.894 54.312 6.670 1.00 48.56 715 MET A N 1
ATOM 5181 C CA . MET A 1 640 ? -25.691 54.185 5.852 1.00 47.48 715 MET A CA 1
ATOM 5182 C C . MET A 1 640 ? -24.611 53.358 6.544 1.00 47.25 715 MET A C 1
ATOM 5183 O O . MET A 1 640 ? -23.953 52.535 5.911 1.00 46.46 715 MET A O 1
ATOM 5188 N N . ILE A 1 641 ? -24.431 53.581 7.846 1.00 46.09 716 ILE A N 1
ATOM 5189 C CA . ILE A 1 641 ? -23.441 52.837 8.615 1.00 45.26 716 ILE A CA 1
ATOM 5190 C C . ILE A 1 641 ? -23.892 51.382 8.728 1.00 44.25 716 ILE A C 1
ATOM 5191 O O . ILE A 1 641 ? -23.090 50.458 8.557 1.00 45.52 716 ILE A O 1
ATOM 5196 N N . GLU A 1 642 ? -25.189 51.203 8.975 1.00 43.17 717 GLU A N 1
ATOM 5197 C CA . GLU A 1 642 ? -25.837 49.898 9.028 1.00 43.98 717 GLU A CA 1
ATOM 5198 C C . GLU A 1 642 ? -25.651 49.140 7.714 1.00 44.88 717 GLU A C 1
ATOM 5199 O O . GLU A 1 642 ? -25.130 48.027 7.704 1.00 46.53 717 GLU A O 1
ATOM 5205 N N . GLU A 1 643 ? -26.079 49.756 6.612 1.00 47.57 718 GLU A N 1
ATOM 5206 C CA . GLU A 1 643 ? -26.009 49.137 5.275 1.00 50.04 718 GLU A CA 1
ATOM 5207 C C . GLU A 1 643 ? -24.593 48.669 4.944 1.00 49.53 718 GLU A C 1
ATOM 5208 O O . GLU A 1 643 ? -24.397 47.529 4.517 1.00 56.01 718 GLU A O 1
ATOM 5214 N N . TYR A 1 644 ? -23.616 49.552 5.149 1.00 49.81 719 TYR A N 1
ATOM 5215 C CA . TYR A 1 644 ? -22.221 49.226 4.906 1.00 47.09 719 TYR A CA 1
ATOM 5216 C C . TYR A 1 644 ? -21.741 48.059 5.763 1.00 47.11 719 TYR A C 1
ATOM 5217 O O . TYR A 1 644 ? -21.292 47.055 5.222 1.00 47.70 719 TYR A O 1
ATOM 5226 N N . PHE A 1 645 ? -21.834 48.173 7.089 1.00 45.26 720 PHE A N 1
ATOM 5227 C CA . PHE A 1 645 ? -21.284 47.110 7.942 1.00 45.44 720 PHE A CA 1
ATOM 5228 C C . PHE A 1 645 ? -22.039 45.793 7.850 1.00 46.26 720 PHE A C 1
ATOM 5229 O O . PHE A 1 645 ? -21.462 44.726 8.058 1.00 48.72 720 PHE A O 1
ATOM 5237 N N . GLN A 1 646 ? -23.318 45.871 7.506 1.00 46.59 721 GLN A N 1
ATOM 5238 C CA . GLN A 1 646 ? -24.105 44.687 7.203 1.00 48.92 721 GLN A CA 1
ATOM 5239 C C . GLN A 1 646 ? -23.443 43.970 6.021 1.00 50.38 721 GLN A C 1
ATOM 5240 O O . GLN A 1 646 ? -23.234 42.757 6.051 1.00 48.67 721 GLN A O 1
ATOM 5246 N N . GLY A 1 647 ? -23.096 44.744 4.994 1.00 52.74 722 GLY A N 1
ATOM 5247 C CA . GLY A 1 647 ? -22.441 44.222 3.803 1.00 53.94 722 GLY A CA 1
ATOM 5248 C C . GLY A 1 647 ? -21.085 43.596 4.076 1.00 53.63 722 GLY A C 1
ATOM 5249 O O . GLY A 1 647 ? -20.723 42.595 3.452 1.00 56.46 722 GLY A O 1
ATOM 5250 N N . GLN A 1 648 ? -20.340 44.177 5.015 1.00 50.20 723 GLN A N 1
ATOM 5251 C CA . GLN A 1 648 ? -18.996 43.697 5.325 1.00 49.43 723 GLN A CA 1
ATOM 5252 C C . GLN A 1 648 ? -18.976 42.367 6.100 1.00 50.69 723 GLN A C 1
ATOM 5253 O O . GLN A 1 648 ? -18.129 41.529 5.801 1.00 53.06 723 GLN A O 1
ATOM 5259 N N . VAL A 1 649 ? -19.885 42.166 7.069 1.00 50.44 724 VAL A N 1
ATOM 5260 C CA . VAL A 1 649 ? -19.976 40.875 7.806 1.00 48.34 724 VAL A CA 1
ATOM 5261 C C . VAL A 1 649 ? -20.731 39.785 7.084 1.00 49.30 724 VAL A C 1
ATOM 5262 O O . VAL A 1 649 ? -20.580 38.610 7.432 1.00 55.98 724 VAL A O 1
ATOM 5266 N N . LYS A 1 650 ? -21.587 40.156 6.136 1.00 49.58 725 LYS A N 1
ATOM 5267 C CA . LYS A 1 650 ? -22.477 39.165 5.529 1.00 54.64 725 LYS A CA 1
ATOM 5268 C C . LYS A 1 650 ? -21.757 37.900 5.027 1.00 56.05 725 LYS A C 1
ATOM 5269 O O . LYS A 1 650 ? -22.221 36.799 5.317 1.00 61.51 725 LYS A O 1
ATOM 5275 N N . PRO A 1 651 ? -20.627 38.046 4.295 1.00 58.54 726 PRO A N 1
ATOM 5276 C CA . PRO A 1 651 ? -19.952 36.829 3.818 1.00 58.32 726 PRO A CA 1
ATOM 5277 C C . PRO A 1 651 ? -19.522 35.863 4.925 1.00 57.00 726 PRO A C 1
ATOM 5278 O O . PRO A 1 651 ? -19.770 34.667 4.801 1.00 63.31 726 PRO A O 1
ATOM 5282 N N . ILE A 1 652 ? -18.897 36.365 5.990 1.00 54.10 727 ILE A N 1
ATOM 5283 C CA . ILE A 1 652 ? -18.436 35.492 7.076 1.00 53.94 727 ILE A CA 1
ATOM 5284 C C . ILE A 1 652 ? -19.608 34.953 7.909 1.00 55.29 727 ILE A C 1
ATOM 5285 O O . ILE A 1 652 ? -19.586 33.796 8.341 1.00 54.72 727 ILE A O 1
ATOM 5290 N N . ALA A 1 653 ? -20.630 35.785 8.118 1.00 54.89 728 ALA A N 1
ATOM 5291 C CA . ALA A 1 653 ? -21.836 35.357 8.832 1.00 54.28 728 ALA A CA 1
ATOM 5292 C C . ALA A 1 653 ? -22.543 34.250 8.063 1.00 58.00 728 ALA A C 1
ATOM 5293 O O . ALA A 1 653 ? -22.860 33.200 8.629 1.00 61.75 728 ALA A O 1
ATOM 5295 N N . ASP A 1 654 ? -22.769 34.489 6.772 1.00 59.66 729 ASP A N 1
ATOM 5296 C CA . ASP A 1 654 ? -23.359 33.491 5.882 1.00 62.71 729 ASP A CA 1
ATOM 5297 C C . ASP A 1 654 ? -22.532 32.208 5.849 1.00 63.41 729 ASP A C 1
ATOM 5298 O O . ASP A 1 654 ? -23.089 31.116 5.920 1.00 70.42 729 ASP A O 1
ATOM 5303 N N . SER A 1 655 ? -21.208 32.358 5.758 1.00 66.02 730 SER A N 1
ATOM 5304 C CA . SER A 1 655 ? -20.262 31.235 5.635 1.00 65.30 730 SER A CA 1
ATOM 5305 C C . SER A 1 655 ? -20.219 30.294 6.847 1.00 61.69 730 SER A C 1
ATOM 5306 O O . SER A 1 655 ? -20.095 29.080 6.688 1.00 65.48 730 SER A O 1
ATOM 5309 N N . LEU A 1 656 ? -20.304 30.858 8.050 1.00 58.28 731 LEU A N 1
ATOM 5310 C CA . LEU A 1 656 ? -20.253 30.068 9.277 1.00 58.89 731 LEU A CA 1
ATOM 5311 C C . LEU A 1 656 ? -21.611 29.456 9.608 1.00 63.76 731 LEU A C 1
ATOM 5312 O O . LEU A 1 656 ? -21.679 28.377 10.201 1.00 64.42 731 LEU A O 1
ATOM 5317 N N . GLY A 1 657 ? -22.683 30.154 9.235 1.00 61.49 732 GLY A N 1
ATOM 5318 C CA . GLY A 1 657 ? -24.048 29.632 9.353 1.00 61.95 732 GLY A CA 1
ATOM 5319 C C . GLY A 1 657 ? -24.610 29.578 10.765 1.00 59.74 732 GLY A C 1
ATOM 5320 O O . GLY A 1 657 ? -23.916 29.871 11.738 1.00 58.36 732 GLY A O 1
ATOM 5321 N N . TRP A 1 658 ? -25.879 29.199 10.876 1.00 58.82 733 TRP A N 1
ATOM 5322 C CA . TRP A 1 658 ? -26.520 29.076 12.179 1.00 57.49 733 TRP A CA 1
ATOM 5323 C C . TRP A 1 658 ? -26.457 27.637 12.692 1.00 58.69 733 TRP A C 1
ATOM 5324 O O . TRP A 1 658 ? -27.472 26.948 12.761 1.00 55.12 733 TRP A O 1
ATOM 5335 N N . ASN A 1 659 ? -25.251 27.197 13.052 1.00 61.97 734 ASN A N 1
ATOM 5336 C CA . ASN A 1 659 ? -25.012 25.837 13.546 1.00 66.40 734 ASN A CA 1
ATOM 5337 C C . ASN A 1 659 ? -23.673 25.704 14.264 1.00 69.80 734 ASN A C 1
ATOM 5338 O O . ASN A 1 659 ? -22.669 26.254 13.819 1.00 83.53 734 ASN A O 1
ATOM 5343 N N . ASP A 1 660 ? -23.658 24.948 15.355 1.00 65.47 735 ASP A N 1
ATOM 5344 C CA . ASP A 1 660 ? -22.447 24.773 16.153 1.00 68.59 735 ASP A CA 1
ATOM 5345 C C . ASP A 1 660 ? -21.454 23.781 15.560 1.00 70.49 735 ASP A C 1
ATOM 5346 O O . ASP A 1 660 ? -21.445 22.603 15.929 1.00 85.78 735 ASP A O 1
ATOM 5351 N N . ALA A 1 661 ? -20.616 24.260 14.649 1.00 57.48 736 ALA A N 1
ATOM 5352 C CA . ALA A 1 661 ? -19.585 23.418 14.046 1.00 61.99 736 ALA A CA 1
ATOM 5353 C C . ALA A 1 661 ? -18.236 24.126 14.061 1.00 61.12 736 ALA A C 1
ATOM 5354 O O . ALA A 1 661 ? -18.181 25.341 13.975 1.00 62.13 736 ALA A O 1
ATOM 5356 N N . GLY A 1 662 ? -17.151 23.365 14.173 1.00 66.20 737 GLY A N 1
ATOM 5357 C CA . GLY A 1 662 ? -15.802 23.942 14.164 1.00 63.31 737 GLY A CA 1
ATOM 5358 C C . GLY A 1 662 ? -15.159 23.919 15.535 1.00 62.82 737 GLY A C 1
ATOM 5359 O O . GLY A 1 662 ? -15.759 23.434 16.493 1.00 65.18 737 GLY A O 1
ATOM 5360 N N . ASP A 1 663 ? -13.938 24.440 15.632 1.00 63.43 738 ASP A N 1
ATOM 5361 C CA . ASP A 1 663 ? -13.219 24.471 16.910 1.00 66.09 738 ASP A CA 1
ATOM 5362 C C . ASP A 1 663 ? -13.656 25.645 17.793 1.00 60.73 738 ASP A C 1
ATOM 5363 O O . ASP A 1 663 ? -14.547 26.417 17.428 1.00 62.08 738 ASP A O 1
ATOM 5368 N N . HIS A 1 664 ? -13.012 25.773 18.949 1.00 55.35 739 HIS A N 1
ATOM 5369 C CA . HIS A 1 664 ? -13.385 26.762 19.945 1.00 54.80 739 HIS A CA 1
ATOM 5370 C C . HIS A 1 664 ? -13.474 28.177 19.363 1.00 55.33 739 HIS A C 1
ATOM 5371 O O . HIS A 1 664 ? -14.511 28.847 19.479 1.00 53.73 739 HIS A O 1
ATOM 5378 N N . VAL A 1 665 ? -12.398 28.611 18.715 1.00 51.94 740 VAL A N 1
ATOM 5379 C CA . VAL A 1 665 ? -12.290 29.985 18.250 1.00 53.19 740 VAL A CA 1
ATOM 5380 C C . VAL A 1 665 ? -13.301 30.292 17.142 1.00 54.15 740 VAL A C 1
ATOM 5381 O O . VAL A 1 665 ? -13.904 31.367 17.123 1.00 57.00 740 VAL A O 1
ATOM 5385 N N . THR A 1 666 ? -13.507 29.331 16.249 1.00 54.55 741 THR A N 1
ATOM 5386 C CA . THR A 1 666 ? -14.518 29.433 15.203 1.00 54.04 741 THR A CA 1
ATOM 5387 C C . THR A 1 666 ? -15.908 29.630 15.794 1.00 52.50 741 THR A C 1
ATOM 5388 O O . THR A 1 666 ? -16.700 30.421 15.285 1.00 55.57 741 THR A O 1
ATOM 5392 N N . LYS A 1 667 ? -16.197 28.913 16.874 1.00 51.44 742 LYS A N 1
ATOM 5393 C CA . LYS A 1 667 ? -17.510 28.982 17.496 1.00 48.78 742 LYS A CA 1
ATOM 5394 C C . LYS A 1 667 ? -17.723 30.336 18.170 1.00 46.02 742 LYS A C 1
ATOM 5395 O O . LYS A 1 667 ? -18.814 30.911 18.099 1.00 46.03 742 LYS A O 1
ATOM 5401 N N . LEU A 1 668 ? -16.667 30.847 18.800 1.00 42.55 743 LEU A N 1
ATOM 5402 C CA . LEU A 1 668 ? -16.684 32.193 19.355 1.00 42.26 743 LEU A CA 1
ATOM 5403 C C . LEU A 1 668 ? -16.878 33.232 18.251 1.00 42.81 743 LEU A C 1
ATOM 5404 O O . LEU A 1 668 ? -17.659 34.175 18.420 1.00 45.73 743 LEU A O 1
ATOM 5409 N N . LEU A 1 669 ? -16.181 33.040 17.126 1.00 43.93 744 LEU A N 1
ATOM 5410 C CA . LEU A 1 669 ? -16.314 33.916 15.963 1.00 44.80 744 LEU A CA 1
ATOM 5411 C C . LEU A 1 669 ? -17.741 33.930 15.423 1.00 45.86 744 LEU A C 1
ATOM 5412 O O . LEU A 1 669 ? -18.310 35.005 15.220 1.00 47.60 744 LEU A O 1
ATOM 5417 N N . ARG A 1 670 ? -18.315 32.747 15.203 1.00 45.36 745 ARG A N 1
ATOM 5418 C CA . ARG A 1 670 ? -19.700 32.645 14.737 1.00 45.99 745 ARG A CA 1
ATOM 5419 C C . ARG A 1 670 ? -20.665 33.444 15.610 1.00 46.53 745 ARG A C 1
ATOM 5420 O O . ARG A 1 670 ? -21.452 34.240 15.085 1.00 48.27 745 ARG A O 1
ATOM 5428 N N . SER A 1 671 ? -20.593 33.243 16.928 1.00 45.92 746 SER A N 1
ATOM 5429 C CA . SER A 1 671 ? -21.421 34.003 17.874 1.00 46.91 746 SER A CA 1
ATOM 5430 C C . SER A 1 671 ? -21.323 35.503 17.637 1.00 47.53 746 SER A C 1
ATOM 5431 O O . SER A 1 671 ? -22.342 36.164 17.414 1.00 51.10 746 SER A O 1
ATOM 5434 N N . SER A 1 672 ? -20.106 36.043 17.670 1.00 41.27 747 SER A N 1
ATOM 5435 C CA . SER A 1 672 ? -19.971 37.488 17.599 1.00 44.34 747 SER A CA 1
ATOM 5436 C C . SER A 1 672 ? -20.267 38.021 16.204 1.00 43.56 747 SER A C 1
ATOM 5437 O O . SER A 1 672 ? -20.749 39.134 16.050 1.00 44.32 747 SER A O 1
ATOM 5440 N N . VAL A 1 673 ? -20.022 37.205 15.190 1.00 42.81 748 VAL A N 1
ATOM 5441 C CA . VAL A 1 673 ? -20.267 37.630 13.814 1.00 43.64 748 VAL A CA 1
ATOM 5442 C C . VAL A 1 673 ? -21.760 37.632 13.424 1.00 41.70 748 VAL A C 1
ATOM 5443 O O . VAL A 1 673 ? -22.242 38.570 12.783 1.00 46.22 748 VAL A O 1
ATOM 5447 N N . LEU A 1 674 ? -22.479 36.584 13.820 1.00 41.79 749 LEU A N 1
ATOM 5448 C CA . LEU A 1 674 ? -23.943 36.537 13.703 1.00 41.00 749 LEU A CA 1
ATOM 5449 C C . LEU A 1 674 ? -24.632 37.592 14.576 1.00 38.91 749 LEU A C 1
ATOM 5450 O O . LEU A 1 674 ? -25.659 38.155 14.184 1.00 40.97 749 LEU A O 1
ATOM 5455 N N . GLY A 1 675 ? -24.072 37.851 15.757 1.00 35.76 750 GLY A N 1
ATOM 5456 C CA . GLY A 1 675 ? -24.597 38.902 16.654 1.00 32.89 750 GLY A CA 1
ATOM 5457 C C . GLY A 1 675 ? -24.540 40.271 15.992 1.00 34.14 750 GLY A C 1
ATOM 5458 O O . GLY A 1 675 ? -25.520 41.035 16.020 1.00 35.09 750 GLY A O 1
ATOM 5459 N N . PHE A 1 676 ? -23.391 40.568 15.382 1.00 34.61 751 PHE A N 1
ATOM 5460 C CA . PHE A 1 676 ? -23.170 41.812 14.651 1.00 36.48 751 PHE A CA 1
ATOM 5461 C C . PHE A 1 676 ? -24.074 41.924 13.419 1.00 37.42 751 PHE A C 1
ATOM 5462 O O . PHE A 1 676 ? -24.630 42.988 13.167 1.00 38.99 751 PHE A O 1
ATOM 5470 N N . ALA A 1 677 ? -24.224 40.833 12.666 1.00 36.03 752 ALA A N 1
ATOM 5471 C CA . ALA A 1 677 ? -25.173 40.796 11.544 1.00 36.06 752 ALA A CA 1
ATOM 5472 C C . ALA A 1 677 ? -26.579 41.184 12.011 1.00 35.96 752 ALA A C 1
ATOM 5473 O O . ALA A 1 677 ? -27.231 42.041 11.401 1.00 37.28 752 ALA A O 1
ATOM 5475 N N . CYS A 1 678 ? -27.034 40.564 13.103 1.00 33.63 753 CYS A N 1
ATOM 5476 C CA . CYS A 1 678 ? -28.316 40.903 13.711 1.00 33.12 753 CYS A CA 1
ATOM 5477 C C . CYS A 1 678 ? -28.345 42.369 14.126 1.00 31.01 753 CYS A C 1
ATOM 5478 O O . CYS A 1 678 ? -29.307 43.083 13.843 1.00 33.43 753 CYS A O 1
ATOM 5481 N N . LYS A 1 679 ? -27.285 42.822 14.786 1.00 30.16 754 LYS A N 1
ATOM 5482 C CA . LYS A 1 679 ? -27.228 44.192 15.278 1.00 30.36 754 LYS A CA 1
ATOM 5483 C C . LYS A 1 679 ? -27.314 45.170 14.113 1.00 31.82 754 LYS A C 1
ATOM 5484 O O . LYS A 1 679 ? -27.933 46.227 14.231 1.00 34.98 754 LYS A O 1
ATOM 5490 N N . MET A 1 680 ? -26.690 44.804 12.996 1.00 33.84 755 MET A N 1
ATOM 5491 C CA . MET A 1 680 ? -26.673 45.637 11.793 1.00 37.27 755 MET A CA 1
ATOM 5492 C C . MET A 1 680 ? -27.941 45.514 10.943 1.00 39.54 755 MET A C 1
ATOM 5493 O O . MET A 1 680 ? -28.057 46.165 9.913 1.00 41.84 755 MET A O 1
ATOM 5498 N N . GLY A 1 681 ? -28.882 44.674 11.368 1.00 39.61 756 GLY A N 1
ATOM 5499 C CA . GLY A 1 681 ? -30.201 44.619 10.745 1.00 40.85 756 GLY A CA 1
ATOM 5500 C C . GLY A 1 681 ? -30.345 43.725 9.526 1.00 42.87 756 GLY A C 1
ATOM 5501 O O . GLY A 1 681 ? -31.314 43.863 8.782 1.00 48.14 756 GLY A O 1
ATOM 5502 N N . ASP A 1 682 ? -29.385 42.818 9.332 1.00 42.48 757 ASP A N 1
ATOM 5503 C CA . ASP A 1 682 ? -29.467 41.740 8.341 1.00 46.81 757 ASP A CA 1
ATOM 5504 C C . ASP A 1 682 ? -30.771 40.956 8.505 1.00 48.05 757 ASP A C 1
ATOM 5505 O O . ASP A 1 682 ? -30.957 40.264 9.514 1.00 46.39 757 ASP A O 1
ATOM 5510 N N . ARG A 1 683 ? -31.657 41.060 7.512 1.00 50.69 758 ARG A N 1
ATOM 5511 C CA . ARG A 1 683 ? -32.997 40.462 7.586 1.00 51.95 758 ARG A CA 1
ATOM 5512 C C . ARG A 1 683 ? -32.964 38.954 7.750 1.00 50.16 758 ARG A C 1
ATOM 5513 O O . ARG A 1 683 ? -33.754 38.393 8.516 1.00 50.24 758 ARG A O 1
ATOM 5521 N N . GLU A 1 684 ? -32.046 38.308 7.037 1.00 50.45 759 GLU A N 1
ATOM 5522 C CA . GLU A 1 684 ? -31.908 36.856 7.082 1.00 51.87 759 GLU A CA 1
ATOM 5523 C C . GLU A 1 684 ? -31.356 36.365 8.421 1.00 46.34 759 GLU A C 1
ATOM 5524 O O . GLU A 1 684 ? -31.736 35.297 8.895 1.00 46.39 759 GLU A O 1
ATOM 5530 N N . ALA A 1 685 ? -30.464 37.143 9.029 1.00 45.52 760 ALA A N 1
ATOM 5531 C CA . ALA A 1 685 ? -29.896 36.775 10.320 1.00 42.27 760 ALA A CA 1
ATOM 5532 C C . ALA A 1 685 ? -30.954 36.952 11.412 1.00 40.20 760 ALA A C 1
ATOM 5533 O O . ALA A 1 685 ? -31.090 36.112 12.316 1.00 39.06 760 ALA A O 1
ATOM 5535 N N . LEU A 1 686 ? -31.716 38.041 11.313 1.00 40.24 761 LEU A N 1
ATOM 5536 C CA . LEU A 1 686 ? -32.848 38.268 12.209 1.00 39.22 761 LEU A CA 1
ATOM 5537 C C . LEU A 1 686 ? -33.923 37.190 12.035 1.00 41.29 761 LEU A C 1
ATOM 5538 O O . LEU A 1 686 ? -34.507 36.726 13.018 1.00 39.56 761 LEU A O 1
ATOM 5543 N N . ASN A 1 687 ? -34.156 36.772 10.794 1.00 41.34 762 ASN A N 1
ATOM 5544 C CA . ASN A 1 687 ? -35.122 35.718 10.523 1.00 44.82 762 ASN A CA 1
ATOM 5545 C C . ASN A 1 687 ? -34.725 34.352 11.077 1.00 44.79 762 ASN A C 1
ATOM 5546 O O . ASN A 1 687 ? -35.586 33.591 11.535 1.00 46.19 762 ASN A O 1
ATOM 5551 N N . ASN A 1 688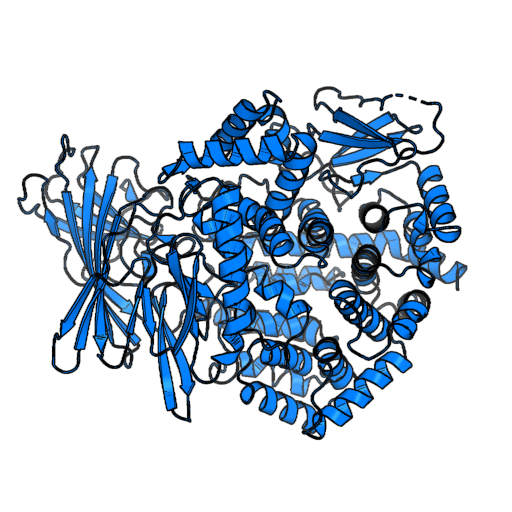 ? -33.429 34.048 11.034 1.00 42.36 763 ASN A N 1
ATOM 5552 C CA . ASN A 1 688 ? -32.902 32.863 11.690 1.00 43.97 763 ASN A CA 1
ATOM 5553 C C . ASN A 1 688 ? -33.155 32.925 13.207 1.00 38.89 763 ASN A C 1
ATOM 5554 O O . ASN A 1 688 ? -33.643 31.958 13.804 1.00 38.26 763 ASN A O 1
ATOM 5559 N N . ALA A 1 689 ? -32.849 34.069 13.816 1.00 34.45 764 ALA A N 1
ATOM 5560 C CA . ALA A 1 689 ? -33.096 34.255 15.246 1.00 34.03 764 ALA A CA 1
ATOM 5561 C C . ALA A 1 689 ? -34.565 34.053 15.592 1.00 33.73 764 ALA A C 1
ATOM 5562 O O . ALA A 1 689 ? -34.888 33.276 16.485 1.00 37.22 764 ALA A O 1
ATOM 5564 N N . SER A 1 690 ? -35.458 34.737 14.888 1.00 34.49 765 SER A N 1
ATOM 5565 C CA . SER A 1 690 ? -36.901 34.596 15.142 1.00 36.73 765 SER A CA 1
ATOM 5566 C C . SER A 1 690 ? -37.430 33.177 14.927 1.00 36.09 765 SER A C 1
ATOM 5567 O O . SER A 1 690 ? -38.240 32.702 15.716 1.00 38.06 765 SER A O 1
ATOM 5570 N N . SER A 1 691 ? -36.970 32.517 13.868 1.00 36.10 766 SER A N 1
ATOM 5571 C CA . SER A 1 691 ? -37.351 31.135 13.575 1.00 37.46 766 SER A CA 1
ATOM 5572 C C . SER A 1 691 ? -36.949 30.186 14.711 1.00 36.42 766 SER A C 1
ATOM 5573 O O . SER A 1 691 ? -37.789 29.419 15.210 1.00 37.61 766 SER A O 1
ATOM 5576 N N . LEU A 1 692 ? -35.685 30.251 15.136 1.00 34.03 767 LEU A N 1
ATOM 5577 C CA . LEU A 1 692 ? -35.210 29.411 16.240 1.00 34.82 767 LEU A CA 1
ATOM 5578 C C . LEU A 1 692 ? -35.945 29.734 17.550 1.00 34.70 767 LEU A C 1
ATOM 5579 O O . LEU A 1 692 ? -36.323 28.824 18.305 1.00 35.51 767 LEU A O 1
ATOM 5584 N N . PHE A 1 693 ? -36.153 31.024 17.808 1.00 33.31 768 PHE A N 1
ATOM 5585 C CA . PHE A 1 693 ? -36.893 31.458 18.987 1.00 32.03 768 PHE A CA 1
ATOM 5586 C C . PHE A 1 693 ? -38.309 30.874 19.006 1.00 34.27 768 PHE A C 1
ATOM 5587 O O . PHE A 1 693 ? -38.731 30.329 20.016 1.00 33.90 768 PHE A O 1
ATOM 5595 N N . GLU A 1 694 ? -39.022 30.977 17.882 1.00 36.45 769 GLU A N 1
ATOM 5596 C CA . GLU A 1 694 ? -40.341 30.368 17.719 1.00 38.51 769 GLU A CA 1
ATOM 5597 C C . GLU A 1 694 ? -40.312 28.860 18.033 1.00 38.94 769 GLU A C 1
ATOM 5598 O O . GLU A 1 694 ? -41.223 28.333 18.682 1.00 42.26 769 GLU A O 1
ATOM 5604 N N . GLN A 1 695 ? -39.262 28.173 17.582 1.00 36.69 770 GLN A N 1
ATOM 5605 C CA . GLN A 1 695 ? -39.093 26.746 17.867 1.00 41.14 770 GLN A CA 1
ATOM 5606 C C . GLN A 1 695 ? -38.803 26.474 19.344 1.00 39.02 770 GLN A C 1
ATOM 5607 O O . GLN A 1 695 ? -39.326 25.528 19.914 1.00 40.35 770 GLN A O 1
ATOM 5613 N N . TRP A 1 696 ? -37.959 27.302 19.952 1.00 36.92 771 TRP A N 1
ATOM 5614 C CA . TRP A 1 696 ? -37.621 27.145 21.367 1.00 36.19 771 TRP A CA 1
ATOM 5615 C C . TRP A 1 696 ? -38.853 27.299 22.253 1.00 36.41 771 TRP A C 1
ATOM 5616 O O . TRP A 1 696 ? -39.012 26.576 23.247 1.00 35.79 771 TRP A O 1
ATOM 5627 N N . LEU A 1 697 ? -39.722 28.236 21.878 1.00 36.40 772 LEU A N 1
ATOM 5628 C CA . LEU A 1 697 ? -40.997 28.454 22.565 1.00 35.40 772 LEU A CA 1
ATOM 5629 C C . LEU A 1 697 ? -41.904 27.228 22.515 1.00 38.07 772 LEU A C 1
ATOM 5630 O O . LEU A 1 697 ? -42.789 27.093 23.349 1.00 39.27 772 LEU A O 1
ATOM 5635 N N . ASN A 1 698 ? -41.681 26.340 21.545 1.00 42.55 773 ASN A N 1
ATOM 5636 C CA . ASN A 1 698 ? -42.443 25.088 21.457 1.00 51.04 773 ASN A CA 1
ATOM 5637 C C . ASN A 1 698 ? -42.082 24.060 22.535 1.00 49.55 773 ASN A C 1
ATOM 5638 O O . ASN A 1 698 ? -42.733 23.021 22.641 1.00 56.10 773 ASN A O 1
ATOM 5643 N N . GLY A 1 699 ? -41.037 24.344 23.309 1.00 52.85 774 GLY A N 1
ATOM 5644 C CA . GLY A 1 699 ? -40.773 23.635 24.566 1.00 57.73 774 GLY A CA 1
ATOM 5645 C C . GLY A 1 699 ? -39.919 22.379 24.541 1.00 67.02 774 GLY A C 1
ATOM 5646 O O . GLY A 1 699 ? -39.546 21.863 25.601 1.00 71.98 774 GLY A O 1
ATOM 5647 N N . THR A 1 700 ? -39.609 21.884 23.345 1.00 72.98 775 THR A N 1
ATOM 5648 C CA . THR A 1 700 ? -38.824 20.660 23.191 1.00 78.31 775 THR A CA 1
ATOM 5649 C C . THR A 1 700 ? -37.404 20.966 22.731 1.00 81.43 775 THR A C 1
ATOM 5650 O O . THR A 1 700 ? -36.430 20.558 23.372 1.00 80.17 775 THR A O 1
ATOM 5654 N N . VAL A 1 701 ? -37.312 21.696 21.621 1.00 79.34 776 VAL A N 1
ATOM 5655 C CA . VAL A 1 701 ? -36.056 21.942 20.916 1.00 69.46 776 VAL A CA 1
ATOM 5656 C C . VAL A 1 701 ? -35.030 22.628 21.813 1.00 63.80 776 VAL A C 1
ATOM 5657 O O . VAL A 1 701 ? -35.280 23.707 22.349 1.00 71.06 776 VAL A O 1
ATOM 5661 N N . SER A 1 702 ? -33.888 21.971 21.991 1.00 57.83 777 SER A N 1
ATOM 5662 C CA . SER A 1 702 ? -32.768 22.551 22.721 1.00 57.38 777 SER A CA 1
ATOM 5663 C C . SER A 1 702 ? -31.864 23.277 21.725 1.00 56.07 777 SER A C 1
ATOM 5664 O O . SER A 1 702 ? -31.281 22.650 20.840 1.00 65.96 777 SER A O 1
ATOM 5667 N N . LEU A 1 703 ? -31.758 24.596 21.855 1.00 43.76 778 LEU A N 1
ATOM 5668 C CA . LEU A 1 703 ? -31.004 25.410 20.890 1.00 43.04 778 LEU A CA 1
ATOM 5669 C C . LEU A 1 703 ? -29.498 25.127 20.886 1.00 44.89 778 LEU A C 1
ATOM 5670 O O . LEU A 1 703 ? -28.920 24.839 21.942 1.00 43.84 778 LEU A O 1
ATOM 5675 N N . PRO A 1 704 ? -28.855 25.218 19.701 1.00 45.58 779 PRO A N 1
ATOM 5676 C CA . PRO A 1 704 ? -27.393 25.173 19.643 1.00 47.10 779 PRO A CA 1
ATOM 5677 C C . PRO A 1 704 ? -26.785 26.121 20.675 1.00 45.19 779 PRO A C 1
ATOM 5678 O O . PRO A 1 704 ? -27.134 27.307 20.724 1.00 44.06 779 PRO A O 1
ATOM 5682 N N . VAL A 1 705 ? -25.898 25.587 21.504 1.00 46.09 780 VAL A N 1
ATOM 5683 C CA . VAL A 1 705 ? -25.442 26.292 22.698 1.00 45.98 780 VAL A CA 1
ATOM 5684 C C . VAL A 1 705 ? -24.823 27.659 22.417 1.00 44.71 780 VAL A C 1
ATOM 5685 O O . VAL A 1 705 ? -25.046 28.614 23.166 1.00 48.39 780 VAL A O 1
ATOM 5689 N N . ASN A 1 706 ? -24.083 27.770 21.325 1.00 42.73 781 ASN A N 1
ATOM 5690 C CA . ASN A 1 706 ? -23.432 29.028 20.990 1.00 45.80 781 ASN A CA 1
ATOM 5691 C C . ASN A 1 706 ? -24.323 30.035 20.237 1.00 46.42 781 ASN A C 1
ATOM 5692 O O . ASN A 1 706 ? -23.887 31.144 19.907 1.00 49.44 781 ASN A O 1
ATOM 5697 N N . LEU A 1 707 ? -25.568 29.645 19.977 1.00 45.48 782 LEU A N 1
ATOM 5698 C CA . LEU A 1 707 ? -26.532 30.523 19.301 1.00 46.69 782 LEU A CA 1
ATOM 5699 C C . LEU A 1 707 ? -27.645 30.994 20.230 1.00 39.93 782 LEU A C 1
ATOM 5700 O O . LEU A 1 707 ? -28.350 31.954 19.914 1.00 41.58 782 LEU A O 1
ATOM 5705 N N . ARG A 1 708 ? -27.779 30.320 21.376 1.00 36.34 783 ARG A N 1
ATOM 5706 C CA . ARG A 1 708 ? -28.831 30.572 22.367 1.00 34.73 783 ARG A CA 1
ATOM 5707 C C . ARG A 1 708 ? -29.013 32.024 22.735 1.00 31.94 783 ARG A C 1
ATOM 5708 O O . ARG A 1 708 ? -30.106 32.568 22.589 1.00 35.25 783 ARG A O 1
ATOM 5716 N N . LEU A 1 709 ? -27.952 32.641 23.245 1.00 28.91 784 LEU A N 1
ATOM 5717 C CA . LEU A 1 709 ? -28.045 34.032 23.679 1.00 28.71 784 LEU A CA 1
ATOM 5718 C C . LEU A 1 709 ? -28.579 34.928 22.551 1.00 28.74 784 LEU A C 1
ATOM 5719 O O . LEU A 1 709 ? -29.458 35.754 22.768 1.00 28.51 784 LEU A O 1
ATOM 5724 N N . LEU A 1 710 ? -28.063 34.730 21.345 1.00 31.03 785 LEU A N 1
ATOM 5725 C CA . LEU A 1 710 ? -28.487 35.520 20.194 1.00 31.49 785 LEU A CA 1
ATOM 5726 C C . LEU A 1 710 ? -29.948 35.298 19.856 1.00 30.49 785 LEU A C 1
ATOM 5727 O O . LEU A 1 710 ? -30.662 36.234 19.512 1.00 32.50 785 LEU A O 1
ATOM 5732 N N . VAL A 1 711 ? -30.379 34.049 19.931 1.00 30.00 786 VAL A N 1
ATOM 5733 C CA . VAL A 1 711 ? -31.770 33.697 19.679 1.00 29.44 786 VAL A CA 1
ATOM 5734 C C . VAL A 1 711 ? -32.686 34.324 20.736 1.00 28.40 786 VAL A C 1
ATOM 5735 O O . VAL A 1 711 ? -33.718 34.891 20.380 1.00 28.43 786 VAL A O 1
ATOM 5739 N N . TYR A 1 712 ? -32.306 34.251 22.021 1.00 28.34 787 TYR A N 1
ATOM 5740 C CA . TYR A 1 712 ? -33.155 34.827 23.099 1.00 26.19 787 TYR A CA 1
ATOM 5741 C C . TYR A 1 712 ? -33.273 36.324 22.919 1.00 25.72 787 TYR A C 1
ATOM 5742 O O . TYR A 1 712 ? -34.367 36.872 22.977 1.00 27.44 787 TYR A O 1
ATOM 5751 N N . ARG A 1 713 ? -32.139 36.972 22.668 1.00 26.57 788 ARG A N 1
ATOM 5752 C CA . ARG A 1 713 ? -32.084 38.429 22.491 1.00 27.60 788 ARG A CA 1
ATOM 5753 C C . ARG A 1 713 ? -32.856 38.945 21.287 1.00 28.21 788 ARG A C 1
ATOM 5754 O O . ARG A 1 713 ? -33.785 39.745 21.440 1.00 26.84 788 ARG A O 1
ATOM 5762 N N . TYR A 1 714 ? -32.458 38.489 20.096 1.00 29.64 789 TYR A N 1
ATOM 5763 C CA . TYR A 1 714 ? -33.030 38.997 18.853 1.00 28.20 789 TYR A CA 1
ATOM 5764 C C . TYR A 1 714 ? -34.374 38.367 18.561 1.00 28.24 789 TYR A C 1
ATOM 5765 O O . TYR A 1 714 ? -35.225 38.995 17.937 1.00 29.86 789 TYR A O 1
ATOM 5774 N N . GLY A 1 715 ? -34.566 37.135 19.031 1.00 28.85 790 GLY A N 1
ATOM 5775 C CA . GLY A 1 715 ? -35.889 36.509 19.013 1.00 28.48 790 GLY A CA 1
ATOM 5776 C C . GLY A 1 715 ? -36.897 37.311 19.824 1.00 29.42 790 GLY A C 1
ATOM 5777 O O . GLY A 1 715 ? -37.988 37.641 19.333 1.00 29.37 790 GLY A O 1
ATOM 5778 N N . MET A 1 716 ? -36.547 37.629 21.072 1.00 30.09 791 MET A N 1
ATOM 5779 C CA . MET A 1 716 ? -37.442 38.418 21.908 1.00 28.39 791 MET A CA 1
ATOM 5780 C C . MET A 1 716 ? -37.613 39.816 21.319 1.00 28.27 791 MET A C 1
ATOM 5781 O O . MET A 1 716 ? -38.725 40.332 21.256 1.00 28.94 791 MET A O 1
ATOM 5786 N N . GLN A 1 717 ? -36.519 40.418 20.867 1.00 28.28 792 GLN A N 1
ATOM 5787 C CA . GLN A 1 717 ? -36.586 41.776 20.339 1.00 30.38 792 GLN A CA 1
ATOM 5788 C C . GLN A 1 717 ? -37.527 41.871 19.127 1.00 33.71 792 GLN A C 1
ATOM 5789 O O . GLN A 1 717 ? -38.346 42.793 19.039 1.00 35.24 792 GLN A O 1
ATOM 5795 N N . ASN A 1 718 ? -37.436 40.901 18.221 1.00 35.87 793 ASN A N 1
ATOM 5796 C CA . ASN A 1 718 ? -38.206 40.950 16.977 1.00 40.38 793 ASN A CA 1
ATOM 5797 C C . ASN A 1 718 ? -39.589 40.325 17.008 1.00 39.11 793 ASN A C 1
ATOM 5798 O O . ASN A 1 718 ? -40.423 40.694 16.195 1.00 41.53 793 ASN A O 1
ATOM 5803 N N . SER A 1 719 ? -39.831 39.364 17.898 1.00 36.90 794 SER A N 1
ATOM 5804 C CA . SER A 1 719 ? -41.135 38.688 17.916 1.00 38.34 794 SER A CA 1
ATOM 5805 C C . SER A 1 719 ? -41.691 38.397 19.309 1.00 37.63 794 SER A C 1
ATOM 5806 O O . SER A 1 719 ? -42.711 37.727 19.447 1.00 36.45 794 SER A O 1
ATOM 5809 N N . GLY A 1 720 ? -41.027 38.917 20.333 1.00 35.25 795 GLY A N 1
ATOM 5810 C CA . GLY A 1 720 ? -41.486 38.743 21.700 1.00 34.83 795 GLY A CA 1
ATOM 5811 C C . GLY A 1 720 ? -42.755 39.516 21.974 1.00 34.02 795 GLY A C 1
ATOM 5812 O O . GLY A 1 720 ? -42.998 40.560 21.375 1.00 36.36 795 GLY A O 1
ATOM 5813 N N . ASN A 1 721 ? -43.568 38.974 22.874 1.00 34.69 796 ASN A N 1
ATOM 5814 C CA . ASN A 1 721 ? -44.800 39.607 23.343 1.00 34.27 796 ASN A CA 1
ATOM 5815 C C . ASN A 1 721 ? -45.027 39.084 24.756 1.00 32.21 796 ASN A C 1
ATOM 5816 O O . ASN A 1 721 ? -44.205 38.312 25.259 1.00 31.34 796 ASN A O 1
ATOM 5821 N N . GLU A 1 722 ? -46.137 39.464 25.382 1.00 33.80 797 GLU A N 1
ATOM 5822 C CA . GLU A 1 722 ? -46.378 39.092 26.774 1.00 32.61 797 GLU A CA 1
ATOM 5823 C C . GLU A 1 722 ? -46.381 37.576 26.968 1.00 31.69 797 GLU A C 1
ATOM 5824 O O . GLU A 1 722 ? -45.827 37.070 27.932 1.00 31.65 797 GLU A O 1
ATOM 5830 N N . ILE A 1 723 ? -46.985 36.853 26.034 1.00 34.58 798 ILE A N 1
ATOM 5831 C CA . ILE A 1 723 ? -47.025 35.395 26.117 1.00 34.67 798 ILE A CA 1
ATOM 5832 C C . ILE A 1 723 ? -45.609 34.798 26.163 1.00 33.07 798 ILE A C 1
ATOM 5833 O O . ILE A 1 723 ? -45.284 34.031 27.083 1.00 33.67 798 ILE A O 1
ATOM 5838 N N . SER A 1 724 ? -44.757 35.168 25.209 1.00 31.54 799 SER A N 1
ATOM 5839 C CA . SER A 1 724 ? -43.407 34.602 25.175 1.00 30.97 799 SER A CA 1
ATOM 5840 C C . SER A 1 724 ? -42.509 35.173 26.281 1.00 30.60 799 SER A C 1
ATOM 5841 O O . SER A 1 724 ? -41.575 34.495 26.746 1.00 30.87 799 SER A O 1
ATOM 5844 N N . TRP A 1 725 ? -42.805 36.401 26.714 1.00 27.57 800 TRP A N 1
ATOM 5845 C CA . TRP A 1 725 ? -42.097 37.011 27.842 1.00 26.60 800 TRP A CA 1
ATOM 5846 C C . TRP A 1 725 ? -42.372 36.231 29.143 1.00 25.70 800 TRP A C 1
ATOM 5847 O O . TRP A 1 725 ? -41.440 35.854 29.849 1.00 25.07 800 TRP A O 1
ATOM 5858 N N . ASN A 1 726 ? -43.651 35.979 29.434 1.00 27.11 801 ASN A N 1
ATOM 5859 C CA . ASN A 1 726 ? -44.060 35.182 30.591 1.00 26.57 801 ASN A CA 1
ATOM 5860 C C . ASN A 1 726 ? -43.477 33.782 30.530 1.00 26.90 801 ASN A C 1
ATOM 5861 O O . ASN A 1 726 ? -43.014 33.258 31.533 1.00 27.21 801 ASN A O 1
ATOM 5866 N N . TYR A 1 727 ? -43.480 33.181 29.344 1.00 27.88 802 TYR A N 1
ATOM 5867 C CA . TYR A 1 727 ? -42.904 31.851 29.181 1.00 27.22 802 TYR A CA 1
ATOM 5868 C C . TYR A 1 727 ? -41.417 31.868 29.522 1.00 26.57 802 TYR A C 1
ATOM 5869 O O . TYR A 1 727 ? -40.940 31.000 30.259 1.00 26.34 802 TYR A O 1
ATOM 5878 N N . THR A 1 728 ? -40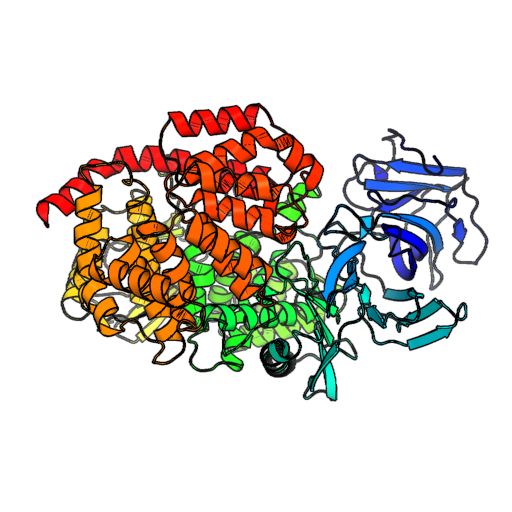.699 32.860 28.987 1.00 27.15 803 THR A N 1
ATOM 5879 C CA . THR A 1 728 ? -39.254 32.991 29.192 1.00 25.04 803 THR A CA 1
ATOM 5880 C C . THR A 1 728 ? -38.952 33.195 30.682 1.00 25.09 803 THR A C 1
ATOM 5881 O O . THR A 1 728 ? -38.005 32.604 31.209 1.00 26.06 803 THR A O 1
ATOM 5885 N N . LEU A 1 729 ? -39.762 34.018 31.357 1.00 26.25 804 LEU A N 1
ATOM 5886 C CA . LEU A 1 729 ? -39.636 34.217 32.808 1.00 25.85 804 LEU A CA 1
ATOM 5887 C C . LEU A 1 729 ? -39.815 32.896 33.576 1.00 27.22 804 LEU A C 1
ATOM 5888 O O . LEU A 1 729 ? -39.054 32.621 34.492 1.00 28.78 804 LEU A O 1
ATOM 5893 N N . GLU A 1 730 ? -40.807 32.087 33.199 1.00 27.44 805 GLU A N 1
ATOM 5894 C CA . GLU A 1 730 ? -40.994 30.764 33.808 1.00 28.16 805 GLU A CA 1
ATOM 5895 C C . GLU A 1 730 ? -39.780 29.858 33.603 1.00 28.42 805 GLU A C 1
ATOM 5896 O O . GLU A 1 730 ? -39.366 29.153 34.516 1.00 30.79 805 GLU A O 1
ATOM 5902 N N . GLN A 1 731 ? -39.236 29.863 32.393 1.00 28.61 806 GLN A N 1
ATOM 5903 C CA . GLN A 1 731 ? -38.079 29.033 32.066 1.00 29.77 806 GLN A CA 1
ATOM 5904 C C . GLN A 1 731 ? -36.865 29.436 32.877 1.00 27.56 806 GLN A C 1
ATOM 5905 O O . GLN A 1 731 ? -36.102 28.585 33.316 1.00 30.03 806 GLN A O 1
ATOM 5911 N N . TYR A 1 732 ? -36.692 30.742 33.049 1.00 27.55 807 TYR A N 1
ATOM 5912 C CA . TYR A 1 732 ? -35.618 31.278 33.863 1.00 26.67 807 TYR A CA 1
ATOM 5913 C C . TYR A 1 732 ? -35.712 30.734 35.309 1.00 27.31 807 TYR A C 1
ATOM 5914 O O . TYR A 1 732 ? -34.698 30.318 35.889 1.00 30.24 807 TYR A O 1
ATOM 5923 N N . GLN A 1 733 ? -36.922 30.710 35.869 1.00 27.54 808 GLN A N 1
ATOM 5924 C CA . GLN A 1 733 ? -37.119 30.163 37.218 1.00 28.25 808 GLN A CA 1
ATOM 5925 C C . GLN A 1 733 ? -36.863 28.667 37.268 1.00 29.78 808 GLN A C 1
ATOM 5926 O O . GLN A 1 733 ? -36.278 28.176 38.227 1.00 36.01 808 GLN A O 1
ATOM 5932 N N . LYS A 1 734 ? -37.291 27.954 36.230 1.00 28.51 809 LYS A N 1
ATOM 5933 C CA . LYS A 1 734 ? -37.233 26.501 36.203 1.00 27.99 809 LYS A CA 1
ATOM 5934 C C . LYS A 1 734 ? -35.853 25.895 35.965 1.00 29.94 809 LYS A C 1
ATOM 5935 O O . LYS A 1 734 ? -35.580 24.800 36.464 1.00 36.01 809 LYS A O 1
ATOM 5941 N N . THR A 1 735 ? -34.990 26.561 35.201 1.00 26.78 810 THR A N 1
ATOM 5942 C CA . THR A 1 735 ? -33.646 25.999 34.961 1.00 28.93 810 THR A CA 1
ATOM 5943 C C . THR A 1 735 ? -32.712 26.123 36.169 1.00 27.73 810 THR A C 1
ATOM 5944 O O . THR A 1 735 ? -32.676 27.170 36.816 1.00 27.35 810 THR A O 1
ATOM 5948 N N . SER A 1 736 ? -31.967 25.055 36.465 1.00 28.07 811 SER A N 1
ATOM 5949 C CA . SER A 1 736 ? -30.988 25.068 37.570 1.00 29.29 811 SER A CA 1
ATOM 5950 C C . SER A 1 736 ? -29.660 25.680 37.148 1.00 30.44 811 SER A C 1
ATOM 5951 O O . SER A 1 736 ? -28.875 26.108 37.995 1.00 31.61 811 SER A O 1
ATOM 5954 N N . LEU A 1 737 ? -29.403 25.704 35.846 1.00 29.63 812 LEU A N 1
ATOM 5955 C CA . LEU A 1 737 ? -28.127 26.182 35.336 1.00 29.33 812 LEU A CA 1
ATOM 5956 C C . LEU A 1 737 ? -28.048 27.709 35.335 1.00 29.24 812 LEU A C 1
ATOM 5957 O O . LEU A 1 737 ? -28.775 28.388 34.579 1.00 31.52 812 LEU A O 1
ATOM 5962 N N . ALA A 1 738 ? -27.154 28.251 36.159 1.00 27.51 813 ALA A N 1
ATOM 5963 C CA . ALA A 1 738 ? -26.993 29.703 36.233 1.00 29.13 813 ALA A CA 1
ATOM 5964 C C . ALA A 1 738 ? -26.613 30.342 34.876 1.00 28.72 813 ALA A C 1
ATOM 5965 O O . ALA A 1 738 ? -27.065 31.449 34.548 1.00 27.30 813 ALA A O 1
ATOM 5967 N N . GLN A 1 739 ? -25.788 29.646 34.095 1.00 29.19 814 GLN A N 1
ATOM 5968 C CA . GLN A 1 739 ? -25.382 30.161 32.781 1.00 30.85 814 GLN A CA 1
ATOM 5969 C C . GLN A 1 739 ? -26.568 30.328 31.833 1.00 29.52 814 GLN A C 1
ATOM 5970 O O . GLN A 1 739 ? -26.610 31.289 31.070 1.00 32.59 814 GLN A O 1
ATOM 5976 N N . GLU A 1 740 ? -27.532 29.407 31.906 1.00 29.10 815 GLU A N 1
ATOM 5977 C CA . GLU A 1 740 ? -28.781 29.533 31.152 1.00 28.71 815 GLU A CA 1
ATOM 5978 C C . GLU A 1 740 ? -29.660 30.668 31.701 1.00 28.31 815 GLU A C 1
ATOM 5979 O O . GLU A 1 740 ? -30.130 31.520 30.935 1.00 28.57 815 GLU A O 1
ATOM 5985 N N . LYS A 1 741 ? -29.863 30.689 33.020 1.00 26.74 816 LYS A N 1
ATOM 5986 C CA . LYS A 1 741 ? -30.600 31.766 33.690 1.00 26.72 816 LYS A CA 1
ATOM 5987 C C . LYS A 1 741 ? -30.137 33.124 33.167 1.00 25.60 816 LYS A C 1
ATOM 5988 O O . LYS A 1 741 ? -30.948 33.950 32.745 1.00 24.19 816 LYS A O 1
ATOM 5994 N N . GLU A 1 742 ? -28.824 33.337 33.162 1.00 25.31 817 GLU A N 1
ATOM 5995 C CA . GLU A 1 742 ? -28.270 34.614 32.747 1.00 26.91 817 GLU A CA 1
ATOM 5996 C C . GLU A 1 742 ? -28.646 34.989 31.305 1.00 25.38 817 GLU A C 1
ATOM 5997 O O . GLU A 1 742 ? -28.953 36.149 31.014 1.00 25.76 817 GLU A O 1
ATOM 6003 N N . LYS A 1 743 ? -28.640 34.004 30.413 1.00 24.66 818 LYS A N 1
ATOM 6004 C CA . LYS A 1 743 ? -28.985 34.258 29.023 1.00 24.32 818 LYS A CA 1
ATOM 6005 C C . LYS A 1 743 ? -30.458 34.650 28.927 1.00 24.10 818 LYS A C 1
ATOM 6006 O O . LYS A 1 743 ? -30.825 35.572 28.178 1.00 23.59 818 LYS A O 1
ATOM 6012 N N . LEU A 1 744 ? -31.287 33.953 29.705 1.00 24.13 819 LEU A N 1
ATOM 6013 C CA . LEU A 1 744 ? -32.718 34.196 29.716 1.00 23.51 819 LEU A CA 1
ATOM 6014 C C . LEU A 1 744 ? -33.045 35.586 30.271 1.00 22.26 819 LEU A C 1
ATOM 6015 O O . LEU A 1 744 ? -33.967 36.248 29.786 1.00 23.87 819 LEU A O 1
ATOM 6020 N N . LEU A 1 745 ? -32.268 36.037 31.250 1.00 21.30 820 LEU A N 1
ATOM 6021 C CA . LEU A 1 745 ? -32.400 37.400 31.786 1.00 21.78 820 LEU A CA 1
ATOM 6022 C C . LEU A 1 745 ? -32.097 38.479 30.733 1.00 22.42 820 LEU A C 1
ATOM 6023 O O . LEU A 1 745 ? -32.741 39.535 30.693 1.00 24.75 820 LEU A O 1
ATOM 6028 N N . TYR A 1 746 ? -31.119 38.207 29.883 1.00 23.66 821 TYR A N 1
ATOM 6029 C CA . TYR A 1 746 ? -30.798 39.092 28.763 1.00 24.06 821 TYR A CA 1
ATOM 6030 C C . TYR A 1 746 ? -31.928 39.053 27.717 1.00 24.35 821 TYR A C 1
ATOM 6031 O O . TYR A 1 746 ? -32.341 40.089 27.200 1.00 24.37 821 TYR A O 1
ATOM 6040 N N . GLY A 1 747 ? -32.426 37.859 27.408 1.00 25.26 822 GLY A N 1
ATOM 6041 C CA . GLY A 1 747 ? -33.647 37.714 26.597 1.00 26.41 822 GLY A CA 1
ATOM 6042 C C . GLY A 1 747 ? -34.810 38.582 27.101 1.00 27.52 822 GLY A C 1
ATOM 6043 O O . GLY A 1 747 ? -35.390 39.384 26.340 1.00 27.18 822 GLY A O 1
ATOM 6044 N N . LEU A 1 748 ? -35.143 38.443 28.386 1.00 25.24 823 LEU A N 1
ATOM 6045 C CA . LEU A 1 748 ? -36.226 39.222 28.983 1.00 25.23 823 LEU A CA 1
ATOM 6046 C C . LEU A 1 748 ? -35.998 40.734 28.867 1.00 24.83 823 LEU A C 1
ATOM 6047 O O . LEU A 1 748 ? -36.955 41.498 28.736 1.00 26.57 823 LEU A O 1
ATOM 6052 N N . ALA A 1 749 ? -34.729 41.149 28.902 1.00 23.74 824 ALA A N 1
ATOM 6053 C CA . ALA A 1 749 ? -34.364 42.558 28.828 1.00 24.62 824 ALA A CA 1
ATOM 6054 C C . ALA A 1 749 ? -34.447 43.100 27.406 1.00 25.48 824 ALA A C 1
ATOM 6055 O O . ALA A 1 749 ? -34.293 44.306 27.199 1.00 26.00 824 ALA A O 1
ATOM 6057 N N . SER A 1 750 ? -34.676 42.212 26.437 1.00 26.69 825 SER A N 1
ATOM 6058 C CA . SER A 1 750 ? -34.639 42.579 25.021 1.00 26.19 825 SER A CA 1
ATOM 6059 C C . SER A 1 750 ? -36.003 42.911 24.398 1.00 25.88 825 SER A C 1
ATOM 6060 O O . SER A 1 750 ? -36.065 43.370 23.241 1.00 27.89 825 SER A O 1
ATOM 6063 N N . VAL A 1 751 ? -37.087 42.658 25.129 1.00 23.48 826 VAL A N 1
ATOM 6064 C CA . VAL A 1 751 ? -38.437 42.910 24.603 1.00 23.80 826 VAL A CA 1
ATOM 6065 C C . VAL A 1 751 ? -38.644 44.406 24.338 1.00 26.21 826 VAL A C 1
ATOM 6066 O O . VAL A 1 751 ? -38.233 45.264 25.145 1.00 26.59 826 VAL A O 1
ATOM 6070 N N . LYS A 1 752 ? -39.274 44.709 23.204 1.00 28.89 827 LYS A N 1
ATOM 6071 C CA . LYS A 1 752 ? -39.555 46.090 22.816 1.00 31.94 827 LYS A CA 1
ATOM 6072 C C . LYS A 1 752 ? -40.924 46.463 23.356 1.00 34.97 827 LYS A C 1
ATOM 6073 O O . LYS A 1 752 ? -41.880 46.665 22.596 1.00 38.43 827 LYS A O 1
ATOM 6079 N N . ASN A 1 753 ? -41.026 46.530 24.676 1.00 34.13 828 ASN A N 1
ATOM 6080 C CA . ASN A 1 753 ? -42.298 46.819 25.318 1.00 34.97 828 ASN A CA 1
ATOM 6081 C C . ASN A 1 753 ? -42.079 47.496 26.659 1.00 33.12 828 ASN A C 1
ATOM 6082 O O . ASN A 1 753 ? -41.521 46.879 27.578 1.00 30.28 828 ASN A O 1
ATOM 6087 N N . VAL A 1 754 ? -42.526 48.751 26.769 1.00 31.14 829 VAL A N 1
ATOM 6088 C CA . VAL A 1 754 ? -42.347 49.528 28.005 1.00 30.43 829 VAL A CA 1
ATOM 6089 C C . VAL A 1 754 ? -43.011 48.886 29.237 1.00 30.23 829 VAL A C 1
ATOM 6090 O O . VAL A 1 754 ? -42.398 48.831 30.308 1.00 27.75 829 VAL A O 1
ATOM 6094 N N . THR A 1 755 ? -44.243 48.402 29.069 1.00 29.37 830 THR A N 1
ATOM 6095 C CA . THR A 1 755 ? -44.998 47.745 30.143 1.00 29.98 830 THR A CA 1
ATOM 6096 C C . THR A 1 755 ? -44.263 46.529 30.692 1.00 27.91 830 THR A C 1
ATOM 6097 O O . THR A 1 755 ? -44.192 46.341 31.909 1.00 30.72 830 THR A O 1
ATOM 6101 N N . LEU A 1 756 ? -43.730 45.702 29.796 1.00 26.21 831 LEU A N 1
ATOM 6102 C CA . LEU A 1 756 ? -43.037 44.489 30.210 1.00 25.42 831 LEU A CA 1
ATOM 6103 C C . LEU A 1 756 ? -41.687 44.816 30.864 1.00 23.00 831 LEU A C 1
ATOM 6104 O O . LEU A 1 756 ? -41.283 44.176 31.849 1.00 23.33 831 LEU A O 1
ATOM 6109 N N . LEU A 1 757 ? -41.002 45.820 30.331 1.00 22.04 832 LEU A N 1
ATOM 6110 C CA . LEU A 1 757 ? -39.744 46.250 30.931 1.00 23.03 832 LEU A CA 1
ATOM 6111 C C . LEU A 1 757 ? -39.994 46.873 32.308 1.00 23.69 832 LEU A C 1
ATOM 6112 O O . LEU A 1 757 ? -39.161 46.744 33.214 1.00 26.23 832 LEU A O 1
ATOM 6117 N N . SER A 1 758 ? -41.133 47.545 32.457 1.00 24.27 833 SER A N 1
ATOM 6118 C CA . SER A 1 758 ? -41.533 48.081 33.752 1.00 25.76 833 SER A CA 1
ATOM 6119 C C . SER A 1 758 ? -41.776 46.973 34.786 1.00 27.02 833 SER A C 1
ATOM 6120 O O . SER A 1 758 ? -41.366 47.116 35.945 1.00 28.87 833 SER A O 1
ATOM 6123 N N A ARG A 1 759 ? -42.446 45.895 34.365 0.50 26.90 834 ARG A N 1
ATOM 6124 N N B ARG A 1 759 ? -42.438 45.890 34.370 0.50 26.94 834 ARG A N 1
ATOM 6125 C CA A ARG A 1 759 ? -42.662 44.715 35.211 0.50 26.81 834 ARG A CA 1
ATOM 6126 C CA B ARG A 1 759 ? -42.658 44.729 35.239 0.50 26.97 834 ARG A CA 1
ATOM 6127 C C A ARG A 1 759 ? -41.326 44.128 35.660 0.50 25.86 834 ARG A C 1
ATOM 6128 C C B ARG A 1 759 ? -41.327 44.107 35.661 0.50 25.87 834 ARG A C 1
ATOM 6129 O O A ARG A 1 759 ? -41.157 43.750 36.829 0.50 27.48 834 ARG A O 1
ATOM 6130 O O B ARG A 1 759 ? -41.159 43.690 36.817 0.50 27.35 834 ARG A O 1
ATOM 6145 N N . TYR A 1 760 ? -40.394 44.056 34.709 1.00 23.81 835 TYR A N 1
ATOM 6146 C CA . TYR A 1 760 ? -39.050 43.545 34.927 1.00 23.66 835 TYR A CA 1
ATOM 6147 C C . TYR A 1 760 ? -38.301 44.359 35.990 1.00 22.92 835 TYR A C 1
ATOM 6148 O O . TYR A 1 760 ? -37.723 43.795 36.924 1.00 24.94 835 TYR A O 1
ATOM 6157 N N . LEU A 1 761 ? -38.306 45.682 35.843 1.00 23.09 836 LEU A N 1
ATOM 6158 C CA . LEU A 1 761 ? -37.651 46.546 36.820 1.00 24.05 836 LEU A CA 1
ATOM 6159 C C . LEU A 1 761 ? -38.224 46.335 38.232 1.00 25.41 836 LEU A C 1
ATOM 6160 O O . LEU A 1 761 ? -37.456 46.257 39.209 1.00 23.66 836 LEU A O 1
ATOM 6165 N N . ASP A 1 762 ? -39.555 46.221 38.332 1.00 26.99 837 ASP A N 1
ATOM 6166 C CA . ASP A 1 762 ? -40.224 45.969 39.623 1.00 28.20 837 ASP A CA 1
ATOM 6167 C C . ASP A 1 762 ? -39.772 44.656 40.266 1.00 28.42 837 ASP A C 1
ATOM 6168 O O . ASP A 1 762 ? -39.666 44.580 41.477 1.00 31.58 837 ASP A O 1
ATOM 6173 N N . LEU A 1 763 ? -39.504 43.635 39.448 1.00 28.22 838 LEU A N 1
ATOM 6174 C CA . LEU A 1 763 ? -38.987 42.348 39.941 1.00 27.36 838 LEU A CA 1
ATOM 6175 C C . LEU A 1 763 ? -37.648 42.446 40.668 1.00 28.70 838 LEU A C 1
ATOM 6176 O O . LEU A 1 763 ? -37.321 41.568 41.463 1.00 28.37 838 LEU A O 1
ATOM 6181 N N . LEU A 1 764 ? -36.884 43.502 40.390 1.00 26.76 839 LEU A N 1
ATOM 6182 C CA . LEU A 1 764 ? -35.596 43.734 41.053 1.00 28.01 839 LEU A CA 1
ATOM 6183 C C . LEU A 1 764 ? -35.712 43.868 42.573 1.00 30.69 839 LEU A C 1
ATOM 6184 O O . LEU A 1 764 ? -34.740 43.605 43.300 1.00 33.77 839 LEU A O 1
ATOM 6189 N N . LYS A 1 765 ? -36.888 44.278 43.050 1.00 29.68 840 LYS A N 1
ATOM 6190 C CA . LYS A 1 765 ? -37.133 44.382 44.488 1.00 30.59 840 LYS A CA 1
ATOM 6191 C C . LYS A 1 765 ? -37.631 43.062 45.073 1.00 32.54 840 LYS A C 1
ATOM 6192 O O . LYS A 1 765 ? -37.830 42.942 46.286 1.00 37.28 840 LYS A O 1
ATOM 6198 N N . ASP A 1 766 ? -37.817 42.068 44.214 1.00 31.55 841 ASP A N 1
ATOM 6199 C CA . ASP A 1 766 ? -38.318 40.767 44.651 1.00 32.18 841 ASP A CA 1
ATOM 6200 C C . ASP A 1 766 ? -37.204 39.718 44.680 1.00 36.65 841 ASP A C 1
ATOM 6201 O O . ASP A 1 766 ? -36.798 39.161 43.639 1.00 37.00 841 ASP A O 1
ATOM 6206 N N . THR A 1 767 ? -36.727 39.459 45.897 1.00 39.22 842 THR A N 1
ATOM 6207 C CA . THR A 1 767 ? -35.617 38.551 46.144 1.00 42.11 842 THR A CA 1
ATOM 6208 C C . THR A 1 767 ? -35.986 37.078 45.950 1.00 45.03 842 THR A C 1
ATOM 6209 O O . THR A 1 767 ? -35.103 36.218 45.949 1.00 53.52 842 THR A O 1
ATOM 6213 N N . ASN A 1 768 ? -37.277 36.784 45.798 1.00 46.72 843 ASN A N 1
ATOM 6214 C CA . ASN A 1 768 ? -37.704 35.443 45.381 1.00 48.59 843 ASN A CA 1
ATOM 6215 C C . ASN A 1 768 ? -37.506 35.201 43.885 1.00 43.82 843 ASN A C 1
ATOM 6216 O O . ASN A 1 768 ? -37.446 34.047 43.451 1.00 47.44 843 ASN A O 1
ATOM 6221 N N . LEU A 1 769 ? -37.426 36.289 43.107 1.00 38.62 844 LEU A N 1
ATOM 6222 C CA . LEU A 1 769 ? -37.307 36.212 41.646 1.00 34.67 844 LEU A CA 1
ATOM 6223 C C . LEU A 1 769 ? -35.908 36.531 41.120 1.00 29.85 844 LEU A C 1
ATOM 6224 O O . LEU A 1 769 ? -35.337 35.758 40.344 1.00 32.30 844 LEU A O 1
ATOM 6229 N N . ILE A 1 770 ? -35.375 37.686 41.517 1.00 27.04 845 ILE A N 1
ATOM 6230 C CA . ILE A 1 770 ? -34.027 38.098 41.122 1.00 25.94 845 ILE A CA 1
ATOM 6231 C C . ILE A 1 770 ? -33.107 38.032 42.332 1.00 26.26 845 ILE A C 1
ATOM 6232 O O . ILE A 1 770 ? -33.352 38.683 43.353 1.00 27.81 845 ILE A O 1
ATOM 6237 N N . LYS A 1 771 ? -32.050 37.240 42.220 1.00 26.75 846 LYS A N 1
ATOM 6238 C CA . LYS A 1 771 ? -31.051 37.168 43.277 1.00 27.29 846 LYS A CA 1
ATOM 6239 C C . LYS A 1 771 ? -30.308 38.489 43.420 1.00 28.87 846 LYS A C 1
ATOM 6240 O O . LYS A 1 771 ? -30.094 39.210 42.436 1.00 28.46 846 LYS A O 1
ATOM 6246 N N . THR A 1 772 ? -29.933 38.797 44.663 1.00 29.68 847 THR A N 1
ATOM 6247 C CA . THR A 1 772 ? -29.170 39.989 45.017 1.00 27.64 847 THR A CA 1
ATOM 6248 C C . THR A 1 772 ? -27.911 40.162 44.162 1.00 25.41 847 THR A C 1
ATOM 6249 O O . THR A 1 772 ? -27.568 41.282 43.797 1.00 27.62 847 THR A O 1
ATOM 6253 N N . GLN A 1 773 ? -27.245 39.054 43.838 1.00 25.85 848 GLN A N 1
ATOM 6254 C CA . GLN A 1 773 ? -26.042 39.066 42.992 1.00 27.10 848 GLN A CA 1
ATOM 6255 C C . GLN A 1 773 ? -26.315 39.507 41.549 1.00 27.63 848 GLN A C 1
ATOM 6256 O O . GLN A 1 773 ? -25.380 39.849 40.827 1.00 29.08 848 GLN A O 1
ATOM 6262 N N . ASP A 1 774 ? -27.582 39.473 41.129 1.00 27.12 849 ASP A N 1
ATOM 6263 C CA . ASP A 1 774 ? -27.938 39.626 39.724 1.00 27.01 849 ASP A CA 1
ATOM 6264 C C . ASP A 1 774 ? -28.614 40.943 39.367 1.00 26.95 849 ASP A C 1
ATOM 6265 O O . ASP A 1 774 ? -28.859 41.227 38.183 1.00 29.47 849 ASP A O 1
ATOM 6270 N N . VAL A 1 775 ? -28.909 41.740 40.386 1.00 26.04 850 VAL A N 1
ATOM 6271 C CA . VAL A 1 775 ? -29.659 42.965 40.212 1.00 24.13 850 VAL A CA 1
ATOM 6272 C C . VAL A 1 775 ? -28.946 43.933 39.261 1.00 24.87 850 VAL A C 1
ATOM 6273 O O . VAL A 1 775 ? -29.575 44.472 38.339 1.00 24.87 850 VAL A O 1
ATOM 6277 N N . PHE A 1 776 ? -27.643 44.139 39.457 1.00 25.32 851 PHE A N 1
ATOM 6278 C CA . PHE A 1 776 ? -26.933 45.093 38.589 1.00 28.00 851 PHE A CA 1
ATOM 6279 C C . PHE A 1 776 ? -26.740 44.594 37.165 1.00 27.08 851 PHE A C 1
ATOM 6280 O O . PHE A 1 776 ? -26.755 45.385 36.192 1.00 27.47 851 PHE A O 1
ATOM 6288 N N . THR A 1 777 ? -26.583 43.280 37.046 1.00 27.60 852 THR A N 1
ATOM 6289 C CA . THR A 1 777 ? -26.510 42.652 35.746 1.00 27.43 852 THR A CA 1
ATOM 6290 C C . THR A 1 777 ? -27.810 42.930 34.980 1.00 27.19 852 THR A C 1
ATOM 6291 O O . THR A 1 777 ? -27.774 43.362 33.816 1.00 27.94 852 THR A O 1
ATOM 6295 N N . VAL A 1 778 ? -28.950 42.730 35.639 1.00 23.59 853 VAL A N 1
ATOM 6296 C CA . VAL A 1 778 ? -30.239 43.017 34.994 1.00 23.29 853 VAL A CA 1
ATOM 6297 C C . VAL A 1 778 ? -30.427 44.498 34.611 1.00 22.91 853 VAL A C 1
ATOM 6298 O O . VAL A 1 778 ? -30.835 44.801 33.484 1.00 23.87 853 VAL A O 1
ATOM 6302 N N . ILE A 1 779 ? -30.126 45.413 35.533 1.00 19.97 854 ILE A N 1
ATOM 6303 C CA . ILE A 1 779 ? -30.215 46.848 35.245 1.00 21.52 854 ILE A CA 1
ATOM 6304 C C . ILE A 1 779 ? -29.414 47.189 33.969 1.00 22.03 854 ILE A C 1
ATOM 6305 O O . ILE A 1 779 ? -29.875 47.928 33.103 1.00 22.85 854 ILE A O 1
ATOM 6310 N N . ARG A 1 780 ? -28.230 46.608 33.856 1.00 22.77 855 ARG A N 1
ATOM 6311 C CA . ARG A 1 780 ? -27.330 46.874 32.750 1.00 23.84 855 ARG A CA 1
ATOM 6312 C C . ARG A 1 780 ? -27.919 46.289 31.450 1.00 25.98 855 ARG A C 1
ATOM 6313 O O . ARG A 1 780 ? -27.901 46.963 30.410 1.00 29.82 855 ARG A O 1
ATOM 6321 N N . TYR A 1 781 ? -28.467 45.064 31.506 1.00 24.78 856 TYR A N 1
ATOM 6322 C CA . TYR A 1 781 ? -29.139 44.470 30.331 1.00 25.17 856 TYR A CA 1
ATOM 6323 C C . TYR A 1 781 ? -30.281 45.365 29.822 1.00 24.66 856 TYR A 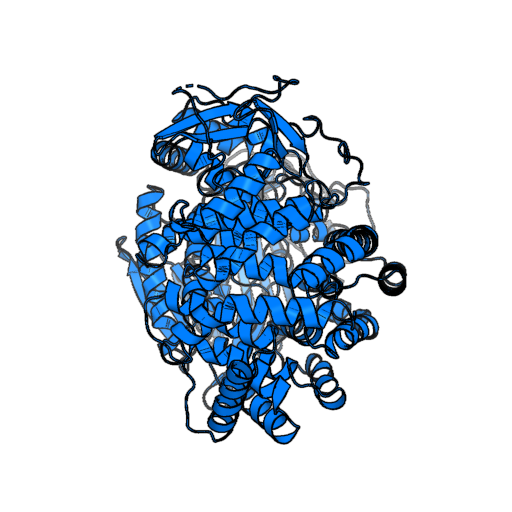C 1
ATOM 6324 O O . TYR A 1 781 ? -30.381 45.651 28.634 1.00 25.43 856 TYR A O 1
ATOM 6333 N N . ILE A 1 782 ? -31.117 45.821 30.743 1.00 22.95 857 ILE A N 1
ATOM 6334 C CA . ILE A 1 782 ? -32.224 46.693 30.421 1.00 21.78 857 ILE A CA 1
ATOM 6335 C C . ILE A 1 782 ? -31.724 48.012 29.820 1.00 22.99 857 ILE A C 1
ATOM 6336 O O . ILE A 1 782 ? -32.326 48.530 28.880 1.00 26.19 857 ILE A O 1
ATOM 6341 N N . SER A 1 783 ? -30.610 48.535 30.328 1.00 22.69 858 SER A N 1
ATOM 6342 C CA . SER A 1 783 ? -30.057 49.786 29.803 1.00 23.91 858 SER A CA 1
ATOM 6343 C C . SER A 1 783 ? -29.633 49.653 28.330 1.00 24.77 858 SER A C 1
ATOM 6344 O O . SER A 1 783 ? -29.566 50.660 27.629 1.00 27.80 858 SER A O 1
ATOM 6347 N N . TYR A 1 784 ? -29.345 48.434 27.865 1.00 24.47 859 TYR A N 1
ATOM 6348 C CA . TYR A 1 784 ? -28.980 48.215 26.445 1.00 25.45 859 TYR A CA 1
ATOM 6349 C C . TYR A 1 784 ? -30.180 48.231 25.500 1.00 27.78 859 TYR A C 1
ATOM 6350 O O . TYR A 1 784 ? -30.013 48.358 24.266 1.00 32.84 859 TYR A O 1
ATOM 6359 N N . ASN A 1 785 ? -31.377 48.073 26.068 1.00 26.16 860 ASN A N 1
ATOM 6360 C CA . ASN A 1 785 ? -32.625 48.103 25.306 1.00 27.82 860 ASN A CA 1
ATOM 6361 C C . ASN A 1 785 ? -32.913 49.524 24.805 1.00 32.12 860 ASN A C 1
ATOM 6362 O O . ASN A 1 785 ? -32.758 50.496 25.547 1.00 34.11 860 ASN A O 1
ATOM 6367 N N . SER A 1 786 ? -33.327 49.658 23.551 1.00 32.00 861 SER A N 1
ATOM 6368 C CA . SER A 1 786 ? -33.611 50.986 23.011 1.00 36.43 861 SER A CA 1
ATOM 6369 C C . SER A 1 786 ? -34.576 51.812 23.846 1.00 42.69 861 SER A C 1
ATOM 6370 O O . SER A 1 786 ? -34.436 53.030 23.895 1.00 44.67 861 SER A O 1
ATOM 6373 N N . TYR A 1 787 ? -35.545 51.164 24.498 1.00 44.06 862 TYR A N 1
ATOM 6374 C CA . TYR A 1 787 ? -36.393 51.845 25.494 1.00 43.92 862 TYR A CA 1
ATOM 6375 C C . TYR A 1 787 ? -35.728 51.828 26.853 1.00 40.17 862 TYR A C 1
ATOM 6376 O O . TYR A 1 787 ? -35.742 52.802 27.571 1.00 44.03 862 TYR A O 1
ATOM 6385 N N . GLY A 1 788 ? -35.132 50.694 27.192 1.00 46.79 863 GLY A N 1
ATOM 6386 C CA . GLY A 1 788 ? -34.505 50.506 28.490 1.00 43.42 863 GLY A CA 1
ATOM 6387 C C . GLY A 1 788 ? -33.325 51.406 28.807 1.00 39.37 863 GLY A C 1
ATOM 6388 O O . GLY A 1 788 ? -32.976 51.566 29.979 1.00 35.19 863 GLY A O 1
ATOM 6389 N N . LYS A 1 789 ? -32.698 51.991 27.780 1.00 39.86 864 LYS A N 1
ATOM 6390 C CA . LYS A 1 789 ? -31.593 52.911 28.030 1.00 39.55 864 LYS A CA 1
ATOM 6391 C C . LYS A 1 789 ? -32.030 53.967 29.048 1.00 42.22 864 LYS A C 1
ATOM 6392 O O . LYS A 1 789 ? -31.398 54.104 30.118 1.00 44.98 864 LYS A O 1
ATOM 6398 N N . ASN A 1 790 ? -33.124 54.676 28.748 1.00 31.67 865 ASN A N 1
ATOM 6399 C CA . ASN A 1 790 ? -33.588 55.675 29.687 1.00 31.37 865 ASN A CA 1
ATOM 6400 C C . ASN A 1 790 ? -34.395 55.100 30.846 1.00 25.63 865 ASN A C 1
ATOM 6401 O O . ASN A 1 790 ? -34.416 55.704 31.904 1.00 27.37 865 ASN A O 1
ATOM 6406 N N . MET A 1 791 ? -35.020 53.933 30.664 1.00 22.28 866 MET A N 1
ATOM 6407 C CA . MET A 1 791 ? -35.764 53.318 31.766 1.00 22.99 866 MET A CA 1
ATOM 6408 C C . MET A 1 791 ? -34.857 52.927 32.943 1.00 22.82 866 MET A C 1
ATOM 6409 O O . MET A 1 791 ? -35.143 53.274 34.083 1.00 24.45 866 MET A O 1
ATOM 6414 N N . ALA A 1 792 ? -33.759 52.236 32.661 1.00 22.58 867 ALA A N 1
ATOM 6415 C CA . ALA A 1 792 ? -32.830 51.789 33.700 1.00 22.76 867 ALA A CA 1
ATOM 6416 C C . ALA A 1 792 ? -32.217 52.997 34.411 1.00 23.32 867 ALA A C 1
ATOM 6417 O O . ALA A 1 792 ? -32.094 53.029 35.632 1.00 28.77 867 ALA A O 1
ATOM 6419 N N . TRP A 1 793 ? -31.857 53.996 33.622 1.00 23.62 868 TRP A N 1
ATOM 6420 C CA . TRP A 1 793 ? -31.255 55.227 34.098 1.00 22.67 868 TRP A CA 1
ATOM 6421 C C . TRP A 1 793 ? -32.238 55.959 35.004 1.00 23.73 868 TRP A C 1
ATOM 6422 O O . TRP A 1 793 ? -31.864 56.440 36.073 1.00 24.93 868 TRP A O 1
ATOM 6433 N N . ASN A 1 794 ? -33.499 56.030 34.581 1.00 23.09 869 ASN A N 1
ATOM 6434 C CA . ASN A 1 794 ? -34.533 56.659 35.392 1.00 24.58 869 ASN A CA 1
ATOM 6435 C C . ASN A 1 794 ? -34.817 55.877 36.677 1.00 23.44 869 ASN A C 1
ATOM 6436 O O . ASN A 1 794 ? -35.010 56.463 37.757 1.00 25.02 869 ASN A O 1
ATOM 6441 N N . TRP A 1 795 ? -34.824 54.555 36.558 1.00 21.48 870 TRP A N 1
ATOM 6442 C CA . TRP A 1 795 ? -35.122 53.696 37.691 1.00 22.16 870 TRP A CA 1
ATOM 6443 C C . TRP A 1 795 ? -34.039 53.764 38.792 1.00 22.92 870 TRP A C 1
ATOM 6444 O O . TRP A 1 795 ? -34.379 53.803 39.976 1.00 26.64 870 TRP A O 1
ATOM 6455 N N . ILE A 1 796 ? -32.755 53.791 38.425 1.00 21.23 871 ILE A N 1
ATOM 6456 C CA . ILE A 1 796 ? -31.696 53.867 39.451 1.00 21.75 871 ILE A CA 1
ATOM 6457 C C . ILE A 1 796 ? -31.745 55.226 40.149 1.00 22.66 871 ILE A C 1
ATOM 6458 O O . ILE A 1 796 ? -31.364 55.335 41.302 1.00 25.57 871 ILE A O 1
ATOM 6463 N N . GLN A 1 797 ? -32.236 56.257 39.460 1.00 22.92 872 GLN A N 1
ATOM 6464 C CA . GLN A 1 797 ? -32.388 57.555 40.097 1.00 23.18 872 GLN A CA 1
ATOM 6465 C C . GLN A 1 797 ? -33.541 57.547 41.085 1.00 24.22 872 GLN A C 1
ATOM 6466 O O . GLN A 1 797 ? -33.363 57.949 42.229 1.00 26.46 872 GLN A O 1
ATOM 6472 N N . LEU A 1 798 ? -34.710 57.077 40.645 1.00 23.98 873 LEU A N 1
ATOM 6473 C CA . LEU A 1 798 ? -35.892 57.047 41.491 1.00 26.75 873 LEU A CA 1
ATOM 6474 C C . LEU A 1 798 ? -35.669 56.160 42.715 1.00 25.91 873 LEU A C 1
ATOM 6475 O O . LEU A 1 798 ? -36.202 56.433 43.779 1.00 28.20 873 LEU A O 1
ATOM 6480 N N . ASN A 1 799 ? -34.861 55.118 42.545 1.00 24.15 874 ASN A N 1
ATOM 6481 C CA . ASN A 1 799 ? -34.668 54.096 43.554 1.00 23.44 874 ASN A CA 1
ATOM 6482 C C . ASN A 1 799 ? -33.278 54.113 44.192 1.00 23.69 874 ASN A C 1
ATOM 6483 O O . ASN A 1 799 ? -32.864 53.144 44.823 1.00 24.07 874 ASN A O 1
ATOM 6488 N N . TRP A 1 800 ? -32.582 55.237 44.053 1.00 23.65 875 TRP A N 1
ATOM 6489 C CA . TRP A 1 800 ? -31.236 55.372 44.573 1.00 24.00 875 TRP A CA 1
ATOM 6490 C C . TRP A 1 800 ? -31.151 55.114 46.080 1.00 25.41 875 TRP A C 1
ATOM 6491 O O . TRP A 1 800 ? -30.316 54.329 46.518 1.00 28.52 875 TRP A O 1
ATOM 6502 N N . ASP A 1 801 ? -32.010 55.753 46.871 1.00 26.88 876 ASP A N 1
ATOM 6503 C CA . ASP A 1 801 ? -32.010 55.524 48.325 1.00 28.50 876 ASP A CA 1
ATOM 6504 C C . ASP A 1 801 ? -32.218 54.054 48.689 1.00 27.26 876 ASP A C 1
ATOM 6505 O O . ASP A 1 801 ? -31.522 53.519 49.561 1.00 27.92 876 ASP A O 1
ATOM 6510 N N . TYR A 1 802 ? -33.169 53.416 48.007 1.00 26.62 877 TYR A N 1
ATOM 6511 C CA . TYR A 1 802 ? -33.423 51.990 48.135 1.00 25.28 877 TYR A CA 1
ATOM 6512 C C . TYR A 1 802 ? -32.168 51.147 47.843 1.00 25.56 877 TYR A C 1
ATOM 6513 O O . TYR A 1 802 ? -31.854 50.199 48.578 1.00 27.52 877 TYR A O 1
ATOM 6522 N N . LEU A 1 803 ? -31.467 51.464 46.758 1.00 25.30 878 LEU A N 1
ATOM 6523 C CA . LEU A 1 803 ? -30.266 50.704 46.388 1.00 24.58 878 LEU A CA 1
ATOM 6524 C C . LEU A 1 803 ? -29.153 50.912 47.407 1.00 23.99 878 LEU A C 1
ATOM 6525 O O . LEU A 1 803 ? -28.441 49.968 47.758 1.00 25.05 878 LEU A O 1
ATOM 6530 N N . VAL A 1 804 ? -29.001 52.153 47.864 1.00 24.64 879 VAL A N 1
ATOM 6531 C CA . VAL A 1 804 ? -27.953 52.476 48.818 1.00 26.67 879 VAL A CA 1
ATOM 6532 C C . VAL A 1 804 ? -28.211 51.732 50.137 1.00 28.88 879 VAL A C 1
ATOM 6533 O O . VAL A 1 804 ? -27.293 51.128 50.707 1.00 31.80 879 VAL A O 1
ATOM 6537 N N . ASN A 1 805 ? -29.466 51.755 50.593 1.00 28.77 880 ASN A N 1
ATOM 6538 C CA . ASN A 1 805 ? -29.840 51.045 51.807 1.00 31.80 880 ASN A CA 1
ATOM 6539 C C . ASN A 1 805 ? -29.631 49.539 51.646 1.00 29.95 880 ASN A C 1
ATOM 6540 O O . ASN A 1 805 ? -29.167 48.882 52.562 1.00 33.44 880 ASN A O 1
ATOM 6545 N N . ARG A 1 806 ? -29.933 49.002 50.465 1.00 28.16 881 ARG A N 1
ATOM 6546 C CA . ARG A 1 806 ? -29.782 47.566 50.224 1.00 26.57 881 ARG A CA 1
ATOM 6547 C C . ARG A 1 806 ? -28.321 47.116 50.112 1.00 26.76 881 ARG A C 1
ATOM 6548 O O . ARG A 1 806 ? -27.956 46.058 50.635 1.00 27.79 881 ARG A O 1
ATOM 6556 N N . TYR A 1 807 ? -27.496 47.907 49.423 1.00 26.68 882 TYR A N 1
ATOM 6557 C CA . TYR A 1 807 ? -26.137 47.480 49.091 1.00 25.66 882 TYR A CA 1
ATOM 6558 C C . TYR A 1 807 ? -25.041 48.174 49.882 1.00 26.38 882 TYR A C 1
ATOM 6559 O O . TYR A 1 807 ? -23.966 47.618 50.016 1.00 28.81 882 TYR A O 1
ATOM 6568 N N . THR A 1 808 ? -25.329 49.370 50.405 1.00 28.17 883 THR A N 1
ATOM 6569 C CA . THR A 1 808 ? -24.347 50.294 51.026 1.00 28.97 883 THR A CA 1
ATOM 6570 C C . THR A 1 808 ? -23.437 50.955 49.968 1.00 28.83 883 THR A C 1
ATOM 6571 O O . THR A 1 808 ? -23.203 50.389 48.902 1.00 28.98 883 THR A O 1
ATOM 6575 N N . LEU A 1 809 ? -22.923 52.144 50.285 1.00 29.26 884 LEU A N 1
ATOM 6576 C CA . LEU A 1 809 ? -22.039 52.897 49.388 1.00 28.62 884 LEU A CA 1
ATOM 6577 C C . LEU A 1 809 ? -20.663 52.267 49.208 1.00 29.71 884 LEU A C 1
ATOM 6578 O O . LEU A 1 809 ? -19.906 52.681 48.322 1.00 34.05 884 LEU A O 1
ATOM 6583 N N . ASN A 1 810 ? -20.347 51.271 50.039 1.00 28.71 885 ASN A N 1
ATOM 6584 C CA . ASN A 1 810 ? -19.103 50.525 49.929 1.00 30.10 885 ASN A CA 1
ATOM 6585 C C . ASN A 1 810 ? -19.169 49.449 48.858 1.00 30.52 885 ASN A C 1
ATOM 6586 O O . ASN A 1 810 ? -18.145 48.859 48.514 1.00 34.19 885 ASN A O 1
ATOM 6591 N N . ASN A 1 811 ? -20.367 49.192 48.332 1.00 30.16 886 ASN A N 1
ATOM 6592 C CA . ASN A 1 811 ? -20.553 48.176 47.291 1.00 32.10 886 ASN A CA 1
ATOM 6593 C C . ASN A 1 811 ? -20.056 48.664 45.936 1.00 30.43 886 ASN A C 1
ATOM 6594 O O . ASN A 1 811 ? -20.553 49.663 45.409 1.00 28.20 886 ASN A O 1
ATOM 6599 N N . ARG A 1 812 ? -19.087 47.932 45.392 1.00 30.55 887 ARG A N 1
ATOM 6600 C CA . ARG A 1 812 ? -18.404 48.255 44.134 1.00 33.61 887 ARG A CA 1
ATOM 6601 C C . ARG A 1 812 ? -19.370 48.253 42.949 1.00 33.33 887 ARG A C 1
ATOM 6602 O O . ARG A 1 812 ? -19.352 49.170 42.133 1.00 33.54 887 ARG A O 1
ATOM 6610 N N . ASN A 1 813 ? -20.218 47.232 42.862 1.00 32.42 888 ASN A N 1
ATOM 6611 C CA . ASN A 1 813 ? -21.134 47.106 41.728 1.00 31.28 888 ASN A CA 1
ATOM 6612 C C . ASN A 1 813 ? -22.162 48.232 41.711 1.00 30.42 888 ASN A C 1
ATOM 6613 O O . ASN A 1 813 ? -22.523 48.731 40.637 1.00 33.23 888 ASN A O 1
ATOM 6618 N N . LEU A 1 814 ? -22.607 48.647 42.898 1.00 27.51 889 LEU A N 1
ATOM 6619 C CA . LEU A 1 814 ? -23.497 49.798 43.003 1.00 25.98 889 LEU A CA 1
ATOM 6620 C C . LEU A 1 814 ? -22.798 51.079 42.557 1.00 26.44 889 LEU A C 1
ATOM 6621 O O . LEU A 1 814 ? -23.385 51.884 41.843 1.00 26.72 889 LEU A O 1
ATOM 6626 N N . GLY A 1 815 ? -21.551 51.270 42.985 1.00 27.29 890 GLY A N 1
ATOM 6627 C CA . GLY A 1 815 ? -20.783 52.443 42.565 1.00 29.69 890 GLY A CA 1
ATOM 6628 C C . GLY A 1 815 ? -20.671 52.527 41.049 1.00 27.74 890 GLY A C 1
ATOM 6629 O O . GLY A 1 815 ? -20.779 53.607 40.463 1.00 33.71 890 GLY A O 1
ATOM 6630 N N . ARG A 1 816 ? -20.484 51.371 40.425 1.00 26.30 891 ARG A N 1
ATOM 6631 C CA . ARG A 1 816 ? -20.293 51.262 38.989 1.00 27.01 891 ARG A CA 1
ATOM 6632 C C . ARG A 1 816 ? -21.556 51.400 38.126 1.00 26.80 891 ARG A C 1
ATOM 6633 O O . ARG A 1 816 ? -21.440 51.637 36.916 1.00 27.35 891 ARG A O 1
ATOM 6641 N N . ILE A 1 817 ? -22.746 51.245 38.718 1.00 23.84 892 ILE A N 1
ATOM 6642 C CA . ILE A 1 817 ? -23.969 51.174 37.910 1.00 23.93 892 ILE A CA 1
ATOM 6643 C C . ILE A 1 817 ? -24.209 52.444 37.074 1.00 24.31 892 ILE A C 1
ATOM 6644 O O . ILE A 1 817 ? -24.859 52.369 36.034 1.00 24.81 892 ILE A O 1
ATOM 6649 N N . VAL A 1 818 ? -23.672 53.588 37.517 1.00 24.36 893 VAL A N 1
ATOM 6650 C CA . VAL A 1 818 ? -23.809 54.843 36.763 1.00 25.09 893 VAL A CA 1
ATOM 6651 C C . VAL A 1 818 ? -23.180 54.754 35.357 1.00 25.91 893 VAL A C 1
ATOM 6652 O O . VAL A 1 818 ? -23.489 55.573 34.492 1.00 26.94 893 VAL A O 1
ATOM 6656 N N . THR A 1 819 ? -22.329 53.756 35.113 1.00 24.57 894 THR A N 1
ATOM 6657 C CA . THR A 1 819 ? -21.732 53.608 33.772 1.00 24.53 894 THR A CA 1
ATOM 6658 C C . THR A 1 819 ? -22.742 53.135 32.711 1.00 23.55 894 THR A C 1
ATOM 6659 O O . THR A 1 819 ? -22.390 52.984 31.534 1.00 25.01 894 THR A O 1
ATOM 6663 N N . ILE A 1 820 ? -23.992 52.886 33.115 1.00 22.87 895 ILE A N 1
ATOM 6664 C CA . ILE A 1 820 ? -25.060 52.639 32.122 1.00 21.42 895 ILE A CA 1
ATOM 6665 C C . ILE A 1 820 ? -25.322 53.902 31.319 1.00 21.72 895 ILE A C 1
ATOM 6666 O O . ILE A 1 820 ? -26.004 53.853 30.303 1.00 22.63 895 ILE A O 1
ATOM 6671 N N . ALA A 1 821 ? -24.772 55.026 31.790 1.00 21.65 896 ALA A N 1
ATOM 6672 C CA . ALA A 1 821 ? -24.889 56.317 31.114 1.00 22.86 896 ALA A CA 1
ATOM 6673 C C . ALA A 1 821 ? -23.789 56.552 30.071 1.00 24.05 896 ALA A C 1
ATOM 6674 O O . ALA A 1 821 ? -23.778 57.602 29.429 1.00 25.41 896 ALA A O 1
ATOM 6676 N N . GLU A 1 822 ? -22.873 55.594 29.900 1.00 25.62 897 GLU A N 1
ATOM 6677 C CA . GLU A 1 822 ? -21.797 55.720 28.893 1.00 26.90 897 GLU A CA 1
ATOM 6678 C C . GLU A 1 822 ? -22.224 56.121 27.466 1.00 26.86 897 GLU A C 1
ATOM 6679 O O . GLU A 1 822 ? -21.541 56.920 26.840 1.00 31.70 897 GLU A O 1
ATOM 6685 N N . PRO A 1 823 ? -23.340 55.570 26.947 1.00 26.39 898 PRO A N 1
ATOM 6686 C CA . PRO A 1 823 ? -23.748 55.974 25.594 1.00 27.21 898 PRO A CA 1
ATOM 6687 C C . PRO A 1 823 ? -24.307 57.391 25.489 1.00 27.42 898 PRO A C 1
ATOM 6688 O O . PRO A 1 823 ? -24.581 57.837 24.381 1.00 31.54 898 PRO A O 1
ATOM 6692 N N . PHE A 1 824 ? -24.500 58.097 26.602 1.00 25.75 899 PHE A N 1
ATOM 6693 C CA . PHE A 1 824 ? -25.089 59.445 26.515 1.00 25.09 899 PHE A CA 1
ATOM 6694 C C . PHE A 1 824 ? -24.154 60.368 25.738 1.00 25.73 899 PHE A C 1
ATOM 6695 O O . PHE A 1 824 ? -22.923 60.286 25.887 1.00 25.78 899 PHE A O 1
ATOM 6703 N N . ASN A 1 825 ? -24.743 61.246 24.922 1.00 25.63 900 ASN A N 1
ATOM 6704 C CA . ASN A 1 825 ? -23.960 62.068 24.011 1.00 25.71 900 ASN A CA 1
ATOM 6705 C C . ASN A 1 825 ? -24.563 63.452 23.723 1.00 26.57 900 ASN A C 1
ATOM 6706 O O . ASN A 1 825 ? -24.210 64.096 22.745 1.00 26.74 900 ASN A O 1
ATOM 6711 N N . THR A 1 826 ? -25.460 63.919 24.591 1.00 26.95 901 THR A N 1
ATOM 6712 C CA . THR A 1 826 ? -26.008 65.269 24.463 1.00 27.31 901 THR A CA 1
ATOM 6713 C C . THR A 1 826 ? -25.763 66.099 25.720 1.00 26.76 901 THR A C 1
ATOM 6714 O O . THR A 1 826 ? -25.597 65.550 26.815 1.00 27.33 901 THR A O 1
ATOM 6718 N N . GLU A 1 827 ? -25.759 67.419 25.559 1.00 26.60 902 GLU A N 1
ATOM 6719 C CA . GLU A 1 827 ? -25.722 68.353 26.677 1.00 28.40 902 GLU A CA 1
ATOM 6720 C C . GLU A 1 827 ? -26.885 68.122 27.654 1.00 27.91 902 GLU A C 1
ATOM 6721 O O . GLU A 1 827 ? -26.707 68.260 28.864 1.00 27.63 902 GLU A O 1
ATOM 6727 N N . LEU A 1 828 ? -28.061 67.775 27.132 1.00 26.89 903 LEU A N 1
ATOM 6728 C CA . LEU A 1 828 ? -29.242 67.520 27.979 1.00 27.79 903 LEU A CA 1
ATOM 6729 C C . LEU A 1 828 ? -28.986 66.331 28.913 1.00 27.10 903 LEU A C 1
ATOM 6730 O O . LEU A 1 828 ? -29.265 66.411 30.125 1.00 26.96 903 LEU A O 1
ATOM 6735 N N . GLN A 1 829 ? -28.436 65.251 28.354 1.00 24.85 904 GLN A N 1
ATOM 6736 C CA . GLN A 1 829 ? -28.146 64.050 29.136 1.00 24.75 904 GLN A CA 1
ATOM 6737 C C . GLN A 1 829 ? -27.057 64.272 30.173 1.00 23.89 904 GLN A C 1
ATOM 6738 O O . GLN A 1 829 ? -27.175 63.800 31.298 1.00 24.74 904 GLN A O 1
ATOM 6744 N N . LEU A 1 830 ? -25.999 64.979 29.779 1.00 22.92 905 LEU A N 1
ATOM 6745 C CA . LEU A 1 830 ? -24.938 65.364 30.686 1.00 23.16 905 LEU A CA 1
ATOM 6746 C C . LEU A 1 830 ? -25.486 66.182 31.876 1.00 23.50 905 LEU A C 1
ATOM 6747 O O . LEU A 1 830 ? -25.112 65.945 33.022 1.00 24.28 905 LEU A O 1
ATOM 6752 N N . TRP A 1 831 ? -26.356 67.141 31.590 1.00 23.38 906 TRP A N 1
ATOM 6753 C CA . TRP A 1 831 ? -27.031 67.927 32.632 1.00 23.51 906 TRP A CA 1
ATOM 6754 C C . TRP A 1 831 ? -27.863 67.055 33.598 1.00 23.90 906 TRP A C 1
ATOM 6755 O O . TRP A 1 831 ? -27.856 67.293 34.810 1.00 25.96 906 TRP A O 1
ATOM 6766 N N . GLN A 1 832 ? -28.572 66.059 33.059 1.00 23.84 907 GLN A N 1
ATOM 6767 C CA . GLN A 1 832 ? -29.317 65.079 33.857 1.00 24.97 907 GLN A CA 1
ATOM 6768 C C . GLN A 1 832 ? -28.393 64.343 34.837 1.00 24.73 907 GLN A C 1
ATOM 6769 O O . GLN A 1 832 ? -28.703 64.216 36.027 1.00 25.82 907 GLN A O 1
ATOM 6775 N N . MET A 1 833 ? -27.272 63.844 34.312 1.00 22.75 908 MET A N 1
ATOM 6776 C CA . MET A 1 833 ? -26.267 63.164 35.098 1.00 22.42 908 MET A CA 1
ATOM 6777 C C . MET A 1 833 ? -25.729 64.067 36.203 1.00 22.64 908 MET A C 1
ATOM 6778 O O . MET A 1 833 ? -25.714 63.676 37.354 1.00 23.79 908 MET A O 1
ATOM 6783 N N . GLU A 1 834 ? -25.288 65.270 35.845 1.00 22.22 909 GLU A N 1
ATOM 6784 C CA . GLU A 1 834 ? -24.747 66.213 36.819 1.00 24.02 909 GLU A CA 1
ATOM 6785 C C . GLU A 1 834 ? -25.791 66.582 37.869 1.00 24.96 909 GLU A C 1
ATOM 6786 O O . GLU A 1 834 ? -25.446 66.706 39.038 1.00 28.16 909 GLU A O 1
ATOM 6792 N N . SER A 1 835 ? -27.056 66.726 37.461 1.00 24.41 910 SER A N 1
ATOM 6793 C CA . SER A 1 835 ? -28.129 67.074 38.393 1.00 26.17 910 SER A CA 1
ATOM 6794 C C . SER A 1 835 ? -28.379 65.944 39.405 1.00 26.27 910 SER A C 1
ATOM 6795 O O . SER A 1 835 ? -28.600 66.194 40.588 1.00 29.01 910 SER A O 1
ATOM 6798 N N . PHE A 1 836 ? -28.362 64.705 38.923 1.00 25.23 911 PHE A N 1
ATOM 6799 C CA . PHE A 1 836 ? -28.559 63.558 39.781 1.00 25.79 911 PHE A CA 1
ATOM 6800 C C . PHE A 1 836 ? -27.361 63.406 40.730 1.00 26.28 911 PHE A C 1
ATOM 6801 O O . PHE A 1 836 ? -27.541 63.190 41.936 1.00 29.08 911 PHE A O 1
ATOM 6809 N N . PHE A 1 837 ? -26.150 63.554 40.197 1.00 23.93 912 PHE A N 1
ATOM 6810 C CA . PHE A 1 837 ? -24.946 63.458 41.019 1.00 25.13 912 PHE A CA 1
ATOM 6811 C C . PHE A 1 837 ? -24.899 64.555 42.089 1.00 27.03 912 PHE A C 1
ATOM 6812 O O . PHE A 1 837 ? -24.460 64.303 43.213 1.00 31.69 912 PHE A O 1
ATOM 6820 N N . ALA A 1 838 ? -25.348 65.763 41.745 1.00 25.87 913 ALA A N 1
ATOM 6821 C CA . ALA A 1 838 ? -25.411 66.852 42.711 1.00 28.51 913 ALA A CA 1
ATOM 6822 C C . ALA A 1 838 ? -26.444 66.583 43.816 1.00 30.31 913 ALA A C 1
ATOM 6823 O O . ALA A 1 838 ? -26.291 67.050 44.949 1.00 31.93 913 ALA A O 1
ATOM 6825 N N . LYS A 1 839 ? -27.494 65.833 43.485 1.00 30.65 914 LYS A N 1
ATOM 6826 C CA . LYS A 1 839 ? -28.531 65.539 44.464 1.00 31.01 914 LYS A CA 1
ATOM 6827 C C . LYS A 1 839 ? -28.061 64.482 45.454 1.00 30.37 914 LYS A C 1
ATOM 6828 O O . LYS A 1 839 ? -28.440 64.520 46.612 1.00 32.58 914 LYS A O 1
ATOM 6834 N N . TYR A 1 840 ? -27.246 63.539 44.990 1.00 29.38 915 TYR A N 1
ATOM 6835 C CA . TYR A 1 840 ? -26.708 62.489 45.855 1.00 29.14 915 TYR A CA 1
ATOM 6836 C C . TYR A 1 840 ? -25.192 62.536 45.769 1.00 30.80 915 TYR A C 1
ATOM 6837 O O . TYR A 1 840 ? -24.580 61.692 45.092 1.00 33.37 915 TYR A O 1
ATOM 6846 N N . PRO A 1 841 ? -24.580 63.535 46.435 1.00 30.26 916 PRO A N 1
ATOM 6847 C CA . PRO A 1 841 ? -23.144 63.778 46.308 1.00 31.55 916 PRO A CA 1
ATOM 6848 C C . PRO A 1 841 ? -22.261 62.771 47.071 1.00 32.84 916 PRO A C 1
ATOM 6849 O O . PRO A 1 841 ? -21.060 62.727 46.832 1.00 36.67 916 PRO A O 1
ATOM 6853 N N A GLN A 1 842 ? -22.852 61.979 47.964 0.50 35.58 917 GLN A N 1
ATOM 6854 N N B GLN A 1 842 ? -22.850 61.988 47.978 0.50 35.48 917 GLN A N 1
ATOM 6855 C CA A GLN A 1 842 ? -22.109 60.930 48.670 0.50 36.39 917 GLN A CA 1
ATOM 6856 C CA B GLN A 1 842 ? -22.115 60.925 48.680 0.50 36.02 917 GLN A CA 1
ATOM 6857 C C A GLN A 1 842 ? -22.011 59.712 47.767 0.50 32.96 917 GLN A C 1
ATOM 6858 C C B GLN A 1 842 ? -22.015 59.715 47.763 0.50 32.92 917 GLN A C 1
ATOM 6859 O O A GLN A 1 842 ? -22.913 58.871 47.744 0.50 34.09 917 GLN A O 1
ATOM 6860 O O B GLN A 1 842 ? -22.922 58.880 47.727 0.50 34.04 917 GLN A O 1
ATOM 6871 N N . ALA A 1 843 ? -20.914 59.628 47.023 1.00 30.74 918 ALA A N 1
ATOM 6872 C CA . ALA A 1 843 ? -20.766 58.618 45.971 1.00 30.42 918 ALA A CA 1
ATOM 6873 C C . ALA A 1 843 ? -20.182 57.300 46.455 1.00 30.26 918 ALA A C 1
ATOM 6874 O O . ALA A 1 843 ? -20.397 56.250 45.828 1.00 33.65 918 ALA A O 1
ATOM 6876 N N . GLY A 1 844 ? -19.441 57.349 47.559 1.00 29.86 919 GLY A N 1
ATOM 6877 C CA . GLY A 1 844 ? -18.773 56.159 48.078 1.00 31.85 919 GLY A CA 1
ATOM 6878 C C . GLY A 1 844 ? -17.875 55.517 47.034 1.00 31.97 919 GLY A C 1
ATOM 6879 O O . GLY A 1 844 ? -17.050 56.196 46.410 1.00 35.17 919 GLY A O 1
ATOM 6880 N N . ALA A 1 845 ? -18.049 54.214 46.827 1.00 29.08 920 ALA A N 1
ATOM 6881 C CA . ALA A 1 845 ? -17.278 53.479 45.823 1.00 29.52 920 ALA A CA 1
ATOM 6882 C C . ALA A 1 845 ? -17.641 53.869 44.386 1.00 30.58 920 ALA A C 1
ATOM 6883 O O . ALA A 1 845 ? -17.070 53.339 43.429 1.00 31.83 920 ALA A O 1
ATOM 6885 N N . GLY A 1 846 ? -18.593 54.789 44.237 1.00 31.37 921 GLY A N 1
ATOM 6886 C CA . GLY A 1 846 ? -18.983 55.286 42.915 1.00 30.38 921 GLY A CA 1
ATOM 6887 C C . GLY A 1 846 ? -18.277 56.565 42.516 1.00 30.51 921 GLY A C 1
ATOM 6888 O O . GLY A 1 846 ? -18.541 57.098 41.433 1.00 30.47 921 GLY A O 1
ATOM 6889 N N . GLU A 1 847 ? -17.376 57.057 43.372 1.00 30.35 922 GLU A N 1
ATOM 6890 C CA . GLU A 1 847 ? -16.676 58.320 43.102 1.00 30.18 922 GLU A CA 1
ATOM 6891 C C . GLU A 1 847 ? -15.913 58.287 41.772 1.00 31.57 922 GLU A C 1
ATOM 6892 O O . GLU A 1 847 ? -16.118 59.161 40.920 1.00 32.03 922 GLU A O 1
ATOM 6898 N N . LYS A 1 848 ? -15.059 57.281 41.579 1.00 32.32 923 LYS A N 1
ATOM 6899 C CA . LYS A 1 848 ? -14.312 57.158 40.311 1.00 32.24 923 LYS A CA 1
ATOM 6900 C C . LYS A 1 848 ? -15.201 56.882 39.086 1.00 30.31 923 LYS A C 1
ATOM 6901 O O . LYS A 1 848 ? -15.069 57.577 38.077 1.00 29.34 923 LYS A O 1
ATOM 6907 N N . PRO A 1 849 ? -16.091 55.861 39.163 1.00 29.45 924 PRO A N 1
ATOM 6908 C CA . PRO A 1 849 ? -17.016 55.610 38.063 1.00 27.76 924 PRO A CA 1
ATOM 6909 C C . PRO A 1 849 ? -17.798 56.857 37.625 1.00 27.69 924 PRO A C 1
ATOM 6910 O O . PRO A 1 849 ? -17.976 57.069 36.429 1.00 29.75 924 PRO A O 1
ATOM 6914 N N . ARG A 1 850 ? -18.237 57.684 38.570 1.00 27.48 925 ARG A N 1
ATOM 6915 C CA . ARG A 1 850 ? -18.897 58.941 38.231 1.00 27.04 925 ARG A CA 1
ATOM 6916 C C . ARG A 1 850 ? -17.973 59.844 37.418 1.00 27.00 925 ARG A C 1
ATOM 6917 O O . ARG A 1 850 ? -18.379 60.358 36.384 1.00 29.22 925 ARG A O 1
ATOM 6925 N N . GLU A 1 851 ? -16.736 60.018 37.877 1.00 27.00 926 GLU A N 1
ATOM 6926 C CA . GLU A 1 851 ? -15.755 60.836 37.162 1.00 29.62 926 GLU A CA 1
ATOM 6927 C C . GLU A 1 851 ? -15.541 60.320 35.756 1.00 29.36 926 GLU A C 1
ATOM 6928 O O . GLU A 1 851 ? -15.498 61.100 34.813 1.00 30.08 926 GLU A O 1
ATOM 6934 N N . GLN A 1 852 ? -15.403 59.004 35.629 1.00 29.29 927 GLN A N 1
ATOM 6935 C CA . GLN A 1 852 ? -15.138 58.376 34.337 1.00 30.09 927 GLN A CA 1
ATOM 6936 C C . GLN A 1 852 ? -16.319 58.519 33.369 1.00 28.82 927 GLN A C 1
ATOM 6937 O O . GLN A 1 852 ? -16.132 58.902 32.221 1.00 31.24 927 GLN A O 1
ATOM 6943 N N . VAL A 1 853 ? -17.535 58.256 33.837 1.00 28.15 928 VAL A N 1
ATOM 6944 C CA . VAL A 1 853 ? -18.697 58.349 32.946 1.00 26.01 928 VAL A CA 1
ATOM 6945 C C . VAL A 1 853 ? -18.989 59.798 32.524 1.00 25.79 928 VAL A C 1
ATOM 6946 O O . VAL A 1 853 ? -19.405 60.029 31.396 1.00 26.53 928 VAL A O 1
ATOM 6950 N N . LEU A 1 854 ? -18.753 60.766 33.413 1.00 26.52 929 LEU A N 1
ATOM 6951 C CA . LEU A 1 854 ? -18.844 62.184 33.032 1.00 26.61 929 LEU A CA 1
ATOM 6952 C C . LEU A 1 854 ? -17.836 62.522 31.931 1.00 26.85 929 LEU A C 1
ATOM 6953 O O . LEU A 1 854 ? -18.182 63.186 30.955 1.00 29.52 929 LEU A O 1
ATOM 6958 N N . GLU A 1 855 ? -16.597 62.056 32.075 1.00 26.56 930 GLU A N 1
ATOM 6959 C CA . GLU A 1 855 ? -15.581 62.341 31.074 1.00 28.44 930 GLU A CA 1
ATOM 6960 C C . GLU A 1 855 ? -15.994 61.737 29.727 1.00 29.63 930 GLU A C 1
ATOM 6961 O O . GLU A 1 855 ? -15.880 62.392 28.687 1.00 34.74 930 GLU A O 1
ATOM 6967 N N . THR A 1 856 ? -16.487 60.498 29.761 1.00 28.96 931 THR A N 1
ATOM 6968 C CA . THR A 1 856 ? -16.947 59.795 28.563 1.00 28.70 931 THR A CA 1
ATOM 6969 C C . THR A 1 856 ? -18.077 60.532 27.853 1.00 28.17 931 THR A C 1
ATOM 6970 O O . THR A 1 856 ? -18.043 60.693 26.636 1.00 31.87 931 THR A O 1
ATOM 6974 N N . VAL A 1 857 ? -19.070 60.980 28.612 1.00 25.18 932 VAL A N 1
ATOM 6975 C CA . VAL A 1 857 ? -20.216 61.654 28.021 1.00 25.00 932 VAL A CA 1
ATOM 6976 C C . VAL A 1 857 ? -19.805 63.003 27.427 1.00 25.82 932 VAL A C 1
ATOM 6977 O O . VAL A 1 857 ? -20.266 63.349 26.349 1.00 26.07 932 VAL A O 1
ATOM 6981 N N . LYS A 1 858 ? -18.920 63.734 28.116 1.00 28.16 933 LYS A N 1
ATOM 6982 C CA . LYS A 1 858 ? -18.357 64.984 27.583 1.00 28.68 933 LYS A CA 1
ATOM 6983 C C . LYS A 1 858 ? -17.555 64.735 26.309 1.00 29.21 933 LYS A C 1
ATOM 6984 O O . LYS A 1 858 ? -17.664 65.501 25.361 1.00 30.45 933 LYS A O 1
ATOM 6990 N N . ASN A 1 859 ? -16.746 63.675 26.293 1.00 30.20 934 ASN A N 1
ATOM 6991 C CA . ASN A 1 859 ? -16.057 63.261 25.061 1.00 29.88 934 ASN A CA 1
ATOM 6992 C C . ASN A 1 859 ? -17.048 62.945 23.946 1.00 29.54 934 ASN A C 1
ATOM 6993 O O . ASN A 1 859 ? -16.845 63.359 22.809 1.00 31.72 934 ASN A O 1
ATOM 6998 N N . ASN A 1 860 ? -18.128 62.236 24.277 1.00 28.81 935 ASN A N 1
ATOM 6999 C CA . ASN A 1 860 ? -19.146 61.902 23.281 1.00 27.29 935 ASN A CA 1
ATOM 7000 C C . ASN A 1 860 ? -19.724 63.141 22.611 1.00 27.75 935 ASN A C 1
ATOM 7001 O O . ASN A 1 860 ? -19.838 63.169 21.392 1.00 31.00 935 ASN A O 1
ATOM 7006 N N . ILE A 1 861 ? -20.069 64.157 23.406 1.00 27.01 936 ILE A N 1
ATOM 7007 C CA . ILE A 1 861 ? -20.651 65.398 22.891 1.00 27.72 936 ILE A CA 1
ATOM 7008 C C . ILE A 1 861 ? -19.674 66.053 21.912 1.00 29.35 936 ILE A C 1
ATOM 7009 O O . ILE A 1 861 ? -20.059 66.498 20.832 1.00 30.04 936 ILE A O 1
ATOM 7014 N N . GLU A 1 862 ? -18.404 66.108 22.312 1.00 32.84 937 GLU A N 1
ATOM 7015 C CA . GLU A 1 862 ? -17.353 66.700 21.496 1.00 35.60 937 GLU A CA 1
ATOM 7016 C C . GLU A 1 862 ? -17.118 65.897 20.233 1.00 33.50 937 GLU A C 1
ATOM 7017 O O . GLU A 1 862 ? -16.993 66.462 19.152 1.00 35.66 937 GLU A O 1
ATOM 7023 N N . TRP A 1 863 ? -17.074 64.577 20.385 1.00 31.14 938 TRP A N 1
ATOM 7024 C CA . TRP A 1 863 ? -16.876 63.652 19.267 1.00 32.46 938 TRP A CA 1
ATOM 7025 C C . TRP A 1 863 ? -17.905 63.898 18.167 1.00 35.23 938 TRP A C 1
ATOM 7026 O O . TRP A 1 863 ? -17.533 64.020 17.008 1.00 37.19 938 TRP A O 1
ATOM 7037 N N . LEU A 1 864 ? -19.181 63.998 18.537 1.00 32.98 939 LEU A N 1
ATOM 7038 C CA . LEU A 1 864 ? -20.256 64.244 17.576 1.00 33.73 939 LEU A CA 1
ATOM 7039 C C . LEU A 1 864 ? -20.085 65.568 16.840 1.00 37.98 939 LEU A C 1
ATOM 7040 O O . LEU A 1 864 ? -20.325 65.651 15.641 1.00 39.24 939 LEU A O 1
ATOM 7045 N N . LYS A 1 865 ? -19.682 66.602 17.577 1.00 40.24 940 LYS A N 1
ATOM 7046 C CA . LYS A 1 865 ? -19.446 67.921 17.013 1.00 39.95 940 LYS A CA 1
ATOM 7047 C C . LYS A 1 865 ? -18.321 67.864 15.970 1.00 41.05 940 LYS A C 1
ATOM 7048 O O . LYS A 1 865 ? -18.430 68.441 14.878 1.00 41.14 940 LYS A O 1
ATOM 7054 N N . GLN A 1 866 ? -17.257 67.142 16.307 1.00 39.99 941 GLN A N 1
ATOM 7055 C CA . GLN A 1 866 ? -16.046 67.118 15.492 1.00 44.37 941 GLN A CA 1
ATOM 7056 C C . GLN A 1 866 ? -16.132 66.218 14.261 1.00 43.50 941 GLN A C 1
ATOM 7057 O O . GLN A 1 866 ? -15.530 66.517 13.230 1.00 49.09 941 GLN A O 1
ATOM 7063 N N . HIS A 1 867 ? -16.892 65.133 14.355 1.00 40.68 942 HIS A N 1
ATOM 7064 C CA . HIS A 1 867 ? -16.791 64.070 13.356 1.00 40.73 942 HIS A CA 1
ATOM 7065 C C . HIS A 1 867 ? -18.040 63.739 12.538 1.00 42.98 942 HIS A C 1
ATOM 7066 O O . HIS A 1 867 ? -17.942 62.993 11.573 1.00 45.54 942 HIS A O 1
ATOM 7073 N N . ARG A 1 868 ? -19.205 64.275 12.894 1.00 41.69 943 ARG A N 1
ATOM 7074 C CA . ARG A 1 868 ? -20.421 63.899 12.167 1.00 45.34 943 ARG A CA 1
ATOM 7075 C C . ARG A 1 868 ? -20.274 64.093 10.656 1.00 47.12 943 ARG A C 1
ATOM 7076 O O . ARG A 1 868 ? -20.548 63.179 9.877 1.00 51.64 943 ARG A O 1
ATOM 7084 N N . ASN A 1 869 ? -19.832 65.277 10.248 1.00 46.82 944 ASN A N 1
ATOM 7085 C CA . ASN A 1 869 ? -19.710 65.586 8.830 1.00 49.40 944 ASN A CA 1
ATOM 7086 C C . ASN A 1 869 ? -18.710 64.720 8.069 1.00 47.50 944 ASN A C 1
ATOM 7087 O O . ASN A 1 869 ? -19.021 64.247 6.971 1.00 52.12 944 ASN A O 1
ATOM 7092 N N . THR A 1 870 ? -17.525 64.521 8.652 1.00 46.67 945 THR A N 1
ATOM 7093 C CA . THR A 1 870 ? -16.472 63.693 8.049 1.00 47.78 945 THR A CA 1
ATOM 7094 C C . THR A 1 870 ? -16.963 62.263 7.861 1.00 47.24 945 THR A C 1
ATOM 7095 O O . THR A 1 870 ? -16.808 61.681 6.792 1.00 50.68 945 THR A O 1
ATOM 7099 N N . ILE A 1 871 ? -17.568 61.706 8.901 1.00 44.78 946 ILE A N 1
ATOM 7100 C CA . ILE A 1 871 ? -18.074 60.344 8.822 1.00 45.83 946 ILE A CA 1
ATOM 7101 C C . ILE A 1 871 ? -19.238 60.240 7.830 1.00 48.44 946 ILE A C 1
ATOM 7102 O O . ILE A 1 871 ? -19.294 59.297 7.037 1.00 51.18 946 ILE A O 1
ATOM 7107 N N . ARG A 1 872 ? -20.138 61.222 7.851 1.00 48.31 947 ARG A N 1
ATOM 7108 C CA . ARG A 1 872 ? -21.227 61.292 6.875 1.00 53.39 947 ARG A CA 1
ATOM 7109 C C . ARG A 1 872 ? -20.681 61.302 5.445 1.00 55.07 947 ARG A C 1
ATOM 7110 O O . ARG A 1 872 ? -21.149 60.541 4.592 1.00 61.55 947 ARG A O 1
ATOM 7118 N N . GLU A 1 873 ? -19.687 62.153 5.197 1.00 55.89 948 GLU A N 1
ATOM 7119 C CA . GLU A 1 873 ? -19.068 62.266 3.873 1.00 59.44 948 GLU A CA 1
ATOM 7120 C C . GLU A 1 873 ? -18.486 60.947 3.375 1.00 57.59 948 GLU A C 1
ATOM 7121 O O . GLU A 1 873 ? -18.724 60.554 2.229 1.00 59.25 948 GLU A O 1
ATOM 7127 N N . TRP A 1 874 ? -17.715 60.279 4.232 1.00 52.42 949 TRP A N 1
ATOM 7128 C CA . TRP A 1 874 ? -17.119 58.992 3.886 1.00 53.78 949 TRP A CA 1
ATOM 7129 C C . TRP A 1 874 ? -18.188 57.986 3.461 1.00 55.30 949 TRP A C 1
ATOM 7130 O O . TRP A 1 874 ? -18.067 57.370 2.405 1.00 56.91 949 TRP A O 1
ATOM 7141 N N . PHE A 1 875 ? -19.238 57.836 4.270 1.00 49.91 950 PHE A N 1
ATOM 7142 C CA . PHE A 1 875 ? -20.324 56.905 3.942 1.00 50.40 950 PHE A CA 1
ATOM 7143 C C . PHE A 1 875 ? -21.139 57.289 2.705 1.00 54.15 950 PHE A C 1
ATOM 7144 O O . PHE A 1 875 ? -21.426 56.433 1.864 1.00 59.78 950 PHE A O 1
ATOM 7152 N N . PHE A 1 876 ? -21.488 58.570 2.587 1.00 56.91 951 PHE A N 1
ATOM 7153 C CA . PHE A 1 876 ? -22.229 59.064 1.425 1.00 64.84 951 PHE A CA 1
ATOM 7154 C C . PHE A 1 876 ? -21.463 58.825 0.128 1.00 68.56 951 PHE A C 1
ATOM 7155 O O . PHE A 1 876 ? -22.032 58.323 -0.847 1.00 74.13 951 PHE A O 1
ATOM 7163 N N . ASN A 1 877 ? -20.175 59.177 0.128 1.00 70.06 952 ASN A N 1
ATOM 7164 C CA . ASN A 1 877 ? -19.321 59.044 -1.064 1.00 76.22 952 ASN A CA 1
ATOM 7165 C C . ASN A 1 877 ? -19.075 57.596 -1.465 1.00 74.34 952 ASN A C 1
ATOM 7166 O O . ASN A 1 877 ? -18.854 57.294 -2.634 1.00 86.86 952 ASN A O 1
ATOM 7171 N N . LEU A 1 878 ? -19.105 56.702 -0.485 1.00 72.00 953 LEU A N 1
ATOM 7172 C CA . LEU A 1 878 ? -18.908 55.290 -0.741 1.00 71.26 953 LEU A CA 1
ATOM 7173 C C . LEU A 1 878 ? -20.177 54.634 -1.288 1.00 73.25 953 LEU A C 1
ATOM 7174 O O . LEU A 1 878 ? -20.126 53.932 -2.293 1.00 82.00 953 LEU A O 1
ATOM 7179 N N . LEU A 1 879 ? -21.310 54.875 -0.632 1.00 73.13 954 LEU A N 1
ATOM 7180 C CA . LEU A 1 879 ? -22.556 54.158 -0.934 1.00 77.91 954 LEU A CA 1
ATOM 7181 C C . LEU A 1 879 ? -23.271 54.665 -2.189 1.00 80.86 954 LEU A C 1
ATOM 7182 O O . LEU A 1 879 ? -22.928 55.713 -2.738 1.00 82.31 954 LEU A O 1
#

InterPro domains:
  IPR001930 Peptidase M1, alanine aminopeptidase/leukotriene A4 hydrolase [PR00756] (228-243)
  IPR001930 Peptidase M1, alanine aminopeptidase/leukotriene A4 hydrolase [PR00756] (276-291)
  IPR001930 Peptidase M1, alanine aminopeptidase/leukotriene A4 hydrolase [PR00756] (354-364)
  IPR001930 Peptidase M1, alanine aminopeptidase/leukotriene A4 hydrolase [PR00756] (390-405)
  IPR001930 Peptidase M1, alanine aminopeptidase/leukotriene A4 hydrolase [PR00756] (409-421)
  IPR014782 Peptidase M1, membrane alanine aminopeptidase [PF01433] (321-538)
  IPR024571 ERAP1-like C-terminal domain [PF11838] (616-933)
  IPR027268 Peptidase M4/M1, CTD superfamily [G3DSA:1.10.390.10] (295-543)
  IPR034016 Aminopeptidase N-type [cd09601] (100-540)
  IPR042097 Aminopeptidase N-like , N-terminal domain superfamliy [G3DSA:2.60.40.1730] (76-294)
  IPR042097 Aminopeptidase N-like , N-terminal domain superfamliy [SSF63737] (86-291)
  IPR045357 Aminopeptidase N-like , N-terminal domain [PF17900] (99-286)
  IPR050344 Peptidase M1 family aminopeptidases [PTHR11533] (60-950)

Sequence (875 aa):
DICPASEDESGQWKNFRLPDFVNPVHYDLHVKPLLEEEDTYTGTVSISINLSAPTRYLWLHLRETRITRLPELKRPSGDQVQVRRCFEYKKQEYVVVEAEEELTPSSGDGLYLLTMEFAGWLNGSLVGFYRTTYTENGRVKSIAATDHEPTDARKSFPCFDEPNKKATYTISITHPKEYGALSNMPVAKEESVDDKWTRTTFEKSVPMSTYLVCFAVHQFDSVKRISNSGKPLTIYVQPEQKHTAEYAANITKSVFDYFEEYFAMNYSLPKLDKIAIPDFGTGAMENWGLITYRETNLLYDPKESASSNQQRVATTVVAHELVHQWFGNIVTMDWWEDLWLNEGFASFFEFLGVNHAETDWQMRDQMLLEDVLPVQEDDSLMSSHPIIVTVTTPDEITSVFDGISYSKGSSILRMLEDWIKPENFQKGCQMYLEKYQFKNAKTSDFWAALEEASRLPVKEVMDTWTRQMGYPVLNVNGVKNITQKRFLLDPRANPSQPPSDLGYTWNIPVKWTEDNITSSVLFNRSEKEGITLNSGNAFLKINPDHIGFYRVNYEVATWDSIATALSLNHKTFSSADRASLIDDAFALARAQLLDYKVALNLTKYLKREENFLPWQRVISAVTYIISSMFEDDKELYPMIEEYFQGQVKPIADSLGWNDAGDHVTKLLRSSVLGFACKMGDREALNNASSLFEQWLNGTVSLPVNLRLLVYRYGMQNSGNEISWNYTLEQYQKTSLAQEKEKLLYGLASVKNVTLLSRRYLDLLKDTNLIKTQDVFTVIRYISYNSYGKNMAWNWIQLNWDYLVNRYTLNNRNLGRIVTIAEPFNTELQLWQMESFFAKYPQQAGAGEKPREQVLETVKNNIEWLKQHRNTIREWFFNLL

CATH classification: 2.60.40.1730 (+3 more: 1.10.390.10, 2.60.40.1910, 1.25.50.20)

GO terms:
  GO:0016477 cell migration (P, IDA)
  GO:0008283 cell population proliferation (P, IDA)
  GO:0070006 metalloaminopeptidase activity (F, IDA)
  GO:0005886 plasma membrane (C, IDA)
  GO:0004177 aminopeptidase activity (F, IDA)
  GO:0004230 glutamyl aminopeptidase activity (F, EXP)
  GO:0005886 plasma membrane (C, TAS)
  GO:0003081 regulation of systemic arterial blood pressure by renin-angiotensin (P, IDA)
  GO:0070062 extracellular exosome (C, HDA)
  GO:0005765 lysosomal membrane (C, HDA)

Organism: Homo sapiens (NCBI:txid9606)

Radius of gyration: 28.09 Å; Cα contacts (8 Å, |Δi|>4): 1739; chains: 1; bounding box: 67×56×86 Å

Solvent-accessible surface area: 33612 Å² total; per-residue (Å²): 178,64,9,69,65,40,164,71,86,98,20,93,4,113,64,46,87,14,12,136,43,3,60,5,61,41,0,77,2,38,0,73,0,68,8,146,121,30,42,4,69,6,56,0,28,0,13,0,45,5,71,27,82,19,76,54,9,6,2,5,3,49,99,6,143,4,57,143,75,2,85,14,66,56,51,93,38,84,104,7,130,31,119,138,4,15,22,6,130,154,36,37,1,1,0,8,10,14,69,123,73,45,78,56,12,119,58,148,31,48,2,52,1,29,3,57,1,17,9,169,1,77,74,31,25,44,0,0,1,51,20,53,17,80,27,146,64,176,112,56,7,0,0,0,1,9,0,22,5,2,8,0,11,13,0,0,0,0,3,2,6,1,49,10,24,2,19,1,29,4,6,0,8,4,22,128,113,26,32,10,16,1,1,12,29,63,57,118,123,75,97,88,77,116,140,49,25,73,2,26,5,70,143,4,34,58,2,0,1,1,0,1,0,0,0,0,14,44,19,55,24,8,132,58,110,5,121,48,52,39,64,4,10,2,41,3,10,56,88,13,87,110,6,0,84,23,0,2,78,8,1,57,31,0,0,25,45,0,27,143,29,2,59,26,109,5,31,5,59,17,1,7,0,0,4,0,1,14,0,16,42,26,18,6,5,1,0,0,0,0,0,0,30,10,18,6,0,6,15,16,92,167,56,1,8,7,64,23,37,16,123,0,0,17,12,0,0,18,7,0,0,1,0,0,2,0,0,0,3,0,0,38,14,2,58,6,2,0,3,1,3,0,0,0,4,0,0,18,0,8,0,0,56,92,30,35,120,85,8,89,0,96,54,4,1,0,20,96,14,2,1,43,2,0,72,68,0,1,18,47,13,2,14,35,1,45,16,113,7,72,54,27,37,60,3,4,12,8,10,28,25,6,1,66,14,0,0,0,2,0,0,13,3,0,7,42,21,0,127,73,102,45,0,34,89,0,0,25,67,2,0,109,137,35,66,60,122,27,0,105,5,60,25,0,1,55,13,0,54,138,17,13,201,62,49,0,97,99,0,0,11,4,0,0,123,4,9,1,0,0,2,0,47,12,98,40,59,102,70,1,60,34,135,18,0,16,11,22,72,145,20,82,71,65,73,56,116,28,152,25,48,14,47,0,3,0,6,0,36,2,18,21,120,146,107,84,29,62,47,56,0,50,89,83,83,194,171,18,32,83,1,143,137,86,51,99,60,4,38,7,5,26,58,0,32,1,1,0,6,4,16,10,66,86,75,29,1,77,64,1,11,73,30,1,46,147,76,16,115,76,6,54,29,5,15,3,0,5,14,0,13,4,0,11,12,0,0,42,1,79,85,13,72,5,79,17,0,0,39,0,0,99,1,1,115,117,1,114,55,17,5,0,0,44,26,1,26,44,18,0,50,35,4,6,29,8,1,75,115,27,172,94,0,48,65,27,0,45,110,19,1,53,27,11,0,50,52,9,3,87,83,28,18,44,73,52,50,53,62,12,15,39,52,20,7,5,30,27,0,2,8,4,0,4,79,0,26,3,198,103,4,34,94,55,0,25,52,29,3,122,74,20,53,129,55,124,65,70,4,43,29,10,0,6,60,14,0,2,54,14,0,0,61,59,58,22,78,101,146,5,0,61,57,1,19,86,48,9,91,146,31,50,18,11,2,13,41,50,15,1,4,34,0,0,2,13,2,122,56,80,94,5,0,46,84,0,8,94,31,0,95,47,87,140,38,0,59,26,24,17,1,17,34,0,0,62,35,0,5,130,13,90,113,0,38,85,37,0,6,78,21,0,44,138,24,8,95,66,0,34,129,44,22,71,49,36,38,36,55,2,4,61,0,0,27,6,0,85,46,1,23,59,116,111,25,14,154,58,0,76,48,10,17,78,146,47,87,126,13,19,1,2,99,56,8,18,75,52,1,34,22,22,0,82,18,1,34,26,9,43,162,70,16,71,102,30,0,81,89,20,0,146,119,70,78

Secondary structure (DSSP, 8-state):
--S-B----SSGGGSSSPPTTEEEEEEEEEEEEEGGGTEEEEEEEEEEEE-S-EEEEEEE--SSEEEEEEEEE-TTSPEEPEEEEEEEGGGTEEEEEEEEEE----SS--EEEEEEEEEE-SS-SSEEEEEEEEETTEEEEEEEEE-TTTTHHHHS-B--STT--BEEEEEEEEETTSEEEESS-EEEEEESSSSEEEEEEPPPPSB-GGG--EEEE--EEEEEE-TTS-EEEEEE-GGGGGGGHHHHHHHHHHHHHHHHHTT---SSS-EEEEEESS-SSSEE--TTEEEEEGGGT---TTT--HHHHHHHHHHHHHHHHHTTBTTTEEESSGGGTHHHHHHHHHHHHHHHHHH-GGG-HHHHHIIIIIHHHHHHTTSTT---SS----SHHHHHHTSSHIIIIIHHHHHHHHHHHH-HHHHHHHHHHHHHHSTTEEE-HHHHHHHHHHHH-S-HHHHHGGGTSS---EEEEEETTTEEEEEE--S-TTS-TT-S--TTTT---EEEEEEETTEEEEEEE-TT-TT-EE-----S--EESGGG-SSSEEE--HHHHHHHHHHHHHHGGGS-HHHHHHHHHHHHHHHHTTSS-HHHHHHTTTTGGG---HHHHHHHHHHHHHHHHHTTT-TTHHHHHHHHHHHHHHHHHHHH-SS--S-HHHHHHHHHHHHHHHHTT-HHHHHHHHHHHHHHTTSS----TTTHHHHHHHHHHHH--HHHHHHHHHHHHH---HHHHHHHHHHHTT-S-HHHHHHHHHHTT-TTTS-GGGHHHHHHHHHTSTTHHHHHHHHHHHTHHHHHHHH-TT-HHHHHGGGGGTT--SHHHHHHHHHHHHHS---GGGHHHHHHHHHHHHHHHHHHHHHHHHHHHHHHHH-

Nearest PDB structures (foldseek):
  4kxb-assembly1_A  TM=1.001E+00  e=0.000E+00  Homo sapiens
  7v9o-assembly1_A  TM=7.543E-01  e=2.046E-36  Saccharopolyspora erythraea NRRL 2338
  8t41-assembly1_A  TM=7.720E-01  e=3.545E-34  Mycobacterium tuberculosis
  2dqm-assembly1_A  TM=7.294E-01  e=2.698E-33  Escherichia coli
  6oiu-assembly1_A  TM=6.557E-01  e=4.004E-34  Toxoplasma gondii ME49

B-factor: mean 58.71, std 25.14, range [19.51, 186.76]